Protein 7T5P (pdb70)

B-factor: mean 135.56, std 20.56, range [99.26, 213.18]

Solvent-accessible surface area: 39215 Å² total; per-residue (Å²): 225,95,130,76,44,74,24,76,36,39,49,24,27,43,62,36,25,28,13,25,18,38,17,43,76,18,67,83,78,155,77,15,160,123,103,137,56,62,192,86,51,64,3,40,142,49,50,42,126,29,0,52,69,20,46,123,99,126,87,44,48,6,1,1,78,22,4,67,82,15,9,27,50,79,39,82,11,36,131,107,10,22,28,21,2,0,89,136,5,0,18,30,67,106,41,83,83,46,16,7,35,36,0,4,34,1,5,2,11,23,14,31,43,25,91,32,51,23,150,60,20,26,5,90,32,168,30,10,31,106,17,29,74,77,105,86,35,120,15,77,0,78,31,25,2,18,45,18,1,6,2,5,3,13,20,7,12,22,79,10,5,92,173,21,142,170,73,24,142,85,7,6,2,33,96,12,0,3,4,88,133,47,44,133,24,2,113,56,0,1,77,5,0,11,35,6,14,52,94,117,43,79,100,225,138,148,93,73,54,35,34,48,72,12,3,40,13,7,3,12,3,3,0,10,2,2,17,10,28,102,63,2,44,67,3,0,64,80,1,1,108,42,0,37,36,78,8,74,108,9,97,91,90,36,15,41,94,34,2,10,27,14,12,17,7,18,8,2,3,6,32,6,0,37,55,19,8,47,110,16,16,145,73,88,6,198,66,67,59,6,5,21,9,14,12,79,2,15,38,54,19,49,37,133,162,59,107,65,36,43,20,6,41,28,2,34,24,16,0,15,19,20,2,0,14,57,8,5,35,21,37,33,30,76,42,15,6,32,69,30,27,64,35,38,64,120,71,100,117,50,158,106,57,121,12,25,149,41,72,62,94,50,0,66,132,51,13,99,39,25,64,57,78,4,46,158,102,81,24,124,124,18,43,100,94,1,62,76,40,14,84,9,14,44,18,3,6,58,56,11,25,81,190,152,27,4,56,85,71,24,58,5,83,130,10,20,74,50,142,73,5,3,106,6,5,48,54,193,68,25,36,12,102,38,46,48,85,150,34,149,36,49,24,31,108,15,15,80,78,8,37,148,72,21,16,49,36,10,3,18,12,8,18,11,3,17,18,10,48,93,76,82,10,27,61,55,5,9,88,15,2,4,39,16,0,2,4,23,78,52,13,32,26,0,48,26,0,9,23,8,0,13,26,1,12,20,25,14,7,48,90,7,128,51,123,104,143,17,34,15,2,56,10,33,25,1,1,7,2,0,36,7,6,2,3,65,42,160,17,5,2,32,21,123,143,28,65,16,142,46,77,59,99,112,5,45,74,74,2,74,95,73,15,208,73,171,125,70,82,70,148,43,28,22,84,87,21,10,44,32,4,0,25,8,0,1,26,2,2,5,12,3,2,26,20,23,32,85,27,18,115,47,99,48,2,19,3,11,0,3,6,4,5,29,7,4,5,8,68,91,4,66,99,38,20,6,6,8,4,31,15,2,9,21,15,0,4,111,28,5,126,61,21,116,78,29,10,80,80,5,1,95,4,4,9,96,23,32,95,88,34,7,5,6,1,43,6,0,73,17,0,4,48,39,48,76,62,2,71,74,0,37,68,39,2,0,49,38,1,4,10,84,27,16,116,38,143,169,95,135,102,121,139,106,30,70,33,13,58,78,5,1,61,54,3,50,17,41,57,12,41,126,75,53,42,104,109,53,111,77,111,50,146,102,18,119,61,102,124,91,50,78,60,52,9,14,63,86,2,19,26,34,5,30,3,4,4,33,0,8,14,49,20,18,82,76,153,96,128,67,97,43,47,103,139,35,31,72,94,15,10,29,5,3,66,115,29,3,72,82,47,5,193,111,55,104,227,43,138,12,47,44,47,4,35,76,7,4,58,83,16,35,35,61,4,68,27,74,11,97,99,104

InterPro domains:
  IPR052119 Elongin BC-PRC2 Interaction & Viral Restriction [PTHR23187] (23-858)

Foldseek 3Di:
DDDDFPCLLCPLDVDDALDVLCVVVRDPDDVVVVLPVADAEAQDPVLVVVLVVVVVVVNLVVNLVSLVVRDDLRYAYALVSVLCLVVVQLQDQDDDVVSVVSSLVNLVVRCSRPQDWQVRDRDAVVVLCCLQVVPPRPGPNNLSVLSSVLNNQVSQVSVQLVPDLDDNPTGPCLVHQACVPPVVSLLVLLVSLLVLLLDDDDDCDVCVVVSVSSNLSSLSSLQVNCASDFFNPVSLLVSLVSCLVVLVVRPDDVSNVSVLVSHDNLSNLLNNLVVVLQVQFDDHDPDDDDVLVLLVSLPGGDFPVVCLVSVLSVLVSSVSNLVSVVVCQFQVPRGHSSVSSVCVVVVDGGDDDPSLPDDLVVLVVSLVVSVVVCCVVPNDDRDVSSVVSSVVSSVSCSVSVPD/DLADPADQFDAFFDQQQAAPADALVQQAPLLLDDDDDDPVSVCRVVDDRVVRLVCQQVCVVVVVQQQHQDDPVVLLSLLLCLQHPQDQSSNVSSLVSSVSNQVNCQVNVPDPPHRDDDAPLSVCLSVVNRGGDLCLLPVDPVQHDPDDDVVSRVVSRVSSVDPPDPDHGSDPDPSVSSVVSNLLSNLVCCVVPVPPDDQSSLLSVVLSLLSVCSHNRCPPPDDVSSQSSLVSSLVSHDPNVVCLLVSLVSLLPSDDDLSSLLVSLVPHDDPDPSSLVNSLSSLQVSLCPPLVHDPPVGVVVLVVVLVSLLSLQLVNVLVVVLVVVLVVDPNSDADPVNSVSSSSVSLNVSLSNLSSVLSNVDDDDDDPCVLVSLVVVLVSCVVSYVVSQDDDPVDCSSVVSNVSNVVSSVVSVVVSVVD

Nearest PDB structures (foldseek):
  7t5p-assembly1_A  TM=1.002E+00  e=1.897E-56  Homo sapiens
  2q5d-assembly2_B  TM=3.794E-01  e=7.130E-01  Homo sapiens
  5uwu-assembly1_C  TM=3.416E-01  e=1.260E+00  Saccharomyces cerevisiae
  7xn7-assembly1_q  TM=2.236E-01  e=1.206E+00  Komagataella phaffii
  4pjw-assembly1_A  TM=2.135E-01  e=1.868E+00  Homo sapiens

GO terms:
  GO:0005737 cytoplasm (C, IDA)
  GO:0016605 PML body (C, IDA)
  GO:0030017 sarcomere (C, IDA)
  GO:0030414 peptidase inhibitor activity (F, IDA)
  GO:0032184 SUMO polymer binding (F, IDA)
  GO:0005515 protein binding (F, IPI)
  GO:0005654 nucleoplasm (C, IDA)

Sequence (822 aa):
LYNRPCLHRLKYFLRPPVHHLFFQTLIPDKDTRENKGQRLEPIPHRRLRMVTNTIEENFPLGTVQFLMDFVSPQHYPPREIVAHIIQKILLSGSETVDVLKEAYMLLMKIQQLHPANAKTVEWDWKLLTYVMEEEGQTLPGRVLFLRYVVQTLEDDFQQTLRRQRQHLQQSIANMVLSCDKQPHNVRDVIKWLVKAVTEDGLTQNLTKNTNQLIVCQLQRMLSIAVEVDRTPTCSSNKIAEMMFGFVLDIPERSQREMFFTTMESHLLRCKVLEIIFLHSCETPTRLPLSLAQALYFLNNSTSLKSQWQTWDELVERLQFLLSSYQHVLREHLRSSVIDRKDLIIKRIKPKPQQGDDITVVDVEKQIEAFRSRLIQMLGEPLVPQLQDKVHLLKLLLFYAADLDAIPDHHPGEEIFNFLNSGKIFNQYTLDLRDSGFIGQSAVEKLILKSGKTDQIFLTTQGFLTSAYHYVQCPVPVLKWLFRMMSVHTDCIVSVQILSTLMEITIRNDTFSDSPVWPWIPSLSDVAAVFFNMGIDFRSLFPLENLQPDFNEDYLVSETQTTSRSEDSSYKPIFSTLPETNILNVVKFLGLCTSIHPEGYQDREIMLLILMLFKMSLEKQLKQIPLVDFQSLLINLMKNIRDWNTKVPELCLGINELSSHPHNLLWLVQLVPNWTSRGRQLRQCLSLVIISKLLDEKHEDVNLQVSVLHRYLVQMKPSDLLKKMVLKKKAEQPDGIIDDSLHLELEKQAYYLTYILLHLVGEVSCSHSFSSGQRKHFVLLCGALEKHVKCDIREDARLFYRTKVKDLVARIHGKWQEIIQNC

Organism: Homo sapiens (NCBI:txid9606)

Radius of gyration: 29.96 Å; Cα contacts (8 Å, |Δi|>4): 824; chains: 2; bounding box: 75×53×88 Å

Secondary structure (DSSP, 8-state):
------GGGGSTT-S--S--GGGGG---SHHHHHHHTSPP-B--HHHHHHHHHHHHTT-HHHHHHHHHHH-BTTBB--HHHHHIIIIIIIT-SSS-HHHHHHHHHHHHHHHHHS---GGG----HHHHHHHHHS-S---TTHHHHHHHHHHHHHHHHHHHHHH-SS--TT-HHHHHH-TTT-HHHHHHHHHHHHHHHH-------HHHHHHHHHHHHHHHHHHHHHHHSS-HHHHHHHHHHHHHHHHHT--SHHHHHHHHHT---HHHHHHHHHHHHHHT-SS---S-SSHHHHHHHHHH------HHHHHHHHHHHHHHHHHHHHHHHHHTTTS-HHHHHHHHHHT------TT----HHHHHHHHHHHHHHHHHHH-SSPPHHHHHHHHHHHHHHHHTT--/--S-SS---B----STTS-SS--TTT--STTT-----SHHHHHHHHS-SHHHHHHHHTTHHHHH-SSSPPPHHHHHHHHHHHHH---HHHHHHHHHHHHHHHHHHHHH--SSSPPP---HHHHHHHHHHHT--HHHHS--TTS--SS-HHHHHHHHHHH---TTS----S-SS--HHHHHHHHHHHHHHHHH-GGGS-HHHHHHHHHHHHHHHTBSTTTTS--HHHHHHHHHHHHH-SSHHHHHHHHHHHHHHT-S-HHHHHHHHHHS--SSHHHHHHHHHHHHHHHHHHTT---S---HHHHHHHHHHHHT-HHHHHHHHHHHHHHHSSS----HHHHHHHHHHHHHHHHHHHHHHHHHH--S---TTHHHHHHHHHHHIIIIIITT----TT-HHHHHHHHHHHHHHHHHHHHHHT-

Structure (mmCIF, N/CA/C/O backbone):
data_7T5P
#
_entry.id   7T5P
#
_cell.length_a   1.00
_cell.length_b   1.00
_cell.length_c   1.00
_cell.angle_alpha   90.00
_cell.angle_beta   90.00
_cell.angle_gamma   90.00
#
_symmetry.space_group_name_H-M   'P 1'
#
loop_
_entity.id
_entity.type
_entity.pdbx_description
1 polymer 'SUMO-interacting motif-containing protein 1'
2 polymer 'SMC5-SMC6 complex localization factor protein 2'
#
loop_
_atom_site.group_PDB
_atom_site.id
_atom_site.type_symbol
_atom_site.label_atom_id
_atom_site.label_alt_id
_atom_site.label_comp_id
_atom_site.label_asym_id
_atom_site.label_entity_id
_atom_site.label_seq_id
_atom_site.pdbx_PDB_ins_code
_atom_site.Cartn_x
_atom_site.Cartn_y
_atom_site.Cartn_z
_atom_site.occupancy
_atom_site.B_iso_or_equiv
_atom_site.auth_seq_id
_atom_site.auth_comp_id
_atom_site.auth_asym_id
_atom_site.auth_atom_id
_atom_site.pdbx_PDB_model_num
ATOM 1 N N . LEU A 1 142 ? 98.016 89.022 105.059 1.00 191.73 425 LEU A N 1
ATOM 2 C CA . LEU A 1 142 ? 98.763 87.829 105.438 1.00 191.73 425 LEU A CA 1
ATOM 3 C C . LEU A 1 142 ? 100.264 88.032 105.259 1.00 191.73 425 LEU A C 1
ATOM 4 O O . LEU A 1 142 ? 101.025 87.067 105.200 1.00 191.73 425 LEU A O 1
ATOM 20 N N . TYR A 1 143 ? 100.687 89.290 105.173 1.00 195.18 426 TYR A N 1
ATOM 21 C CA . TYR A 1 143 ? 102.103 89.603 105.053 1.00 195.18 426 TYR A CA 1
ATOM 22 C C . TYR A 1 143 ? 102.824 89.305 106.360 1.00 195.18 426 TYR A C 1
ATOM 23 O O . TYR A 1 143 ? 102.269 89.481 107.448 1.00 195.18 426 TYR A O 1
ATOM 41 N N . ASN A 1 144 ? 104.071 88.854 106.246 1.00 195.73 427 ASN A N 1
ATOM 42 C CA . ASN A 1 144 ? 104.878 88.494 107.409 1.00 195.73 427 ASN A CA 1
ATOM 43 C C . ASN A 1 144 ? 105.365 89.776 108.073 1.00 195.73 427 ASN A C 1
ATOM 44 O O . ASN A 1 144 ? 106.449 90.283 107.780 1.00 195.73 427 ASN A O 1
ATOM 55 N N . ARG A 1 145 ? 104.553 90.309 108.978 1.00 188.74 428 ARG A N 1
ATOM 56 C CA . ARG A 1 145 ? 104.957 91.500 109.705 1.00 188.74 428 ARG A CA 1
ATOM 57 C C . ARG A 1 145 ? 106.174 91.185 110.573 1.00 188.74 428 ARG A C 1
ATOM 58 O O . ARG A 1 145 ? 106.282 90.077 111.111 1.00 188.74 428 ARG A O 1
ATOM 79 N N . PRO A 1 146 ? 107.108 92.125 110.732 1.00 180.85 429 PRO A N 1
ATOM 80 C CA . PRO A 1 146 ? 108.237 91.879 111.641 1.00 180.85 429 PRO A CA 1
ATOM 81 C C . PRO A 1 146 ? 107.799 91.840 113.096 1.00 180.85 429 PRO A C 1
ATOM 82 O O . PRO A 1 146 ? 106.635 92.106 113.411 1.00 180.85 429 PRO A O 1
ATOM 93 N N . CYS A 1 147 ? 108.727 91.506 113.993 1.00 168.79 430 CYS A N 1
ATOM 94 C CA . CYS A 1 147 ? 108.442 91.434 115.426 1.00 168.79 430 CYS A CA 1
ATOM 95 C C . CYS A 1 147 ? 108.314 92.859 115.957 1.00 168.79 430 CYS A C 1
ATOM 96 O O . CYS A 1 147 ? 109.242 93.440 116.524 1.00 168.79 430 CYS A O 1
ATOM 104 N N . LEU A 1 148 ? 107.124 93.432 115.767 1.00 164.45 431 LEU A N 1
ATOM 105 C CA . LEU A 1 148 ? 106.889 94.827 116.116 1.00 164.45 431 LEU A CA 1
ATOM 106 C C . LEU A 1 148 ? 107.028 95.103 117.606 1.00 164.45 431 LEU A C 1
ATOM 107 O O . LEU A 1 148 ? 107.107 96.274 117.995 1.00 164.45 431 LEU A O 1
ATOM 123 N N . HIS A 1 149 ? 107.070 94.066 118.444 1.00 157.20 432 HIS A N 1
ATOM 124 C CA . HIS A 1 149 ? 107.094 94.286 119.885 1.00 157.20 432 HIS A CA 1
ATOM 125 C C . HIS A 1 149 ? 108.210 95.236 120.292 1.00 157.20 432 HIS A C 1
ATOM 126 O O . HIS A 1 149 ? 108.040 96.031 121.222 1.00 157.20 432 HIS A O 1
ATOM 140 N N . ARG A 1 150 ? 109.353 95.180 119.607 1.00 161.46 433 ARG A N 1
ATOM 141 C CA . ARG A 1 150 ? 110.498 95.975 120.028 1.00 161.46 433 ARG A CA 1
ATOM 142 C C . ARG A 1 150 ? 110.270 97.474 119.881 1.00 161.46 433 ARG A C 1
ATOM 143 O O . ARG A 1 150 ? 111.053 98.253 120.433 1.00 161.46 433 ARG A O 1
ATOM 164 N N . LEU A 1 151 ? 109.232 97.899 119.162 1.00 155.49 434 LEU A N 1
ATOM 165 C CA . LEU A 1 151 ? 108.974 99.324 118.994 1.00 155.49 434 LEU A CA 1
ATOM 166 C C . LEU A 1 151 ? 108.093 99.910 120.088 1.00 155.49 434 LEU A C 1
ATOM 167 O O . LEU A 1 151 ? 108.024 101.138 120.212 1.00 155.49 434 LEU A O 1
ATOM 183 N N . LYS A 1 152 ? 107.425 99.072 120.882 1.00 154.44 435 LYS A N 1
ATOM 184 C CA . LYS A 1 152 ? 106.496 99.569 121.889 1.00 154.44 435 LYS A CA 1
ATOM 185 C C . LYS A 1 152 ? 107.189 100.104 123.135 1.00 154.44 435 LYS A C 1
ATOM 186 O O . LYS A 1 152 ? 106.563 100.842 123.903 1.00 154.44 435 LYS A O 1
ATOM 205 N N . TYR A 1 153 ? 108.459 99.757 123.352 1.00 147.14 436 TYR A N 1
ATOM 206 C CA . TYR A 1 153 ? 109.084 100.013 124.647 1.00 147.14 436 TYR A CA 1
ATOM 207 C C . TYR A 1 153 ? 109.113 101.502 124.969 1.00 147.14 436 TYR A C 1
ATOM 208 O O . TYR A 1 153 ? 108.826 101.907 126.101 1.00 147.14 436 TYR A O 1
ATOM 226 N N . PHE A 1 154 ? 109.463 102.334 123.990 1.00 143.88 437 PHE A N 1
ATOM 227 C CA . PHE A 1 154 ? 109.508 103.786 124.185 1.00 143.88 437 PHE A CA 1
ATOM 228 C C . PHE A 1 154 ? 108.918 104.434 122.934 1.00 143.88 437 PHE A C 1
ATOM 229 O O . PHE A 1 154 ? 109.628 104.691 121.958 1.00 143.88 437 PHE A O 1
ATOM 246 N N . LEU A 1 155 ? 107.613 104.694 122.971 1.00 141.63 438 LEU A N 1
ATOM 247 C CA . LEU A 1 155 ? 106.916 105.264 121.826 1.00 141.63 438 LEU A CA 1
ATOM 248 C C . LEU A 1 155 ? 107.149 106.760 121.669 1.00 141.63 438 LEU A C 1
ATOM 249 O O . LEU A 1 155 ? 106.716 107.332 120.663 1.00 141.63 438 LEU A O 1
ATOM 265 N N . ARG A 1 156 ? 107.816 107.402 122.622 1.00 144.53 439 ARG A N 1
ATOM 266 C CA . ARG A 1 156 ? 107.964 108.844 122.583 1.00 144.53 439 ARG A CA 1
ATOM 267 C C . ARG A 1 156 ? 108.853 109.256 121.412 1.00 144.53 439 ARG A C 1
ATOM 268 O O . ARG A 1 156 ? 109.636 108.452 120.901 1.00 144.53 439 ARG A O 1
ATOM 289 N N . PRO A 1 157 ? 108.749 110.505 120.966 1.00 146.98 440 PRO A N 1
ATOM 290 C CA . PRO A 1 157 ? 109.413 110.908 119.719 1.00 146.98 440 PRO A CA 1
ATOM 291 C C . PRO A 1 157 ? 110.915 111.040 119.902 1.00 146.98 440 PRO A C 1
ATOM 292 O O . PRO A 1 157 ? 111.379 111.779 120.785 1.00 146.98 440 PRO A O 1
ATOM 303 N N . PRO A 1 158 ? 111.717 110.341 119.083 1.00 144.77 441 PRO A N 1
ATOM 304 C CA . PRO A 1 158 ? 113.156 110.632 119.035 1.00 144.77 441 PRO A CA 1
ATOM 305 C C . PRO A 1 158 ? 113.450 111.810 118.121 1.00 144.77 441 PRO A C 1
ATOM 306 O O . PRO A 1 158 ? 112.525 112.459 117.624 1.00 144.77 441 PRO A O 1
ATOM 317 N N . VAL A 1 159 ? 114.727 112.101 117.900 1.00 146.41 442 VAL A N 1
ATOM 318 C CA . VAL A 1 159 ? 115.101 113.150 116.958 1.00 146.41 442 VAL A CA 1
ATOM 319 C C . VAL A 1 159 ? 115.180 112.607 115.537 1.00 146.41 442 VAL A C 1
ATOM 320 O O . VAL A 1 159 ? 114.756 113.273 114.589 1.00 146.41 442 VAL A O 1
ATOM 333 N N . HIS A 1 160 ? 115.718 111.400 115.367 1.00 152.21 443 HIS A N 1
ATOM 334 C CA . HIS A 1 160 ? 115.766 110.739 114.071 1.00 152.21 443 HIS A CA 1
ATOM 335 C C . HIS A 1 160 ? 115.368 109.282 114.244 1.00 152.21 443 HIS A C 1
ATOM 336 O O . HIS A 1 160 ? 115.559 108.693 115.311 1.00 152.21 443 HIS A O 1
ATOM 350 N N . HIS A 1 161 ? 114.820 108.704 113.178 1.00 158.19 444 HIS A N 1
ATOM 351 C CA . HIS A 1 161 ? 114.273 107.349 113.199 1.00 158.19 444 HIS A CA 1
ATOM 352 C C . HIS A 1 161 ? 115.194 106.348 112.514 1.00 158.19 444 HIS A C 1
ATOM 353 O O . HIS A 1 161 ? 114.738 105.449 111.801 1.00 158.19 444 HIS A O 1
ATOM 367 N N . LEU A 1 162 ? 116.505 106.474 112.718 1.00 151.92 445 LEU A N 1
ATOM 368 C CA . LEU A 1 162 ? 117.437 105.519 112.132 1.00 151.92 445 LEU A CA 1
ATOM 369 C C . LEU A 1 162 ? 117.211 104.107 112.656 1.00 151.92 445 LEU A C 1
ATOM 370 O O . LEU A 1 162 ? 117.692 103.145 112.046 1.00 151.92 445 LEU A O 1
ATOM 386 N N . PHE A 1 163 ? 116.473 103.958 113.759 1.00 163.12 446 PHE A N 1
ATOM 387 C CA . PHE A 1 163 ? 116.190 102.631 114.294 1.00 163.12 446 PHE A CA 1
ATOM 388 C C . PHE A 1 163 ? 115.487 101.746 113.276 1.00 163.12 446 PHE A C 1
ATOM 389 O O . PHE A 1 163 ? 115.548 100.517 113.392 1.00 163.12 446 PHE A O 1
ATOM 406 N N . PHE A 1 164 ? 114.826 102.340 112.280 1.00 168.51 447 PHE A N 1
ATOM 407 C CA . PHE A 1 164 ? 114.166 101.550 111.250 1.00 168.51 447 PHE A CA 1
ATOM 408 C C . PHE A 1 164 ? 115.144 100.650 110.512 1.00 168.51 447 PHE A C 1
ATOM 409 O O . PHE A 1 164 ? 114.723 99.656 109.911 1.00 168.51 447 PHE A O 1
ATOM 426 N N . GLN A 1 165 ? 116.438 100.972 110.542 1.00 169.77 448 GLN A N 1
ATOM 427 C CA . GLN A 1 165 ? 117.430 100.147 109.868 1.00 169.77 448 GLN A CA 1
ATOM 428 C C . GLN A 1 165 ? 117.803 98.907 110.667 1.00 169.77 448 GLN A C 1
ATOM 429 O O . GLN A 1 165 ? 118.446 98.005 110.119 1.00 169.77 448 GLN A O 1
ATOM 443 N N . THR A 1 166 ? 117.415 98.837 111.940 1.00 175.52 449 THR A N 1
ATOM 444 C CA . THR A 1 166 ? 117.771 97.725 112.809 1.00 175.52 449 THR A CA 1
ATOM 445 C C . THR A 1 166 ? 116.579 96.843 113.164 1.00 175.52 449 THR A C 1
ATOM 446 O O . THR A 1 166 ? 116.706 95.971 114.029 1.00 175.52 449 THR A O 1
ATOM 457 N N . LEU A 1 167 ? 115.426 97.046 112.523 1.00 174.73 450 LEU A N 1
ATOM 458 C CA . LEU A 1 167 ? 114.255 96.239 112.852 1.00 174.73 450 LEU A CA 1
ATOM 459 C C . LEU A 1 167 ? 114.435 94.795 112.399 1.00 174.73 450 LEU A C 1
ATOM 460 O O . LEU A 1 167 ? 114.207 93.859 113.172 1.00 174.73 450 LEU A O 1
ATOM 476 N N . ILE A 1 168 ? 114.864 94.599 111.155 1.00 197.37 451 ILE A N 1
ATOM 477 C CA . ILE A 1 168 ? 114.890 93.280 110.524 1.00 197.37 451 ILE A CA 1
ATOM 478 C C . ILE A 1 168 ? 115.814 92.339 111.289 1.00 197.37 451 ILE A C 1
ATOM 479 O O . ILE A 1 168 ? 117.042 92.495 111.220 1.00 197.37 451 ILE A O 1
ATOM 495 N N . PRO A 1 169 ? 115.282 91.343 112.035 1.00 205.11 452 PRO A N 1
ATOM 496 C CA . PRO A 1 169 ? 116.121 90.300 112.633 1.00 205.11 452 PRO A CA 1
ATOM 497 C C . PRO A 1 169 ? 116.246 89.072 111.732 1.00 205.11 452 PRO A C 1
ATOM 498 O O . PRO A 1 169 ? 115.976 87.939 112.146 1.00 205.11 452 PRO A O 1
ATOM 509 N N . ASP A 1 170 ? 116.660 89.288 110.486 1.00 205.60 453 ASP A N 1
ATOM 510 C CA . ASP A 1 170 ? 116.590 88.255 109.461 1.00 205.60 453 ASP A CA 1
ATOM 511 C C . ASP A 1 170 ? 117.900 88.254 108.678 1.00 205.60 453 ASP A C 1
ATOM 512 O O . ASP A 1 170 ? 118.896 88.857 109.089 1.00 205.60 453 ASP A O 1
ATOM 521 N N . LYS A 1 171 ? 117.889 87.560 107.536 1.00 212.47 454 LYS A N 1
ATOM 522 C CA . LYS A 1 171 ? 119.115 87.319 106.783 1.00 212.47 454 LYS A CA 1
ATOM 523 C C . LYS A 1 171 ? 119.870 88.609 106.490 1.00 212.47 454 LYS A C 1
ATOM 524 O O . LYS A 1 171 ? 121.098 88.657 106.616 1.00 212.47 454 LYS A O 1
ATOM 543 N N . ASP A 1 172 ? 119.160 89.664 106.093 1.00 209.36 455 ASP A N 1
ATOM 544 C CA . ASP A 1 172 ? 119.820 90.896 105.674 1.00 209.36 455 ASP A CA 1
ATOM 545 C C . ASP A 1 172 ? 120.742 91.436 106.760 1.00 209.36 455 ASP A C 1
ATOM 546 O O . ASP A 1 172 ? 121.963 91.487 106.575 1.00 209.36 455 ASP A O 1
ATOM 555 N N . THR A 1 173 ? 120.168 91.835 107.897 1.00 210.80 456 THR A N 1
ATOM 556 C CA . THR A 1 173 ? 120.967 92.445 108.956 1.00 210.80 456 THR A CA 1
ATOM 557 C C . THR A 1 173 ? 121.980 91.461 109.529 1.00 210.80 456 THR A C 1
ATOM 558 O O . THR A 1 173 ? 123.127 91.834 109.809 1.00 210.80 456 THR A O 1
ATOM 569 N N . ARG A 1 174 ? 121.575 90.204 109.719 1.00 212.82 457 ARG A N 1
ATOM 570 C CA . ARG A 1 174 ? 122.476 89.222 110.315 1.00 212.82 457 ARG A CA 1
ATOM 571 C C . ARG A 1 174 ? 123.716 89.016 109.454 1.00 212.82 457 ARG A C 1
ATOM 572 O O . ARG A 1 174 ? 124.837 88.956 109.972 1.00 212.82 457 ARG A O 1
ATOM 593 N N . GLU A 1 175 ? 123.537 88.904 108.136 1.00 213.17 458 GLU A N 1
ATOM 594 C CA . GLU A 1 175 ? 124.684 88.746 107.250 1.00 213.17 458 GLU A CA 1
ATOM 595 C C . GLU A 1 175 ? 125.471 90.043 107.122 1.00 213.17 458 GLU A C 1
ATOM 596 O O . GLU A 1 175 ? 126.696 90.009 106.960 1.00 213.17 458 GLU A O 1
ATOM 608 N N . ASN A 1 176 ? 124.794 91.193 107.195 1.00 213.18 459 ASN A N 1
ATOM 609 C CA . ASN A 1 176 ? 125.509 92.463 107.158 1.00 213.18 459 ASN A CA 1
ATOM 610 C C . ASN A 1 176 ? 126.460 92.584 108.340 1.00 213.18 459 ASN A C 1
ATOM 611 O O . ASN A 1 176 ? 127.605 93.026 108.184 1.00 213.18 459 ASN A O 1
ATOM 622 N N . LYS A 1 177 ? 126.004 92.194 109.531 1.00 211.23 460 LYS A N 1
ATOM 623 C CA . LYS A 1 177 ? 126.860 92.236 110.710 1.00 211.23 460 LYS A CA 1
ATOM 624 C C . LYS A 1 177 ? 127.961 91.184 110.667 1.00 211.23 460 LYS A C 1
ATOM 625 O O . LYS A 1 177 ? 128.915 91.274 111.446 1.00 211.23 460 LYS A O 1
ATOM 644 N N . GLY A 1 178 ? 127.846 90.194 109.782 1.00 201.50 461 GLY A N 1
ATOM 645 C CA . GLY A 1 178 ? 128.783 89.088 109.720 1.00 201.50 461 GLY A CA 1
ATOM 646 C C . GLY A 1 178 ? 130.240 89.477 109.861 1.00 201.50 461 GLY A C 1
ATOM 647 O O . GLY A 1 178 ? 130.944 88.954 110.730 1.00 201.50 461 GLY A O 1
ATOM 651 N N . GLN A 1 179 ? 130.708 90.391 109.015 1.00 178.86 462 GLN A N 1
ATOM 652 C CA . GLN A 1 179 ? 132.108 90.789 109.058 1.00 178.86 462 GLN A CA 1
ATOM 653 C C . GLN A 1 179 ? 132.445 91.415 110.406 1.00 178.86 462 GLN A C 1
ATOM 654 O O . GLN A 1 179 ? 131.626 92.103 111.022 1.00 178.86 462 GLN A O 1
ATOM 668 N N . ARG A 1 180 ? 133.664 91.157 110.872 1.00 165.71 463 ARG A N 1
ATOM 669 C CA . ARG A 1 180 ? 134.145 91.757 112.109 1.00 165.71 463 ARG A CA 1
ATOM 670 C C . ARG A 1 180 ? 134.674 93.157 111.822 1.00 165.71 463 ARG A C 1
ATOM 671 O O . ARG A 1 180 ? 135.435 93.361 110.872 1.00 165.71 463 ARG A O 1
ATOM 692 N N . LEU A 1 181 ? 134.264 94.119 112.642 1.00 149.92 464 LEU A N 1
ATOM 693 C CA . LEU A 1 181 ? 134.579 95.513 112.381 1.00 149.92 464 LEU A CA 1
ATOM 694 C C . LEU A 1 181 ? 136.075 95.768 112.551 1.00 149.92 464 LEU A C 1
ATOM 695 O O . LEU A 1 181 ? 136.827 94.938 113.070 1.00 149.92 464 LEU A O 1
ATOM 711 N N . GLU A 1 182 ? 136.500 96.945 112.110 1.00 149.77 465 GLU A N 1
ATOM 712 C CA . GLU A 1 182 ? 137.900 97.337 112.155 1.00 149.77 465 GLU A CA 1
ATOM 713 C C . GLU A 1 182 ? 137.964 98.848 112.281 1.00 149.77 465 GLU A C 1
ATOM 714 O O . GLU A 1 182 ? 136.938 99.533 112.185 1.00 149.77 465 GLU A O 1
ATOM 726 N N . PRO A 1 183 ? 139.156 99.404 112.513 1.00 143.10 466 PRO A N 1
ATOM 727 C CA . PRO A 1 183 ? 139.309 100.861 112.487 1.00 143.10 466 PRO A CA 1
ATOM 728 C C . PRO A 1 183 ? 139.747 101.363 111.122 1.00 143.10 466 PRO A C 1
ATOM 729 O O . PRO A 1 183 ? 140.019 100.562 110.223 1.00 143.10 466 PRO A O 1
ATOM 740 N N . ILE A 1 184 ? 139.817 102.679 110.952 1.00 141.86 467 ILE A N 1
ATOM 741 C CA . ILE A 1 184 ? 140.271 103.266 109.695 1.00 141.86 467 ILE A CA 1
ATOM 742 C C . ILE A 1 18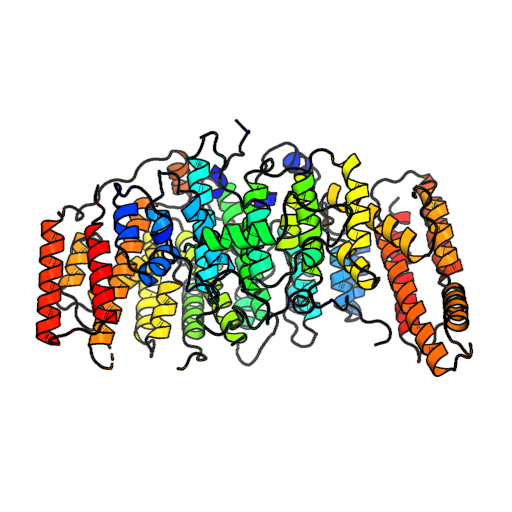4 ? 141.694 102.780 109.438 1.00 141.86 467 ILE A C 1
ATOM 743 O O . ILE A 1 184 ? 142.558 102.942 110.311 1.00 141.86 467 ILE A O 1
ATOM 759 N N . PRO A 1 185 ? 141.988 102.168 108.276 1.00 143.83 468 PRO A N 1
ATOM 760 C CA . PRO A 1 185 ? 143.358 101.702 108.018 1.00 143.83 468 PRO A CA 1
ATOM 761 C C . PRO A 1 185 ? 144.435 102.723 108.360 1.00 143.83 468 PRO A C 1
ATOM 762 O O . PRO A 1 185 ? 144.192 103.934 108.353 1.00 143.83 468 PRO A O 1
ATOM 773 N N . HIS A 1 186 ? 145.638 102.225 108.660 1.00 143.86 469 HIS A N 1
ATOM 774 C CA . HIS A 1 186 ? 146.721 103.088 109.123 1.00 143.86 469 HIS A CA 1
ATOM 775 C C . HIS A 1 186 ? 147.024 104.192 108.116 1.00 143.86 469 HIS A C 1
ATOM 776 O O . HIS A 1 186 ? 147.199 105.355 108.489 1.00 143.86 469 HIS A O 1
ATOM 790 N N . ARG A 1 187 ? 147.126 103.836 106.837 1.00 143.49 470 ARG A N 1
ATOM 791 C CA . ARG A 1 187 ? 147.448 104.826 105.810 1.00 143.49 470 ARG A CA 1
ATOM 792 C C . ARG A 1 187 ? 146.337 105.858 105.669 1.00 143.49 470 ARG A C 1
ATOM 793 O O . ARG A 1 187 ? 146.606 107.062 105.552 1.00 143.49 470 ARG A O 1
ATOM 814 N N . ARG A 1 188 ? 145.082 105.403 105.664 1.00 142.38 471 ARG A N 1
ATOM 815 C CA . ARG A 1 188 ? 143.959 106.330 105.621 1.00 142.38 471 ARG A CA 1
ATOM 816 C C . ARG A 1 188 ? 143.979 107.250 106.833 1.00 142.38 471 ARG A C 1
ATOM 817 O O . ARG A 1 188 ? 143.760 108.464 106.714 1.00 142.38 471 ARG A O 1
ATOM 838 N N . LEU A 1 189 ? 144.235 106.680 108.013 1.00 141.86 472 LEU A N 1
ATOM 839 C CA . LEU A 1 189 ? 144.398 107.493 109.210 1.00 141.86 472 LEU A CA 1
ATOM 840 C C . LEU A 1 189 ? 145.487 108.537 109.010 1.00 141.86 472 LEU A C 1
ATOM 841 O O . LEU A 1 189 ? 145.328 109.701 109.394 1.00 141.86 472 LEU A O 1
ATOM 857 N N . ARG A 1 190 ? 146.602 108.138 108.400 1.00 141.87 473 ARG A N 1
ATOM 858 C CA . ARG A 1 190 ? 147.706 109.066 108.195 1.00 141.87 473 ARG A CA 1
ATOM 859 C C . ARG A 1 190 ? 147.255 110.239 107.338 1.00 141.87 473 ARG A C 1
ATOM 860 O O . ARG A 1 190 ? 147.481 111.404 107.687 1.00 141.87 473 ARG A O 1
ATOM 881 N N . MET A 1 191 ? 146.597 109.947 106.215 1.00 137.54 474 MET A N 1
ATOM 882 C CA . MET A 1 191 ? 146.195 111.030 105.321 1.00 137.54 474 MET A CA 1
ATOM 883 C C . MET A 1 191 ? 145.175 111.941 105.992 1.00 137.54 474 MET A C 1
ATOM 884 O O . MET A 1 191 ? 145.220 113.165 105.818 1.00 137.54 474 MET A O 1
ATOM 898 N N . VAL A 1 192 ? 144.241 111.372 106.757 1.00 139.33 475 VAL A N 1
ATOM 899 C CA . VAL A 1 192 ? 143.242 112.221 107.402 1.00 139.33 475 VAL A CA 1
ATOM 900 C C . VAL A 1 192 ? 143.894 113.120 108.449 1.00 139.33 475 VAL A C 1
ATOM 901 O O . VAL A 1 192 ? 143.555 114.303 108.558 1.00 139.33 475 VAL A O 1
ATOM 914 N N . THR A 1 193 ? 144.841 112.592 109.230 1.00 140.22 476 THR A N 1
ATOM 915 C CA . THR A 1 193 ? 145.552 113.456 110.171 1.00 140.22 476 THR A CA 1
ATOM 916 C C . THR A 1 193 ? 146.317 114.547 109.434 1.00 140.22 476 THR A C 1
ATOM 917 O O . THR A 1 193 ? 146.339 115.706 109.865 1.00 140.22 476 THR A O 1
ATOM 928 N N . ASN A 1 194 ? 146.954 114.198 108.314 1.00 136.93 477 ASN A N 1
ATOM 929 C CA . ASN A 1 194 ? 147.565 115.230 107.485 1.00 136.93 477 ASN A CA 1
ATOM 930 C C . ASN A 1 194 ? 146.553 116.324 107.178 1.00 136.93 477 ASN A C 1
ATOM 931 O O . ASN A 1 194 ? 146.823 117.512 107.380 1.00 136.93 477 ASN A O 1
ATOM 942 N N . THR A 1 195 ? 145.363 115.931 106.719 1.00 137.41 478 THR A N 1
ATOM 943 C CA . THR A 1 195 ? 144.307 116.907 106.465 1.00 137.41 478 THR A CA 1
ATOM 944 C C . THR A 1 195 ? 144.052 117.769 107.694 1.00 137.41 478 THR A C 1
ATOM 945 O O . THR A 1 195 ? 143.850 118.984 107.585 1.00 137.41 478 THR A O 1
ATOM 956 N N . ILE A 1 196 ? 144.054 117.152 108.875 1.00 137.22 479 ILE A N 1
ATOM 957 C CA . ILE A 1 196 ? 143.882 117.916 110.109 1.00 137.22 479 ILE A CA 1
ATOM 958 C C . ILE A 1 196 ? 144.959 118.987 110.219 1.00 137.22 479 ILE A C 1
ATOM 959 O O . ILE A 1 196 ? 144.686 120.127 110.615 1.00 137.22 479 ILE A O 1
ATOM 975 N N . GLU A 1 197 ? 146.197 118.638 109.864 1.00 137.35 480 GLU A N 1
ATOM 976 C CA . GLU A 1 197 ? 147.329 119.507 110.177 1.00 137.35 480 GLU A CA 1
ATOM 977 C C . GLU A 1 197 ? 147.200 120.878 109.520 1.00 137.35 480 GLU A C 1
ATOM 978 O O . GLU A 1 197 ? 147.472 121.902 110.158 1.00 137.35 480 GLU A O 1
ATOM 990 N N . GLU A 1 198 ? 146.787 120.929 108.253 1.00 141.22 481 GLU A N 1
ATOM 991 C CA . GLU A 1 198 ? 146.786 122.191 107.517 1.00 141.22 481 GLU A CA 1
ATOM 992 C C . GLU A 1 198 ? 145.519 123.012 107.732 1.00 141.22 481 GLU A C 1
ATOM 993 O O . GLU A 1 198 ? 145.205 123.863 106.892 1.00 141.22 481 GLU A O 1
ATOM 1005 N N . ASN A 1 199 ? 144.789 122.774 108.821 1.00 142.68 482 ASN A N 1
ATOM 1006 C CA . ASN A 1 199 ? 143.646 123.604 109.203 1.00 142.68 482 ASN A CA 1
ATOM 1007 C C . ASN A 1 199 ? 142.655 123.761 108.050 1.00 142.68 482 ASN A C 1
ATOM 1008 O O . ASN A 1 199 ? 142.077 124.828 107.834 1.00 142.68 482 ASN A O 1
ATOM 1019 N N . PHE A 1 200 ? 142.431 122.671 107.319 1.00 133.79 483 PHE A N 1
ATOM 1020 C CA . PHE A 1 200 ? 141.445 122.654 106.246 1.00 133.79 483 PHE A CA 1
ATOM 1021 C C . PHE A 1 200 ? 140.285 121.760 106.668 1.00 133.79 483 PHE A C 1
ATOM 1022 O O . PHE A 1 200 ? 140.191 120.608 106.227 1.00 133.79 483 PHE A O 1
ATOM 1039 N N . PRO A 1 201 ? 139.386 122.253 107.524 1.00 134.91 484 PRO A N 1
ATOM 1040 C CA . PRO A 1 201 ? 138.344 121.368 108.071 1.00 134.91 484 PRO A CA 1
ATOM 1041 C C . PRO A 1 201 ? 137.473 120.723 107.007 1.00 134.91 484 PRO A C 1
ATOM 1042 O O . PRO A 1 201 ? 137.088 119.553 107.147 1.00 134.91 484 PRO A O 1
ATOM 1053 N N . LEU A 1 202 ? 137.153 121.460 105.942 1.00 132.78 485 LEU A N 1
ATOM 1054 C CA . LEU A 1 202 ? 136.265 120.931 104.915 1.00 132.78 485 LEU A CA 1
ATOM 1055 C C . LEU A 1 202 ? 136.846 119.659 104.309 1.00 132.78 485 LEU A C 1
ATOM 1056 O O . LEU A 1 202 ? 136.132 118.665 104.112 1.00 132.78 485 LEU A O 1
ATOM 1072 N N . GLY A 1 203 ? 138.147 119.667 104.022 1.00 133.08 486 GLY A N 1
ATOM 1073 C CA . GLY A 1 203 ? 138.791 118.460 103.537 1.00 133.08 486 GLY A CA 1
ATOM 1074 C C . GLY A 1 203 ? 138.685 117.314 104.523 1.00 133.08 486 GLY A C 1
ATOM 1075 O O . GLY A 1 203 ? 138.472 116.164 104.131 1.00 133.08 486 GLY A O 1
ATOM 1079 N N . THR A 1 204 ? 138.839 117.608 105.816 1.00 136.97 487 THR A N 1
ATOM 1080 C CA . THR A 1 204 ? 138.737 116.556 106.821 1.00 136.97 487 THR A CA 1
ATOM 1081 C C . THR A 1 204 ? 137.360 115.915 106.791 1.00 136.97 487 THR A C 1
ATOM 1082 O O . THR A 1 204 ? 137.233 114.684 106.780 1.00 136.97 487 THR A O 1
ATOM 1093 N N . VAL A 1 205 ? 136.309 116.737 106.785 1.00 136.49 488 VAL A N 1
ATOM 1094 C CA . VAL A 1 205 ? 134.962 116.174 106.809 1.00 136.49 488 VAL A CA 1
ATOM 1095 C C . VAL A 1 205 ? 134.717 115.362 105.547 1.00 136.49 488 VAL A C 1
ATOM 1096 O O . VAL A 1 205 ? 134.172 114.254 105.605 1.00 136.49 488 VAL A O 1
ATOM 1109 N N . GLN A 1 206 ? 135.125 115.886 104.388 1.00 131.23 489 GLN A N 1
ATOM 1110 C CA . GLN A 1 206 ? 134.917 115.144 103.148 1.00 131.23 489 GLN A CA 1
ATOM 1111 C C . GLN A 1 206 ? 135.627 113.798 103.191 1.00 131.23 489 GLN A C 1
ATOM 1112 O O . GLN A 1 206 ? 135.028 112.754 102.900 1.00 131.23 489 GLN A O 1
ATOM 1126 N N . PHE A 1 207 ? 136.913 113.805 103.546 1.00 136.72 490 PHE A N 1
ATOM 1127 C CA . PHE A 1 207 ? 137.689 112.573 103.520 1.00 136.72 490 PHE A CA 1
ATOM 1128 C C . PHE A 1 207 ? 137.129 111.560 104.506 1.00 136.72 490 PHE A C 1
ATOM 1129 O O . PHE A 1 207 ? 137.012 110.369 104.189 1.00 136.72 490 PHE A O 1
ATOM 1146 N N . LEU A 1 208 ? 136.765 112.016 105.706 1.00 139.89 491 LEU A N 1
ATOM 1147 C CA . LEU A 1 208 ? 136.148 111.118 106.671 1.00 139.89 491 LEU A CA 1
ATOM 1148 C C . LEU A 1 208 ? 134.856 110.537 106.116 1.00 139.89 491 LEU A C 1
ATOM 1149 O O . LEU A 1 208 ? 134.600 109.335 106.249 1.00 139.89 491 LEU A O 1
ATOM 1165 N N . MET A 1 209 ? 134.042 111.370 105.463 1.00 141.21 492 MET A N 1
ATOM 1166 C CA . MET A 1 209 ? 132.792 110.882 104.895 1.00 141.21 492 MET A CA 1
ATOM 1167 C C . MET A 1 209 ? 133.059 109.781 103.880 1.00 141.21 492 MET A C 1
ATOM 1168 O O . MET A 1 209 ? 132.357 108.764 103.856 1.00 141.21 492 MET A O 1
ATOM 1182 N N . ASP A 1 210 ? 134.073 109.964 103.033 1.00 141.55 493 ASP A N 1
ATOM 1183 C CA . ASP A 1 210 ? 134.370 108.930 102.044 1.00 141.55 493 ASP A CA 1
ATOM 1184 C C . ASP A 1 210 ? 134.895 107.660 102.705 1.00 141.55 493 ASP A C 1
ATOM 1185 O O . ASP A 1 210 ? 134.589 106.551 102.254 1.00 141.55 493 ASP A O 1
ATOM 1194 N N . PHE A 1 211 ? 135.682 107.794 103.775 1.00 137.93 494 PHE A N 1
ATOM 1195 C CA . PHE A 1 211 ? 136.334 106.619 104.347 1.00 137.93 494 PHE A CA 1
ATOM 1196 C C . PHE A 1 211 ? 135.435 105.837 105.300 1.00 137.93 494 PHE A C 1
ATOM 1197 O O . PHE A 1 211 ? 135.540 104.607 105.361 1.00 137.93 494 PHE A O 1
ATOM 1214 N N . VAL A 1 212 ? 134.558 106.507 106.051 1.00 137.98 495 VAL A N 1
ATOM 1215 C CA . VAL A 1 212 ? 133.712 105.792 107.002 1.00 137.98 495 VAL A CA 1
ATOM 1216 C C . VAL A 1 212 ? 132.778 104.855 106.250 1.00 137.98 495 VAL A C 1
ATOM 1217 O O . VAL A 1 212 ? 132.127 105.249 105.274 1.00 137.98 495 VAL A O 1
ATOM 1230 N N . SER A 1 213 ? 132.703 103.610 106.704 1.00 143.29 496 SER A N 1
ATOM 1231 C CA . SER A 1 213 ? 131.999 102.564 105.976 1.00 143.29 496 SER A CA 1
ATOM 1232 C C . SER A 1 213 ? 131.504 101.532 106.974 1.00 143.29 496 SER A C 1
ATOM 1233 O O . SER A 1 213 ? 131.872 101.569 108.154 1.00 143.29 496 SER A O 1
ATOM 1241 N N . PRO A 1 214 ? 130.669 100.585 106.530 1.00 144.41 497 PRO A N 1
ATOM 1242 C CA . PRO A 1 214 ? 130.138 99.582 107.468 1.00 144.41 497 PRO A CA 1
ATOM 1243 C C . PRO A 1 214 ? 131.189 98.646 108.030 1.00 144.41 497 PRO A C 1
ATOM 1244 O O . PRO A 1 214 ? 130.920 97.984 109.040 1.00 144.41 497 PRO A O 1
ATOM 1255 N N . GLN A 1 215 ? 132.365 98.556 107.416 1.00 148.10 498 GLN A N 1
ATOM 1256 C CA . GLN A 1 215 ? 133.430 97.697 107.910 1.00 148.10 498 GLN A CA 1
ATOM 1257 C C . GLN A 1 215 ? 134.522 98.463 108.644 1.00 148.10 498 GLN A C 1
ATOM 1258 O O . GLN A 1 215 ? 135.536 97.862 109.014 1.00 148.10 498 GLN A O 1
ATOM 1272 N N . HIS A 1 216 ? 134.349 99.766 108.865 1.00 148.07 499 HIS A N 1
ATOM 1273 C CA . HIS A 1 216 ? 135.361 100.572 109.531 1.00 148.07 499 HIS A CA 1
ATOM 1274 C C . HIS A 1 216 ? 134.694 101.690 110.318 1.00 148.07 499 HIS A C 1
ATOM 1275 O O . HIS A 1 216 ? 133.568 102.096 110.018 1.00 148.07 499 HIS A O 1
ATOM 1289 N N . TYR A 1 217 ? 135.403 102.184 111.328 1.00 139.95 500 TYR A N 1
ATOM 1290 C CA . TYR A 1 217 ? 134.938 103.278 112.164 1.00 139.95 500 TYR A CA 1
ATOM 1291 C C . TYR A 1 217 ? 136.105 104.202 112.475 1.00 139.95 500 TYR A C 1
ATOM 1292 O O . TYR A 1 217 ? 137.258 103.757 112.508 1.00 139.95 500 TYR A O 1
ATOM 1310 N N . PRO A 1 218 ? 135.840 105.481 112.714 1.00 133.62 501 PRO A N 1
ATOM 1311 C CA . PRO A 1 218 ? 136.915 106.400 113.077 1.00 133.62 501 PRO A CA 1
ATOM 1312 C C . PRO A 1 218 ? 137.357 106.174 114.511 1.00 133.62 501 PRO A C 1
ATOM 1313 O O . PRO A 1 218 ? 136.522 105.909 115.388 1.00 133.62 501 PRO A O 1
ATOM 1324 N N . PRO A 1 219 ? 138.656 106.258 114.794 1.00 135.42 502 PRO A N 1
ATOM 1325 C CA . PRO A 1 219 ? 139.101 106.188 116.189 1.00 135.42 502 PRO A CA 1
ATOM 1326 C C . PRO A 1 219 ? 138.495 107.308 117.021 1.00 135.42 502 PRO A C 1
ATOM 1327 O O . PRO A 1 219 ? 138.179 108.389 116.518 1.00 135.42 502 PRO A O 1
ATOM 1338 N N . ARG A 1 220 ? 138.330 107.029 118.316 1.00 141.33 503 ARG A N 1
ATOM 1339 C CA . ARG A 1 220 ? 137.670 107.976 119.209 1.00 141.33 503 ARG A CA 1
ATOM 1340 C C . ARG A 1 220 ? 138.289 109.364 119.106 1.00 141.33 503 ARG A C 1
ATOM 1341 O O . ARG A 1 220 ? 137.579 110.376 119.155 1.00 141.33 503 ARG A O 1
ATOM 1362 N N . GLU A 1 221 ? 139.614 109.430 118.973 1.00 143.17 504 GLU A N 1
ATOM 1363 C CA . GLU A 1 221 ? 140.279 110.724 118.868 1.00 143.17 504 GLU A CA 1
ATOM 1364 C C . GLU A 1 221 ? 13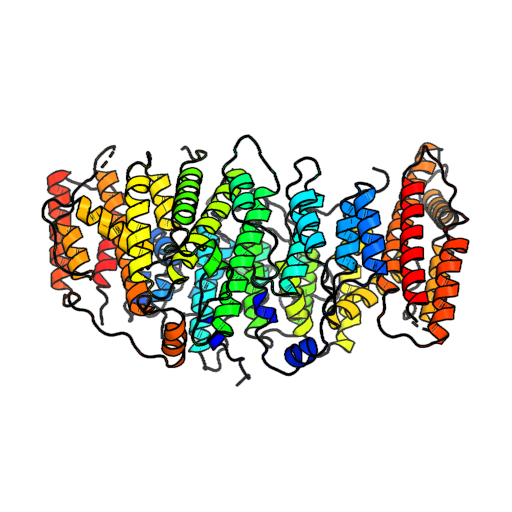9.727 111.509 117.685 1.00 143.17 504 GLU A C 1
ATOM 1365 O O . GLU A 1 221 ? 139.532 112.725 117.774 1.00 143.17 504 GLU A O 1
ATOM 1377 N N . ILE A 1 222 ? 139.453 110.827 116.572 1.00 137.82 505 ILE A N 1
ATOM 1378 C CA . ILE A 1 222 ? 138.908 111.513 115.401 1.00 137.82 505 ILE A CA 1
ATOM 1379 C C . ILE A 1 222 ? 137.539 112.100 115.718 1.00 137.82 505 ILE A C 1
ATOM 1380 O O . ILE A 1 222 ? 137.227 113.232 115.325 1.00 137.82 505 ILE A O 1
ATOM 1396 N N . VAL A 1 223 ? 136.693 111.335 116.411 1.00 134.38 506 VAL A N 1
ATOM 1397 C CA . VAL A 1 223 ? 135.364 111.830 116.764 1.00 134.38 506 VAL A CA 1
ATOM 1398 C C . VAL A 1 223 ? 135.487 113.062 117.651 1.00 134.38 506 VAL A C 1
ATOM 1399 O O . VAL A 1 223 ? 134.797 114.073 117.454 1.00 134.38 506 VAL A O 1
ATOM 1412 N N . ALA A 1 224 ? 136.373 112.993 118.646 1.00 137.96 507 ALA A N 1
ATOM 1413 C CA . ALA A 1 224 ? 136.589 114.138 119.522 1.00 137.96 507 ALA A CA 1
ATOM 1414 C C . ALA A 1 224 ? 137.062 115.345 118.729 1.00 137.96 507 ALA A C 1
ATOM 1415 O O . ALA A 1 224 ? 136.609 116.471 118.962 1.00 137.96 507 ALA A O 1
ATOM 1422 N N . HIS A 1 225 ? 137.978 115.131 117.786 1.00 130.71 508 HIS A N 1
ATOM 1423 C CA . HIS A 1 225 ? 138.459 116.230 116.961 1.00 130.71 508 HIS A CA 1
ATOM 1424 C C . HIS A 1 225 ? 137.313 116.873 116.195 1.00 130.71 508 HIS A C 1
ATOM 1425 O O . HIS A 1 225 ? 137.119 118.093 116.249 1.00 130.71 508 HIS A O 1
ATOM 1439 N N . ILE A 1 226 ? 136.528 116.061 115.487 1.00 129.11 509 ILE A N 1
ATOM 1440 C CA . ILE A 1 226 ? 135.470 116.620 114.649 1.00 129.11 509 ILE A CA 1
ATOM 1441 C C . ILE A 1 226 ? 134.475 117.391 115.504 1.00 129.11 509 ILE A C 1
ATOM 1442 O O . ILE A 1 226 ? 134.031 118.484 115.129 1.00 129.11 509 ILE A O 1
ATOM 1458 N N . ILE A 1 227 ? 134.113 116.848 116.666 1.00 131.18 510 ILE A N 1
ATOM 1459 C CA . ILE A 1 227 ? 133.126 117.520 117.506 1.00 131.18 510 ILE A CA 1
ATOM 1460 C C . ILE A 1 227 ? 133.709 118.800 118.095 1.00 131.18 510 ILE A C 1
ATOM 1461 O O . ILE A 1 227 ? 133.253 119.907 117.791 1.00 131.18 510 ILE A O 1
ATOM 1477 N N . GLN A 1 228 ? 134.744 118.670 118.927 1.00 131.16 511 GLN A N 1
ATOM 1478 C CA . GLN A 1 228 ? 135.274 119.833 119.634 1.00 131.16 511 GLN A CA 1
ATOM 1479 C C . GLN A 1 228 ? 135.918 120.828 118.675 1.00 131.16 511 GLN A C 1
ATOM 1480 O O . GLN A 1 228 ? 135.658 122.035 118.752 1.00 131.16 511 GLN A O 1
ATOM 1494 N N . LYS A 1 229 ? 136.763 120.344 117.763 1.00 132.41 512 LYS A N 1
ATOM 1495 C CA . LYS A 1 229 ? 137.606 121.255 116.994 1.00 132.41 512 LYS A CA 1
ATOM 1496 C C . LYS A 1 229 ? 136.809 122.013 115.939 1.00 132.41 512 LYS A C 1
ATOM 1497 O O . LYS A 1 229 ? 137.037 123.210 115.730 1.00 132.41 512 LYS A O 1
ATOM 1516 N N . ILE A 1 230 ? 135.880 121.343 115.260 1.00 133.30 513 ILE A N 1
ATOM 1517 C CA . ILE A 1 230 ? 135.150 121.928 114.135 1.00 133.30 513 ILE A CA 1
ATOM 1518 C C . ILE A 1 230 ? 133.713 122.277 114.519 1.00 133.30 513 ILE A C 1
ATOM 1519 O O . ILE A 1 230 ? 133.297 123.430 114.407 1.00 133.30 513 ILE A O 1
ATOM 1535 N N . LEU A 1 231 ? 132.939 121.290 114.973 1.00 132.18 514 LEU A N 1
ATOM 1536 C CA . LEU A 1 231 ? 131.516 121.525 115.204 1.00 132.18 514 LEU A CA 1
ATOM 1537 C C . LEU A 1 231 ? 131.291 122.712 116.134 1.00 132.18 514 LEU A C 1
ATOM 1538 O O . LEU A 1 231 ? 130.509 123.617 115.822 1.00 132.18 514 LEU A O 1
ATOM 1554 N N . LEU A 1 232 ? 131.970 122.733 117.279 1.00 135.72 515 LEU A N 1
ATOM 1555 C CA . LEU A 1 232 ? 131.832 123.831 118.228 1.00 135.72 515 LEU A CA 1
ATOM 1556 C C . LEU A 1 232 ? 132.847 124.945 118.013 1.00 135.72 515 LEU A C 1
ATOM 1557 O O . LEU A 1 232 ? 132.929 125.851 118.848 1.00 135.72 515 LEU A O 1
ATOM 1573 N N . SER A 1 233 ? 133.631 124.903 116.940 1.00 125.57 516 SER A N 1
ATOM 1574 C CA . SER A 1 233 ? 134.457 126.052 116.603 1.00 125.57 516 SER A CA 1
ATOM 1575 C C . SER A 1 233 ? 133.567 127.235 116.248 1.00 125.57 516 SER A C 1
ATOM 1576 O O . SER A 1 233 ? 132.576 127.094 115.527 1.00 125.57 516 SER A O 1
ATOM 1584 N N . GLY A 1 234 ? 133.924 128.408 116.759 1.00 122.03 517 GLY A N 1
ATOM 1585 C CA . GLY A 1 234 ? 133.079 129.578 116.618 1.00 122.03 517 GLY A CA 1
ATOM 1586 C C . GLY A 1 234 ? 133.475 130.508 115.491 1.00 122.03 517 GLY A C 1
ATOM 1587 O O . GLY A 1 234 ? 133.106 131.686 115.505 1.00 122.03 517 GLY A O 1
ATOM 1591 N N . SER A 1 235 ? 134.217 130.004 114.509 1.00 128.83 518 SER A N 1
ATOM 1592 C CA . SER A 1 235 ? 134.759 130.844 113.446 1.00 128.83 518 SER A CA 1
ATOM 1593 C C . SER A 1 235 ? 134.260 130.480 112.057 1.00 128.83 518 SER A C 1
ATOM 1594 O O . SER A 1 235 ? 133.952 131.377 111.269 1.00 128.83 518 SER A O 1
ATOM 1602 N N . GLU A 1 236 ? 134.165 129.194 111.732 1.00 132.73 519 GLU A N 1
ATOM 1603 C CA . GLU A 1 236 ? 133.906 128.782 110.361 1.00 132.73 519 GLU A CA 1
ATOM 1604 C C . GLU A 1 236 ? 132.457 129.078 109.970 1.00 132.73 519 GLU A C 1
ATOM 1605 O O . GLU A 1 236 ? 131.672 129.641 110.739 1.00 132.73 519 GLU A O 1
ATOM 1617 N N . THR A 1 237 ? 132.108 128.689 108.748 1.00 123.70 520 THR A N 1
ATOM 1618 C CA . THR A 1 237 ? 130.807 128.975 108.166 1.00 123.70 520 THR A CA 1
ATOM 1619 C C . THR A 1 237 ? 129.810 127.862 108.480 1.00 123.70 520 THR A C 1
ATOM 1620 O O . THR A 1 237 ? 130.156 126.802 109.004 1.00 123.70 520 THR A O 1
ATOM 1631 N N . VAL A 1 238 ? 128.545 128.121 108.141 1.00 125.76 521 VAL A N 1
ATOM 1632 C CA . VAL A 1 238 ? 127.470 127.202 108.503 1.00 125.76 521 VAL A CA 1
ATOM 1633 C C . VAL A 1 238 ? 127.593 125.891 107.734 1.00 125.76 521 VAL A C 1
ATOM 1634 O O . VAL A 1 238 ? 127.331 124.813 108.279 1.00 125.76 521 VAL A O 1
ATOM 1647 N N . ASP A 1 239 ? 127.975 125.958 106.456 1.00 132.34 522 ASP A N 1
ATOM 1648 C CA . ASP A 1 239 ? 128.086 124.742 105.653 1.00 132.34 522 ASP A CA 1
ATOM 1649 C C . ASP A 1 239 ? 129.037 123.735 106.285 1.00 132.34 522 ASP A C 1
ATOM 1650 O O . ASP A 1 239 ? 128.831 122.520 106.167 1.00 132.34 522 ASP A O 1
ATOM 1659 N N . VAL A 1 240 ? 130.089 124.213 106.949 1.00 130.68 523 VAL A N 1
ATOM 1660 C CA . VAL A 1 240 ? 130.982 123.296 107.647 1.00 130.68 523 VAL A CA 1
ATOM 1661 C C . VAL A 1 240 ? 130.208 122.533 108.712 1.00 130.68 523 VAL A C 1
ATOM 1662 O O . VAL A 1 240 ? 130.367 121.317 108.867 1.00 130.68 523 VAL A O 1
ATOM 1675 N N . LEU A 1 241 ? 129.353 123.235 109.456 1.00 129.27 524 LEU A N 1
ATOM 1676 C CA . LEU A 1 241 ? 128.530 122.571 110.461 1.00 129.27 524 LEU A CA 1
ATOM 1677 C C . LEU A 1 241 ? 127.559 121.595 109.809 1.00 129.27 524 LEU A C 1
ATOM 1678 O O . LEU A 1 241 ? 127.295 120.518 110.350 1.00 129.27 524 LEU A O 1
ATOM 1694 N N . LYS A 1 242 ? 126.994 121.971 108.663 1.00 127.09 525 LYS A N 1
ATOM 1695 C CA . LYS A 1 242 ? 126.179 121.045 107.883 1.00 127.09 525 LYS A CA 1
ATOM 1696 C C . LYS A 1 242 ? 126.910 119.727 107.662 1.00 127.09 525 LYS A C 1
ATOM 1697 O O . LYS A 1 242 ? 126.420 118.648 108.028 1.00 127.09 525 LYS A O 1
ATOM 1716 N N . GLU A 1 243 ? 128.079 119.803 107.025 1.00 134.40 526 GLU A N 1
ATOM 1717 C CA . GLU A 1 243 ? 128.817 118.588 106.698 1.00 134.40 526 GLU A CA 1
ATOM 1718 C C . GLU A 1 243 ? 129.198 117.828 107.960 1.00 134.40 526 GLU A C 1
ATOM 1719 O O . GLU A 1 243 ? 129.159 116.592 107.985 1.00 134.40 526 GLU A O 1
ATOM 1731 N N . ALA A 1 244 ? 129.563 118.547 109.021 1.00 134.17 527 ALA A N 1
ATOM 1732 C CA . ALA A 1 244 ? 129.883 117.881 110.277 1.00 134.17 527 ALA A CA 1
ATOM 1733 C C . ALA A 1 244 ? 128.687 117.099 110.798 1.00 134.17 527 ALA A C 1
ATOM 1734 O O . ALA A 1 244 ? 128.833 115.961 111.257 1.00 134.17 527 ALA A O 1
ATOM 1741 N N . TYR A 1 245 ? 127.497 117.700 110.747 1.00 136.97 528 TYR A N 1
ATOM 1742 C CA . TYR A 1 245 ? 126.296 117.019 111.215 1.00 136.97 528 TYR A CA 1
ATOM 1743 C C . TYR A 1 245 ? 126.043 115.760 110.401 1.00 136.97 528 TYR A C 1
ATOM 1744 O O . TYR A 1 245 ? 125.757 114.693 110.958 1.00 136.97 528 TYR A O 1
ATOM 1762 N N . MET A 1 246 ? 126.137 115.867 109.074 1.00 133.43 529 MET A N 1
ATOM 1763 C CA . MET A 1 246 ? 125.994 114.670 108.248 1.00 133.43 529 MET A CA 1
ATOM 1764 C C . MET A 1 246 ? 127.007 113.609 108.649 1.00 133.43 529 MET A C 1
ATOM 1765 O O . MET A 1 246 ? 126.683 112.417 108.702 1.00 133.43 529 MET A O 1
ATOM 1779 N N . LEU A 1 247 ? 128.237 114.023 108.941 1.00 136.26 530 LEU A N 1
ATOM 1780 C CA . LEU A 1 247 ? 129.277 113.066 109.296 1.00 136.26 530 LEU A CA 1
ATOM 1781 C C . LEU A 1 247 ? 128.928 112.336 110.587 1.00 136.26 530 LEU A C 1
ATOM 1782 O O . LEU A 1 247 ? 128.981 111.099 110.652 1.00 136.26 530 LEU A O 1
ATOM 1798 N N . LEU A 1 248 ? 128.561 113.087 111.627 1.00 136.80 531 LEU A N 1
ATOM 1799 C CA . LEU A 1 248 ? 128.214 112.452 112.895 1.00 136.80 531 LEU A CA 1
ATOM 1800 C C . LEU A 1 248 ? 127.008 111.542 112.730 1.00 136.80 531 LEU A C 1
ATOM 1801 O O . LEU A 1 248 ? 126.957 110.455 113.315 1.00 136.80 531 LEU A O 1
ATOM 1817 N N . MET A 1 249 ? 126.013 111.981 111.958 1.00 137.65 532 MET A N 1
ATOM 1818 C CA . MET A 1 249 ? 124.826 111.160 111.766 1.00 137.65 532 MET A CA 1
ATOM 1819 C C . MET A 1 249 ? 125.164 109.871 111.037 1.00 137.65 532 MET A C 1
ATOM 1820 O O . MET A 1 249 ? 124.636 108.809 111.373 1.00 137.65 532 MET A O 1
ATOM 1834 N N . LYS A 1 250 ? 126.041 109.938 110.037 1.00 139.90 533 LYS A N 1
ATOM 1835 C CA . LYS A 1 250 ? 126.468 108.719 109.361 1.00 139.90 533 LYS A CA 1
ATOM 1836 C C . LYS A 1 250 ? 127.168 107.784 110.340 1.00 139.90 533 LYS A C 1
ATOM 1837 O O . LYS A 1 250 ? 126.880 106.580 110.386 1.00 139.90 533 LYS A O 1
ATOM 1856 N N . ILE A 1 251 ? 128.077 108.329 111.155 1.00 137.80 534 ILE A N 1
ATOM 1857 C CA . ILE A 1 251 ? 128.793 107.490 112.114 1.00 137.80 534 ILE A CA 1
ATOM 1858 C C . ILE A 1 251 ? 127.812 106.819 113.065 1.00 137.80 534 ILE A C 1
ATOM 1859 O O . ILE A 1 251 ? 127.888 105.610 113.315 1.00 137.80 534 ILE A O 1
ATOM 1875 N N . GLN A 1 252 ? 126.874 107.595 113.609 1.00 143.16 535 GLN A N 1
ATOM 1876 C CA . GLN A 1 252 ? 125.928 107.045 114.574 1.00 143.16 535 GLN A CA 1
ATOM 1877 C C . GLN A 1 252 ? 125.004 106.026 113.921 1.00 143.16 535 GLN A C 1
ATOM 1878 O O . GLN A 1 252 ? 124.679 104.997 114.526 1.00 143.16 535 GLN A O 1
ATOM 1892 N N . GLN A 1 253 ? 124.573 106.294 112.688 1.00 151.09 536 GLN A N 1
ATOM 1893 C CA . GLN A 1 253 ? 123.705 105.363 111.980 1.00 151.09 536 GLN A CA 1
ATOM 1894 C C . GLN A 1 253 ? 124.400 104.030 111.763 1.00 151.09 536 GLN A C 1
ATOM 1895 O O . GLN A 1 253 ? 123.797 102.967 111.950 1.00 151.09 536 GLN A O 1
ATOM 1909 N N . LEU A 1 254 ? 125.674 104.067 111.373 1.00 143.38 537 LEU A N 1
ATOM 1910 C CA . LEU A 1 254 ? 126.368 102.833 111.029 1.00 143.38 537 LEU A CA 1
ATOM 1911 C C . LEU A 1 254 ? 126.929 102.137 112.264 1.00 143.38 537 LEU A C 1
ATOM 1912 O O . LEU A 1 254 ? 126.884 100.906 112.355 1.00 143.38 537 LEU A O 1
ATOM 1928 N N . HIS A 1 255 ? 127.452 102.901 113.219 1.00 141.96 538 HIS A N 1
ATOM 1929 C CA . HIS A 1 255 ? 128.062 102.333 114.416 1.00 141.96 538 HIS A CA 1
ATOM 1930 C C . HIS A 1 255 ? 127.301 102.789 115.653 1.00 141.96 538 HIS A C 1
ATOM 1931 O O . HIS A 1 255 ? 127.276 103.995 115.944 1.00 141.96 538 HIS A O 1
ATOM 1945 N N . PRO A 1 256 ? 126.671 101.888 116.411 1.00 137.23 539 PRO A N 1
ATOM 1946 C CA . PRO A 1 256 ? 125.928 102.307 117.607 1.00 137.23 539 PRO A CA 1
ATOM 1947 C C . PRO A 1 256 ? 126.873 102.648 118.748 1.00 137.23 539 PRO A C 1
ATOM 1948 O O . PRO A 1 256 ? 127.502 101.766 119.340 1.00 137.23 539 PRO A O 1
ATOM 1959 N N . ALA A 1 257 ? 126.975 103.938 119.060 1.00 138.01 540 ALA A N 1
ATOM 1960 C CA . ALA A 1 257 ? 127.845 104.372 120.144 1.00 138.01 540 ALA A CA 1
ATOM 1961 C C . ALA A 1 257 ? 127.388 103.771 121.467 1.00 138.01 540 ALA A C 1
ATOM 1962 O O . ALA A 1 257 ? 126.194 103.739 121.776 1.00 138.01 540 ALA A O 1
ATOM 1969 N N . ASN A 1 258 ? 128.349 103.294 122.249 1.00 127.14 541 ASN A N 1
ATOM 1970 C CA . ASN A 1 258 ? 128.103 102.722 123.564 1.00 127.14 541 ASN A CA 1
ATOM 1971 C C . ASN A 1 258 ? 128.828 103.552 124.618 1.00 127.14 541 ASN A C 1
ATOM 1972 O O . ASN A 1 258 ? 129.410 104.599 124.327 1.00 127.14 541 ASN A O 1
ATOM 1983 N N . ALA A 1 259 ? 128.781 103.072 125.863 1.00 126.01 542 ALA A N 1
ATOM 1984 C CA . ALA A 1 259 ? 129.399 103.810 126.960 1.00 126.01 542 ALA A CA 1
ATOM 1985 C C . ALA A 1 259 ? 130.904 103.935 126.766 1.00 126.01 542 ALA A C 1
ATOM 1986 O O . ALA A 1 259 ? 131.480 105.006 126.989 1.00 126.01 542 ALA A O 1
ATOM 1993 N N . LYS A 1 260 ? 131.557 102.856 126.346 1.00 123.92 543 LYS A N 1
ATOM 1994 C CA . LYS A 1 260 ? 133.005 102.825 126.205 1.00 123.92 543 LYS A CA 1
ATOM 1995 C C . LYS A 1 260 ? 133.500 103.561 124.968 1.00 123.92 543 LYS A C 1
ATOM 1996 O O . LYS A 1 260 ? 134.700 103.509 124.681 1.00 123.92 543 LYS A O 1
ATOM 2015 N N . THR A 1 261 ? 132.616 104.237 124.231 1.00 133.73 544 THR A N 1
ATOM 2016 C CA . THR A 1 261 ? 133.012 104.914 123.005 1.00 133.73 544 THR A CA 1
ATOM 2017 C C . THR A 1 261 ? 132.474 106.333 122.885 1.00 133.73 544 THR A C 1
ATOM 2018 O O . THR A 1 261 ? 132.851 107.032 121.940 1.00 133.73 544 THR A O 1
ATOM 2029 N N . VAL A 1 262 ? 131.612 106.782 123.800 1.00 124.93 545 VAL A N 1
ATOM 2030 C CA . VAL A 1 262 ? 131.075 108.131 123.691 1.00 124.93 545 VAL A CA 1
ATOM 2031 C C . VAL A 1 262 ? 132.223 109.136 123.671 1.00 124.93 545 VAL A C 1
ATOM 2032 O O . VAL A 1 262 ? 133.329 108.878 124.159 1.00 124.93 545 VAL A O 1
ATOM 2045 N N . GLU A 1 263 ? 131.951 110.299 123.084 1.00 129.07 546 GLU A N 1
ATOM 2046 C CA . GLU A 1 263 ? 132.945 111.352 122.937 1.00 129.07 546 GLU A CA 1
ATOM 2047 C C . GLU A 1 263 ? 132.751 112.480 123.940 1.00 129.07 546 GLU A C 1
ATOM 2048 O O . GLU A 1 263 ? 133.675 112.811 124.687 1.00 129.07 546 GLU A O 1
ATOM 2060 N N . TRP A 1 264 ? 131.565 113.079 123.971 1.00 131.12 547 TRP A N 1
ATOM 2061 C CA . TRP A 1 264 ? 131.335 114.231 124.828 1.00 131.12 547 TRP A CA 1
ATOM 2062 C C . TRP A 1 264 ? 131.249 113.811 126.292 1.00 131.12 547 TRP A C 1
ATOM 2063 O O . TRP A 1 264 ? 131.059 112.639 126.627 1.00 131.12 547 TRP A O 1
ATOM 2084 N N . ASP A 1 265 ? 131.394 114.801 127.170 1.00 126.82 548 ASP A N 1
ATOM 2085 C CA . ASP A 1 265 ? 131.238 114.621 128.603 1.00 126.82 548 ASP A CA 1
ATOM 2086 C C . ASP A 1 265 ? 130.400 115.767 129.148 1.00 126.82 548 ASP A C 1
ATOM 2087 O O . ASP A 1 265 ? 130.325 116.845 128.552 1.00 126.82 548 ASP A O 1
ATOM 2096 N N . TRP A 1 266 ? 129.765 115.524 130.296 1.00 114.94 549 TRP A N 1
ATOM 2097 C CA . TRP A 1 266 ? 128.838 116.511 130.837 1.00 114.94 549 TRP A CA 1
ATOM 2098 C C . TRP A 1 266 ? 129.505 117.866 131.013 1.00 114.94 549 TRP A C 1
ATOM 2099 O O . TRP A 1 266 ? 128.834 118.901 130.934 1.00 114.94 549 TRP A O 1
ATOM 2120 N N . LYS A 1 267 ? 130.815 117.886 131.256 1.00 116.92 550 LYS A N 1
ATOM 2121 C CA . LYS A 1 267 ? 131.519 119.158 131.355 1.00 116.92 550 LYS A CA 1
ATOM 2122 C C . LYS A 1 267 ? 131.403 119.948 130.059 1.00 116.92 550 LYS A C 1
ATOM 2123 O O . LYS A 1 267 ? 131.176 121.162 130.080 1.00 116.92 550 LYS A O 1
ATOM 2142 N N . LEU A 1 268 ? 131.557 119.275 128.917 1.00 127.19 551 LEU A N 1
ATOM 2143 C CA . LEU A 1 268 ? 131.447 119.962 127.635 1.00 127.19 551 LEU A CA 1
ATOM 2144 C C . LEU A 1 268 ? 130.035 120.486 127.408 1.00 127.19 551 LEU A C 1
ATOM 2145 O O . LEU A 1 268 ? 129.852 121.609 126.919 1.00 127.19 551 LEU A O 1
ATOM 2161 N N . LEU A 1 269 ? 129.025 119.679 127.739 1.00 128.03 552 LEU A N 1
ATOM 2162 C CA . LEU A 1 269 ? 127.645 120.135 127.623 1.00 128.03 552 LEU A CA 1
ATOM 2163 C C . LEU A 1 269 ? 127.421 121.379 128.471 1.00 128.03 552 LEU A C 1
ATOM 2164 O O . LEU A 1 269 ? 126.817 122.362 128.019 1.00 128.03 552 LEU A O 1
ATOM 2180 N N . THR A 1 270 ? 127.908 121.351 129.712 1.00 123.43 553 THR A N 1
ATOM 2181 C CA . THR A 1 270 ? 127.770 122.507 130.585 1.00 123.43 553 THR A CA 1
ATOM 2182 C C . THR A 1 270 ? 128.464 123.719 129.987 1.00 123.43 553 THR A C 1
ATOM 2183 O O . THR A 1 270 ? 127.922 124.828 130.014 1.00 123.43 553 THR A O 1
ATOM 2194 N N . TYR A 1 271 ? 129.660 123.527 129.433 1.00 120.12 554 TYR A N 1
ATOM 2195 C CA . TYR A 1 271 ? 130.363 124.641 128.808 1.00 120.12 554 TYR A CA 1
ATOM 2196 C C . TYR A 1 271 ? 129.528 125.254 127.696 1.00 120.12 554 TYR A C 1
ATOM 2197 O O . TYR A 1 271 ? 129.337 126.474 127.645 1.00 120.12 554 TYR A O 1
ATOM 2215 N N . VAL A 1 272 ? 129.023 124.419 126.788 1.00 128.64 555 VAL A N 1
ATOM 2216 C CA . VAL A 1 272 ? 128.318 124.953 125.627 1.00 128.64 555 VAL A CA 1
ATOM 2217 C C . VAL A 1 272 ? 127.035 125.653 126.056 1.00 128.64 555 VAL A C 1
ATOM 2218 O O . VAL A 1 272 ? 126.650 126.675 125.476 1.00 128.64 555 VAL A O 1
ATOM 2231 N N . MET A 1 273 ? 126.357 125.126 127.077 1.00 134.62 556 MET A N 1
ATOM 2232 C CA . MET A 1 273 ? 125.040 125.641 127.445 1.00 134.62 556 MET A CA 1
ATOM 2233 C C . MET A 1 273 ? 125.128 126.832 128.401 1.00 134.62 556 MET A C 1
ATOM 2234 O O . MET A 1 273 ? 124.643 127.924 128.088 1.00 134.62 556 MET A O 1
ATOM 2248 N N . GLU A 1 274 ? 125.742 126.633 129.568 1.00 140.97 557 GLU A N 1
ATOM 2249 C CA . GLU A 1 274 ? 125.653 127.604 130.655 1.00 140.97 557 GLU A CA 1
ATOM 2250 C C . GLU A 1 274 ? 126.596 128.787 130.465 1.00 140.97 557 GLU A C 1
ATOM 2251 O O . GLU A 1 274 ? 126.212 129.926 130.746 1.00 140.97 557 GLU A O 1
ATOM 2263 N N . GLU A 1 275 ? 127.810 128.555 129.972 1.00 134.76 558 GLU A N 1
ATOM 2264 C CA . GLU A 1 275 ? 128.813 129.614 129.934 1.00 134.76 558 GLU A CA 1
ATOM 2265 C C . GLU A 1 275 ? 128.461 130.662 128.889 1.00 134.76 558 GLU A C 1
ATOM 2266 O O . GLU A 1 275 ? 129.082 130.724 127.824 1.00 134.76 558 GLU A O 1
ATOM 2278 N N . GLU A 1 276 ? 127.470 131.497 129.196 1.00 140.69 559 GLU A N 1
ATOM 2279 C CA . GLU A 1 276 ? 127.052 132.540 128.277 1.00 140.69 559 GLU A CA 1
ATOM 2280 C C . GLU A 1 276 ? 128.236 133.438 127.922 1.00 140.69 559 GLU A C 1
ATOM 2281 O O . GLU A 1 276 ? 129.315 133.364 128.514 1.00 140.69 559 GLU A O 1
ATOM 2293 N N . GLY A 1 277 ? 128.014 134.300 126.935 1.00 139.39 560 GLY A N 1
ATOM 2294 C CA . GLY A 1 277 ? 129.094 134.989 126.267 1.00 139.39 560 GLY A CA 1
ATOM 2295 C C . GLY A 1 277 ? 129.669 134.225 125.098 1.00 139.39 560 GLY A C 1
ATOM 2296 O O . GLY A 1 277 ? 130.570 134.740 124.423 1.00 139.39 560 GLY A O 1
ATOM 2300 N N . GLN A 1 278 ? 129.179 133.015 124.841 1.00 126.72 561 GLN A N 1
ATOM 2301 C CA . GLN A 1 278 ? 129.573 132.209 123.689 1.00 126.72 561 GLN A CA 1
ATOM 2302 C C . GLN A 1 278 ? 128.298 131.831 122.938 1.00 126.72 561 GLN A C 1
ATOM 2303 O O . GLN A 1 278 ? 127.540 130.959 123.375 1.00 126.72 561 GLN A O 1
ATOM 2317 N N . THR A 1 279 ? 128.056 132.506 121.816 1.00 124.88 562 THR A N 1
ATOM 2318 C CA . THR A 1 279 ? 126.909 132.218 120.960 1.00 124.88 562 THR A CA 1
ATOM 2319 C C . THR A 1 279 ? 127.393 131.323 119.824 1.00 124.88 562 THR A C 1
ATOM 2320 O O . THR A 1 279 ? 127.635 131.763 118.700 1.00 124.88 562 THR A O 1
ATOM 2331 N N . LEU A 1 280 ? 127.536 130.042 120.137 1.00 130.38 563 LEU A N 1
ATOM 2332 C CA . LEU A 1 280 ? 128.049 129.083 119.169 1.00 130.38 563 LEU A CA 1
ATOM 2333 C C . LEU A 1 280 ? 126.939 128.683 118.205 1.00 130.38 563 LEU A C 1
ATOM 2334 O O . LEU A 1 280 ? 125.925 128.129 118.645 1.00 130.38 563 LEU A O 1
ATOM 2350 N N . PRO A 1 281 ? 127.080 128.932 116.900 1.00 120.95 564 PRO A N 1
ATOM 2351 C CA . PRO A 1 281 ? 126.016 128.524 115.969 1.00 120.95 564 PRO A CA 1
ATOM 2352 C C . PRO A 1 281 ? 125.762 127.030 115.959 1.00 120.95 564 PRO A C 1
ATOM 2353 O O . PRO A 1 281 ? 124.657 126.607 115.600 1.00 120.95 564 PRO A O 1
ATOM 2364 N N . GLY A 1 282 ? 126.740 126.217 116.343 1.00 126.36 565 GLY A N 1
ATOM 2365 C CA . GLY A 1 282 ? 126.582 124.781 116.367 1.00 126.36 565 GLY A CA 1
ATOM 2366 C C . GLY A 1 282 ? 125.949 124.219 117.617 1.00 126.36 565 GLY A C 1
ATOM 2367 O O . GLY A 1 282 ? 125.869 122.995 117.763 1.00 126.36 565 GLY A O 1
ATOM 2371 N N . ARG A 1 283 ? 125.495 125.074 118.535 1.00 133.14 566 ARG A N 1
ATOM 2372 C CA . ARG A 1 283 ? 124.971 124.588 119.808 1.00 133.14 566 ARG A CA 1
ATOM 2373 C C . ARG A 1 283 ? 123.757 123.691 119.601 1.00 133.14 566 ARG A C 1
ATOM 2374 O O . ARG A 1 283 ? 123.643 122.624 120.218 1.00 133.14 566 ARG A O 1
ATOM 2395 N N . VAL A 1 284 ? 122.831 124.111 118.737 1.00 132.57 567 VAL A N 1
ATOM 2396 C CA . VAL A 1 284 ? 121.612 123.337 118.530 1.00 132.57 567 VAL A CA 1
ATOM 2397 C C . VAL A 1 284 ? 121.947 121.949 118.004 1.00 132.57 567 VAL A C 1
ATOM 2398 O O . VAL A 1 284 ? 121.412 120.941 118.482 1.00 132.57 567 VAL A O 1
ATOM 2411 N N . LEU A 1 285 ? 122.846 121.872 117.022 1.00 137.37 568 LEU A N 1
ATOM 2412 C CA . LEU A 1 285 ? 123.219 120.576 116.468 1.00 137.37 568 LEU A CA 1
ATOM 2413 C C . LEU A 1 285 ? 123.920 119.720 117.513 1.00 137.37 568 LEU A C 1
ATOM 2414 O O . LEU A 1 285 ? 123.732 118.499 117.555 1.00 137.37 568 LEU A O 1
ATOM 2430 N N . PHE A 1 286 ? 124.739 120.342 118.361 1.00 134.38 569 PHE A N 1
ATOM 2431 C CA . PHE A 1 286 ? 125.390 119.604 119.436 1.00 134.38 569 PHE A CA 1
ATOM 2432 C C . PHE A 1 286 ? 124.352 118.980 120.361 1.00 134.38 569 PHE A C 1
ATOM 2433 O O . PHE A 1 286 ? 124.447 117.800 120.722 1.00 134.38 569 PHE A O 1
ATOM 2450 N N . LEU A 1 287 ? 123.345 119.762 120.752 1.00 137.12 570 LEU A N 1
ATOM 2451 C CA . LEU A 1 287 ? 122.303 119.228 121.623 1.00 137.12 570 LEU A CA 1
ATOM 2452 C C . LEU A 1 287 ? 121.543 118.101 120.936 1.00 137.12 570 LEU A C 1
ATOM 2453 O O . LEU A 1 287 ? 121.208 117.089 121.569 1.00 137.12 570 LEU A O 1
ATOM 2469 N N . ARG A 1 288 ? 121.249 118.263 119.643 1.00 139.16 571 ARG A N 1
ATOM 2470 C CA . ARG A 1 288 ? 120.552 117.208 118.913 1.00 139.16 571 ARG A CA 1
ATOM 2471 C C . ARG A 1 288 ? 121.373 115.926 118.902 1.00 139.16 571 ARG A C 1
ATOM 2472 O O . ARG A 1 288 ? 120.839 114.831 119.116 1.00 139.16 571 ARG A O 1
ATOM 2493 N N . TYR A 1 289 ? 122.679 116.047 118.662 1.00 136.98 572 TYR A N 1
ATOM 2494 C CA . TYR A 1 289 ? 123.548 114.877 118.686 1.00 136.98 572 TYR A CA 1
ATOM 2495 C C . TYR A 1 289 ? 123.539 114.222 120.059 1.00 136.98 572 TYR A C 1
ATOM 2496 O O . TYR A 1 289 ? 123.473 112.992 120.172 1.00 136.98 572 TYR A O 1
ATOM 2514 N N . VAL A 1 290 ? 123.599 115.032 121.116 1.00 138.48 573 VAL A N 1
ATOM 2515 C CA . VAL A 1 290 ? 123.606 114.484 122.468 1.00 138.48 573 VAL A CA 1
ATOM 2516 C C . VAL A 1 290 ? 122.340 113.674 122.714 1.00 138.48 573 VAL A C 1
ATOM 2517 O O . VAL A 1 290 ? 122.393 112.519 123.160 1.00 138.48 573 VAL A O 1
ATOM 2530 N N . VAL A 1 291 ? 121.181 114.267 122.420 1.00 138.09 574 VAL A N 1
ATOM 2531 C CA . VAL A 1 291 ? 119.917 113.594 122.710 1.00 138.09 574 VAL A CA 1
ATOM 2532 C C . VAL A 1 291 ? 119.785 112.332 121.870 1.00 138.09 574 VAL A C 1
ATOM 2533 O O . VAL A 1 291 ? 119.296 111.299 122.347 1.00 138.09 574 VAL A O 1
ATOM 2546 N N . GLN A 1 292 ? 120.204 112.394 120.603 1.00 142.50 575 GLN A N 1
ATOM 2547 C CA . GLN A 1 292 ? 120.138 111.211 119.755 1.00 142.50 575 GLN A CA 1
ATOM 2548 C C . GLN A 1 292 ? 121.001 110.093 120.321 1.00 142.50 575 GLN A C 1
ATOM 2549 O O . GLN A 1 292 ? 120.582 108.929 120.356 1.00 142.50 575 GLN A O 1
ATOM 2563 N N . THR A 1 293 ? 122.209 110.430 120.775 1.00 138.48 576 THR A N 1
ATOM 2564 C CA . THR A 1 293 ? 123.077 109.428 121.380 1.00 138.48 576 THR A CA 1
ATOM 2565 C C . THR A 1 293 ? 122.416 108.803 122.600 1.00 138.48 576 THR A C 1
ATOM 2566 O O . THR A 1 293 ? 122.416 107.576 122.763 1.00 138.48 576 THR A O 1
ATOM 2577 N N . LEU A 1 294 ? 121.846 109.636 123.475 1.00 139.85 577 LEU A N 1
ATOM 2578 C CA . LEU A 1 294 ? 121.197 109.105 124.670 1.00 139.85 577 LEU A CA 1
ATOM 2579 C C . LEU A 1 294 ? 120.077 108.146 124.296 1.00 139.85 577 LEU A C 1
ATOM 2580 O O . LEU A 1 294 ? 119.964 107.051 124.861 1.00 139.85 577 LEU A O 1
ATOM 2596 N N . GLU A 1 295 ? 119.227 108.548 123.351 1.00 142.30 578 GLU A N 1
ATOM 2597 C CA . GLU A 1 295 ? 118.085 107.717 122.990 1.00 142.30 578 GLU A CA 1
ATOM 2598 C C . GLU A 1 295 ? 118.545 106.391 122.397 1.00 142.30 578 GLU A C 1
ATOM 2599 O O . GLU A 1 295 ? 118.029 105.323 122.756 1.00 142.30 578 GLU A O 1
ATOM 2611 N N . ASP A 1 296 ? 119.524 106.436 121.489 1.00 145.15 579 ASP A N 1
ATOM 2612 C CA . ASP A 1 296 ? 120.010 105.198 120.889 1.00 145.15 579 ASP A CA 1
ATOM 2613 C C . ASP A 1 296 ? 120.583 104.275 121.951 1.00 145.15 579 ASP A C 1
ATOM 2614 O O . ASP A 1 296 ? 120.303 103.069 121.956 1.00 145.15 579 ASP A O 1
ATOM 2623 N N . ASP A 1 297 ? 121.398 104.822 122.854 1.00 144.04 580 ASP A N 1
ATOM 2624 C CA . ASP A 1 297 ? 122.000 103.995 123.889 1.00 144.04 580 ASP A CA 1
ATOM 2625 C C . ASP A 1 297 ? 120.935 103.380 124.783 1.00 144.04 580 ASP A C 1
ATOM 2626 O O . ASP A 1 297 ? 121.016 102.196 125.132 1.00 144.04 580 ASP A O 1
ATOM 2635 N N . PHE A 1 298 ? 119.929 104.166 125.169 1.00 143.89 581 PHE A N 1
ATOM 2636 C CA . PHE A 1 298 ? 118.877 103.629 126.023 1.00 143.89 581 PHE A CA 1
ATOM 2637 C C . PHE A 1 298 ? 118.166 102.481 125.324 1.00 143.89 581 PHE A C 1
ATOM 2638 O O . PHE A 1 298 ? 117.963 101.414 125.912 1.00 143.89 581 PHE A O 1
ATOM 2655 N N . GLN A 1 299 ? 117.781 102.677 124.062 1.00 140.40 582 GLN A N 1
ATOM 2656 C CA . GLN A 1 299 ? 117.064 101.619 123.357 1.00 140.40 582 GLN A CA 1
ATOM 2657 C C . GLN A 1 299 ? 117.917 100.362 123.249 1.00 140.40 582 GLN A C 1
ATOM 2658 O O . GLN A 1 299 ? 117.445 99.248 123.515 1.00 140.40 582 GLN A O 1
ATOM 2672 N N . GLN A 1 300 ? 119.187 100.523 122.871 1.00 146.10 583 GLN A N 1
ATOM 2673 C CA . GLN A 1 300 ? 120.046 99.361 122.674 1.00 146.10 583 GLN A CA 1
ATOM 2674 C C . GLN A 1 300 ? 120.251 98.606 123.981 1.00 146.10 583 GLN A C 1
ATOM 2675 O O . GLN A 1 300 ? 120.148 97.374 124.022 1.00 146.10 583 GLN A O 1
ATOM 2689 N N . THR A 1 301 ? 120.541 99.330 125.065 1.00 148.79 584 THR A N 1
ATOM 2690 C CA . THR A 1 301 ? 120.753 98.671 126.348 1.00 148.79 584 THR A CA 1
ATOM 2691 C C . THR A 1 301 ? 119.480 97.991 126.830 1.00 148.79 584 THR A C 1
ATOM 2692 O O . THR A 1 301 ? 119.528 96.877 127.363 1.00 148.79 584 THR A O 1
ATOM 2703 N N . LEU A 1 302 ? 118.329 98.641 126.648 1.00 145.94 585 LEU A N 1
ATOM 2704 C CA . LEU A 1 302 ? 117.074 98.030 127.064 1.00 145.94 585 LEU A CA 1
ATOM 2705 C C . LEU A 1 302 ? 116.835 96.730 126.312 1.00 145.94 585 LEU A C 1
ATOM 2706 O O . LEU A 1 302 ? 116.402 95.733 126.901 1.00 145.94 585 LEU A O 1
ATOM 2722 N N . ARG A 1 303 ? 117.114 96.718 125.007 1.00 142.97 586 ARG A N 1
ATOM 2723 C CA . ARG A 1 303 ? 116.960 95.484 124.246 1.00 142.97 586 ARG A CA 1
ATOM 2724 C C . ARG A 1 303 ? 117.916 94.407 124.743 1.00 142.97 586 ARG A C 1
ATOM 2725 O O . ARG A 1 303 ? 117.497 93.292 125.073 1.00 142.97 586 ARG A O 1
ATOM 2746 N N . ARG A 1 304 ? 119.210 94.725 124.813 1.00 146.35 587 ARG A N 1
ATOM 2747 C CA . ARG A 1 304 ? 120.208 93.690 125.072 1.00 146.35 587 ARG A CA 1
ATOM 2748 C C . ARG A 1 304 ? 120.090 93.137 126.488 1.00 146.35 587 ARG A C 1
ATOM 2749 O O . ARG A 1 304 ? 120.023 91.918 126.685 1.00 146.35 587 ARG A O 1
ATOM 2770 N N . GLN A 1 305 ? 120.054 94.014 127.485 1.00 150.23 588 GLN A N 1
ATOM 2771 C CA . GLN A 1 305 ? 120.166 93.606 128.880 1.00 150.23 588 GLN A CA 1
ATOM 2772 C C . GLN A 1 305 ? 118.790 93.237 129.422 1.00 150.23 588 GLN A C 1
ATOM 2773 O O . GLN A 1 305 ? 117.855 94.043 129.363 1.00 150.23 588 GLN A O 1
ATOM 2787 N N . ARG A 1 306 ? 118.672 92.019 129.951 1.00 153.38 589 ARG A N 1
ATOM 2788 C CA . ARG A 1 306 ? 117.412 91.525 130.488 1.00 153.38 589 ARG A CA 1
ATOM 2789 C C . ARG A 1 306 ? 117.271 91.736 131.989 1.00 153.38 589 ARG A C 1
ATOM 2790 O O . ARG A 1 306 ? 116.149 91.663 132.502 1.00 153.38 589 ARG A O 1
ATOM 2811 N N . GLN A 1 307 ? 118.366 91.994 132.707 1.00 155.84 590 GLN A N 1
ATOM 2812 C CA . GLN A 1 307 ? 118.296 92.132 134.155 1.00 155.84 590 GLN A CA 1
ATOM 2813 C C . GLN A 1 307 ? 119.139 93.270 134.715 1.00 155.84 590 GLN A C 1
ATOM 2814 O O . GLN A 1 307 ? 119.334 93.318 135.934 1.00 155.84 590 GLN A O 1
ATOM 2828 N N . HIS A 1 308 ? 119.645 94.179 133.887 1.00 151.00 591 HIS A N 1
ATOM 2829 C CA . HIS A 1 308 ? 120.461 95.275 134.389 1.00 151.00 591 HIS A CA 1
ATOM 2830 C C . HIS A 1 308 ? 120.535 96.367 133.331 1.00 151.00 591 HIS A C 1
ATOM 2831 O O . HIS A 1 308 ? 120.139 96.175 132.180 1.00 151.00 591 HIS A O 1
ATOM 2845 N N . LEU A 1 309 ? 121.044 97.528 133.751 1.00 147.68 592 LEU A N 1
ATOM 2846 C CA . LEU A 1 309 ? 121.318 98.643 132.853 1.00 147.68 592 LEU A CA 1
ATOM 2847 C C . LEU A 1 309 ? 122.639 99.316 133.210 1.00 147.68 592 LEU A C 1
ATOM 2848 O O . LEU A 1 309 ? 122.792 100.530 133.032 1.00 147.68 592 LEU A O 1
ATOM 2864 N N . GLN A 1 310 ? 123.602 98.543 133.717 1.00 148.21 593 GLN A N 1
ATOM 2865 C CA . GLN A 1 310 ? 124.855 99.102 134.212 1.00 148.21 593 GLN A CA 1
ATOM 2866 C C . GLN A 1 310 ? 125.750 99.648 133.108 1.00 148.21 593 GLN A C 1
ATOM 2867 O O . GLN A 1 310 ? 126.739 100.319 133.419 1.00 148.21 593 GLN A O 1
ATOM 2881 N N . GLN A 1 311 ? 125.436 99.386 131.840 1.00 136.49 594 GLN A N 1
ATOM 2882 C CA . GLN A 1 311 ? 126.329 99.760 130.750 1.00 136.49 594 GLN A CA 1
ATOM 2883 C C . GLN A 1 311 ? 125.646 100.699 129.765 1.00 136.49 594 GLN A C 1
ATOM 2884 O O . GLN A 1 311 ? 125.724 100.490 128.550 1.00 136.49 594 GLN A O 1
ATOM 2898 N N . SER A 1 312 ? 124.974 101.732 130.271 1.00 132.88 595 SER A N 1
ATOM 2899 C CA . SER A 1 312 ? 124.283 102.695 129.427 1.00 132.88 595 SER A CA 1
ATOM 2900 C C . SER A 1 312 ? 124.765 104.103 129.741 1.00 132.88 595 SER A C 1
ATOM 2901 O O . SER A 1 312 ? 125.126 104.416 130.878 1.00 132.88 595 SER A O 1
ATOM 2909 N N . ILE A 1 313 ? 124.767 104.951 128.711 1.00 130.32 596 ILE A N 1
ATOM 2910 C CA . ILE A 1 313 ? 125.207 106.332 128.881 1.00 130.32 596 ILE A CA 1
ATOM 2911 C C . ILE A 1 313 ? 124.289 107.065 129.849 1.00 130.32 596 ILE A C 1
ATOM 2912 O O . ILE A 1 313 ? 124.749 107.811 130.724 1.00 130.32 596 ILE A O 1
ATOM 2928 N N . ALA A 1 314 ? 122.978 106.867 129.709 1.00 127.50 597 ALA A N 1
ATOM 2929 C CA . ALA A 1 314 ? 122.040 107.525 130.609 1.00 127.50 597 ALA A CA 1
ATOM 2930 C C . ALA A 1 314 ? 122.302 107.122 132.053 1.00 127.50 597 ALA A C 1
ATOM 2931 O O . ALA A 1 314 ? 122.274 107.965 132.954 1.00 127.50 597 ALA A O 1
ATOM 2938 N N . ASN A 1 315 ? 122.572 105.839 132.290 1.00 123.60 598 ASN A N 1
ATOM 2939 C CA . ASN A 1 315 ? 122.823 105.379 133.651 1.00 123.60 598 ASN A CA 1
ATOM 2940 C C . ASN A 1 315 ? 123.942 106.177 134.306 1.00 123.60 598 ASN A C 1
ATOM 2941 O O . ASN A 1 315 ? 123.851 106.530 135.486 1.00 123.60 598 ASN A O 1
ATOM 2952 N N . MET A 1 316 ? 125.000 106.480 133.559 1.00 125.54 599 MET A N 1
ATOM 2953 C CA . MET A 1 316 ? 126.196 107.081 134.131 1.00 125.54 599 MET A CA 1
ATOM 2954 C C . MET A 1 316 ? 126.326 108.571 133.837 1.00 125.54 599 MET A C 1
ATOM 2955 O O . MET A 1 316 ? 127.370 109.155 134.141 1.00 125.54 599 MET A O 1
ATOM 2969 N N . VAL A 1 317 ? 125.309 109.203 133.250 1.00 125.44 600 VAL A N 1
ATOM 2970 C CA . VAL A 1 317 ? 125.370 110.648 133.037 1.00 125.44 600 VAL A CA 1
ATOM 2971 C C . VAL A 1 317 ? 124.092 111.353 133.478 1.00 125.44 600 VAL A C 1
ATOM 2972 O O . VAL A 1 317 ? 124.052 112.588 133.532 1.00 125.44 600 VAL A O 1
ATOM 2985 N N . LEU A 1 318 ? 123.035 110.593 133.787 1.00 131.93 601 LEU A N 1
ATOM 2986 C CA . LEU A 1 318 ? 121.745 111.206 134.079 1.00 131.93 601 LEU A CA 1
ATOM 2987 C C . LEU A 1 318 ? 120.976 110.537 135.214 1.00 131.93 601 LEU A C 1
ATOM 2988 O O . LEU A 1 318 ? 119.820 110.909 135.454 1.00 131.93 601 LEU A O 1
ATOM 3004 N N . SER A 1 319 ? 121.558 109.574 135.923 1.00 135.36 602 SER A N 1
ATOM 3005 C CA . SER A 1 319 ? 120.837 108.923 137.010 1.00 135.36 602 SER A CA 1
ATOM 3006 C C . SER A 1 319 ? 120.662 109.902 138.164 1.00 135.36 602 SER A C 1
ATOM 3007 O O . SER A 1 319 ? 121.631 110.519 138.619 1.00 135.36 602 SER A O 1
ATOM 3015 N N . CYS A 1 320 ? 119.422 110.042 138.641 1.00 131.01 603 CYS A N 1
ATOM 3016 C CA . CYS A 1 320 ? 119.133 111.035 139.671 1.00 131.01 603 CYS A CA 1
ATOM 3017 C C . CYS A 1 320 ? 119.861 110.717 140.970 1.00 131.01 603 CYS A C 1
ATOM 3018 O O . CYS A 1 320 ? 120.360 111.622 141.649 1.00 131.01 603 CYS A O 1
ATOM 3026 N N . ASP A 1 321 ? 119.929 109.436 141.336 1.00 123.90 604 ASP A N 1
ATOM 3027 C CA . ASP A 1 321 ? 120.587 109.063 142.583 1.00 123.90 604 ASP A CA 1
ATOM 3028 C C . ASP A 1 321 ? 122.045 109.502 142.592 1.00 123.90 604 ASP A C 1
ATOM 3029 O O . ASP A 1 321 ? 122.552 109.974 143.616 1.00 123.90 604 ASP A O 1
ATOM 3038 N N . LYS A 1 322 ? 122.734 109.359 141.462 1.00 123.90 605 LYS A N 1
ATOM 3039 C CA . LYS A 1 322 ? 124.178 109.546 141.432 1.00 123.90 605 LYS A CA 1
ATOM 3040 C C . LYS A 1 322 ? 124.588 110.954 141.012 1.00 123.90 605 LYS A C 1
ATOM 3041 O O . LYS A 1 322 ? 125.527 111.513 141.588 1.00 123.90 605 LYS A O 1
ATOM 3060 N N . GLN A 1 323 ? 123.911 111.551 140.030 1.00 124.45 606 GLN A N 1
ATOM 3061 C CA . GLN A 1 323 ? 124.234 112.901 139.558 1.00 124.45 606 GLN A CA 1
ATOM 3062 C C . GLN A 1 323 ? 123.001 113.793 139.641 1.00 124.45 606 GLN A C 1
ATOM 3063 O O . GLN A 1 323 ? 122.577 114.386 138.645 1.00 124.45 606 GLN A O 1
ATOM 3077 N N . PRO A 1 324 ? 122.402 113.921 140.825 1.00 119.66 607 PRO A N 1
ATOM 3078 C CA . PRO A 1 324 ? 121.226 114.797 140.947 1.00 119.66 607 PRO A CA 1
ATOM 3079 C C . PRO A 1 324 ? 121.518 116.242 140.587 1.00 119.66 607 PRO A C 1
ATOM 3080 O O . PRO A 1 324 ? 120.622 116.947 140.102 1.00 119.66 607 PRO A O 1
ATOM 3091 N N . HIS A 1 325 ? 122.746 116.709 140.814 1.00 115.44 608 HIS A N 1
ATOM 3092 C CA . HIS A 1 325 ? 123.083 118.082 140.456 1.00 115.44 608 HIS A CA 1
ATOM 3093 C C . HIS A 1 325 ? 122.924 118.306 138.959 1.00 115.44 608 HIS A C 1
ATOM 3094 O O . HIS A 1 325 ? 122.536 119.395 138.522 1.00 115.44 608 HIS A O 1
ATOM 3108 N N . ASN A 1 326 ? 123.219 117.284 138.154 1.00 116.99 609 ASN A N 1
ATOM 3109 C CA . ASN A 1 326 ? 123.001 117.395 136.716 1.00 116.99 609 ASN A CA 1
ATOM 3110 C C . ASN A 1 326 ? 121.522 117.579 136.400 1.00 116.99 609 ASN A C 1
ATOM 3111 O O . ASN A 1 326 ? 121.157 118.374 135.525 1.00 116.99 609 ASN A O 1
ATOM 3122 N N . VAL A 1 327 ? 120.655 116.841 137.095 1.00 117.59 610 VAL A N 1
ATOM 3123 C CA . VAL A 1 327 ? 119.218 117.006 136.903 1.00 117.59 610 VAL A CA 1
ATOM 3124 C C . VAL A 1 327 ? 118.801 118.424 137.268 1.00 117.59 610 VAL A C 1
ATOM 3125 O O . VAL A 1 327 ? 118.012 119.064 136.559 1.00 117.59 610 VAL A O 1
ATOM 3138 N N . ARG A 1 328 ? 119.323 118.937 138.384 1.00 122.50 611 ARG A N 1
ATOM 3139 C CA . ARG A 1 328 ? 119.034 120.315 138.763 1.00 122.50 611 ARG A CA 1
ATOM 3140 C C . ARG A 1 328 ? 119.471 121.282 137.671 1.00 122.50 611 ARG A C 1
ATOM 3141 O O . ARG A 1 328 ? 118.745 122.224 137.334 1.00 122.50 611 ARG A O 1
ATOM 3162 N N . ASP A 1 329 ? 120.659 121.063 137.109 1.00 125.13 612 ASP A N 1
ATOM 3163 C CA . ASP A 1 329 ? 121.172 121.963 136.083 1.00 125.13 612 ASP A CA 1
ATOM 3164 C C . ASP A 1 329 ? 120.302 121.932 134.834 1.00 125.13 612 ASP A C 1
ATOM 3165 O O . ASP A 1 329 ? 120.044 122.975 134.224 1.00 125.13 612 ASP A O 1
ATOM 3174 N N . VAL A 1 330 ? 119.851 120.746 134.425 1.00 127.09 613 VAL A N 1
ATOM 3175 C CA . VAL A 1 330 ? 119.019 120.670 133.226 1.00 127.09 613 VAL A CA 1
ATOM 3176 C C . VAL A 1 330 ? 117.669 121.330 133.475 1.00 127.09 613 VAL A C 1
ATOM 3177 O O . VAL A 1 330 ? 117.124 122.003 132.592 1.00 127.09 613 VAL A O 1
ATOM 3190 N N . ILE A 1 331 ? 117.104 121.157 134.672 1.00 126.04 614 ILE A N 1
ATOM 3191 C CA . ILE A 1 331 ? 115.858 121.852 134.988 1.00 126.04 614 ILE A CA 1
ATOM 3192 C C . ILE A 1 331 ? 116.070 123.359 134.944 1.00 126.04 614 ILE A C 1
ATOM 3193 O O . ILE A 1 331 ? 115.219 124.112 134.451 1.00 126.04 614 ILE A O 1
ATOM 3209 N N . LYS A 1 332 ? 117.203 123.824 135.472 1.00 128.97 615 LYS A N 1
ATOM 3210 C CA . LYS A 1 332 ? 117.504 125.250 135.434 1.00 128.97 615 LYS A CA 1
ATOM 3211 C C . LYS A 1 332 ? 117.612 125.741 133.997 1.00 128.97 615 LYS A C 1
ATOM 3212 O O . LYS A 1 332 ? 117.096 126.811 133.657 1.00 128.97 615 LYS A O 1
ATOM 3231 N N . TRP A 1 333 ? 118.277 124.970 133.138 1.00 127.70 616 TRP A N 1
ATOM 3232 C CA . TRP A 1 333 ? 118.381 125.357 131.737 1.00 127.70 616 TRP A CA 1
ATOM 3233 C C . TRP A 1 333 ? 117.005 125.415 131.088 1.00 127.70 616 TRP A C 1
ATOM 3234 O O . TRP A 1 333 ? 116.724 126.313 130.288 1.00 127.70 616 TRP A O 1
ATOM 3255 N N . LEU A 1 334 ? 116.139 124.455 131.413 1.00 134.79 617 LEU A N 1
ATOM 3256 C CA . LEU A 1 334 ? 114.801 124.435 130.833 1.00 134.79 617 LEU A CA 1
ATOM 3257 C C . LEU A 1 334 ? 114.011 125.671 131.238 1.00 134.79 617 LEU A C 1
ATOM 3258 O O . LEU A 1 334 ? 113.387 126.330 130.396 1.00 134.79 617 LEU A O 1
ATOM 3274 N N . VAL A 1 335 ? 114.018 126.001 132.531 1.00 131.36 618 VAL A N 1
ATOM 3275 C CA . VAL A 1 335 ? 113.263 127.168 132.975 1.00 131.36 618 VAL A CA 1
ATOM 3276 C C . VAL A 1 335 ? 113.866 128.437 132.387 1.00 131.36 618 VAL A C 1
ATOM 3277 O O . VAL A 1 335 ? 113.144 129.380 132.045 1.00 131.36 618 VAL A O 1
ATOM 3290 N N . LYS A 1 336 ? 115.193 128.480 132.246 1.00 130.28 619 LYS A N 1
ATOM 3291 C CA . LYS A 1 336 ? 115.824 129.620 131.592 1.00 130.28 619 LYS A CA 1
ATOM 3292 C C . LYS A 1 336 ? 115.316 129.772 130.166 1.00 130.28 619 LYS A C 1
ATOM 3293 O O . LYS A 1 336 ? 114.854 130.848 129.768 1.00 130.28 619 LYS A O 1
ATOM 3312 N N . ALA A 1 337 ? 115.376 128.691 129.387 1.00 133.79 620 ALA A N 1
ATOM 3313 C CA . ALA A 1 337 ? 114.976 128.761 127.986 1.00 133.79 620 ALA A CA 1
ATOM 3314 C C . ALA A 1 337 ? 113.521 129.179 127.855 1.00 133.79 620 ALA A C 1
ATOM 3315 O O . ALA A 1 337 ? 113.184 130.031 127.025 1.00 133.79 620 ALA A O 1
ATOM 3322 N N . VAL A 1 338 ? 112.643 128.596 128.671 1.00 138.10 621 VAL A N 1
ATOM 3323 C CA . VAL A 1 338 ? 111.237 128.985 128.632 1.00 138.10 621 VAL A CA 1
ATOM 3324 C C . VAL A 1 338 ? 111.096 130.467 128.954 1.00 138.10 621 VAL A C 1
ATOM 3325 O O . VAL A 1 338 ? 110.371 131.203 128.276 1.00 138.10 621 VAL A O 1
ATOM 3338 N N . THR A 1 339 ? 111.796 130.927 129.992 1.00 135.52 622 THR A N 1
ATOM 3339 C CA . THR A 1 339 ? 111.700 132.323 130.399 1.00 135.52 622 THR A CA 1
ATOM 3340 C C . THR A 1 339 ? 112.276 133.278 129.363 1.00 135.52 622 THR A C 1
ATOM 3341 O O . THR A 1 339 ? 111.941 134.467 129.389 1.00 135.52 622 THR A O 1
ATOM 3352 N N . GLU A 1 340 ? 113.132 132.800 128.464 1.00 141.41 623 GLU A N 1
ATOM 3353 C CA . GLU A 1 340 ? 113.718 133.678 127.459 1.00 141.41 623 GLU A CA 1
ATOM 3354 C C . GLU A 1 340 ? 112.619 134.378 126.675 1.00 141.41 623 GLU A C 1
ATOM 3355 O O . GLU A 1 340 ? 111.805 133.730 126.010 1.00 141.41 623 GLU A O 1
ATOM 3367 N N . ASP A 1 341 ? 112.601 135.706 126.752 1.00 143.18 624 ASP A N 1
ATOM 3368 C CA . ASP A 1 341 ? 111.551 136.481 126.117 1.00 143.18 624 ASP A CA 1
ATOM 3369 C C . ASP A 1 341 ? 111.634 136.333 124.597 1.00 143.18 624 ASP A C 1
ATOM 3370 O O . ASP A 1 341 ? 112.536 135.693 124.050 1.00 143.18 624 ASP A O 1
ATOM 3379 N N . GLY A 1 342 ? 110.668 136.940 123.914 1.00 152.12 625 GLY A N 1
ATOM 3380 C CA . GLY A 1 342 ? 110.559 136.838 122.473 1.00 152.12 625 GLY A CA 1
ATOM 3381 C C . GLY A 1 342 ? 109.111 136.812 122.033 1.00 152.12 625 GLY A C 1
ATOM 3382 O O . GLY A 1 342 ? 108.799 137.089 120.872 1.00 152.12 625 GLY A O 1
ATOM 3386 N N . LEU A 1 343 ? 108.217 136.483 122.963 1.00 159.68 626 LEU A N 1
ATOM 3387 C CA . LEU A 1 343 ? 106.781 136.523 122.727 1.00 159.68 626 LEU A CA 1
ATOM 3388 C C . LEU A 1 343 ? 106.209 137.743 123.438 1.00 159.68 626 LEU A C 1
ATOM 3389 O O . LEU A 1 343 ? 106.480 137.961 124.623 1.00 159.68 626 LEU A O 1
ATOM 3405 N N . THR A 1 344 ? 105.461 138.560 122.701 1.00 173.84 627 THR A N 1
ATOM 3406 C CA . THR A 1 344 ? 104.854 139.762 123.266 1.00 173.84 627 THR A CA 1
ATOM 3407 C C . THR A 1 344 ? 103.778 140.240 122.305 1.00 173.84 627 THR A C 1
ATOM 3408 O O . THR A 1 344 ? 104.070 140.494 121.132 1.00 173.84 627 THR A O 1
ATOM 3419 N N . GLN A 1 345 ? 102.548 140.361 122.793 1.00 186.48 628 GLN A N 1
ATOM 3420 C CA . GLN A 1 345 ? 101.425 140.756 121.948 1.00 186.48 628 GLN A CA 1
ATOM 3421 C C . GLN A 1 345 ? 101.278 139.804 120.766 1.00 186.48 628 GLN A C 1
ATOM 3422 O O . GLN A 1 345 ? 101.843 138.710 120.763 1.00 186.48 628 GLN A O 1
ATOM 3436 N N . ASN A 1 371 ? 111.735 135.716 115.430 1.00 165.55 654 ASN A N 1
ATOM 3437 C CA . ASN A 1 371 ? 110.841 134.594 115.170 1.00 165.55 654 ASN A CA 1
ATOM 3438 C C . ASN A 1 371 ? 111.630 133.326 114.866 1.00 165.55 654 ASN A C 1
ATOM 3439 O O . ASN A 1 371 ? 111.254 132.236 115.290 1.00 165.55 654 ASN A O 1
ATOM 3450 N N . LEU A 1 372 ? 112.727 133.476 114.122 1.00 166.02 655 LEU A N 1
ATOM 3451 C CA . LEU A 1 372 ? 113.543 132.317 113.774 1.00 166.02 655 LEU A CA 1
ATOM 3452 C C . LEU A 1 372 ? 114.169 131.689 115.014 1.00 166.02 655 LEU A C 1
ATOM 3453 O O . LEU A 1 372 ? 114.192 130.461 115.152 1.00 166.02 655 LEU A O 1
ATOM 3469 N N . THR A 1 373 ? 114.687 132.514 115.927 1.00 157.29 656 THR A N 1
ATOM 3470 C CA . THR A 1 373 ? 115.277 131.983 117.149 1.00 157.29 656 THR A CA 1
ATOM 3471 C C . THR A 1 373 ? 114.229 131.393 118.082 1.00 157.29 656 THR A C 1
ATOM 3472 O O . THR A 1 373 ? 114.573 130.564 118.935 1.00 157.29 656 THR A O 1
ATOM 3483 N N . LYS A 1 374 ? 112.966 131.807 117.948 1.00 157.80 657 LYS A N 1
ATOM 3484 C CA . LYS A 1 374 ? 111.900 131.177 118.718 1.00 157.80 657 LYS A CA 1
ATOM 3485 C C . LYS A 1 374 ? 111.878 129.678 118.464 1.00 157.80 657 LYS A C 1
ATOM 3486 O O . LYS A 1 374 ? 111.744 128.879 119.398 1.00 157.80 657 LYS A O 1
ATOM 3505 N N . ASN A 1 375 ? 112.024 129.278 117.200 1.00 160.26 658 ASN A N 1
ATOM 3506 C CA . ASN A 1 375 ? 112.069 127.857 116.878 1.00 160.26 658 ASN A CA 1
ATOM 3507 C C . ASN A 1 375 ? 113.272 127.191 117.531 1.00 160.26 658 ASN A C 1
ATOM 3508 O O . ASN A 1 375 ? 113.189 126.041 117.975 1.00 160.26 658 ASN A O 1
ATOM 3519 N N . THR A 1 376 ? 114.404 127.893 117.590 1.00 153.29 659 THR A N 1
ATOM 3520 C CA . THR A 1 376 ? 115.575 127.339 118.260 1.00 153.29 659 THR A CA 1
ATOM 3521 C C . THR A 1 376 ? 115.271 127.049 119.724 1.00 153.29 659 THR A C 1
ATOM 3522 O O . THR A 1 376 ? 115.575 125.961 120.235 1.00 153.29 659 THR A O 1
ATOM 3533 N N . ASN A 1 377 ? 114.661 128.016 120.416 1.00 145.30 660 ASN A N 1
ATOM 3534 C CA . ASN A 1 377 ? 114.317 127.779 121.816 1.00 145.30 660 ASN A CA 1
ATOM 3535 C C . ASN A 1 377 ? 113.326 126.630 121.942 1.00 145.30 660 ASN A C 1
ATOM 3536 O O . ASN A 1 377 ? 113.443 125.798 122.848 1.00 145.30 660 ASN A O 1
ATOM 3547 N N . GLN A 1 378 ? 112.349 126.558 121.037 1.00 145.59 661 GLN A N 1
ATOM 3548 C CA . GLN A 1 378 ? 111.369 125.477 121.099 1.00 145.59 661 GLN A CA 1
ATOM 3549 C C . GLN A 1 378 ? 112.040 124.115 120.960 1.00 145.59 661 GLN A C 1
ATOM 3550 O O . GLN A 1 378 ? 111.751 123.184 121.724 1.00 145.59 661 GLN A O 1
ATOM 3564 N N . LEU A 1 379 ? 112.939 123.976 119.985 1.00 145.31 662 LEU A N 1
ATOM 3565 C CA . LEU A 1 379 ? 113.599 122.690 119.779 1.00 145.31 662 LEU A CA 1
ATOM 3566 C C . LEU A 1 379 ? 114.482 122.323 120.963 1.00 145.31 662 LEU A C 1
ATOM 3567 O O . LEU A 1 379 ? 114.473 121.171 121.420 1.00 145.31 662 LEU A O 1
ATOM 3583 N N . ILE A 1 380 ? 115.258 123.278 121.480 1.00 140.45 663 ILE A N 1
ATOM 3584 C CA . ILE A 1 380 ? 116.103 122.951 122.624 1.00 140.45 663 ILE A CA 1
ATOM 3585 C C . ILE A 1 380 ? 115.238 122.562 123.813 1.00 140.45 663 ILE A C 1
ATOM 3586 O O . ILE A 1 380 ? 115.584 121.656 124.577 1.00 140.45 663 ILE A O 1
ATOM 3602 N N . VAL A 1 381 ? 114.094 123.230 123.982 1.00 140.52 664 VAL A N 1
ATOM 3603 C CA . VAL A 1 381 ? 113.198 122.910 125.089 1.00 140.52 664 VAL A CA 1
ATOM 3604 C C . VAL A 1 381 ? 112.666 121.493 124.947 1.00 140.52 664 VAL A C 1
ATOM 3605 O O . VAL A 1 381 ? 112.586 120.741 125.926 1.00 140.52 664 VAL A O 1
ATOM 3618 N N . CYS A 1 382 ? 112.273 121.114 123.732 1.00 139.94 665 CYS A N 1
ATOM 3619 C CA . CYS A 1 382 ? 111.824 119.745 123.512 1.00 139.94 665 CYS A CA 1
ATOM 3620 C C . CYS A 1 382 ? 112.936 118.757 123.835 1.00 139.94 665 CYS A C 1
ATOM 3621 O O . CYS A 1 382 ? 112.688 117.698 124.424 1.00 139.94 665 CYS A O 1
ATOM 3629 N N . GLN A 1 383 ? 114.174 119.092 123.470 1.00 139.39 666 GLN A N 1
ATOM 3630 C CA . GLN A 1 383 ? 115.293 118.211 123.789 1.00 139.39 666 GLN A CA 1
ATOM 3631 C C . GLN A 1 383 ? 115.470 118.063 125.297 1.00 139.39 666 GLN A C 1
ATOM 3632 O O . GLN A 1 383 ? 115.668 116.950 125.800 1.00 139.39 666 GLN A O 1
ATOM 3646 N N . LEU A 1 384 ? 115.407 119.175 126.034 1.00 138.12 667 LEU A N 1
ATOM 3647 C CA . LEU A 1 384 ? 115.543 119.097 127.486 1.00 138.12 667 LEU A CA 1
ATOM 3648 C C . LEU A 1 384 ? 114.422 118.264 128.092 1.00 138.12 667 LEU A C 1
ATOM 3649 O O . LEU A 1 384 ? 114.650 117.480 129.021 1.00 138.12 667 LEU A O 1
ATOM 3665 N N . GLN A 1 385 ? 113.199 118.428 127.586 1.00 138.11 668 GLN A N 1
ATOM 3666 C CA . GLN A 1 385 ? 112.096 117.603 128.063 1.00 138.11 668 GLN A CA 1
ATOM 3667 C C . GLN A 1 385 ? 112.363 116.131 127.787 1.00 138.11 668 GLN A C 1
ATOM 3668 O O . GLN A 1 385 ? 112.032 115.268 128.607 1.00 138.11 668 GLN A O 1
ATOM 3682 N N . ARG A 1 386 ? 112.960 115.824 126.635 1.00 143.10 669 ARG A N 1
ATOM 3683 C CA . ARG A 1 386 ? 113.320 114.439 126.347 1.00 143.10 669 ARG A CA 1
ATOM 3684 C C . ARG A 1 386 ? 114.329 113.913 127.359 1.00 143.10 669 ARG A C 1
ATOM 3685 O O . ARG A 1 386 ? 114.214 112.772 127.826 1.00 143.10 669 ARG A O 1
ATOM 3706 N N . MET A 1 387 ? 115.332 114.725 127.701 1.00 137.70 670 MET A N 1
ATOM 3707 C CA . MET A 1 387 ? 116.311 114.278 128.693 1.00 137.70 670 MET A CA 1
ATOM 3708 C C . MET A 1 387 ? 115.644 114.039 130.041 1.00 137.70 670 MET A C 1
ATOM 3709 O O . MET A 1 387 ? 115.945 113.056 130.726 1.00 137.70 670 MET A O 1
ATOM 3723 N N . LEU A 1 388 ? 114.737 114.929 130.444 1.00 134.04 671 LEU A N 1
ATOM 3724 C CA . LEU A 1 388 ? 114.019 114.716 131.698 1.00 134.04 671 LEU A CA 1
ATOM 3725 C C . LEU A 1 388 ? 113.211 113.425 131.651 1.00 134.04 671 LEU A C 1
ATOM 3726 O O . LEU A 1 388 ? 113.194 112.653 132.620 1.00 134.04 671 LEU A O 1
ATOM 3742 N N . SER A 1 389 ? 112.532 113.176 130.531 1.00 138.93 672 SER A N 1
ATOM 3743 C CA . SER A 1 389 ? 111.723 111.971 130.407 1.00 138.93 672 SER A CA 1
ATOM 3744 C C . SER A 1 389 ? 112.583 110.722 130.541 1.00 138.93 672 SER A C 1
ATOM 3745 O O . SER A 1 389 ? 112.232 109.789 131.271 1.00 138.93 672 SER A O 1
ATOM 3753 N N . ILE A 1 390 ? 113.722 110.686 129.845 1.00 141.24 673 ILE A N 1
ATOM 3754 C CA . ILE A 1 390 ? 114.597 109.520 129.956 1.00 141.24 673 ILE A CA 1
ATOM 3755 C C . ILE A 1 390 ? 115.098 109.383 131.387 1.00 141.24 673 ILE A C 1
ATOM 3756 O O . ILE A 1 390 ? 115.101 108.285 131.958 1.00 141.24 673 ILE A O 1
ATOM 3772 N N . ALA A 1 391 ? 115.507 110.501 131.996 1.00 139.98 674 ALA A N 1
ATOM 3773 C CA . ALA A 1 391 ? 115.953 110.479 133.384 1.00 139.98 674 ALA A CA 1
ATOM 3774 C C . ALA A 1 391 ? 114.923 109.814 134.280 1.00 139.98 674 ALA A C 1
ATOM 3775 O O . ALA A 1 391 ? 115.269 109.015 135.156 1.00 139.98 674 ALA A O 1
ATOM 3782 N N . VAL A 1 392 ? 113.644 110.130 134.072 1.00 139.78 675 VAL A N 1
ATOM 3783 C CA . VAL A 1 392 ? 112.607 109.590 134.942 1.00 139.78 675 VAL A CA 1
ATOM 3784 C C . VAL A 1 392 ? 112.555 108.067 134.853 1.00 139.78 675 VAL A C 1
ATOM 3785 O O . VAL A 1 392 ? 112.061 107.413 135.777 1.00 139.78 675 VAL A O 1
ATOM 3798 N N . GLU A 1 393 ? 113.073 107.479 133.768 1.00 143.11 676 GLU A N 1
ATOM 3799 C CA . GLU A 1 393 ? 113.072 106.030 133.596 1.00 143.11 676 GLU A CA 1
ATOM 3800 C C . GLU A 1 393 ? 114.417 105.361 133.836 1.00 143.11 676 GLU A C 1
ATOM 3801 O O . GLU A 1 393 ? 114.448 104.137 133.990 1.00 143.11 676 GLU A O 1
ATOM 3813 N N . VAL A 1 394 ? 115.522 106.112 133.868 1.00 136.35 677 VAL A N 1
ATOM 3814 C CA . VAL A 1 394 ? 116.837 105.471 133.877 1.00 136.35 677 VAL A CA 1
ATOM 3815 C C . VAL A 1 394 ? 116.949 104.477 135.027 1.00 136.35 677 VAL A C 1
ATOM 3816 O O . VAL A 1 394 ? 117.437 103.355 134.848 1.00 136.35 677 VAL A O 1
ATOM 3829 N N . ASP A 1 395 ? 116.505 104.865 136.218 1.00 137.53 678 ASP A N 1
ATOM 3830 C CA . ASP A 1 395 ? 116.612 103.985 137.369 1.00 137.53 678 ASP A CA 1
ATOM 3831 C C . ASP A 1 395 ? 115.543 102.896 137.301 1.00 137.53 678 ASP A C 1
ATOM 3832 O O . ASP A 1 395 ? 114.769 102.799 136.345 1.00 137.53 678 ASP A O 1
ATOM 3841 N N . ARG A 1 396 ? 115.504 102.057 138.337 1.00 143.77 679 ARG A N 1
ATOM 3842 C CA . ARG A 1 396 ? 114.571 100.935 138.351 1.00 143.77 679 ARG A CA 1
ATOM 3843 C C . ARG A 1 396 ? 113.147 101.397 138.633 1.00 143.77 679 ARG A C 1
ATOM 3844 O O . ARG A 1 396 ? 112.197 100.942 137.987 1.00 143.77 679 ARG A O 1
ATOM 3865 N N . THR A 1 397 ? 112.978 102.302 139.594 1.00 139.71 680 THR A N 1
ATOM 3866 C CA . THR A 1 397 ? 111.650 102.697 140.049 1.00 139.71 680 THR A CA 1
ATOM 3867 C C . THR A 1 397 ? 111.307 104.083 139.521 1.00 139.71 680 THR A C 1
ATOM 3868 O O . THR A 1 397 ? 111.933 105.069 139.941 1.00 139.71 680 THR A O 1
ATOM 3879 N N . PRO A 1 398 ? 110.341 104.218 138.610 1.00 138.16 681 PRO A N 1
ATOM 3880 C CA . PRO A 1 398 ? 109.957 105.565 138.157 1.00 138.16 681 PRO A CA 1
ATOM 3881 C C . PRO A 1 398 ? 109.390 106.445 139.257 1.00 138.16 681 PRO A C 1
ATOM 3882 O O . PRO A 1 398 ? 109.557 107.669 139.203 1.00 138.16 681 PRO A O 1
ATOM 3893 N N . THR A 1 399 ? 108.716 105.862 140.250 1.00 132.78 682 THR A N 1
ATOM 3894 C CA . THR A 1 399 ? 107.953 106.660 141.206 1.00 132.78 682 THR A CA 1
ATOM 3895 C C . THR A 1 399 ? 108.859 107.570 142.030 1.00 132.78 682 THR A C 1
ATOM 3896 O O . THR A 1 399 ? 108.617 108.779 142.137 1.00 132.78 682 THR A O 1
ATOM 3907 N N . CYS A 1 400 ? 109.899 107.001 142.641 1.00 131.43 683 CYS A N 1
ATOM 3908 C CA . CYS A 1 400 ? 110.763 107.794 143.509 1.00 131.43 683 CYS A CA 1
ATOM 3909 C C . CYS A 1 400 ? 111.480 108.885 142.725 1.00 131.43 683 CYS A C 1
ATOM 3910 O O . CYS A 1 400 ? 111.586 110.028 143.188 1.00 131.43 683 CYS A O 1
ATOM 3918 N N . SER A 1 401 ? 111.989 108.546 141.540 1.00 132.76 684 SER A N 1
ATOM 3919 C CA . SER A 1 401 ? 112.662 109.543 140.717 1.00 132.76 684 SER A CA 1
ATOM 3920 C C . SER A 1 401 ? 111.706 110.659 140.325 1.00 132.76 684 SER A C 1
ATOM 3921 O O . SER A 1 401 ? 112.071 111.841 140.355 1.00 132.76 684 SER A O 1
ATOM 3929 N N . SER A 1 402 ? 110.479 110.301 139.945 1.00 134.34 685 SER A N 1
ATOM 3930 C CA . SER A 1 402 ? 109.494 111.314 139.593 1.00 134.34 685 SER A CA 1
ATOM 3931 C C . SER A 1 402 ? 109.222 112.234 140.773 1.00 134.34 685 SER A C 1
ATOM 3932 O O . SER A 1 402 ? 109.134 113.455 140.610 1.00 134.34 685 SER A O 1
ATOM 3940 N N . ASN A 1 403 ? 109.088 111.665 141.971 1.00 128.92 686 ASN A N 1
ATOM 3941 C CA . ASN A 1 403 ? 108.864 112.489 143.154 1.00 128.92 686 ASN A CA 1
ATOM 3942 C C . ASN A 1 403 ? 110.024 113.451 143.371 1.00 128.92 686 ASN A C 1
ATOM 3943 O O . ASN A 1 403 ? 109.823 114.656 143.575 1.00 128.92 686 ASN A O 1
ATOM 3954 N N . LYS A 1 404 ? 111.252 112.932 143.332 1.00 126.61 687 LYS A N 1
ATOM 3955 C CA . LYS A 1 404 ? 112.418 113.785 143.533 1.00 126.61 687 LYS A CA 1
ATOM 3956 C C . LYS A 1 404 ? 112.420 114.931 142.533 1.00 126.61 687 LYS A C 1
ATOM 3957 O O . LYS A 1 404 ? 112.560 116.104 142.910 1.00 126.61 687 LYS A O 1
ATOM 3976 N N . ILE A 1 405 ? 112.242 114.608 141.251 1.00 130.14 688 ILE A N 1
ATOM 3977 C CA . ILE A 1 405 ? 112.290 115.632 140.214 1.00 130.14 688 ILE A CA 1
ATOM 3978 C C . ILE A 1 405 ? 111.195 116.661 140.439 1.00 130.14 688 ILE A C 1
ATOM 3979 O O . ILE A 1 405 ? 111.430 117.872 140.334 1.00 130.14 688 ILE A O 1
ATOM 3995 N N . ALA A 1 406 ? 109.982 116.197 140.748 1.00 129.50 689 ALA A N 1
ATOM 3996 C CA . ALA A 1 406 ? 108.863 117.108 140.949 1.00 129.50 689 ALA A CA 1
ATOM 3997 C C . ALA A 1 406 ? 109.151 118.091 142.072 1.00 129.50 689 ALA A C 1
ATOM 3998 O O . ALA A 1 406 ? 108.896 119.295 141.933 1.00 129.50 689 ALA A O 1
ATOM 4005 N N . GLU A 1 407 ? 109.674 117.603 143.199 1.00 131.21 690 GLU A N 1
ATOM 4006 C CA . GLU A 1 407 ? 109.981 118.526 144.287 1.00 131.21 690 GLU A CA 1
ATOM 4007 C C . GLU A 1 407 ? 111.085 119.500 143.897 1.00 131.21 690 GLU A C 1
ATOM 4008 O O . GLU A 1 407 ? 111.034 120.676 144.275 1.00 131.21 690 GLU A O 1
ATOM 4020 N N . MET A 1 408 ? 112.089 119.054 143.136 1.00 130.01 691 MET A N 1
ATOM 4021 C CA . MET A 1 408 ? 113.108 120.035 142.762 1.00 130.01 691 MET A CA 1
ATOM 4022 C C . MET A 1 408 ? 112.569 121.085 141.797 1.00 130.01 691 MET A C 1
ATOM 4023 O O . MET A 1 408 ? 113.046 122.223 141.823 1.00 130.01 691 MET A O 1
ATOM 4037 N N . MET A 1 409 ? 111.589 120.748 140.954 1.00 133.74 692 MET A N 1
ATOM 4038 C CA . MET A 1 409 ? 111.113 121.740 139.991 1.00 133.74 692 MET A CA 1
ATOM 4039 C C . MET A 1 409 ? 109.955 122.572 140.518 1.00 133.74 692 MET A C 1
ATOM 4040 O O . MET A 1 409 ? 109.594 123.564 139.877 1.00 133.74 692 MET A O 1
ATOM 4054 N N . PHE A 1 410 ? 109.343 122.174 141.637 1.00 126.59 693 PHE A N 1
ATOM 4055 C CA . PHE A 1 410 ? 108.186 122.904 142.146 1.00 126.59 693 PHE A CA 1
ATOM 4056 C C . PHE A 1 410 ? 108.518 124.373 142.384 1.00 126.59 693 PHE A C 1
ATOM 4057 O O . PHE A 1 410 ? 107.827 125.271 141.883 1.00 126.59 693 PHE A O 1
ATOM 4074 N N . GLY A 1 411 ? 109.578 124.639 143.146 1.00 127.27 694 GLY A N 1
ATOM 4075 C CA . GLY A 1 411 ? 109.933 126.018 143.428 1.00 127.27 694 GLY A CA 1
ATOM 4076 C C . GLY A 1 411 ? 110.233 126.801 142.167 1.00 127.27 694 GLY A C 1
ATOM 4077 O O . GLY A 1 411 ? 109.810 127.950 142.019 1.00 127.27 694 GLY A O 1
ATOM 4081 N N . PHE A 1 412 ? 110.964 126.186 141.237 1.00 125.55 695 PHE A N 1
ATOM 4082 C CA . PHE A 1 412 ? 111.316 126.876 140.003 1.00 125.55 695 PHE A CA 1
ATOM 4083 C C . PHE A 1 412 ? 110.072 127.252 139.210 1.00 125.55 695 PHE A C 1
ATOM 4084 O O . PHE A 1 412 ? 109.968 128.375 138.705 1.00 125.55 695 PHE A O 1
ATOM 4101 N N . VAL A 1 413 ? 109.116 126.329 139.084 1.00 129.89 696 VAL A N 1
ATOM 4102 C CA . VAL A 1 413 ? 107.910 126.663 138.333 1.00 129.89 696 VAL A CA 1
ATOM 4103 C C . VAL A 1 413 ? 107.104 127.712 139.080 1.00 129.89 696 VAL A C 1
ATOM 4104 O O . VAL A 1 413 ? 106.366 128.491 138.465 1.00 129.89 696 VAL A O 1
ATOM 4117 N N . LEU A 1 414 ? 107.226 127.755 140.407 1.00 132.35 697 LEU A N 1
ATOM 4118 C CA . LEU A 1 414 ? 106.404 128.673 141.189 1.00 132.35 697 LEU A CA 1
ATOM 4119 C C . LEU A 1 414 ? 106.620 130.121 140.763 1.00 132.35 697 LEU A C 1
ATOM 4120 O O . LEU A 1 414 ? 105.659 130.883 140.610 1.00 132.35 697 LEU A O 1
ATOM 4136 N N . ASP A 1 415 ? 107.873 130.519 140.563 1.00 139.14 698 ASP A N 1
ATOM 4137 C CA . ASP A 1 415 ? 108.215 131.925 140.386 1.00 139.14 698 ASP A CA 1
ATOM 4138 C C . ASP A 1 415 ? 108.216 132.372 138.928 1.00 139.14 698 ASP A C 1
ATOM 4139 O O . ASP A 1 415 ? 108.626 133.502 138.646 1.00 139.14 698 ASP A O 1
ATOM 4148 N N . ILE A 1 416 ? 107.776 131.526 138.001 1.00 129.53 699 ILE A N 1
ATOM 4149 C CA . ILE A 1 416 ? 107.741 131.958 136.599 1.00 129.53 699 ILE A CA 1
ATOM 4150 C C . ILE A 1 416 ? 106.853 133.192 136.486 1.00 129.53 699 ILE A C 1
ATOM 4151 O O . ILE A 1 416 ? 105.706 133.176 136.972 1.00 129.53 699 ILE A O 1
ATOM 4167 N N . PRO A 1 417 ? 107.315 134.281 135.863 1.00 131.61 700 PRO A N 1
ATOM 4168 C CA . PRO A 1 417 ? 106.589 135.555 135.973 1.00 131.61 700 PRO A CA 1
ATOM 4169 C C . PRO A 1 417 ? 105.234 135.573 135.283 1.00 131.61 700 PRO A C 1
ATOM 4170 O O . PRO A 1 417 ? 104.232 135.948 135.899 1.00 131.61 700 PRO A O 1
ATOM 4181 N N . GLU A 1 418 ? 105.184 135.178 134.016 1.00 142.87 701 GLU A N 1
ATOM 4182 C CA . GLU A 1 418 ? 103.990 135.325 133.196 1.00 142.87 701 GLU A CA 1
ATOM 4183 C C . GLU A 1 418 ? 103.315 133.976 132.973 1.00 142.87 701 GLU A C 1
ATOM 4184 O O . GLU A 1 418 ? 103.814 132.922 133.376 1.00 142.87 701 GLU A O 1
ATOM 4196 N N . ARG A 1 419 ? 102.157 134.029 132.312 1.00 134.76 702 ARG A N 1
ATOM 4197 C CA . ARG A 1 419 ? 101.311 132.848 132.177 1.00 134.76 702 ARG A CA 1
ATOM 4198 C C . ARG A 1 419 ? 101.699 132.009 130.966 1.00 134.76 702 ARG A C 1
ATOM 4199 O O . ARG A 1 419 ? 101.834 130.786 131.071 1.00 134.76 702 ARG A O 1
ATOM 4220 N N . SER A 1 420 ? 101.874 132.646 129.807 1.00 134.88 703 SER A N 1
ATOM 4221 C CA . SER A 1 420 ? 102.166 131.894 128.591 1.00 134.88 703 SER A CA 1
ATOM 4222 C C . SER A 1 420 ? 103.390 131.009 128.774 1.00 134.88 703 SER A C 1
ATOM 4223 O O . SER A 1 420 ? 103.456 129.902 128.227 1.00 134.88 703 SER A O 1
ATOM 4231 N N . GLN A 1 421 ? 104.375 131.480 129.541 1.00 143.12 704 GLN A N 1
ATOM 4232 C CA . GLN A 1 421 ? 105.537 130.648 129.831 1.00 143.12 704 GLN A CA 1
ATOM 4233 C C . GLN A 1 421 ? 105.136 129.396 130.598 1.00 143.12 704 GLN A C 1
ATOM 4234 O O . GLN A 1 421 ? 105.618 128.298 130.303 1.00 143.12 704 GLN A O 1
ATOM 4248 N N . ARG A 1 422 ? 104.255 129.539 131.589 1.00 139.21 705 ARG A N 1
ATOM 4249 C CA . ARG A 1 422 ? 103.778 128.369 132.319 1.00 139.21 705 ARG A CA 1
ATOM 4250 C C . ARG A 1 422 ? 103.019 127.425 131.397 1.00 139.21 705 ARG A C 1
ATOM 4251 O O . ARG A 1 422 ? 103.153 126.199 131.498 1.00 139.21 705 ARG A O 1
ATOM 4272 N N . GLU A 1 423 ? 102.201 127.980 130.501 1.00 147.30 706 GLU A N 1
ATOM 4273 C CA . GLU A 1 423 ? 101.456 127.144 129.566 1.00 147.30 706 GLU A CA 1
ATOM 4274 C C . GLU A 1 423 ? 102.406 126.358 128.675 1.00 147.30 706 GLU A C 1
ATOM 4275 O O . GLU A 1 423 ? 102.197 125.166 128.431 1.00 147.30 706 GLU A O 1
ATOM 4287 N N . MET A 1 424 ? 103.457 127.011 128.178 1.00 143.12 707 MET A N 1
ATOM 4288 C CA . MET A 1 424 ? 104.455 126.305 127.384 1.00 143.12 707 MET A CA 1
ATOM 4289 C C . MET A 1 424 ? 105.149 125.234 128.216 1.00 143.12 707 MET A C 1
ATOM 4290 O O . MET A 1 424 ? 105.376 124.115 127.741 1.00 143.12 707 MET A O 1
ATOM 4304 N N . PHE A 1 425 ? 105.485 125.559 129.464 1.00 140.72 708 PHE A N 1
ATOM 4305 C CA . PHE A 1 425 ? 106.140 124.592 130.337 1.00 140.72 708 PHE A CA 1
ATOM 4306 C C . PHE A 1 425 ? 105.294 123.336 130.484 1.00 140.72 708 PHE A C 1
ATOM 4307 O O . PHE A 1 425 ? 105.796 122.215 130.349 1.00 140.72 708 PHE A O 1
ATOM 4324 N N . PHE A 1 426 ? 104.001 123.507 130.757 1.00 138.14 709 PHE A N 1
ATOM 4325 C CA . PHE A 1 426 ? 103.144 122.351 131.006 1.00 138.14 709 PHE A CA 1
ATOM 4326 C C . PHE A 1 426 ? 102.827 121.599 129.719 1.00 138.14 709 PHE A C 1
ATOM 4327 O O . PHE A 1 426 ? 102.816 120.363 129.704 1.00 138.14 709 PHE A O 1
ATOM 4344 N N . THR A 1 427 ? 102.566 122.323 128.630 1.00 143.80 710 THR A N 1
ATOM 4345 C CA . THR A 1 427 ? 102.194 121.672 127.378 1.00 143.80 710 THR A CA 1
ATOM 4346 C C . THR A 1 427 ? 103.309 120.763 126.881 1.00 143.80 710 THR A C 1
ATOM 4347 O O . THR A 1 427 ? 103.062 119.625 126.468 1.00 143.80 710 THR A O 1
ATOM 4358 N N . THR A 1 428 ? 104.549 121.250 126.917 1.00 136.67 711 THR A N 1
ATOM 4359 C CA . THR A 1 428 ? 105.671 120.489 126.388 1.00 136.67 711 THR A CA 1
ATOM 4360 C C . THR A 1 428 ? 106.042 119.296 127.258 1.00 136.67 711 THR A C 1
ATOM 4361 O O . THR A 1 428 ? 106.866 118.481 126.832 1.00 136.67 711 THR A O 1
ATOM 4372 N N . MET A 1 429 ? 105.466 119.170 128.452 1.00 136.88 712 MET A N 1
ATOM 4373 C CA . MET A 1 429 ? 105.839 118.082 129.345 1.00 136.88 712 MET A CA 1
ATOM 4374 C C . MET A 1 429 ? 105.698 116.745 128.635 1.00 136.88 712 MET A C 1
ATOM 4375 O O . MET A 1 429 ? 104.674 116.461 128.009 1.00 136.88 712 MET A O 1
ATOM 4389 N N . GLU A 1 430 ? 106.742 115.924 128.735 1.00 140.21 713 GLU A N 1
ATOM 4390 C CA . GLU A 1 430 ? 106.784 114.627 128.073 1.00 140.21 713 GLU A CA 1
ATOM 4391 C C . GLU A 1 430 ? 106.463 113.489 129.035 1.00 140.21 713 GLU A C 1
ATOM 4392 O O . GLU A 1 430 ? 105.539 112.708 128.792 1.00 140.21 713 GLU A O 1
ATOM 4404 N N . SER A 1 431 ? 107.216 113.380 130.127 1.00 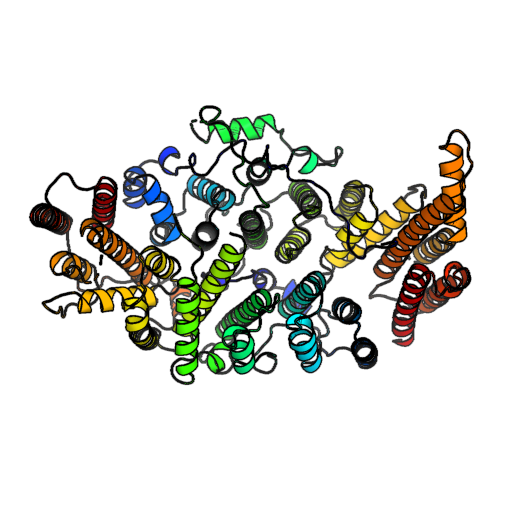139.05 714 SER A N 1
ATOM 4405 C CA . SER A 1 431 ? 106.944 112.359 131.128 1.00 139.05 714 SER A CA 1
ATOM 4406 C C . SER A 1 431 ? 105.586 112.616 131.763 1.00 139.05 714 SER A C 1
ATOM 4407 O O . SER A 1 431 ? 105.398 113.619 132.459 1.00 139.05 714 SER A O 1
ATOM 4415 N N . HIS A 1 432 ? 104.631 111.717 131.522 1.00 140.89 715 HIS A N 1
ATOM 4416 C CA . HIS A 1 432 ? 103.282 111.921 132.037 1.00 140.89 715 HIS A CA 1
ATOM 4417 C C . HIS A 1 432 ? 103.272 111.920 133.559 1.00 140.89 715 HIS A C 1
ATOM 4418 O O . HIS A 1 432 ? 102.621 112.765 134.187 1.00 140.89 715 HIS A O 1
ATOM 4432 N N . LEU A 1 433 ? 103.999 110.982 134.171 1.00 136.92 716 LEU A N 1
ATOM 4433 C CA . LEU A 1 433 ? 104.049 110.923 135.626 1.00 136.92 716 LEU A CA 1
ATOM 4434 C C . LEU A 1 433 ? 104.617 112.209 136.202 1.00 136.92 716 LEU A C 1
ATOM 4435 O O . LEU A 1 433 ? 104.161 112.682 137.248 1.00 136.92 716 LEU A O 1
ATOM 4451 N N . LEU A 1 434 ? 105.627 112.778 135.546 1.00 135.82 717 LEU A N 1
ATOM 4452 C CA . LEU A 1 434 ? 106.233 114.002 136.056 1.00 135.82 717 LEU A CA 1
ATOM 4453 C C . LEU A 1 434 ? 105.217 115.134 136.098 1.00 135.82 717 LEU A C 1
ATOM 4454 O O . LEU A 1 434 ? 105.118 115.861 137.094 1.00 135.82 717 LEU A O 1
ATOM 4470 N N . ARG A 1 435 ? 104.443 115.297 135.022 1.00 136.47 718 ARG A N 1
ATOM 4471 C CA . ARG A 1 435 ? 103.420 116.336 135.011 1.00 136.47 718 ARG A CA 1
ATOM 4472 C C . ARG A 1 435 ? 102.347 116.057 136.053 1.00 136.47 718 ARG A C 1
ATOM 4473 O O . ARG A 1 435 ? 101.882 116.975 136.741 1.00 136.47 718 ARG A O 1
ATOM 4494 N N . CYS A 1 436 ? 101.932 114.795 136.179 1.00 139.30 719 CYS A N 1
ATOM 4495 C CA . CYS A 1 436 ? 100.953 114.446 137.203 1.00 139.30 719 CYS A CA 1
ATOM 4496 C C . CYS A 1 436 ? 101.441 114.863 138.583 1.00 139.30 719 CYS A C 1
ATOM 4497 O O . CYS A 1 436 ? 100.711 115.506 139.346 1.00 139.30 719 CYS A O 1
ATOM 4505 N N . LYS A 1 437 ? 102.680 114.501 138.920 1.00 131.40 720 LYS A N 1
ATOM 4506 C CA . LYS A 1 437 ? 103.211 114.827 140.238 1.00 131.40 720 LYS A CA 1
ATOM 4507 C C . LYS A 1 437 ? 103.327 116.331 140.429 1.00 131.40 720 LYS A C 1
ATOM 4508 O O . LYS A 1 437 ? 103.002 116.851 141.501 1.00 131.40 720 LYS A O 1
ATOM 4527 N N . VAL A 1 438 ? 103.798 117.051 139.411 1.00 132.47 721 VAL A N 1
ATOM 4528 C CA . VAL A 1 438 ? 103.944 118.498 139.544 1.00 132.47 721 VAL A CA 1
ATOM 4529 C C . VAL A 1 438 ? 102.592 119.137 139.824 1.00 132.47 721 VAL A C 1
ATOM 4530 O O . VAL A 1 438 ? 102.447 119.963 140.738 1.00 132.47 721 VAL A O 1
ATOM 4543 N N . LEU A 1 439 ? 101.577 118.760 139.043 1.00 136.05 722 LEU A N 1
ATOM 4544 C CA . LEU A 1 439 ? 100.250 119.330 139.240 1.00 136.05 722 LEU A CA 1
ATOM 4545 C C . LEU A 1 439 ? 99.693 118.966 140.609 1.00 136.05 722 LEU A C 1
ATOM 4546 O O . LEU A 1 439 ? 99.106 119.812 141.292 1.00 136.05 722 LEU A O 1
ATOM 4562 N N . GLU A 1 440 ? 99.867 117.714 141.032 1.00 135.28 723 GLU A N 1
ATOM 4563 C CA . GLU A 1 440 ? 99.358 117.304 142.336 1.00 135.28 723 GLU A CA 1
ATOM 4564 C C . GLU A 1 440 ? 100.015 118.109 143.449 1.00 135.28 723 GLU A C 1
ATOM 4565 O O . GLU A 1 440 ? 99.342 118.581 144.374 1.00 135.28 723 GLU A O 1
ATOM 4577 N N . ILE A 1 441 ? 101.336 118.277 143.375 1.00 131.80 724 ILE A N 1
ATOM 4578 C CA . ILE A 1 441 ? 102.053 119.001 144.419 1.00 131.80 724 ILE A CA 1
ATOM 4579 C C . ILE A 1 441 ? 101.589 120.448 144.473 1.00 131.80 724 ILE A C 1
ATOM 4580 O O . ILE A 1 441 ? 101.310 120.987 145.551 1.00 131.80 724 ILE A O 1
ATOM 4596 N N . ILE A 1 442 ? 101.500 121.107 143.315 1.00 132.42 725 ILE A N 1
ATOM 4597 C CA . ILE A 1 442 ? 101.093 122.510 143.323 1.00 132.42 725 ILE A CA 1
ATOM 4598 C C . ILE A 1 442 ? 99.664 122.647 143.833 1.00 132.42 725 ILE A C 1
ATOM 4599 O O . ILE A 1 442 ? 99.353 123.557 144.614 1.00 132.42 725 ILE A O 1
ATOM 4615 N N . PHE A 1 443 ? 98.772 121.744 143.417 1.00 137.63 726 PHE A N 1
ATOM 4616 C CA . PHE A 1 443 ? 97.388 121.809 143.875 1.00 137.63 726 PHE A CA 1
ATOM 4617 C C . PHE A 1 443 ? 97.307 121.655 145.387 1.00 137.63 726 PHE A C 1
ATOM 4618 O O . PHE A 1 443 ? 96.652 122.450 146.070 1.00 137.63 726 PHE A O 1
ATOM 4635 N N . LEU A 1 444 ? 97.974 120.635 145.933 1.00 120.74 727 LEU A N 1
ATOM 4636 C CA . LEU A 1 444 ? 97.963 120.452 147.380 1.00 120.74 727 LEU A CA 1
ATOM 4637 C C . LEU A 1 444 ? 98.531 121.675 148.086 1.00 120.74 727 LEU A C 1
ATOM 4638 O O . LEU A 1 444 ? 97.982 122.129 149.096 1.00 120.74 727 LEU A O 1
ATOM 4654 N N . HIS A 1 445 ? 99.626 122.230 147.565 1.00 120.52 728 HIS A N 1
ATOM 4655 C CA . HIS A 1 445 ? 100.203 123.425 148.167 1.00 120.52 728 HIS A CA 1
ATOM 4656 C C . HIS A 1 445 ? 99.251 124.610 148.088 1.00 120.52 728 HIS A C 1
ATOM 4657 O O . HIS A 1 445 ? 99.373 125.554 148.875 1.00 120.52 728 HIS A O 1
ATOM 4671 N N . SER A 1 446 ? 98.307 124.587 147.150 1.00 130.18 729 SER A N 1
ATOM 4672 C CA . SER A 1 446 ? 97.379 125.695 146.962 1.00 130.18 729 SER A CA 1
ATOM 4673 C C . SER A 1 446 ? 96.046 125.500 147.675 1.00 130.18 729 SER A C 1
ATOM 4674 O O . SER A 1 446 ? 95.160 126.347 147.532 1.00 130.18 729 SER A O 1
ATOM 4682 N N . CYS A 1 447 ? 95.878 124.421 148.435 1.00 131.23 730 CYS A N 1
ATOM 4683 C CA . CYS A 1 447 ? 94.614 124.107 149.086 1.00 131.23 730 CYS A CA 1
ATOM 4684 C C . CYS A 1 447 ? 94.739 124.280 150.595 1.00 131.23 730 CYS A C 1
ATOM 4685 O O . CYS A 1 447 ? 95.738 123.873 151.197 1.00 131.23 730 CYS A O 1
ATOM 4693 N N . GLU A 1 448 ? 93.722 124.900 151.199 1.00 131.41 731 GLU A N 1
ATOM 4694 C CA . GLU A 1 448 ? 93.755 125.152 152.636 1.00 131.41 731 GLU A CA 1
ATOM 4695 C C . GLU A 1 448 ? 93.744 123.850 153.428 1.00 131.41 731 GLU A C 1
ATOM 4696 O O . GLU A 1 448 ? 94.605 123.626 154.285 1.00 131.41 731 GLU A O 1
ATOM 4708 N N . THR A 1 449 ? 92.777 122.976 153.152 1.00 127.47 732 THR A N 1
ATOM 4709 C CA . THR A 1 449 ? 92.640 121.738 153.903 1.00 127.47 732 THR A CA 1
ATOM 4710 C C . THR A 1 449 ? 93.347 120.617 153.156 1.00 127.47 732 THR A C 1
ATOM 4711 O O . THR A 1 449 ? 92.956 120.302 152.023 1.00 127.47 732 THR A O 1
ATOM 4722 N N . PRO A 1 450 ? 94.381 119.995 153.721 1.00 126.38 733 PRO A N 1
ATOM 4723 C CA . PRO A 1 450 ? 95.068 118.921 152.996 1.00 126.38 733 PRO A CA 1
ATOM 4724 C C . PRO A 1 450 ? 94.156 117.721 152.793 1.00 126.38 733 PRO A C 1
ATOM 4725 O O . PRO A 1 450 ? 93.163 117.530 153.497 1.00 126.38 733 PRO A O 1
ATOM 4736 N N . THR A 1 451 ? 94.508 116.907 151.802 1.00 125.21 734 THR A N 1
ATOM 4737 C CA . THR A 1 451 ? 93.732 115.734 151.424 1.00 125.21 734 THR A CA 1
ATOM 4738 C C . THR A 1 451 ? 94.614 114.499 151.509 1.00 125.21 734 THR A C 1
ATOM 4739 O O . THR A 1 451 ? 95.714 114.477 150.946 1.00 125.21 734 THR A O 1
ATOM 4750 N N . ARG A 1 452 ? 94.131 113.475 152.207 1.00 125.14 735 ARG A N 1
ATOM 4751 C CA . ARG A 1 452 ? 94.861 112.225 152.360 1.00 125.14 735 ARG A CA 1
ATOM 4752 C C . ARG A 1 452 ? 94.478 111.183 151.320 1.00 125.14 735 ARG A C 1
ATOM 4753 O O . ARG A 1 452 ? 95.069 110.098 151.307 1.00 125.14 735 ARG A O 1
ATOM 4774 N N . LEU A 1 453 ? 93.512 111.476 150.457 1.00 128.01 736 LEU A N 1
ATOM 4775 C CA . LEU A 1 453 ? 93.092 110.500 149.462 1.00 128.01 736 LEU A CA 1
ATOM 4776 C C . LEU A 1 453 ? 94.176 110.338 148.398 1.00 128.01 736 LEU A C 1
ATOM 4777 O O . LEU A 1 453 ? 94.776 111.327 147.967 1.00 128.01 736 LEU A O 1
ATOM 4793 N N . PRO A 1 454 ? 94.454 109.107 147.951 1.00 128.75 737 PRO A N 1
ATOM 4794 C CA . PRO A 1 454 ? 95.485 108.924 146.921 1.00 128.75 737 PRO A CA 1
ATOM 4795 C C . PRO A 1 454 ? 95.083 109.545 145.595 1.00 128.75 737 PRO A C 1
ATOM 4796 O O . PRO A 1 454 ? 93.979 110.083 145.464 1.00 128.75 737 PRO A O 1
ATOM 4807 N N . LEU A 1 455 ? 95.973 109.486 144.610 1.00 135.46 738 LEU A N 1
ATOM 4808 C CA . LEU A 1 455 ? 95.697 110.073 143.304 1.00 135.46 738 LEU A CA 1
ATOM 4809 C C . LEU A 1 455 ? 94.652 109.243 142.566 1.00 135.46 738 LEU A C 1
ATOM 4810 O O . LEU A 1 455 ? 94.826 108.034 142.378 1.00 135.46 738 LEU A O 1
ATOM 4826 N N . SER A 1 456 ? 93.565 109.888 142.161 1.00 144.26 739 SER A N 1
ATOM 4827 C CA . SER A 1 456 ? 92.485 109.230 141.433 1.00 144.26 739 SER A CA 1
ATOM 4828 C C . SER A 1 456 ? 91.488 110.304 141.009 1.00 144.26 739 SER A C 1
ATOM 4829 O O . SER A 1 456 ? 91.675 111.493 141.284 1.00 144.26 739 SER A O 1
ATOM 4837 N N . LEU A 1 457 ? 90.420 109.873 140.331 1.00 142.45 740 LEU A N 1
ATOM 4838 C CA . LEU A 1 457 ? 89.368 110.808 139.944 1.00 142.45 740 LEU A CA 1
ATOM 4839 C C . LEU A 1 457 ? 88.751 111.466 141.171 1.00 142.45 740 LEU A C 1
ATOM 4840 O O . LEU A 1 457 ? 88.454 112.669 141.161 1.00 142.45 740 LEU A O 1
ATOM 4856 N N . ALA A 1 458 ? 88.532 110.687 142.232 1.00 133.91 741 ALA A N 1
ATOM 4857 C CA . ALA A 1 458 ? 88.062 111.264 143.484 1.00 133.91 741 ALA A CA 1
ATOM 4858 C C . ALA A 1 458 ? 88.971 112.400 143.928 1.00 133.91 741 ALA A C 1
ATOM 4859 O O . ALA A 1 458 ? 88.495 113.454 144.358 1.00 133.91 741 ALA A O 1
ATOM 4866 N N . GLN A 1 459 ? 90.287 112.209 143.819 1.00 134.19 742 GLN A N 1
ATOM 4867 C CA . GLN A 1 459 ? 91.213 113.284 144.154 1.00 134.19 742 GLN A CA 1
ATOM 4868 C C . GLN A 1 459 ? 91.081 114.457 143.192 1.00 134.19 742 GLN A C 1
ATOM 4869 O O . GLN A 1 459 ? 91.253 115.613 143.597 1.00 134.19 742 GLN A O 1
ATOM 4883 N N . ALA A 1 460 ? 90.798 114.185 141.918 1.00 134.04 743 ALA A N 1
ATOM 4884 C CA . ALA A 1 460 ? 90.597 115.274 140.970 1.00 134.04 743 ALA A CA 1
ATOM 4885 C C . ALA A 1 460 ? 89.434 116.151 141.409 1.00 134.04 743 ALA A C 1
ATOM 4886 O O . ALA A 1 460 ? 89.537 117.382 141.424 1.00 134.04 743 ALA A O 1
ATOM 4893 N N . LEU A 1 461 ? 88.321 115.528 141.801 1.00 132.77 744 LEU A N 1
ATOM 4894 C CA . LEU A 1 461 ? 87.195 116.295 142.322 1.00 132.77 744 LEU A CA 1
ATOM 4895 C C . LEU A 1 461 ? 87.546 116.974 143.641 1.00 132.77 744 LEU A C 1
ATOM 4896 O O . LEU A 1 461 ? 87.081 118.086 143.915 1.00 132.77 744 LEU A O 1
ATOM 4912 N N . TYR A 1 462 ? 88.337 116.305 144.479 1.00 129.39 745 TYR A N 1
ATOM 4913 C CA . TYR A 1 462 ? 88.799 116.905 145.725 1.00 129.39 745 TYR A CA 1
ATOM 4914 C C . TYR A 1 462 ? 89.476 118.244 145.458 1.00 129.39 745 TYR A C 1
ATOM 4915 O O . TYR A 1 462 ? 89.122 119.272 146.054 1.00 129.39 745 TYR A O 1
ATOM 4933 N N . PHE A 1 463 ? 90.447 118.246 144.542 1.00 134.49 746 PHE A N 1
ATOM 4934 C CA . PHE A 1 463 ? 91.108 119.490 144.162 1.00 134.49 746 PHE A CA 1
ATOM 4935 C C . PHE A 1 463 ? 90.114 120.464 143.549 1.00 134.49 746 PHE A C 1
ATOM 4936 O O . PHE A 1 463 ? 90.131 121.661 143.857 1.00 134.49 746 PHE A O 1
ATOM 4953 N N . LEU A 1 464 ? 89.241 119.965 142.674 1.00 134.15 747 LEU A N 1
ATOM 4954 C CA . LEU A 1 464 ? 88.269 120.825 142.016 1.00 134.15 747 LEU A CA 1
ATOM 4955 C C . LEU A 1 464 ? 87.470 121.615 143.041 1.00 134.15 747 LEU A C 1
ATOM 4956 O O . LEU A 1 464 ? 87.208 122.809 142.859 1.00 134.15 747 LEU A O 1
ATOM 4972 N N . ASN A 1 465 ? 87.096 120.964 144.140 1.00 125.08 748 ASN A N 1
ATOM 4973 C CA . ASN A 1 465 ? 86.263 121.609 145.149 1.00 125.08 748 ASN A CA 1
ATOM 4974 C C . ASN A 1 465 ? 87.079 122.527 146.051 1.00 125.08 748 ASN A C 1
ATOM 4975 O O . ASN A 1 465 ? 86.761 123.713 146.189 1.00 125.08 748 ASN A O 1
ATOM 4986 N N . ASN A 1 466 ? 88.136 122.003 146.669 1.00 126.29 749 ASN A N 1
ATOM 4987 C CA . ASN A 1 466 ? 88.800 122.702 147.761 1.00 126.29 749 ASN A CA 1
ATOM 4988 C C . ASN A 1 466 ? 89.965 123.575 147.317 1.00 126.29 749 ASN A C 1
ATOM 4989 O O . ASN A 1 466 ? 90.603 124.204 148.167 1.00 126.29 749 ASN A O 1
ATOM 5000 N N . SER A 1 467 ? 90.263 123.637 146.024 1.00 138.55 750 SER A N 1
ATOM 5001 C CA . SER A 1 467 ? 91.352 124.482 145.563 1.00 138.55 750 SER A CA 1
ATOM 5002 C C . SER A 1 467 ? 90.941 125.952 145.583 1.00 138.55 750 SER A C 1
ATOM 5003 O O . SER A 1 467 ? 89.765 126.298 145.723 1.00 138.55 750 SER A O 1
ATOM 5011 N N . THR A 1 468 ? 91.939 126.821 145.451 1.00 129.69 751 THR A N 1
ATOM 5012 C CA . THR A 1 468 ? 91.722 128.259 145.363 1.00 129.69 751 THR A CA 1
ATOM 5013 C C . THR A 1 468 ? 92.815 128.844 144.477 1.00 129.69 751 THR A C 1
ATOM 5014 O O . THR A 1 468 ? 93.591 128.116 143.851 1.00 129.69 751 THR A O 1
ATOM 5025 N N . SER A 1 469 ? 92.882 130.171 144.427 1.00 137.65 752 SER A N 1
ATOM 5026 C CA . SER A 1 469 ? 93.856 130.867 143.596 1.00 137.65 752 SER A CA 1
ATOM 5027 C C . SER A 1 469 ? 95.158 131.029 144.370 1.00 137.65 752 SER A C 1
ATOM 5028 O O . SER A 1 469 ? 95.160 131.559 145.487 1.00 137.65 752 SER A O 1
ATOM 5036 N N . LEU A 1 470 ? 96.259 130.575 143.778 1.00 134.82 753 LEU A N 1
ATOM 5037 C CA . LEU A 1 470 ? 97.577 130.717 144.388 1.00 134.82 753 LEU A CA 1
ATOM 5038 C C . LEU A 1 470 ? 98.362 131.832 143.708 1.00 134.82 753 LEU A C 1
ATOM 5039 O O . LEU A 1 470 ? 97.909 132.975 143.646 1.00 134.82 753 LEU A O 1
ATOM 5055 N N . LYS A 1 477 ? 95.691 141.425 137.092 1.00 141.99 760 LYS A N 1
ATOM 5056 C CA . LYS A 1 477 ? 95.033 140.336 136.380 1.00 141.99 760 LYS A CA 1
ATOM 5057 C C . LYS A 1 477 ? 93.738 139.932 137.077 1.00 141.99 760 LYS A C 1
ATOM 5058 O O . LYS A 1 477 ? 93.758 139.425 138.199 1.00 141.99 760 LYS A O 1
ATOM 5077 N N . SER A 1 478 ? 92.612 140.162 136.406 1.00 139.07 761 SER A N 1
ATOM 5078 C CA . SER A 1 478 ? 91.327 139.755 136.954 1.00 139.07 761 SER A CA 1
ATOM 5079 C C . SER A 1 478 ? 91.313 138.250 137.190 1.00 139.07 761 SER A C 1
ATOM 5080 O O . SER A 1 478 ? 91.842 137.473 136.390 1.00 139.07 761 SER A O 1
ATOM 5088 N N . GLN A 1 479 ? 90.698 137.841 138.301 1.00 134.24 762 GLN A N 1
ATOM 5089 C CA . GLN A 1 479 ? 90.828 136.465 138.765 1.00 134.24 762 GLN A CA 1
ATOM 5090 C C . GLN A 1 479 ? 90.323 135.446 137.751 1.00 134.24 762 GLN A C 1
ATOM 5091 O O . GLN A 1 479 ? 90.728 134.278 137.816 1.00 134.24 762 GLN A O 1
ATOM 5105 N N . TRP A 1 480 ? 89.453 135.847 136.821 1.00 133.53 763 TRP A N 1
ATOM 5106 C CA . TRP A 1 480 ? 88.940 134.883 135.853 1.00 133.53 763 TRP A CA 1
ATOM 5107 C C . TRP A 1 480 ? 90.070 134.242 135.062 1.00 133.53 763 TRP A C 1
ATOM 5108 O O . TRP A 1 480 ? 89.986 133.061 134.712 1.00 133.53 763 TRP A O 1
ATOM 5129 N N . GLN A 1 481 ? 91.138 134.990 134.787 1.00 132.89 764 GLN A N 1
ATOM 5130 C CA . GLN A 1 481 ? 92.298 134.396 134.133 1.00 132.89 764 GLN A CA 1
ATOM 5131 C C . GLN A 1 481 ? 92.908 133.300 134.996 1.00 132.89 764 GLN A C 1
ATOM 5132 O O . GLN A 1 481 ? 93.275 132.230 134.493 1.00 132.89 764 GLN A O 1
ATOM 5146 N N . THR A 1 482 ? 93.024 133.546 136.302 1.00 138.59 765 THR A N 1
ATOM 5147 C CA . THR A 1 482 ? 93.574 132.531 137.193 1.00 138.59 765 THR A CA 1
ATOM 5148 C C . THR A 1 482 ? 92.697 131.286 137.209 1.00 138.59 765 THR A C 1
ATOM 5149 O O . THR A 1 482 ? 93.203 130.159 137.150 1.00 138.59 765 THR A O 1
ATOM 5160 N N . TRP A 1 483 ? 91.379 131.472 137.290 1.00 135.51 766 TRP A N 1
ATOM 5161 C CA . TRP A 1 483 ? 90.476 130.326 137.282 1.00 135.51 766 TRP A CA 1
ATOM 5162 C C . TRP A 1 483 ? 90.599 129.552 135.977 1.00 135.51 766 TRP A C 1
ATOM 5163 O O . TRP A 1 483 ? 90.615 128.316 135.976 1.00 135.51 766 TRP A O 1
ATOM 5184 N N . ASP A 1 484 ? 90.681 130.269 134.856 1.00 139.39 767 ASP A N 1
ATOM 5185 C CA . ASP A 1 484 ? 90.972 129.652 133.568 1.00 139.39 767 ASP A CA 1
ATOM 5186 C C . ASP A 1 484 ? 92.217 128.779 133.655 1.00 139.39 767 ASP A C 1
ATOM 5187 O O . ASP A 1 484 ? 92.220 127.618 133.218 1.00 139.39 767 ASP A O 1
ATOM 5196 N N . GLU A 1 485 ? 93.288 129.329 134.227 1.00 140.80 768 GLU A N 1
ATOM 5197 C CA . GLU A 1 485 ? 94.532 128.577 134.336 1.00 140.80 768 GLU A CA 1
ATOM 5198 C C . GLU A 1 485 ? 94.327 127.298 135.135 1.00 140.80 768 GLU A C 1
ATOM 5199 O O . GLU A 1 485 ? 94.812 126.229 134.745 1.00 140.80 768 GLU A O 1
ATOM 5211 N N . LEU A 1 486 ? 93.608 127.385 136.257 1.00 135.30 769 LEU A N 1
ATOM 5212 C CA . LEU A 1 486 ? 93.361 126.179 137.045 1.00 135.30 769 LEU A CA 1
ATOM 5213 C C . LEU A 1 486 ? 92.557 125.163 136.246 1.00 135.30 769 LEU A C 1
ATOM 5214 O O . LEU A 1 486 ? 92.794 123.955 136.350 1.00 135.30 769 LEU A O 1
ATOM 5230 N N . VAL A 1 487 ? 91.592 125.630 135.454 1.00 136.14 770 VAL A N 1
ATOM 5231 C CA . VAL A 1 487 ? 90.822 124.710 134.620 1.00 136.14 770 VAL A CA 1
ATOM 5232 C C . VAL A 1 487 ? 91.758 123.933 133.703 1.00 136.14 770 VAL A C 1
ATOM 5233 O O . VAL A 1 487 ? 91.681 122.700 133.597 1.00 136.14 770 VAL A O 1
ATOM 5246 N N . GLU A 1 488 ? 92.666 124.648 133.034 1.00 143.58 771 GLU A N 1
ATOM 5247 C CA . GLU A 1 488 ? 93.608 123.968 132.144 1.00 143.58 771 GLU A CA 1
ATOM 5248 C C . GLU A 1 488 ? 94.491 122.997 132.915 1.00 143.58 771 GLU A C 1
ATOM 5249 O O . GLU A 1 488 ? 94.784 121.895 132.432 1.00 143.58 771 GLU A O 1
ATOM 5261 N N . ARG A 1 489 ? 94.927 123.384 134.114 1.00 141.61 772 ARG A N 1
ATOM 5262 C CA . ARG A 1 489 ? 95.739 122.472 134.913 1.00 141.61 772 ARG A CA 1
ATOM 5263 C C . ARG A 1 489 ? 94.978 121.187 135.212 1.00 141.61 772 ARG A C 1
ATOM 5264 O O . ARG A 1 489 ? 95.542 120.090 135.134 1.00 141.61 772 ARG A O 1
ATOM 5285 N N . LEU A 1 490 ? 93.696 121.300 135.562 1.00 137.37 773 LEU A N 1
ATOM 5286 C CA . LEU A 1 490 ? 92.914 120.100 135.848 1.00 137.37 773 LEU A CA 1
ATOM 5287 C C . LEU A 1 490 ? 92.742 119.234 134.605 1.00 137.37 773 LEU A C 1
ATOM 5288 O O . LEU A 1 490 ? 92.772 118.001 134.699 1.00 137.37 773 LEU A O 1
ATOM 5304 N N . GLN A 1 491 ? 92.539 119.844 133.435 1.00 136.92 774 GLN A N 1
ATOM 5305 C CA . GLN A 1 491 ? 92.443 119.019 132.230 1.00 136.92 774 GLN A CA 1
ATOM 5306 C C . GLN A 1 491 ? 93.754 118.285 131.967 1.00 136.92 774 GLN A C 1
ATOM 5307 O O . GLN A 1 491 ? 93.751 117.094 131.625 1.00 136.92 774 GLN A O 1
ATOM 5321 N N . PHE A 1 492 ? 94.885 118.982 132.111 1.00 136.62 775 PHE A N 1
ATOM 5322 C CA . PHE A 1 492 ? 96.176 118.311 131.988 1.00 136.62 775 PHE A CA 1
ATOM 5323 C C . PHE A 1 492 ? 96.270 117.149 132.965 1.00 136.62 775 PHE A C 1
ATOM 5324 O O . PHE A 1 492 ? 96.740 116.059 132.610 1.00 136.62 775 PHE A O 1
ATOM 5341 N N . LEU A 1 493 ? 95.839 117.372 134.207 1.00 140.17 776 LEU A N 1
ATOM 5342 C CA . LEU A 1 493 ? 95.922 116.334 135.226 1.00 140.17 776 LEU A CA 1
ATOM 5343 C C . LEU A 1 493 ? 95.098 115.118 134.830 1.00 140.17 776 LEU A C 1
ATOM 5344 O O . LEU A 1 493 ? 95.551 113.978 134.962 1.00 140.17 776 LEU A O 1
ATOM 5360 N N . LEU A 1 494 ? 93.879 115.343 134.343 1.00 136.30 777 LEU A N 1
ATOM 5361 C CA . LEU A 1 494 ? 93.028 114.221 133.959 1.00 136.30 777 LEU A CA 1
ATOM 5362 C C . LEU A 1 494 ? 93.627 113.453 132.787 1.00 136.30 777 LEU A C 1
ATOM 5363 O O . LEU A 1 494 ? 93.625 112.213 132.779 1.00 136.30 777 LEU A O 1
ATOM 5379 N N . SER A 1 495 ? 94.143 114.171 131.788 1.00 135.50 778 SER A N 1
ATOM 5380 C CA . SER A 1 495 ? 94.775 113.504 130.654 1.00 135.50 778 SER A CA 1
ATOM 5381 C C . SER A 1 495 ? 95.937 112.637 131.116 1.00 135.50 778 SER A C 1
ATOM 5382 O O . SER A 1 495 ? 96.032 111.452 130.763 1.00 135.50 778 SER A O 1
ATOM 5390 N N . SER A 1 496 ? 96.835 113.214 131.916 1.00 139.20 779 SER A N 1
ATOM 5391 C CA . SER A 1 496 ? 97.988 112.461 132.387 1.00 139.20 779 SER A CA 1
ATOM 5392 C C . SER A 1 496 ? 97.569 111.289 133.260 1.00 139.20 779 SER A C 1
ATOM 5393 O O . SER A 1 496 ? 98.217 110.239 133.236 1.00 139.20 779 SER A O 1
ATOM 5401 N N . TYR A 1 497 ? 96.496 111.446 134.039 1.00 142.18 780 TYR A N 1
ATOM 5402 C CA . TYR A 1 497 ? 96.018 110.350 134.873 1.00 142.18 780 TYR A CA 1
ATOM 5403 C C . TYR A 1 497 ? 95.562 109.190 133.999 1.00 142.18 780 TYR A C 1
ATOM 5404 O O . TYR A 1 497 ? 95.929 108.032 134.234 1.00 142.18 780 TYR A O 1
ATOM 5422 N N . GLN A 1 498 ? 94.749 109.486 132.985 1.00 140.36 781 GLN A N 1
ATOM 5423 C CA . GLN A 1 498 ? 94.333 108.437 132.064 1.00 140.36 781 GLN A CA 1
ATOM 5424 C C . GLN A 1 498 ? 95.545 107.753 131.452 1.00 140.36 781 GLN A C 1
ATOM 5425 O O . GLN A 1 498 ? 95.597 106.518 131.358 1.00 140.36 781 GLN A O 1
ATOM 5439 N N . HIS A 1 499 ? 96.537 108.543 131.040 1.00 141.57 782 HIS A N 1
ATOM 5440 C CA . HIS A 1 499 ? 97.705 107.971 130.381 1.00 141.57 782 HIS A CA 1
ATOM 5441 C C . HIS A 1 499 ? 98.470 107.042 131.318 1.00 141.57 782 HIS A C 1
ATOM 5442 O O . HIS A 1 499 ? 98.847 105.931 130.932 1.00 141.57 782 HIS A O 1
ATOM 5456 N N . VAL A 1 500 ? 98.704 107.476 132.559 1.00 141.61 783 VAL A N 1
ATOM 5457 C CA . VAL A 1 500 ? 99.432 106.629 133.502 1.00 141.61 783 VAL A CA 1
ATOM 5458 C C . VAL A 1 500 ? 98.649 105.357 133.779 1.00 141.61 783 VAL A C 1
ATOM 5459 O O . VAL A 1 500 ? 99.217 104.260 133.836 1.00 141.61 783 VAL A O 1
ATOM 5472 N N . LEU A 1 501 ? 97.333 105.478 133.961 1.00 141.83 784 LEU A N 1
ATOM 5473 C CA . LEU A 1 501 ? 96.535 104.295 134.256 1.00 141.83 784 LEU A CA 1
ATOM 5474 C C . LEU A 1 501 ? 96.615 103.288 133.118 1.00 141.83 784 LEU A C 1
ATOM 5475 O O . LEU A 1 501 ? 96.759 102.083 133.356 1.00 141.83 784 LEU A O 1
ATOM 5491 N N . ARG A 1 502 ? 96.537 103.759 131.871 1.00 149.27 785 ARG A N 1
ATOM 5492 C CA . ARG A 1 502 ? 96.530 102.821 130.753 1.00 149.27 785 ARG A CA 1
ATOM 5493 C C . ARG A 1 502 ? 97.919 102.254 130.467 1.00 149.27 785 ARG A C 1
ATOM 5494 O O . ARG A 1 502 ? 98.042 101.084 130.090 1.00 149.27 785 ARG A O 1
ATOM 5515 N N . GLU A 1 503 ? 98.972 103.055 130.639 1.00 148.50 786 GLU A N 1
ATOM 5516 C CA . GLU A 1 503 ? 100.314 102.632 130.250 1.00 148.50 786 GLU A CA 1
ATOM 5517 C C . GLU A 1 503 ? 101.042 101.840 131.329 1.00 148.50 786 GLU A C 1
ATOM 5518 O O . GLU A 1 503 ? 102.090 101.256 131.036 1.00 148.50 786 GLU A O 1
ATOM 5530 N N . HIS A 1 504 ? 100.527 101.798 132.556 1.00 147.65 787 HIS A N 1
ATOM 5531 C CA . HIS A 1 504 ? 101.210 101.117 133.655 1.00 147.65 787 HIS A CA 1
ATOM 5532 C C . HIS A 1 504 ? 102.624 101.664 133.839 1.00 147.65 787 HIS A C 1
ATOM 5533 O O . HIS A 1 504 ? 103.576 100.915 134.063 1.00 147.65 787 HIS A O 1
ATOM 5547 N N . LEU A 1 505 ? 102.761 102.988 133.745 1.00 142.77 788 LEU A N 1
ATOM 5548 C CA . LEU A 1 505 ? 104.072 103.612 133.872 1.00 142.77 788 LEU A CA 1
ATOM 5549 C C . LEU A 1 505 ? 104.701 103.368 135.237 1.00 142.77 788 LEU A C 1
ATOM 5550 O O . LEU A 1 505 ? 105.918 103.526 135.382 1.00 142.77 788 LEU A O 1
ATOM 5566 N N . ARG A 1 506 ? 103.904 102.988 136.237 1.00 147.91 789 ARG A N 1
ATOM 5567 C CA . ARG A 1 506 ? 104.429 102.849 137.591 1.00 147.91 789 ARG A CA 1
ATOM 5568 C C . ARG A 1 506 ? 105.528 101.797 137.656 1.00 147.91 789 ARG A C 1
ATOM 5569 O O . ARG A 1 506 ? 106.558 102.005 138.308 1.00 147.91 789 ARG A O 1
ATOM 5590 N N . SER A 1 507 ? 105.332 100.662 136.991 1.00 151.54 790 SER A N 1
ATOM 5591 C CA . SER A 1 507 ? 106.336 99.614 137.008 1.00 151.54 790 SER A CA 1
ATOM 5592 C C . SER A 1 507 ? 107.602 100.080 136.292 1.00 151.54 790 SER A C 1
ATOM 5593 O O . SER A 1 507 ? 107.635 101.124 135.634 1.00 151.54 790 SER A O 1
ATOM 5601 N N . SER A 1 508 ? 108.660 99.287 136.433 1.00 151.93 791 SER A N 1
ATOM 5602 C CA . SER A 1 508 ? 109.914 99.585 135.764 1.00 151.93 791 SER A CA 1
ATOM 5603 C C . SER A 1 508 ? 109.791 99.334 134.263 1.00 151.93 791 SER A C 1
ATOM 5604 O O . SER A 1 508 ? 108.865 98.672 133.789 1.00 151.93 791 SER A O 1
ATOM 5612 N N . VAL A 1 509 ? 110.740 99.889 133.509 1.00 148.82 792 VAL A N 1
ATOM 5613 C CA . VAL A 1 509 ? 110.722 99.713 132.061 1.00 148.82 792 VAL A CA 1
ATOM 5614 C C . VAL A 1 509 ? 111.072 98.277 131.690 1.00 148.82 792 VAL A C 1
ATOM 5615 O O . VAL A 1 509 ? 110.451 97.681 130.800 1.00 148.82 792 VAL A O 1
ATOM 5628 N N . ILE A 1 510 ? 112.068 97.696 132.365 1.00 150.69 793 ILE A N 1
ATOM 5629 C CA . ILE A 1 510 ? 112.567 96.382 131.967 1.00 150.69 793 ILE A CA 1
ATOM 5630 C C . ILE A 1 510 ? 111.470 95.331 132.087 1.00 150.69 793 ILE A C 1
ATOM 5631 O O . ILE A 1 510 ? 111.316 94.474 131.209 1.00 150.69 793 ILE A O 1
ATOM 5647 N N . ASP A 1 511 ? 110.693 95.373 133.170 1.00 155.32 794 ASP A N 1
ATOM 5648 C CA . ASP A 1 511 ? 109.563 94.465 133.315 1.00 155.32 794 ASP A CA 1
ATOM 5649 C C . ASP A 1 511 ? 108.309 94.980 132.624 1.00 155.32 794 ASP A C 1
ATOM 5650 O O . ASP A 1 511 ? 1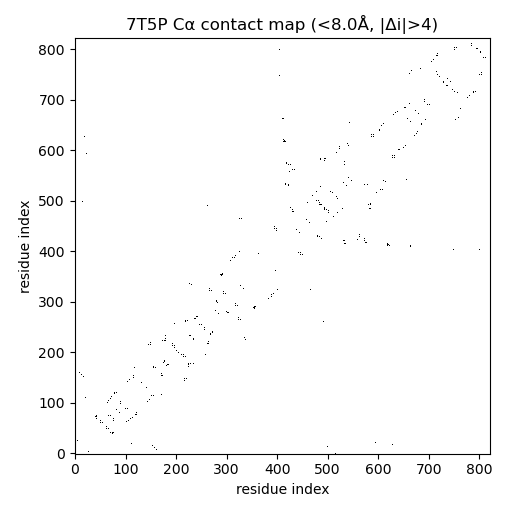07.430 94.179 132.285 1.00 155.32 794 ASP A O 1
ATOM 5659 N N . ARG A 1 512 ? 108.203 96.294 132.407 1.00 148.94 795 ARG A N 1
ATOM 5660 C CA . ARG A 1 512 ? 107.115 96.810 131.585 1.00 148.94 795 ARG A CA 1
ATOM 5661 C C . ARG A 1 512 ? 107.173 96.232 130.180 1.00 148.94 795 ARG A C 1
ATOM 5662 O O . ARG A 1 512 ? 106.132 96.051 129.540 1.00 148.94 795 ARG A O 1
ATOM 5683 N N . LYS A 1 513 ? 108.377 95.951 129.678 1.00 154.58 796 LYS A N 1
ATOM 5684 C CA . LYS A 1 513 ? 108.499 95.298 128.378 1.00 154.58 796 LYS A CA 1
ATOM 5685 C C . LYS A 1 513 ? 107.764 93.963 128.376 1.00 154.58 796 LYS A C 1
ATOM 5686 O O . LYS A 1 513 ? 106.961 93.679 127.478 1.00 154.58 796 LYS A O 1
ATOM 5705 N N . ASP A 1 514 ? 108.025 93.128 129.383 1.00 157.92 797 ASP A N 1
ATOM 5706 C CA . ASP A 1 514 ? 107.340 91.845 129.470 1.00 157.92 797 ASP A CA 1
ATOM 5707 C C . ASP A 1 514 ? 105.844 92.046 129.662 1.00 157.92 797 ASP A C 1
ATOM 5708 O O . ASP A 1 514 ? 105.031 91.311 129.090 1.00 157.92 797 ASP A O 1
ATOM 5717 N N . LEU A 1 515 ? 105.464 93.038 130.466 1.00 150.30 798 LEU A N 1
ATOM 5718 C CA . LEU A 1 515 ? 104.048 93.313 130.687 1.00 150.30 798 LEU A CA 1
ATOM 5719 C C . LEU A 1 515 ? 103.340 93.611 129.371 1.00 150.30 798 LEU A C 1
ATOM 5720 O O . LEU A 1 515 ? 102.277 93.050 129.082 1.00 150.30 798 LEU A O 1
ATOM 5736 N N . ILE A 1 516 ? 103.919 94.492 128.556 1.00 154.19 799 ILE A N 1
ATOM 5737 C CA . ILE A 1 516 ? 103.279 94.861 127.297 1.00 154.19 799 ILE A CA 1
ATOM 5738 C C . ILE A 1 516 ? 103.295 93.688 126.326 1.00 154.19 799 ILE A C 1
ATOM 5739 O O . ILE A 1 516 ? 102.337 93.479 125.571 1.00 154.19 799 ILE A O 1
ATOM 5755 N N . ILE A 1 517 ? 104.377 92.904 126.321 1.00 155.23 800 ILE A N 1
ATOM 5756 C CA . ILE A 1 517 ? 104.435 91.746 125.433 1.00 155.23 800 ILE A CA 1
ATOM 5757 C C . ILE A 1 517 ? 103.326 90.760 125.775 1.00 155.23 800 ILE A C 1
ATOM 5758 O O . ILE A 1 517 ? 102.639 90.241 124.887 1.00 155.23 800 ILE A O 1
ATOM 5774 N N . LYS A 1 518 ? 103.133 90.482 127.066 1.00 158.08 801 LYS A N 1
ATOM 5775 C CA . LYS A 1 518 ? 102.055 89.598 127.491 1.00 158.08 801 LYS A CA 1
ATOM 5776 C C . LYS A 1 518 ? 100.684 90.239 127.337 1.00 158.08 801 LYS A C 1
ATOM 5777 O O . LYS A 1 518 ? 99.679 89.521 127.362 1.00 158.08 801 LYS A O 1
ATOM 5796 N N . ARG A 1 519 ? 100.618 91.558 127.177 1.00 154.31 802 ARG A N 1
ATOM 5797 C CA . ARG A 1 519 ? 99.359 92.282 127.028 1.00 154.31 802 ARG A CA 1
ATOM 5798 C C . ARG A 1 519 ? 98.397 91.913 128.162 1.00 154.31 802 ARG A C 1
ATOM 5799 O O . ARG A 1 519 ? 97.334 91.325 127.965 1.00 154.31 802 ARG A O 1
ATOM 5820 N N . ILE A 1 520 ? 98.821 92.266 129.365 1.00 157.62 803 ILE A N 1
ATOM 5821 C CA . ILE A 1 520 ? 97.985 92.152 130.552 1.00 157.62 803 ILE A CA 1
ATOM 5822 C C . ILE A 1 520 ? 97.213 93.454 130.708 1.00 157.62 803 ILE A C 1
ATOM 5823 O O . ILE A 1 520 ? 97.669 94.526 130.297 1.00 157.62 803 ILE A O 1
ATOM 5839 N N . LYS A 1 521 ? 96.044 93.363 131.298 1.00 155.51 804 LYS A N 1
ATOM 5840 C CA . LYS A 1 521 ? 95.165 94.518 131.355 1.00 155.51 804 LYS A CA 1
ATOM 5841 C C . LYS A 1 521 ? 95.370 95.284 132.659 1.00 155.51 804 LYS A C 1
ATOM 5842 O O . LYS A 1 521 ? 95.790 94.705 133.666 1.00 155.51 804 LYS A O 1
ATOM 5861 N N . PRO A 1 522 ? 95.084 96.590 132.678 1.00 156.78 805 PRO A N 1
ATOM 5862 C CA . PRO A 1 522 ? 95.142 97.332 133.945 1.00 156.78 805 PRO A CA 1
ATOM 5863 C C . PRO A 1 522 ? 94.011 96.927 134.876 1.00 156.78 805 PRO A C 1
ATOM 5864 O O . PRO A 1 522 ? 93.212 96.048 134.537 1.00 156.78 805 PRO A O 1
ATOM 5875 N N . LYS A 1 523 ? 93.931 97.551 136.046 1.00 157.93 806 LYS A N 1
ATOM 5876 C CA . LYS A 1 523 ? 92.922 97.215 137.037 1.00 157.93 806 LYS A CA 1
ATOM 5877 C C . LYS A 1 523 ? 92.344 98.492 137.626 1.00 157.93 806 LYS A C 1
ATOM 5878 O O . LYS A 1 523 ? 93.005 99.537 137.617 1.00 157.93 806 LYS A O 1
ATOM 5897 N N . PRO A 1 524 ? 91.116 98.440 138.142 1.00 145.59 807 PRO A N 1
ATOM 5898 C CA . PRO A 1 524 ? 90.549 99.624 138.795 1.00 145.59 807 PRO A CA 1
ATOM 5899 C C . PRO A 1 524 ? 91.346 100.003 140.033 1.00 145.59 807 PRO A C 1
ATOM 5900 O O . PRO A 1 524 ? 91.947 99.156 140.697 1.00 145.59 807 PRO A O 1
ATOM 5911 N N . GLN A 1 525 ? 91.347 101.298 140.338 1.00 144.85 808 GLN A N 1
ATOM 5912 C CA . GLN A 1 525 ? 92.089 101.842 141.464 1.00 144.85 808 GLN A CA 1
ATOM 5913 C C . GLN A 1 525 ? 91.131 102.476 142.462 1.00 144.85 808 GLN A C 1
ATOM 5914 O O . GLN A 1 525 ? 90.109 103.057 142.085 1.00 144.85 808 GLN A O 1
ATOM 5928 N N . GLN A 1 526 ? 91.473 102.358 143.743 1.00 138.91 809 GLN A N 1
ATOM 5929 C CA . GLN A 1 526 ? 90.644 102.939 144.788 1.00 138.91 809 GLN A CA 1
ATOM 5930 C C . GLN A 1 526 ? 90.508 104.439 144.563 1.00 138.91 809 GLN A C 1
ATOM 5931 O O . GLN A 1 526 ? 91.466 105.118 144.187 1.00 138.91 809 GLN A O 1
ATOM 5945 N N . GLY A 1 527 ? 89.303 104.953 144.793 1.00 139.07 810 GLY A N 1
ATOM 5946 C CA . GLY A 1 527 ? 89.005 106.346 144.542 1.00 139.07 810 GLY A CA 1
ATOM 5947 C C . GLY A 1 527 ? 88.450 106.637 143.166 1.00 139.07 810 GLY A C 1
ATOM 5948 O O . GLY A 1 527 ? 88.263 107.813 142.829 1.00 139.07 810 GLY A O 1
ATOM 5952 N N . ASP A 1 528 ? 88.190 105.611 142.358 1.00 143.22 811 ASP A N 1
ATOM 5953 C CA . ASP A 1 528 ? 87.583 105.774 141.046 1.00 143.22 811 ASP A CA 1
ATOM 5954 C C . ASP A 1 528 ? 86.101 105.425 141.046 1.00 143.22 811 ASP A C 1
ATOM 5955 O O . ASP A 1 528 ? 85.503 105.305 139.973 1.00 143.22 811 ASP A O 1
ATOM 5964 N N . ASP A 1 529 ? 85.498 105.261 142.222 1.00 141.67 812 ASP A N 1
ATOM 5965 C CA . ASP A 1 529 ? 84.099 104.850 142.339 1.00 141.67 812 ASP A CA 1
ATOM 5966 C C . ASP A 1 529 ? 83.228 106.101 142.376 1.00 141.67 812 ASP A C 1
ATOM 5967 O O . ASP A 1 529 ? 82.865 106.603 143.441 1.00 141.67 812 ASP A O 1
ATOM 5976 N N . ILE A 1 530 ? 82.892 106.618 141.191 1.00 133.08 813 ILE A N 1
ATOM 5977 C CA . ILE A 1 530 ? 81.998 107.761 141.055 1.00 133.08 813 ILE A CA 1
ATOM 5978 C C . ILE A 1 530 ? 81.023 107.483 139.919 1.00 133.08 813 ILE A C 1
ATOM 5979 O O . ILE A 1 530 ? 81.241 106.604 139.083 1.00 133.08 813 ILE A O 1
ATOM 5995 N N . THR A 1 531 ? 79.934 108.248 139.901 1.00 127.54 814 THR A N 1
ATOM 5996 C CA . THR A 1 531 ? 78.900 108.124 138.883 1.00 127.54 814 THR A CA 1
ATOM 5997 C C . THR A 1 531 ? 78.643 109.482 138.244 1.00 127.54 814 THR A C 1
ATOM 5998 O O . THR A 1 531 ? 79.149 110.516 138.689 1.00 127.54 814 THR A O 1
ATOM 6009 N N . VAL A 1 532 ? 77.833 109.461 137.184 1.00 131.28 815 VAL A N 1
ATOM 6010 C CA . VAL A 1 532 ? 77.562 110.677 136.421 1.00 131.28 815 VAL A CA 1
ATOM 6011 C C . VAL A 1 532 ? 76.897 111.724 137.306 1.00 131.28 815 VAL A C 1
ATOM 6012 O O . VAL A 1 532 ? 77.148 112.929 137.171 1.00 131.28 815 VAL A O 1
ATOM 6025 N N . VAL A 1 533 ? 76.029 111.283 138.218 1.00 128.73 816 VAL A N 1
ATOM 6026 C CA . VAL A 1 533 ? 75.370 112.217 139.126 1.00 128.73 816 VAL A CA 1
ATOM 6027 C C . VAL A 1 533 ? 76.408 112.982 139.936 1.00 128.73 816 VAL A C 1
ATOM 6028 O O . VAL A 1 533 ? 76.284 114.196 140.148 1.00 128.73 816 VAL A O 1
ATOM 6041 N N . ASP A 1 534 ? 77.443 112.285 140.407 1.00 133.86 817 ASP A N 1
ATOM 6042 C CA . ASP A 1 534 ? 78.476 112.942 141.199 1.00 133.86 817 ASP A CA 1
ATOM 6043 C C . ASP A 1 534 ? 79.127 114.070 140.413 1.00 133.86 817 ASP A C 1
ATOM 6044 O O . ASP A 1 534 ? 79.235 115.201 140.901 1.00 133.86 817 ASP A O 1
ATOM 6053 N N . VAL A 1 535 ? 79.577 113.776 139.192 1.00 134.64 818 VAL A N 1
ATOM 6054 C CA . VAL A 1 535 ? 80.279 114.786 138.409 1.00 134.64 818 VAL A CA 1
ATOM 6055 C C . VAL A 1 535 ? 79.347 115.940 138.072 1.00 134.64 818 VAL A C 1
ATOM 6056 O O . VAL A 1 535 ? 79.759 117.105 138.081 1.00 134.64 818 VAL A O 1
ATOM 6069 N N . GLU A 1 536 ? 78.081 115.646 137.771 1.00 131.91 819 GLU A N 1
ATOM 6070 C CA . GLU A 1 536 ? 77.141 116.722 137.478 1.00 131.91 819 GLU A CA 1
ATOM 6071 C C . GLU A 1 536 ? 76.980 117.642 138.681 1.00 131.91 819 GLU A C 1
ATOM 6072 O O . GLU A 1 536 ? 77.030 118.873 138.552 1.00 131.91 819 GLU A O 1
ATOM 6084 N N . LYS A 1 537 ? 76.792 117.059 139.866 1.00 126.48 820 LYS A N 1
ATOM 6085 C CA . LYS A 1 537 ? 76.634 117.876 141.062 1.00 126.48 820 LYS A CA 1
ATOM 6086 C C . LYS A 1 537 ? 77.882 118.705 141.325 1.00 126.48 820 LYS A C 1
ATOM 6087 O O . LYS A 1 537 ? 77.789 119.891 141.658 1.00 126.48 820 LYS A O 1
ATOM 6106 N N . GLN A 1 538 ? 79.061 118.098 141.182 1.00 127.26 821 GLN A N 1
ATOM 6107 C CA . GLN A 1 538 ? 80.298 118.830 141.435 1.00 127.26 821 GLN A CA 1
ATOM 6108 C C . GLN A 1 538 ? 80.469 119.980 140.451 1.00 127.26 821 GLN A C 1
ATOM 6109 O O . GLN A 1 538 ? 80.877 121.084 140.836 1.00 127.26 821 GLN A O 1
ATOM 6123 N N . ILE A 1 539 ? 80.170 119.741 139.174 1.00 132.25 822 ILE A N 1
ATOM 6124 C CA . ILE A 1 539 ? 80.312 120.792 138.171 1.00 132.25 822 ILE A CA 1
ATOM 6125 C C . ILE A 1 539 ? 79.346 121.931 138.459 1.00 132.25 822 ILE A C 1
ATOM 6126 O O . ILE A 1 539 ? 79.706 123.110 138.361 1.00 132.25 822 ILE A O 1
ATOM 6142 N N . GLU A 1 540 ? 78.102 121.603 138.813 1.00 129.41 823 GLU A N 1
ATOM 6143 C CA . GLU A 1 540 ? 77.146 122.650 139.159 1.00 129.41 823 GLU A CA 1
ATOM 6144 C C . GLU A 1 540 ? 77.611 123.428 140.384 1.00 129.41 823 GLU A C 1
ATOM 6145 O O . GLU A 1 540 ? 77.470 124.657 140.442 1.00 129.41 823 GLU A O 1
ATOM 6157 N N . ALA A 1 541 ? 78.167 122.730 141.374 1.00 128.75 824 ALA A N 1
ATOM 6158 C CA . ALA A 1 541 ? 78.672 123.407 142.562 1.00 128.75 824 ALA A CA 1
ATOM 6159 C C . ALA A 1 541 ? 79.787 124.379 142.204 1.00 128.75 824 ALA A C 1
ATOM 6160 O O . ALA A 1 541 ? 79.816 125.511 142.698 1.00 128.75 824 ALA A O 1
ATOM 6167 N N . PHE A 1 542 ? 80.720 123.954 141.349 1.00 128.96 825 PHE A N 1
ATOM 6168 C CA . PHE A 1 542 ? 81.795 124.856 140.945 1.00 128.96 825 PHE A CA 1
ATOM 6169 C C . PHE A 1 542 ? 81.251 126.036 140.155 1.00 128.96 825 PHE A C 1
ATOM 6170 O O . PHE A 1 542 ? 81.728 127.164 140.313 1.00 128.96 825 PHE A O 1
ATOM 6187 N N . ARG A 1 543 ? 80.278 125.798 139.278 1.00 128.12 826 ARG A N 1
ATOM 6188 C CA . ARG A 1 543 ? 79.680 126.910 138.549 1.00 128.12 826 ARG A CA 1
ATOM 6189 C C . ARG A 1 543 ? 79.092 127.925 139.519 1.00 128.12 826 ARG A C 1
ATOM 6190 O O . ARG A 1 543 ? 79.321 129.134 139.392 1.00 128.12 826 ARG A O 1
ATOM 6211 N N . SER A 1 544 ? 78.346 127.442 140.512 1.00 128.44 827 SER A N 1
ATOM 6212 C CA . SER A 1 544 ? 77.767 128.336 141.506 1.00 128.44 827 SER A CA 1
ATOM 6213 C C . SER A 1 544 ? 78.850 129.100 142.254 1.00 128.44 827 SER A C 1
ATOM 6214 O O . SER A 1 544 ? 78.733 130.313 142.466 1.00 128.44 827 SER A O 1
ATOM 6222 N N . ARG A 1 545 ? 79.912 128.406 142.668 1.00 127.70 828 ARG A N 1
ATOM 6223 C CA . ARG A 1 545 ? 80.989 129.068 143.396 1.00 127.70 828 ARG A CA 1
ATOM 6224 C C . ARG A 1 545 ? 81.636 130.153 142.547 1.00 127.70 828 ARG A C 1
ATOM 6225 O O . ARG A 1 545 ? 81.906 131.259 143.033 1.00 127.70 828 ARG A O 1
ATOM 6246 N N . LEU A 1 546 ? 81.897 129.851 141.273 1.00 132.23 829 LEU A N 1
ATOM 6247 C CA . LEU A 1 546 ? 82.529 130.826 140.395 1.00 132.23 829 LEU A CA 1
ATOM 6248 C C . LEU A 1 546 ? 81.635 132.040 140.195 1.00 132.23 829 LEU A C 1
ATOM 6249 O O . LEU A 1 546 ? 82.114 133.179 140.205 1.00 132.23 829 LEU A O 1
ATOM 6265 N N . ILE A 1 547 ? 80.331 131.824 140.009 1.00 135.88 830 ILE A N 1
ATOM 6266 C CA . ILE A 1 547 ? 79.427 132.963 139.881 1.00 135.88 830 ILE A CA 1
ATOM 6267 C C . ILE A 1 547 ? 79.442 133.785 141.161 1.00 135.88 830 ILE A C 1
ATOM 6268 O O . ILE A 1 547 ? 79.481 135.021 141.124 1.00 135.88 830 ILE A O 1
ATOM 6284 N N . GLN A 1 548 ? 79.420 133.117 142.315 1.00 135.22 831 GLN A N 1
ATOM 6285 C CA . GLN A 1 548 ? 79.389 133.840 143.580 1.00 135.22 831 GLN A CA 1
ATOM 6286 C C . GLN A 1 548 ? 80.626 134.711 143.749 1.00 135.22 831 GLN A C 1
ATOM 6287 O O . GLN A 1 548 ? 80.525 135.871 144.165 1.00 135.22 831 GLN A O 1
ATOM 6301 N N . MET A 1 549 ? 81.804 134.174 143.429 1.00 138.15 832 MET A N 1
ATOM 6302 C CA . MET A 1 549 ? 83.031 134.938 143.632 1.00 138.15 832 MET A CA 1
ATOM 6303 C C . MET A 1 549 ? 83.316 135.916 142.499 1.00 138.15 832 MET A C 1
ATOM 6304 O O . MET A 1 549 ? 84.134 136.824 142.680 1.00 138.15 832 MET A O 1
ATOM 6318 N N . LEU A 1 550 ? 82.672 135.759 141.350 1.00 135.47 833 LEU A N 1
ATOM 6319 C CA . LEU A 1 550 ? 82.910 136.631 140.204 1.00 135.47 833 LEU A CA 1
ATOM 6320 C C . LEU A 1 550 ? 81.632 137.222 139.628 1.00 135.47 833 LEU A C 1
ATOM 6321 O O . LEU A 1 550 ? 81.634 138.381 139.208 1.00 135.47 833 LEU A O 1
ATOM 6337 N N . GLY A 1 551 ? 80.547 136.462 139.603 1.00 135.39 834 GLY A N 1
ATOM 6338 C CA . GLY A 1 551 ? 79.306 136.906 139.007 1.00 135.39 834 GLY A CA 1
ATOM 6339 C C . GLY A 1 551 ? 79.056 136.263 137.658 1.00 135.39 834 GLY A C 1
ATOM 6340 O O . GLY A 1 551 ? 79.577 135.196 137.330 1.00 135.39 834 GLY A O 1
ATOM 6344 N N . GLU A 1 552 ? 78.236 136.938 136.864 1.00 135.97 835 GLU A N 1
ATOM 6345 C CA . GLU A 1 552 ? 77.883 136.490 135.527 1.00 135.97 835 GLU A CA 1
ATOM 6346 C C . GLU A 1 552 ? 77.652 137.707 134.649 1.00 135.97 835 GLU A C 1
ATOM 6347 O O . GLU A 1 552 ? 77.397 138.806 135.156 1.00 135.97 835 GLU A O 1
ATOM 6359 N N . PRO A 1 553 ? 77.736 137.549 133.318 1.00 132.21 836 PRO A N 1
ATOM 6360 C CA . PRO A 1 553 ? 78.087 136.311 132.613 1.00 132.21 836 PRO A CA 1
ATOM 6361 C C . PRO A 1 553 ? 79.590 136.054 132.595 1.00 132.21 836 PRO A C 1
ATOM 6362 O O . PRO A 1 553 ? 80.371 137.004 132.587 1.00 132.21 836 PRO A O 1
ATOM 6373 N N . LEU A 1 554 ? 79.987 134.785 132.582 1.00 133.13 837 LEU A N 1
ATOM 6374 C CA . LEU A 1 554 ? 81.401 134.449 132.570 1.00 133.13 837 LEU A CA 1
ATOM 6375 C C . LEU A 1 554 ? 82.029 134.827 131.230 1.00 133.13 837 LEU A C 1
ATOM 6376 O O . LEU A 1 554 ? 81.342 135.061 130.231 1.00 133.13 837 LEU A O 1
ATOM 6392 N N . VAL A 1 555 ? 83.357 134.893 131.223 1.00 129.84 838 VAL A N 1
ATOM 6393 C CA . VAL A 1 555 ? 84.063 135.219 129.979 1.00 129.84 838 VAL A CA 1
ATOM 6394 C C . VAL A 1 555 ? 83.810 134.113 128.963 1.00 129.84 838 VAL A C 1
ATOM 6395 O O . VAL A 1 555 ? 83.827 132.921 129.332 1.00 129.84 838 VAL A O 1
ATOM 6408 N N . PRO A 1 556 ? 83.567 134.425 127.686 1.00 126.97 839 PRO A N 1
ATOM 6409 C CA . PRO A 1 556 ? 83.298 133.347 126.721 1.00 126.97 839 PRO A CA 1
ATOM 6410 C C . PRO A 1 556 ? 84.385 132.287 126.685 1.00 126.97 839 PRO A C 1
ATOM 6411 O O . PRO A 1 556 ? 84.077 131.091 126.611 1.00 126.97 839 PRO A O 1
ATOM 6422 N N . GLN A 1 557 ? 85.654 132.692 126.750 1.00 125.03 840 GLN A N 1
ATOM 6423 C CA . GLN A 1 557 ? 86.729 131.710 126.813 1.00 125.03 840 GLN A CA 1
ATOM 6424 C C . GLN A 1 557 ? 86.605 130.854 128.064 1.00 125.03 840 GLN A C 1
ATOM 6425 O O . GLN A 1 557 ? 86.762 129.628 128.009 1.00 125.03 840 GLN A O 1
ATOM 6439 N N . LEU A 1 558 ? 86.317 131.485 129.203 1.00 132.10 841 LEU A N 1
ATOM 6440 C CA . LEU A 1 558 ? 86.126 130.732 130.435 1.00 132.10 841 LEU A CA 1
ATOM 6441 C C . LEU A 1 558 ? 84.940 129.789 130.314 1.00 132.10 841 LEU A C 1
ATOM 6442 O O . LEU A 1 558 ? 84.991 128.654 130.797 1.00 132.10 841 LEU A O 1
ATOM 6458 N N . GLN A 1 559 ? 83.855 130.249 129.685 1.00 128.25 842 GLN A N 1
ATOM 6459 C CA . GLN A 1 559 ? 82.707 129.381 129.445 1.00 128.25 842 GLN A CA 1
ATOM 6460 C C . GLN A 1 559 ? 83.116 128.147 128.653 1.00 128.25 842 GLN A C 1
ATOM 6461 O O . GLN A 1 559 ? 82.766 127.015 129.010 1.00 128.25 842 GLN A O 1
ATOM 6475 N N . ASP A 1 560 ? 83.858 128.351 127.564 1.00 134.12 843 ASP A N 1
ATOM 6476 C CA . ASP A 1 560 ? 84.282 127.221 126.747 1.00 134.12 843 ASP A CA 1
ATOM 6477 C C . ASP A 1 560 ? 85.161 126.274 127.550 1.00 134.12 843 ASP A C 1
ATOM 6478 O O . ASP A 1 560 ? 85.044 125.050 127.428 1.00 134.12 843 ASP A O 1
ATOM 6487 N N . LYS A 1 561 ? 86.055 126.823 128.371 1.00 131.52 844 LYS A N 1
ATOM 6488 C CA . LYS A 1 561 ? 86.944 125.973 129.155 1.00 131.52 844 LYS A CA 1
ATOM 6489 C C . LYS A 1 561 ? 86.169 125.152 130.179 1.00 131.52 844 LYS A C 1
ATOM 6490 O O . LYS A 1 561 ? 86.444 123.959 130.363 1.00 131.52 844 LYS A O 1
ATOM 6509 N N . VAL A 1 562 ? 85.199 125.765 130.860 1.00 132.17 845 VAL A N 1
ATOM 6510 C CA . VAL A 1 562 ? 84.423 125.003 131.834 1.00 132.17 845 VAL A CA 1
ATOM 6511 C C . VAL A 1 562 ? 83.613 123.935 131.120 1.00 132.17 845 VAL A C 1
ATOM 6512 O O . VAL A 1 562 ? 83.444 122.823 131.628 1.00 132.17 845 VAL A O 1
ATOM 6525 N N . HIS A 1 563 ? 83.087 124.256 129.936 1.00 131.38 846 HIS A N 1
ATOM 6526 C CA . HIS A 1 563 ? 82.358 123.260 129.160 1.00 131.38 846 HIS A CA 1
ATOM 6527 C C . HIS A 1 563 ? 83.259 122.084 128.801 1.00 131.38 846 HIS A C 1
ATOM 6528 O O . HIS A 1 563 ? 82.857 120.917 128.913 1.00 131.38 846 HIS A O 1
ATOM 6542 N N . LEU A 1 564 ? 84.484 122.376 128.362 1.00 134.08 847 LEU A N 1
ATOM 6543 C CA . LEU A 1 564 ? 85.422 121.313 128.026 1.00 134.08 847 LEU A CA 1
ATOM 6544 C C . LEU A 1 564 ? 85.721 120.451 129.243 1.00 134.08 847 LEU A C 1
ATOM 6545 O O . LEU A 1 564 ? 85.753 119.219 129.148 1.00 134.08 847 LEU A O 1
ATOM 6561 N N . LEU A 1 565 ? 85.942 121.082 130.397 1.00 135.29 848 LEU A N 1
ATOM 6562 C CA . LEU A 1 565 ? 86.153 120.311 131.616 1.00 135.29 848 LEU A CA 1
ATOM 6563 C C . LEU A 1 565 ? 84.930 119.466 131.939 1.00 135.29 848 LEU A C 1
ATOM 6564 O O . LEU A 1 565 ? 85.054 118.340 132.433 1.00 135.29 848 LEU A O 1
ATOM 6580 N N . LYS A 1 566 ? 83.737 119.998 131.678 1.00 133.29 849 LYS A N 1
ATOM 6581 C CA . LYS A 1 566 ? 82.518 119.240 131.925 1.00 133.29 849 LYS A CA 1
ATOM 6582 C C . LYS A 1 566 ? 82.510 117.963 131.099 1.00 133.29 849 LYS A C 1
ATOM 6583 O O . LYS A 1 566 ? 82.257 116.874 131.623 1.00 133.29 849 LYS A O 1
ATOM 6602 N N . LEU A 1 567 ? 82.782 118.080 129.798 1.00 134.05 850 LEU A N 1
ATOM 6603 C CA . LEU A 1 567 ? 82.820 116.881 128.962 1.00 134.05 850 LEU A CA 1
ATOM 6604 C C . LEU A 1 567 ? 83.915 115.923 129.417 1.00 134.05 850 LEU A C 1
ATOM 6605 O O . LEU A 1 567 ? 83.702 114.705 129.471 1.00 134.05 850 LEU A O 1
ATOM 6621 N N . LEU A 1 568 ? 85.095 116.450 129.746 1.00 137.44 851 LEU A N 1
ATOM 6622 C CA . LEU A 1 568 ? 86.184 115.574 130.164 1.00 137.44 851 LEU A CA 1
ATOM 6623 C C . LEU A 1 568 ? 85.805 114.790 131.411 1.00 137.44 851 LEU A C 1
ATOM 6624 O O . LEU A 1 568 ? 86.035 113.578 131.485 1.00 137.44 851 LEU A O 1
ATOM 6640 N N . LEU A 1 569 ? 85.219 115.462 132.402 1.00 138.12 852 LEU A N 1
ATOM 6641 C CA . LEU A 1 569 ? 84.752 114.753 133.587 1.00 138.12 852 LEU A CA 1
ATOM 6642 C C . LEU A 1 569 ? 83.669 113.748 133.226 1.00 138.12 852 LEU A C 1
ATOM 6643 O O . LEU A 1 569 ? 83.679 112.614 133.716 1.00 138.12 852 LEU A O 1
ATOM 6659 N N . PHE A 1 570 ? 82.730 114.141 132.360 1.00 131.55 853 PHE A N 1
ATOM 6660 C CA . PHE A 1 570 ? 81.698 113.210 131.922 1.00 131.55 853 PHE A CA 1
ATOM 6661 C C . PHE A 1 570 ? 82.312 111.948 131.345 1.00 131.55 853 PHE A C 1
ATOM 6662 O O . PHE A 1 570 ? 81.734 110.862 131.469 1.00 131.55 853 PHE A O 1
ATOM 6679 N N . TYR A 1 571 ? 83.480 112.067 130.712 1.00 129.84 854 TYR A N 1
ATOM 6680 C CA . TYR A 1 571 ? 84.243 110.874 130.373 1.00 129.84 854 TYR A CA 1
ATOM 6681 C C . TYR A 1 571 ? 84.379 109.985 131.600 1.00 129.84 854 TYR A C 1
ATOM 6682 O O . TYR A 1 571 ? 84.185 108.766 131.528 1.00 129.84 854 TYR A O 1
ATOM 6700 N N . ALA A 1 572 ? 84.720 110.586 132.740 1.00 134.36 855 ALA A N 1
ATOM 6701 C CA . ALA A 1 572 ? 84.663 109.928 134.045 1.00 134.36 855 ALA A CA 1
ATOM 6702 C C . ALA A 1 572 ? 85.295 108.545 134.022 1.00 134.36 855 ALA A C 1
ATOM 6703 O O . ALA A 1 572 ? 84.969 107.697 134.857 1.00 134.36 855 ALA A O 1
ATOM 6710 N N . ALA A 1 573 ? 86.206 108.299 133.084 1.00 141.09 856 ALA A N 1
ATOM 6711 C CA . ALA A 1 573 ? 86.751 106.961 132.885 1.00 141.09 856 ALA A CA 1
ATOM 6712 C C . ALA A 1 573 ? 85.624 105.932 132.844 1.00 141.09 856 ALA A C 1
ATOM 6713 O O . ALA A 1 573 ? 85.709 104.859 133.445 1.00 141.09 856 ALA A O 1
ATOM 6720 N N . ASP A 1 574 ? 84.551 106.269 132.130 1.00 140.45 857 ASP A N 1
ATOM 6721 C CA . ASP A 1 574 ? 83.363 105.426 132.109 1.00 140.45 857 ASP A CA 1
ATOM 6722 C C . ASP A 1 574 ? 83.715 104.026 131.633 1.00 140.45 857 ASP A C 1
ATOM 6723 O O . ASP A 1 574 ? 84.123 103.831 130.484 1.00 140.45 857 ASP A O 1
ATOM 6732 N N . LEU A 1 575 ? 83.550 103.053 132.522 1.00 150.26 858 LEU A N 1
ATOM 6733 C CA . LEU A 1 575 ? 84.039 101.703 132.283 1.00 150.26 858 LEU A CA 1
ATOM 6734 C C . LEU A 1 575 ? 82.953 100.821 131.679 1.00 150.26 858 LEU A C 1
ATOM 6735 O O . LEU A 1 575 ? 83.246 99.873 130.950 1.00 150.26 858 LEU A O 1
ATOM 6751 N N . ASP B 2 99 ? 132.497 133.929 93.008 1.00 161.18 733 ASP B N 1
ATOM 6752 C CA . ASP B 2 99 ? 133.581 132.954 93.004 1.00 161.18 733 ASP B CA 1
ATOM 6753 C C . ASP B 2 99 ? 133.603 132.171 91.697 1.00 161.18 733 ASP B C 1
ATOM 6754 O O . ASP B 2 99 ? 132.560 131.756 91.193 1.00 161.18 733 ASP B O 1
ATOM 6763 N N . ALA B 2 100 ? 134.806 131.969 91.155 1.00 155.98 734 ALA B N 1
ATOM 6764 C CA . ALA B 2 100 ? 134.935 131.232 89.903 1.00 155.98 734 ALA B CA 1
ATOM 6765 C C . ALA B 2 100 ? 134.369 129.824 90.021 1.00 155.98 734 ALA B C 1
ATOM 6766 O O . ALA B 2 100 ? 133.837 129.287 89.043 1.00 155.98 734 ALA B O 1
ATOM 6773 N N . ILE B 2 101 ? 134.473 129.214 91.196 1.00 155.59 735 ILE B N 1
ATOM 6774 C CA . ILE B 2 101 ? 133.974 127.858 91.412 1.00 155.59 735 ILE B CA 1
ATOM 6775 C C . ILE B 2 101 ? 133.307 127.785 92.781 1.00 155.59 735 ILE B C 1
ATOM 6776 O O . ILE B 2 101 ? 133.971 127.446 93.771 1.00 155.59 735 ILE B O 1
ATOM 6792 N N . PRO B 2 102 ? 132.016 128.098 92.896 1.00 153.07 736 PRO B N 1
ATOM 6793 C CA . PRO B 2 102 ? 131.331 127.894 94.177 1.00 153.07 736 PRO B CA 1
ATOM 6794 C C . PRO B 2 102 ? 131.334 126.424 94.569 1.00 153.07 736 PRO B C 1
ATOM 6795 O O . PRO B 2 102 ? 131.297 125.531 93.720 1.00 153.07 736 PRO B O 1
ATOM 6806 N N . ASP B 2 103 ? 131.378 126.180 95.875 1.00 142.28 737 ASP B N 1
ATOM 6807 C CA . ASP B 2 103 ? 131.582 124.840 96.407 1.00 142.28 737 ASP B CA 1
ATOM 6808 C C . ASP B 2 103 ? 130.288 124.062 96.610 1.00 142.28 737 ASP B C 1
ATOM 6809 O O . ASP B 2 103 ? 130.347 122.894 97.008 1.00 142.28 737 ASP B O 1
ATOM 6818 N N . HIS B 2 104 ? 129.128 124.664 96.353 1.00 129.08 738 HIS B N 1
ATOM 6819 C CA . HIS B 2 104 ? 127.855 123.999 96.586 1.00 129.08 738 HIS B CA 1
ATOM 6820 C C . HIS B 2 104 ? 126.891 124.300 95.449 1.00 129.08 738 HIS B C 1
ATOM 6821 O O . HIS B 2 104 ? 127.002 125.324 94.770 1.00 129.08 738 HIS B O 1
ATOM 6835 N N . HIS B 2 105 ? 125.944 123.391 95.256 1.00 112.45 739 HIS B N 1
ATOM 6836 C CA . HIS B 2 105 ? 124.960 123.542 94.195 1.00 112.45 739 HIS B CA 1
ATOM 6837 C C . HIS B 2 105 ? 124.154 124.821 94.408 1.00 112.45 739 HIS B C 1
ATOM 6838 O O . HIS B 2 105 ? 123.708 125.086 95.533 1.00 112.45 739 HIS B O 1
ATOM 6852 N N . PRO B 2 106 ? 123.940 125.631 93.369 1.00 110.38 740 PRO B N 1
ATOM 6853 C CA . PRO B 2 106 ? 123.209 126.893 93.567 1.00 110.38 740 PRO B CA 1
ATOM 6854 C C . PRO B 2 106 ? 121.788 126.710 94.065 1.00 110.38 740 PRO B C 1
ATOM 6855 O O . PRO B 2 106 ? 121.279 127.591 94.768 1.00 110.38 740 PRO B O 1
ATOM 6866 N N . GLY B 2 107 ? 121.130 125.605 93.730 1.00 110.87 741 GLY B N 1
ATOM 6867 C CA . GLY B 2 107 ? 119.734 125.431 94.073 1.00 110.87 741 GLY B CA 1
ATOM 6868 C C . GLY B 2 107 ? 118.824 126.176 93.114 1.00 110.87 741 GLY B C 1
ATOM 6869 O O . GLY B 2 107 ? 119.260 126.864 92.190 1.00 110.87 741 GLY B O 1
ATOM 6873 N N . GLU B 2 108 ? 117.521 126.035 93.349 1.00 111.75 742 GLU B N 1
ATOM 6874 C CA . GLU B 2 108 ? 116.532 126.669 92.489 1.00 111.75 742 GLU B CA 1
ATOM 6875 C C . GLU B 2 108 ? 115.251 126.887 93.280 1.00 111.75 742 GLU B C 1
ATOM 6876 O O . GLU B 2 108 ? 115.048 126.298 94.344 1.00 111.75 742 GLU B O 1
ATOM 6888 N N . GLU B 2 109 ? 114.388 127.748 92.739 1.00 113.43 743 GLU B N 1
ATOM 6889 C CA . GLU B 2 109 ? 113.141 128.141 93.395 1.00 113.43 743 GLU B CA 1
ATOM 6890 C C . GLU B 2 109 ? 112.044 127.166 92.990 1.00 113.43 743 GLU B C 1
ATOM 6891 O O . GLU B 2 109 ? 111.437 127.287 91.926 1.00 113.43 743 GLU B O 1
ATOM 6903 N N . ILE B 2 110 ? 111.783 126.190 93.852 1.00 108.18 744 ILE B N 1
ATOM 6904 C CA . ILE B 2 110 ? 110.695 125.244 93.625 1.00 108.18 744 ILE B CA 1
ATOM 6905 C C . ILE B 2 110 ? 109.410 125.718 94.287 1.00 108.18 744 ILE B C 1
ATOM 6906 O O . ILE B 2 110 ? 108.352 125.766 93.654 1.00 108.18 744 ILE B O 1
ATOM 6922 N N . PHE B 2 111 ? 109.480 126.075 95.566 1.00 112.60 745 PHE B N 1
ATOM 6923 C CA . PHE B 2 111 ? 108.310 126.552 96.289 1.00 112.60 745 PHE B CA 1
ATOM 6924 C C . PHE B 2 111 ? 108.005 127.994 95.911 1.00 112.60 745 PHE B C 1
ATOM 6925 O O . PHE B 2 111 ? 108.913 128.812 95.739 1.00 112.60 745 PHE B O 1
ATOM 6942 N N . ASN B 2 112 ? 106.718 128.304 95.783 1.00 107.68 746 ASN B N 1
ATOM 6943 C CA . ASN B 2 112 ? 106.250 129.675 95.627 1.00 107.68 746 ASN B CA 1
ATOM 6944 C C . ASN B 2 112 ? 105.300 129.978 96.775 1.00 107.68 746 ASN B C 1
ATOM 6945 O O . ASN B 2 112 ? 104.310 129.265 96.971 1.00 107.68 746 ASN B O 1
ATOM 6956 N N . PHE B 2 113 ? 105.604 131.033 97.531 1.00 112.44 747 PHE B N 1
ATOM 6957 C CA . PHE B 2 113 ? 104.839 131.320 98.739 1.00 112.44 747 PHE B CA 1
ATOM 6958 C C . PHE B 2 113 ? 103.444 131.828 98.405 1.00 112.44 747 PHE B C 1
ATOM 6959 O O . PHE B 2 113 ? 102.455 131.370 98.987 1.00 112.44 747 PHE B O 1
ATOM 6976 N N . LEU B 2 114 ? 103.341 132.765 97.460 1.00 109.64 748 LEU B N 1
ATOM 6977 C CA . LEU B 2 114 ? 102.048 133.354 97.137 1.00 109.64 748 LEU B CA 1
ATOM 6978 C C . LEU B 2 114 ? 101.043 132.316 96.658 1.00 109.64 748 LEU B C 1
ATOM 6979 O O . LEU B 2 114 ? 99.835 132.566 96.721 1.00 109.64 748 LEU B O 1
ATOM 6995 N N . ASN B 2 115 ? 101.508 131.164 96.180 1.00 117.28 749 ASN B N 1
ATOM 6996 C CA . ASN B 2 115 ? 100.633 130.078 95.762 1.00 117.28 749 ASN B CA 1
ATOM 6997 C C . ASN B 2 115 ? 100.652 128.914 96.742 1.00 117.28 749 ASN B C 1
ATOM 6998 O O . ASN B 2 115 ? 100.179 127.824 96.406 1.00 117.28 749 ASN B O 1
ATOM 7009 N N . SER B 2 116 ? 101.187 129.117 97.941 1.00 119.58 750 SER B N 1
ATOM 7010 C CA . SER B 2 116 ? 101.248 128.072 98.952 1.00 119.58 750 SER B CA 1
ATOM 7011 C C . SER B 2 116 ? 99.970 128.101 99.780 1.00 119.58 750 SER B C 1
ATOM 7012 O O . SER B 2 116 ? 99.662 129.113 100.420 1.00 119.58 750 SER B O 1
ATOM 7020 N N . GLY B 2 117 ? 99.229 126.998 99.765 1.00 122.70 751 GLY B N 1
ATOM 7021 C CA . GLY B 2 117 ? 98.022 126.899 100.560 1.00 122.70 751 GLY B CA 1
ATOM 7022 C C . GLY B 2 117 ? 96.768 127.299 99.811 1.00 122.70 751 GLY B C 1
ATOM 7023 O O . GLY B 2 117 ? 95.978 128.111 100.301 1.00 122.70 751 GLY B O 1
ATOM 7027 N N . LYS B 2 118 ? 96.577 126.740 98.616 1.00 128.52 752 LYS B N 1
ATOM 7028 C CA . LYS B 2 118 ? 95.373 127.013 97.843 1.00 128.52 752 LYS B CA 1
ATOM 7029 C C . LYS B 2 118 ? 94.235 126.058 98.172 1.00 128.52 752 LYS B C 1
ATOM 7030 O O . LYS B 2 118 ? 93.111 126.276 97.711 1.00 128.52 752 LYS B O 1
ATOM 7049 N N . ILE B 2 119 ? 94.498 125.010 98.951 1.00 113.92 753 ILE B N 1
ATOM 7050 C CA . ILE B 2 119 ? 93.502 123.978 99.207 1.00 113.92 753 ILE B CA 1
ATOM 7051 C C . ILE B 2 119 ? 92.859 124.185 100.572 1.00 113.92 753 ILE B C 1
ATOM 7052 O O . ILE B 2 119 ? 91.651 124.427 100.670 1.00 113.92 753 ILE B O 1
ATOM 7068 N N . PHE B 2 120 ? 93.658 124.094 101.633 1.00 114.37 754 PHE B N 1
ATOM 7069 C CA . PHE B 2 120 ? 93.126 124.108 102.987 1.00 114.37 754 PHE B CA 1
ATOM 7070 C C . PHE B 2 120 ? 94.162 124.695 103.932 1.00 114.37 754 PHE B C 1
ATOM 7071 O O . PHE B 2 120 ? 95.359 124.718 103.637 1.00 114.37 754 PHE B O 1
ATOM 7088 N N . ASN B 2 121 ? 93.684 125.159 105.085 1.00 110.97 755 ASN B N 1
ATOM 7089 C CA . ASN B 2 121 ? 94.544 125.673 106.142 1.00 110.97 755 ASN B CA 1
ATOM 7090 C C . ASN B 2 121 ? 94.045 125.104 107.466 1.00 110.97 755 ASN B C 1
ATOM 7091 O O . ASN B 2 121 ? 93.180 124.224 107.499 1.00 110.97 755 ASN B O 1
ATOM 7102 N N . GLN B 2 122 ? 94.596 125.609 108.573 1.00 109.22 756 GLN B N 1
ATOM 7103 C CA . GLN B 2 122 ? 94.223 125.093 109.885 1.00 109.22 756 GLN B CA 1
ATOM 7104 C C . GLN B 2 122 ? 92.861 125.599 110.343 1.00 109.22 756 GLN B C 1
ATOM 7105 O O . GLN B 2 122 ? 92.293 125.039 111.285 1.00 109.22 756 GLN B O 1
ATOM 7119 N N . TYR B 2 123 ? 92.328 126.638 109.704 1.00 100.81 757 TYR B N 1
ATOM 7120 C CA . TYR B 2 123 ? 90.998 127.137 110.027 1.00 100.81 757 TYR B CA 1
ATOM 7121 C C . TYR B 2 123 ? 89.896 126.417 109.264 1.00 100.81 757 TYR B C 1
ATOM 7122 O O . TYR B 2 123 ? 88.753 126.885 109.279 1.00 100.81 757 TYR B O 1
ATOM 7140 N N . THR B 2 124 ? 90.205 125.303 108.597 1.00 105.75 758 THR B N 1
ATOM 7141 C CA . THR B 2 124 ? 89.232 124.605 107.771 1.00 105.75 758 THR B CA 1
ATOM 7142 C C . THR B 2 124 ? 89.115 123.120 108.075 1.00 105.75 758 THR B C 1
ATOM 7143 O O . THR B 2 124 ? 88.096 122.518 107.727 1.00 105.75 758 THR B O 1
ATOM 7154 N N . LEU B 2 125 ? 90.111 122.520 108.718 1.00 115.51 759 LEU B N 1
ATOM 7155 C CA . LEU B 2 125 ? 90.101 121.090 108.992 1.00 115.51 759 LEU B CA 1
ATOM 7156 C C . LEU B 2 125 ? 89.555 120.837 110.391 1.00 115.51 759 LEU B C 1
ATOM 7157 O O . LEU B 2 125 ? 90.141 121.286 111.383 1.00 115.51 759 LEU B O 1
ATOM 7173 N N . ASP B 2 126 ? 88.436 120.120 110.467 1.00 119.85 760 ASP B N 1
ATOM 7174 C CA . ASP B 2 126 ? 87.895 119.655 111.734 1.00 119.85 760 ASP B CA 1
ATOM 7175 C C . ASP B 2 126 ? 87.480 118.199 111.593 1.00 119.85 760 ASP B C 1
ATOM 7176 O O . ASP B 2 126 ? 86.952 117.783 110.560 1.00 119.85 760 ASP B O 1
ATOM 7185 N N . LEU B 2 127 ? 87.753 117.418 112.635 1.00 118.46 761 LEU B N 1
ATOM 7186 C CA . LEU B 2 127 ? 87.357 116.019 112.636 1.00 118.46 761 LEU B CA 1
ATOM 7187 C C . LEU B 2 127 ? 85.863 115.845 112.865 1.00 118.46 761 LEU B C 1
ATOM 7188 O O . LEU B 2 127 ? 85.342 114.745 112.652 1.00 118.46 761 LEU B O 1
ATOM 7204 N N . ARG B 2 128 ? 85.162 116.902 113.278 1.00 117.87 762 ARG B N 1
ATOM 7205 C CA . ARG B 2 128 ? 83.710 116.829 113.377 1.00 117.87 762 ARG B CA 1
ATOM 7206 C C . ARG B 2 128 ? 83.079 116.586 112.013 1.00 117.87 762 ARG B C 1
ATOM 7207 O O . ARG B 2 128 ? 82.165 115.765 111.880 1.00 117.87 762 ARG B O 1
ATOM 7228 N N . ASP B 2 129 ? 83.557 117.290 110.986 1.00 124.49 763 ASP B N 1
ATOM 7229 C CA . ASP B 2 129 ? 82.943 117.202 109.668 1.00 124.49 763 ASP B CA 1
ATOM 7230 C C . ASP B 2 129 ? 83.073 115.817 109.051 1.00 124.49 763 ASP B C 1
ATOM 7231 O O . ASP B 2 129 ? 82.313 115.491 108.134 1.00 124.49 763 ASP B O 1
ATOM 7240 N N . SER B 2 130 ? 84.012 114.996 109.525 1.00 120.33 764 SER B N 1
ATOM 7241 C CA . SER B 2 130 ? 84.181 113.666 108.950 1.00 120.33 764 SER B CA 1
ATOM 7242 C C . SER B 2 130 ? 82.881 112.877 109.021 1.00 120.33 764 SER B C 1
ATOM 7243 O O . SER B 2 130 ? 82.407 112.341 108.012 1.00 120.33 764 SER B O 1
ATOM 7251 N N . GLY B 2 131 ? 82.292 112.789 110.210 1.00 128.41 765 GLY B N 1
ATOM 7252 C CA . GLY B 2 131 ? 80.982 112.189 110.367 1.00 128.41 765 GLY B CA 1
ATOM 7253 C C . GLY B 2 131 ? 81.036 110.694 110.597 1.00 128.41 765 GLY B C 1
ATOM 7254 O O . GLY B 2 131 ? 81.453 109.940 109.713 1.00 128.41 765 GLY B O 1
ATOM 7258 N N . PHE B 2 132 ? 80.595 110.252 111.773 1.00 120.35 766 PHE B N 1
ATOM 7259 C CA . PHE B 2 132 ? 80.557 108.833 112.091 1.00 120.35 766 PHE B CA 1
ATOM 7260 C C . PHE B 2 132 ? 79.406 108.576 113.049 1.00 120.35 766 PHE B C 1
ATOM 7261 O O . PHE B 2 132 ? 78.946 109.477 113.755 1.00 120.35 766 PHE B O 1
ATOM 7278 N N . ILE B 2 133 ? 78.943 107.329 113.065 1.00 119.13 767 ILE B N 1
ATOM 7279 C CA . ILE B 2 133 ? 77.885 106.936 113.989 1.00 119.13 767 ILE B CA 1
ATOM 7280 C C . ILE B 2 133 ? 78.408 107.078 115.412 1.00 119.13 767 ILE B C 1
ATOM 7281 O O . ILE B 2 133 ? 79.343 106.379 115.819 1.00 119.13 767 ILE B O 1
ATOM 7297 N N . GLY B 2 134 ? 77.812 107.991 116.174 1.00 118.49 768 GLY B N 1
ATOM 7298 C CA . GLY B 2 134 ? 78.284 108.261 117.516 1.00 118.49 768 GLY B CA 1
ATOM 7299 C C . GLY B 2 134 ? 77.650 107.367 118.560 1.00 118.49 768 GLY B C 1
ATOM 7300 O O . GLY B 2 134 ? 76.536 107.630 119.022 1.00 118.49 768 GLY B O 1
ATOM 7304 N N . GLN B 2 135 ? 78.356 106.309 118.940 1.00 124.03 769 GLN B N 1
ATOM 7305 C CA . GLN B 2 135 ? 77.913 105.389 119.980 1.00 124.03 769 GLN B CA 1
ATOM 7306 C C . GLN B 2 135 ? 78.900 105.275 121.129 1.00 124.03 769 GLN B C 1
ATOM 7307 O O . GLN B 2 135 ? 78.483 105.220 122.288 1.00 124.03 769 GLN B O 1
ATOM 7321 N N . SER B 2 136 ? 80.198 105.239 120.842 1.00 121.70 770 SER B N 1
ATOM 7322 C CA . SER B 2 136 ? 81.207 105.191 121.887 1.00 121.70 770 SER B CA 1
ATOM 7323 C C . SER B 2 136 ? 81.441 106.582 122.457 1.00 121.70 770 SER B C 1
ATOM 7324 O O . SER B 2 136 ? 81.297 107.594 121.765 1.00 121.70 770 SER B O 1
ATOM 7332 N N . ALA B 2 137 ? 81.812 106.624 123.738 1.00 119.68 771 ALA B N 1
ATOM 7333 C CA . ALA B 2 137 ? 82.072 107.907 124.381 1.00 119.68 771 ALA B CA 1
ATOM 7334 C C . ALA B 2 137 ? 83.118 108.706 123.621 1.00 119.68 771 ALA B C 1
ATOM 7335 O O . ALA B 2 137 ? 83.074 109.941 123.617 1.00 119.68 771 ALA B O 1
ATOM 7342 N N . VAL B 2 138 ? 84.058 108.025 122.964 1.00 119.51 772 VAL B N 1
ATOM 7343 C CA . VAL B 2 138 ? 85.078 108.722 122.184 1.00 119.51 772 VAL B CA 1
ATOM 7344 C C . VAL B 2 138 ? 84.420 109.598 121.125 1.00 119.51 772 VAL B C 1
ATOM 7345 O O . VAL B 2 138 ? 84.598 110.822 121.099 1.00 119.51 772 VAL B O 1
ATOM 7358 N N . GLU B 2 139 ? 83.643 108.973 120.237 1.00 122.74 773 GLU B N 1
ATOM 7359 C CA . GLU B 2 139 ? 83.020 109.711 119.144 1.00 122.74 773 GLU B CA 1
ATOM 7360 C C . GLU B 2 139 ? 82.035 110.746 119.666 1.00 122.74 773 GLU B C 1
ATOM 7361 O O . GLU B 2 139 ? 81.948 111.854 119.128 1.00 122.74 773 GLU B O 1
ATOM 7373 N N . LYS B 2 140 ? 81.264 110.394 120.695 1.00 115.65 774 LYS B N 1
ATOM 7374 C CA . LYS B 2 140 ? 80.289 111.332 121.239 1.00 115.65 774 LYS B CA 1
ATOM 7375 C C . LYS B 2 140 ? 80.979 112.584 121.763 1.00 115.65 774 LYS B C 1
ATOM 7376 O O . LYS B 2 140 ? 80.567 113.711 121.461 1.00 115.65 774 LYS B O 1
ATOM 7395 N N . LEU B 2 141 ? 82.048 112.403 122.538 1.00 116.23 775 LEU B N 1
ATOM 7396 C CA . LEU B 2 141 ? 82.811 113.543 123.029 1.00 116.23 775 LEU B CA 1
ATOM 7397 C C . LEU B 2 141 ? 83.380 114.347 121.870 1.00 116.23 775 LEU B C 1
ATOM 7398 O O . LEU B 2 141 ? 83.319 115.582 121.865 1.00 116.23 775 LEU B O 1
ATOM 7414 N N . ILE B 2 142 ? 83.930 113.660 120.868 1.00 119.08 776 ILE B N 1
ATOM 7415 C CA . ILE B 2 142 ? 84.554 114.362 119.751 1.00 119.08 776 ILE B CA 1
ATOM 7416 C C . ILE B 2 142 ? 83.536 115.242 119.041 1.00 119.08 776 ILE B C 1
ATOM 7417 O O . ILE B 2 142 ? 83.786 116.426 118.785 1.00 119.08 776 ILE B O 1
ATOM 7433 N N . LEU B 2 143 ? 82.370 114.682 118.714 1.00 118.29 777 LEU B N 1
ATOM 7434 C CA . LEU B 2 143 ? 81.389 115.438 117.946 1.00 118.29 777 LEU B CA 1
ATOM 7435 C C . LEU B 2 143 ? 80.660 116.470 118.793 1.00 118.29 777 LEU B C 1
ATOM 7436 O O . LEU B 2 143 ? 80.124 117.435 118.239 1.00 118.29 777 LEU B O 1
ATOM 7452 N N . LYS B 2 144 ? 80.629 116.297 120.114 1.00 115.44 778 LYS B N 1
ATOM 7453 C CA . LYS B 2 144 ? 80.137 117.349 120.993 1.00 115.44 778 LYS B CA 1
ATOM 7454 C C . LYS B 2 144 ? 81.202 118.389 121.311 1.00 115.44 778 LYS B C 1
ATOM 7455 O O . LYS B 2 144 ? 80.861 119.472 121.798 1.00 115.44 778 LYS B O 1
ATOM 7474 N N . SER B 2 145 ? 82.470 118.091 121.041 1.00 117.15 779 SER B N 1
ATOM 7475 C CA . SER B 2 145 ? 83.560 118.989 121.385 1.00 117.15 779 SER B CA 1
ATOM 7476 C C . SER B 2 145 ? 83.619 120.174 120.430 1.00 117.15 779 SER B C 1
ATOM 7477 O O . SER B 2 145 ? 83.170 120.102 119.283 1.00 117.15 779 SER B O 1
ATOM 7485 N N . GLY B 2 146 ? 84.185 121.275 120.919 1.00 114.89 780 GLY B N 1
ATOM 7486 C CA . GLY B 2 146 ? 84.354 122.467 120.113 1.00 114.89 780 GLY B CA 1
ATOM 7487 C C . GLY B 2 146 ? 85.441 122.317 119.069 1.00 114.89 780 GLY B C 1
ATOM 7488 O O . GLY B 2 146 ? 85.743 121.202 118.634 1.00 114.89 780 GLY B O 1
ATOM 7492 N N . LYS B 2 147 ? 86.037 123.437 118.658 1.00 119.10 781 LYS B N 1
ATOM 7493 C CA . LYS B 2 147 ? 87.071 123.433 117.629 1.00 119.10 781 LYS B CA 1
ATOM 7494 C C . LYS B 2 147 ? 88.483 123.430 118.216 1.00 119.10 781 LYS B C 1
ATOM 7495 O O . LYS B 2 147 ? 89.317 122.612 117.817 1.00 119.10 781 LYS B O 1
ATOM 7514 N N . THR B 2 148 ? 88.770 124.328 119.161 1.00 120.23 782 THR B N 1
ATOM 7515 C CA . THR B 2 148 ? 90.093 124.339 119.779 1.00 120.23 782 THR B CA 1
ATOM 7516 C C . THR B 2 148 ? 90.263 123.147 120.712 1.00 120.23 782 THR B C 1
ATOM 7517 O O . THR B 2 148 ? 91.379 122.640 120.897 1.00 120.23 782 THR B O 1
ATOM 7528 N N . ASP B 2 149 ? 89.164 122.681 121.305 1.00 119.14 783 ASP B N 1
ATOM 7529 C CA . ASP B 2 149 ? 89.219 121.445 122.070 1.00 119.14 783 ASP B CA 1
ATOM 7530 C C . ASP B 2 149 ? 89.747 120.313 121.208 1.00 119.14 783 ASP B C 1
ATOM 7531 O O . ASP B 2 149 ? 90.350 119.368 121.722 1.00 119.14 783 ASP B O 1
ATOM 7540 N N . GLN B 2 150 ? 89.556 120.408 119.892 1.00 120.03 784 GLN B N 1
ATOM 7541 C CA . GLN B 2 150 ? 90.076 119.394 118.982 1.00 120.03 784 GLN B CA 1
ATOM 7542 C C . GLN B 2 150 ? 91.599 119.350 119.022 1.00 120.03 784 GLN B C 1
ATOM 7543 O O . GLN B 2 150 ? 92.201 118.283 119.211 1.00 120.03 784 GLN B O 1
ATOM 7557 N N . ILE B 2 151 ? 92.244 120.505 118.841 1.00 118.20 785 ILE B N 1
ATOM 7558 C CA . ILE B 2 151 ? 93.703 120.538 118.875 1.00 118.20 785 ILE B CA 1
ATOM 7559 C C . ILE B 2 151 ? 94.200 120.146 120.258 1.00 118.20 785 ILE B C 1
ATOM 7560 O O . ILE B 2 151 ? 95.203 119.433 120.396 1.00 118.20 785 ILE B O 1
ATOM 7576 N N . PHE B 2 152 ? 93.505 120.596 121.306 1.00 118.99 786 PHE B N 1
ATOM 7577 C CA . PHE B 2 152 ? 93.911 120.220 122.656 1.00 118.99 786 PHE B CA 1
ATOM 7578 C C . PHE B 2 152 ? 93.870 118.707 122.835 1.00 118.99 786 PHE B C 1
ATOM 7579 O O . PHE B 2 152 ? 94.806 118.114 123.384 1.00 118.99 786 PHE B O 1
ATOM 7596 N N . LEU B 2 153 ? 92.797 118.062 122.375 1.00 117.22 787 LEU B N 1
ATOM 7597 C CA . LEU B 2 153 ? 92.700 116.613 122.491 1.00 117.22 787 LEU B CA 1
ATOM 7598 C C . LEU B 2 153 ? 93.802 115.928 121.699 1.00 117.22 787 LEU B C 1
ATOM 7599 O O . LEU B 2 153 ? 94.377 114.933 122.154 1.00 117.22 787 LEU B O 1
ATOM 7615 N N . THR B 2 154 ? 94.108 116.441 120.507 1.00 122.09 788 THR B N 1
ATOM 7616 C CA . THR B 2 154 ? 95.154 115.822 119.700 1.00 122.09 788 THR B CA 1
ATOM 7617 C C . THR B 2 154 ? 96.502 115.892 120.405 1.00 122.09 788 THR B C 1
ATOM 7618 O O . THR B 2 154 ? 97.182 114.873 120.571 1.00 122.09 788 THR B O 1
ATOM 7629 N N . THR B 2 155 ? 96.901 117.088 120.841 1.00 123.68 789 THR B N 1
ATOM 7630 C CA . THR B 2 155 ? 98.256 117.264 121.356 1.00 123.68 789 THR B CA 1
ATOM 7631 C C . THR B 2 155 ? 98.501 116.416 122.598 1.00 123.68 789 THR B C 1
ATOM 7632 O O . THR B 2 155 ? 99.547 115.768 122.718 1.00 123.68 789 THR B O 1
ATOM 7643 N N . GLN B 2 156 ? 97.549 116.398 123.529 1.00 119.22 790 GLN B N 1
ATOM 7644 C CA . GLN B 2 156 ? 97.740 115.746 124.819 1.00 119.22 790 GLN B CA 1
ATOM 7645 C C . GLN B 2 156 ? 97.461 114.249 124.781 1.00 119.22 790 GLN B C 1
ATOM 7646 O O . GLN B 2 156 ? 97.262 113.642 125.841 1.00 119.22 790 GLN B O 1
ATOM 7660 N N . GLY B 2 157 ? 97.437 113.641 123.598 1.00 130.54 791 GLY B N 1
ATOM 7661 C CA . GLY B 2 157 ? 97.324 112.200 123.504 1.00 130.54 791 GLY B CA 1
ATOM 7662 C C . GLY B 2 157 ? 95.977 111.634 123.885 1.00 130.54 791 GLY B C 1
ATOM 7663 O O . GLY B 2 157 ? 95.890 110.452 124.225 1.00 130.54 791 GLY B O 1
ATOM 7667 N N . PHE B 2 158 ? 94.915 112.441 123.837 1.00 124.50 792 PHE B N 1
ATOM 7668 C CA . PHE B 2 158 ? 93.592 111.923 124.166 1.00 124.50 792 PHE B CA 1
ATOM 7669 C C . PHE B 2 158 ? 93.177 110.825 123.198 1.00 124.50 792 PHE B C 1
ATOM 7670 O O . PHE B 2 158 ? 92.601 109.811 123.609 1.00 124.50 792 PHE B O 1
ATOM 7687 N N . LEU B 2 159 ? 93.461 111.005 121.907 1.00 122.58 793 LEU B N 1
ATOM 7688 C CA . LEU B 2 159 ? 93.158 109.956 120.940 1.00 122.58 793 LEU B CA 1
ATOM 7689 C C . LEU B 2 159 ? 93.949 108.692 121.247 1.00 122.58 793 LEU B C 1
ATOM 7690 O O . LEU B 2 159 ? 93.405 107.583 121.204 1.00 122.58 793 LEU B O 1
ATOM 7706 N N . THR B 2 160 ? 95.235 108.841 121.570 1.00 121.42 794 THR B N 1
ATOM 7707 C CA . THR B 2 160 ? 96.044 107.682 121.925 1.00 121.42 794 THR B CA 1
ATOM 7708 C C . THR B 2 160 ? 95.470 106.969 123.140 1.00 121.42 794 THR B C 1
ATOM 7709 O O . THR B 2 160 ? 95.422 105.735 123.184 1.00 121.42 794 THR B O 1
ATOM 7720 N N . SER B 2 161 ? 95.026 107.734 124.138 1.00 124.70 795 SER B N 1
ATOM 7721 C CA . SER B 2 161 ? 94.376 107.132 125.295 1.00 124.70 795 SER B CA 1
ATOM 7722 C C . SER B 2 161 ? 93.118 106.379 124.884 1.00 124.70 795 SER B C 1
ATOM 7723 O O . SER B 2 161 ? 92.857 105.273 125.372 1.00 124.70 795 SER B O 1
ATOM 7731 N N . ALA B 2 162 ? 92.331 106.960 123.980 1.00 125.40 796 ALA B N 1
ATOM 7732 C CA . ALA B 2 162 ? 91.037 106.405 123.608 1.00 125.40 796 ALA B CA 1
ATOM 7733 C C . ALA B 2 162 ? 91.120 105.367 122.499 1.00 125.40 796 ALA B C 1
ATOM 7734 O O . ALA B 2 162 ? 90.076 104.861 122.074 1.00 125.40 796 ALA B O 1
ATOM 7741 N N . TYR B 2 163 ? 92.318 105.035 122.021 1.00 124.04 797 TYR B N 1
ATOM 7742 C CA . TYR B 2 163 ? 92.454 104.109 120.904 1.00 124.04 797 TYR B CA 1
ATOM 7743 C C . TYR B 2 163 ? 93.425 102.987 121.242 1.00 124.04 797 TYR B C 1
ATOM 7744 O O . TYR B 2 163 ? 94.329 102.681 120.459 1.00 124.04 797 TYR B O 1
ATOM 7762 N N . HIS B 2 164 ? 93.249 102.372 122.409 1.00 140.06 798 HIS B N 1
ATOM 7763 C CA . HIS B 2 164 ? 94.131 101.296 122.835 1.00 140.06 798 HIS B CA 1
ATOM 7764 C C . HIS B 2 164 ? 93.707 99.940 122.284 1.00 140.06 798 HIS B C 1
ATOM 7765 O O . HIS B 2 164 ? 94.559 99.058 122.130 1.00 140.06 798 HIS B O 1
ATOM 7779 N N . TYR B 2 165 ? 92.418 99.743 121.986 1.00 135.48 799 TYR B N 1
ATOM 7780 C CA . TYR B 2 165 ? 91.934 98.452 121.510 1.00 135.48 799 TYR B CA 1
ATOM 7781 C C . TYR B 2 165 ? 91.022 98.558 120.291 1.00 135.48 799 TYR B C 1
ATOM 7782 O O . TYR B 2 165 ? 90.361 97.571 119.949 1.00 135.48 799 TYR B O 1
ATOM 7800 N N . VAL B 2 166 ? 90.955 99.711 119.630 1.00 130.94 800 VAL B N 1
ATOM 7801 C CA . VAL B 2 166 ? 90.051 99.900 118.500 1.00 130.94 800 VAL B CA 1
ATOM 7802 C C . VAL B 2 166 ? 90.778 100.638 117.384 1.00 130.94 800 VAL B C 1
ATOM 7803 O O . VAL B 2 166 ? 91.475 101.628 117.630 1.00 130.94 800 VAL B O 1
ATOM 7816 N N . GLN B 2 167 ? 90.612 100.151 116.155 1.00 124.71 801 GLN B N 1
ATOM 7817 C CA . GLN B 2 167 ? 91.189 100.825 115.000 1.00 124.71 801 GLN B CA 1
ATOM 7818 C C . GLN B 2 167 ? 90.678 102.255 114.910 1.00 124.71 801 GLN B C 1
ATOM 7819 O O . GLN B 2 167 ? 89.483 102.517 115.070 1.00 124.71 801 GLN B O 1
ATOM 7833 N N . CYS B 2 168 ? 91.585 103.178 114.649 1.00 121.99 802 CYS B N 1
ATOM 7834 C CA . CYS B 2 168 ? 91.187 104.559 114.419 1.00 121.99 802 CYS B CA 1
ATOM 7835 C C . CYS B 2 168 ? 90.591 104.692 113.020 1.00 121.99 802 CYS B C 1
ATOM 7836 O O . CYS B 2 168 ? 91.173 104.182 112.058 1.00 121.99 802 CYS B O 1
ATOM 7844 N N . PRO B 2 169 ? 89.442 105.353 112.862 1.00 116.96 803 PRO B N 1
ATOM 7845 C CA . PRO B 2 169 ? 88.852 105.473 111.523 1.00 116.96 803 PRO B CA 1
ATOM 7846 C C . PRO B 2 169 ? 89.789 106.195 110.565 1.00 116.96 803 PRO B C 1
ATOM 7847 O O . PRO B 2 169 ? 90.471 107.152 110.935 1.00 116.96 803 PRO B O 1
ATOM 7858 N N . VAL B 2 170 ? 89.804 105.726 109.314 1.00 111.85 804 VAL B N 1
ATOM 7859 C CA . VAL B 2 170 ? 90.775 106.241 108.346 1.00 111.85 804 VAL B CA 1
ATOM 7860 C C . VAL B 2 170 ? 90.671 107.749 108.194 1.00 111.85 804 VAL B C 1
ATOM 7861 O O . VAL B 2 170 ? 91.715 108.420 108.166 1.00 111.85 804 VAL B O 1
ATOM 7874 N N . PRO B 2 171 ? 89.487 108.353 108.078 1.00 109.66 805 PRO B N 1
ATOM 7875 C CA . PRO B 2 171 ? 89.439 109.817 107.953 1.00 109.66 805 PRO B CA 1
ATOM 7876 C C . PRO B 2 171 ? 90.077 110.531 109.127 1.00 109.66 805 PRO B C 1
ATOM 7877 O O . PRO B 2 171 ? 90.612 111.633 108.954 1.00 109.66 805 PRO B O 1
ATOM 7888 N N . VAL B 2 172 ? 90.052 109.930 110.317 1.00 115.18 806 VAL B N 1
ATOM 7889 C CA . VAL B 2 172 ? 90.725 110.532 111.465 1.00 115.18 806 VAL B CA 1
ATOM 7890 C C . VAL B 2 172 ? 92.218 110.647 111.194 1.00 115.18 806 VAL B C 1
ATOM 7891 O O . VAL B 2 172 ? 92.826 111.707 111.387 1.00 115.18 806 VAL B O 1
ATOM 7904 N N . LEU B 2 173 ? 92.832 109.553 110.740 1.00 114.91 807 LEU B N 1
ATOM 7905 C CA . LEU B 2 173 ? 94.254 109.584 110.422 1.00 114.91 807 LEU B CA 1
ATOM 7906 C C . LEU B 2 173 ? 94.539 110.556 109.290 1.00 114.91 807 LEU B C 1
ATOM 7907 O O . LEU B 2 173 ? 95.558 111.254 109.303 1.00 114.91 807 LEU B O 1
ATOM 7923 N N . LYS B 2 174 ? 93.662 110.600 108.287 1.00 118.84 808 LYS B N 1
ATOM 7924 C CA . LYS B 2 174 ? 93.878 111.518 107.175 1.00 118.84 808 LYS B CA 1
ATOM 7925 C C . LYS B 2 174 ? 93.876 112.964 107.654 1.00 118.84 808 LYS B C 1
ATOM 7926 O O . LYS B 2 174 ? 94.730 113.764 107.253 1.00 118.84 808 LYS B O 1
ATOM 7945 N N . TRP B 2 175 ? 92.931 113.315 108.526 1.00 116.01 809 TRP B N 1
ATOM 7946 C CA . TRP B 2 175 ? 92.889 114.673 109.052 1.00 116.01 809 TRP B CA 1
ATOM 7947 C C . TRP B 2 175 ? 94.078 114.955 109.960 1.00 116.01 809 TRP B C 1
ATOM 7948 O O . TRP B 2 175 ? 94.587 116.080 109.981 1.00 116.01 809 TRP B O 1
ATOM 7969 N N . LEU B 2 176 ? 94.531 113.955 110.717 1.00 118.47 810 LEU B N 1
ATOM 7970 C CA . LEU B 2 176 ? 95.736 114.133 111.519 1.00 118.47 810 LEU B CA 1
ATOM 7971 C C . LEU B 2 176 ? 96.939 114.428 110.632 1.00 118.47 810 LEU B C 1
ATOM 7972 O O . LEU B 2 176 ? 97.756 115.301 110.947 1.00 118.47 810 LEU B O 1
ATOM 7988 N N . PHE B 2 177 ? 97.062 113.702 109.520 1.00 118.67 811 PHE B N 1
ATOM 7989 C CA . PHE B 2 177 ? 98.126 113.970 108.558 1.00 118.67 811 PHE B CA 1
ATOM 7990 C C . PHE B 2 177 ? 98.016 115.386 108.009 1.00 118.67 811 PHE B C 1
ATOM 7991 O O . PHE B 2 177 ? 99.012 116.119 107.936 1.00 118.67 811 PHE B O 1
ATOM 8008 N N . ARG B 2 178 ? 96.803 115.790 107.633 1.00 118.16 812 ARG B N 1
ATOM 8009 C CA . ARG B 2 178 ? 96.593 117.134 107.108 1.00 118.16 812 ARG B CA 1
ATOM 8010 C C . ARG B 2 178 ? 97.043 118.182 108.118 1.00 118.16 812 ARG B C 1
ATOM 8011 O O . ARG B 2 178 ? 97.741 119.145 107.773 1.00 118.16 812 ARG B O 1
ATOM 8032 N N . MET B 2 179 ? 96.652 118.003 109.381 1.00 117.50 813 MET B N 1
ATOM 8033 C CA . MET B 2 179 ? 97.005 118.964 110.420 1.00 117.50 813 MET B CA 1
ATOM 8034 C C . MET B 2 179 ? 98.512 119.008 110.632 1.00 117.50 813 MET B C 1
ATOM 8035 O O . MET B 2 179 ? 99.112 120.088 110.681 1.00 117.50 813 MET B O 1
ATOM 8049 N N . MET B 2 180 ? 99.144 117.838 110.761 1.00 117.59 814 MET B N 1
ATOM 8050 C CA . MET B 2 180 ? 100.595 117.806 110.893 1.00 117.59 814 MET B CA 1
ATOM 8051 C C . MET B 2 180 ? 101.254 118.568 109.759 1.00 117.59 814 MET B C 1
ATOM 8052 O O . MET B 2 180 ? 102.265 119.248 109.967 1.00 117.59 814 MET B O 1
ATOM 8066 N N . SER B 2 181 ? 100.695 118.467 108.556 1.00 115.30 815 SER B N 1
ATOM 8067 C CA . SER B 2 181 ? 101.300 119.120 107.405 1.00 115.30 815 SER B CA 1
ATOM 8068 C C . SER B 2 181 ? 101.081 120.628 107.417 1.00 115.30 815 SER B C 1
ATOM 8069 O O . SER B 2 181 ? 101.955 121.383 106.978 1.00 115.30 815 SER B O 1
ATOM 8077 N N . VAL B 2 182 ? 99.933 121.090 107.910 1.00 115.52 816 VAL B N 1
ATOM 8078 C CA . VAL B 2 182 ? 99.543 122.480 107.696 1.00 115.52 816 VAL B CA 1
ATOM 8079 C C . VAL B 2 182 ? 99.721 123.378 108.918 1.00 115.52 816 VAL B C 1
ATOM 8080 O O . VAL B 2 182 ? 99.775 124.607 108.758 1.00 115.52 816 VAL B O 1
ATOM 8093 N N . HIS B 2 183 ? 99.809 122.819 110.122 1.00 114.94 817 HIS B N 1
ATOM 8094 C CA . HIS B 2 183 ? 99.855 123.656 111.314 1.00 114.94 817 HIS B CA 1
ATOM 8095 C C . HIS B 2 183 ? 101.157 124.448 111.369 1.00 114.94 817 HIS B C 1
ATOM 8096 O O . HIS B 2 183 ? 102.242 123.909 111.137 1.00 114.94 817 HIS B O 1
ATOM 8110 N N . THR B 2 184 ? 101.041 125.739 111.688 1.00 113.91 818 THR B N 1
ATOM 8111 C CA . THR B 2 184 ? 102.205 126.619 111.653 1.00 113.91 818 THR B CA 1
ATOM 8112 C C . THR B 2 184 ? 103.147 126.349 112.821 1.00 113.91 818 THR B C 1
ATOM 8113 O O . THR B 2 184 ? 104.367 126.263 112.641 1.00 113.91 818 THR B O 1
ATOM 8124 N N . ASP B 2 185 ? 102.601 126.213 114.027 1.00 116.56 819 ASP B N 1
ATOM 8125 C CA . ASP B 2 185 ? 103.434 126.072 115.214 1.00 116.56 819 ASP B CA 1
ATOM 8126 C C . ASP B 2 185 ? 104.218 124.766 115.168 1.00 116.56 819 ASP B C 1
ATOM 8127 O O . ASP B 2 185 ? 103.714 123.734 114.716 1.00 116.56 819 ASP B O 1
ATOM 8136 N N . CYS B 2 186 ? 105.467 124.817 115.637 1.00 114.86 820 CYS B N 1
ATOM 8137 C CA . CYS B 2 186 ? 106.333 123.644 115.554 1.00 114.86 820 CYS B CA 1
ATOM 8138 C C . CYS B 2 186 ? 105.954 122.588 116.586 1.00 114.86 820 CYS B C 1
ATOM 8139 O O . CYS B 2 186 ? 105.910 121.392 116.270 1.00 114.86 820 CYS B O 1
ATOM 8147 N N . ILE B 2 187 ? 105.680 123.006 117.823 1.00 120.20 821 ILE B N 1
ATOM 8148 C CA . ILE B 2 187 ? 105.449 122.034 118.888 1.00 120.20 821 ILE B CA 1
ATOM 8149 C C . ILE B 2 187 ? 104.175 121.249 118.618 1.00 120.20 821 ILE B C 1
ATOM 8150 O O . ILE B 2 187 ? 104.129 120.027 118.806 1.00 120.20 821 ILE B O 1
ATOM 8166 N N . VAL B 2 188 ? 103.118 121.935 118.184 1.00 117.55 822 VAL B N 1
ATOM 8167 C CA . VAL B 2 188 ? 101.870 121.248 117.879 1.00 117.55 822 VAL B CA 1
ATOM 8168 C C . VAL B 2 188 ? 102.079 120.253 116.746 1.00 117.55 822 VAL B C 1
ATOM 8169 O O . VAL B 2 188 ? 101.551 119.136 116.778 1.00 117.55 822 VAL B O 1
ATOM 8182 N N . SER B 2 189 ? 102.850 120.639 115.729 1.00 118.00 823 SER B N 1
ATOM 8183 C CA . SER B 2 189 ? 103.108 119.736 114.612 1.00 118.00 823 SER B CA 1
ATOM 8184 C C . SER B 2 189 ? 103.853 118.491 115.076 1.00 118.00 823 SER B C 1
ATOM 8185 O O . SER B 2 189 ? 103.509 117.365 114.696 1.00 118.00 823 SER B O 1
ATOM 8193 N N . VAL B 2 190 ? 104.884 118.676 115.902 1.00 114.98 824 VAL B N 1
ATOM 8194 C CA . VAL B 2 190 ? 105.643 117.531 116.397 1.00 114.98 824 VAL B CA 1
ATOM 8195 C C . VAL B 2 190 ? 104.748 116.625 117.229 1.00 114.98 824 VAL B C 1
ATOM 8196 O O . VAL B 2 190 ? 104.808 115.395 117.119 1.00 114.98 824 VAL B O 1
ATOM 8209 N N . GLN B 2 191 ? 103.912 117.216 118.084 1.00 117.39 825 GLN B N 1
ATOM 8210 C CA . GLN B 2 191 ? 103.015 116.416 118.908 1.00 117.39 825 GLN B CA 1
ATOM 8211 C C . GLN B 2 191 ? 102.032 115.633 118.048 1.00 117.39 825 GLN B C 1
ATOM 8212 O O . GLN B 2 191 ? 101.748 114.462 118.324 1.00 117.39 825 GLN B O 1
ATOM 8226 N N . ILE B 2 192 ? 101.495 116.267 117.007 1.00 116.23 826 ILE B N 1
ATOM 8227 C CA . ILE B 2 192 ? 100.567 115.582 116.113 1.00 116.23 826 ILE B CA 1
ATOM 8228 C C . ILE B 2 192 ? 101.263 114.416 115.428 1.00 116.23 826 ILE B C 1
ATOM 8229 O O . ILE B 2 192 ? 100.698 113.323 115.300 1.00 116.23 826 ILE B O 1
ATOM 8245 N N . LEU B 2 193 ? 102.497 114.631 114.969 1.00 117.30 827 LEU B N 1
ATOM 8246 C CA . LEU B 2 193 ? 103.244 113.540 114.353 1.00 117.30 827 LEU B CA 1
ATOM 8247 C C . LEU B 2 193 ? 103.448 112.401 115.342 1.00 117.30 827 LEU B C 1
ATOM 8248 O O . LEU B 2 193 ? 103.315 111.224 114.987 1.00 117.30 827 LEU B O 1
ATOM 8264 N N . SER B 2 194 ? 103.789 112.737 116.586 1.00 118.18 828 SER B N 1
ATOM 8265 C CA . SER B 2 194 ? 103.981 111.713 117.605 1.00 118.18 828 SER B CA 1
ATOM 8266 C C . SER B 2 194 ? 102.704 110.916 117.815 1.00 118.18 828 SER B C 1
ATOM 8267 O O . SER B 2 194 ? 102.737 109.683 117.920 1.00 118.18 828 SER B O 1
ATOM 8275 N N . THR B 2 195 ? 101.570 111.610 117.881 1.00 121.60 829 THR B N 1
ATOM 8276 C CA . THR B 2 195 ? 100.289 110.930 118.015 1.00 121.60 829 THR B CA 1
ATOM 8277 C C . THR B 2 195 ? 100.043 109.998 116.840 1.00 121.60 829 THR B C 1
ATOM 8278 O O . THR B 2 195 ? 99.562 108.873 117.018 1.00 121.60 829 THR B O 1
ATOM 8289 N N . LEU B 2 196 ? 100.355 110.455 115.627 1.00 119.97 830 LEU B N 1
ATOM 8290 C CA . LEU B 2 196 ? 100.146 109.620 114.450 1.00 119.97 830 LEU B CA 1
ATOM 8291 C C . LEU B 2 196 ? 100.986 108.353 114.529 1.00 119.97 830 LEU B C 1
ATOM 8292 O O . LEU B 2 196 ? 100.484 107.245 114.305 1.00 119.97 830 LEU B O 1
ATOM 8308 N N . MET B 2 197 ? 102.271 108.495 114.859 1.00 119.97 831 MET B N 1
ATOM 8309 C CA . MET B 2 197 ? 103.118 107.312 114.980 1.00 119.97 831 MET B CA 1
ATOM 8310 C C . MET B 2 197 ? 102.573 106.366 116.039 1.00 119.97 831 MET B C 1
ATOM 8311 O O . MET B 2 197 ? 102.489 105.153 115.820 1.00 119.97 831 MET B O 1
ATOM 8325 N N . GLU B 2 198 ? 102.193 106.906 117.198 1.00 124.14 832 GLU B N 1
ATOM 8326 C CA . GLU B 2 198 ? 101.743 106.053 118.292 1.00 124.14 832 GLU B CA 1
ATOM 8327 C C . GLU B 2 198 ? 100.488 105.284 117.902 1.00 124.14 832 GLU B C 1
ATOM 8328 O O . GLU B 2 198 ? 100.418 104.060 118.068 1.00 124.14 832 GLU B O 1
ATOM 8340 N N . ILE B 2 199 ? 99.482 105.989 117.379 1.00 122.58 833 ILE B N 1
ATOM 8341 C CA . ILE B 2 199 ? 98.231 105.327 117.024 1.00 122.58 833 ILE B CA 1
ATOM 8342 C C . ILE B 2 199 ? 98.468 104.302 115.925 1.00 122.58 833 ILE B C 1
ATOM 8343 O O . ILE B 2 199 ? 97.935 103.187 115.975 1.00 122.58 833 ILE B O 1
ATOM 8359 N N . THR B 2 200 ? 99.262 104.656 114.912 1.00 123.22 834 THR B N 1
ATOM 8360 C CA . THR B 2 200 ? 99.529 103.714 113.834 1.00 123.22 834 THR B CA 1
ATOM 8361 C C . THR B 2 200 ? 100.200 102.454 114.363 1.00 123.22 834 THR B C 1
ATOM 8362 O O . THR B 2 200 ? 99.788 101.334 114.039 1.00 123.22 834 THR B O 1
ATOM 8373 N N . ILE B 2 201 ? 101.236 102.616 115.188 1.00 121.66 835 ILE B N 1
ATOM 8374 C CA . ILE B 2 201 ? 101.959 101.454 115.695 1.00 121.66 835 ILE B CA 1
ATOM 8375 C C . ILE B 2 201 ? 101.036 100.583 116.535 1.00 121.66 835 ILE B C 1
ATOM 8376 O O . ILE B 2 201 ? 101.010 99.356 116.388 1.00 121.66 835 ILE B O 1
ATOM 8392 N N . ARG B 2 202 ? 100.264 101.201 117.432 1.00 127.85 836 ARG B N 1
ATOM 8393 C CA . ARG B 2 202 ? 99.389 100.417 118.298 1.00 127.85 836 ARG B CA 1
ATOM 8394 C C . ARG B 2 202 ? 98.346 99.664 117.482 1.00 127.85 836 ARG B C 1
ATOM 8395 O O . ARG B 2 202 ? 98.158 98.452 117.653 1.00 127.85 836 ARG B O 1
ATOM 8416 N N . ASN B 2 203 ? 97.659 100.365 116.578 1.00 126.72 837 ASN B N 1
ATOM 8417 C CA . ASN B 2 203 ? 96.670 99.702 115.739 1.00 126.72 837 ASN B CA 1
ATOM 8418 C C . ASN B 2 203 ? 97.295 98.529 114.999 1.00 126.72 837 ASN B C 1
ATOM 8419 O O . ASN B 2 203 ? 96.801 97.399 115.078 1.00 126.72 837 ASN B O 1
ATOM 8430 N N . ASP B 2 204 ? 98.409 98.771 114.304 1.00 131.76 838 ASP B N 1
ATOM 8431 C CA . ASP B 2 204 ? 99.083 97.685 113.600 1.00 131.76 838 ASP B CA 1
ATOM 8432 C C . ASP B 2 204 ? 99.362 96.515 114.527 1.00 131.76 838 ASP B C 1
ATOM 8433 O O . ASP B 2 204 ? 99.183 95.353 114.145 1.00 131.76 838 ASP B O 1
ATOM 8442 N N . THR B 2 205 ? 99.800 96.797 115.752 1.00 131.08 839 THR B N 1
ATOM 8443 C CA . THR B 2 205 ? 100.067 95.712 116.684 1.00 131.08 839 THR B CA 1
ATOM 8444 C C . THR B 2 205 ? 98.783 94.995 117.073 1.00 131.08 839 THR B C 1
ATOM 8445 O O . THR B 2 205 ? 98.829 93.848 117.529 1.00 131.08 839 THR B O 1
ATOM 8456 N N . PHE B 2 206 ? 97.635 95.653 116.908 1.00 128.40 840 PHE B N 1
ATOM 8457 C CA . PHE B 2 206 ? 96.341 95.030 117.152 1.00 128.40 840 PHE B CA 1
ATOM 8458 C C . PHE B 2 206 ? 95.520 94.863 115.877 1.00 128.40 840 PHE B C 1
ATOM 8459 O O . PHE B 2 206 ? 94.512 94.149 115.893 1.00 128.40 840 PHE B O 1
ATOM 8476 N N . SER B 2 207 ? 95.952 95.451 114.763 1.00 134.17 841 SER B N 1
ATOM 8477 C CA . SER B 2 207 ? 95.187 95.417 113.516 1.00 134.17 841 SER B CA 1
ATOM 8478 C C . SER B 2 207 ? 95.738 94.337 112.584 1.00 134.17 841 SER B C 1
ATOM 8479 O O . SER B 2 207 ? 96.476 94.600 111.633 1.00 134.17 841 SER B O 1
ATOM 8487 N N . ASP B 2 208 ? 95.351 93.094 112.874 1.00 142.58 842 ASP B N 1
ATOM 8488 C CA . ASP B 2 208 ? 95.690 91.981 111.995 1.00 142.58 842 ASP B CA 1
ATOM 8489 C C . ASP B 2 208 ? 94.734 91.858 110.816 1.00 142.58 842 ASP B C 1
ATOM 8490 O O . ASP B 2 208 ? 94.916 90.965 109.982 1.00 142.58 842 ASP B O 1
ATOM 8499 N N . SER B 2 209 ? 93.732 92.733 110.722 1.00 132.90 843 SER B N 1
ATOM 8500 C CA . SER B 2 209 ? 92.736 92.631 109.671 1.00 132.90 843 SER B CA 1
ATOM 8501 C C . SER B 2 209 ? 93.379 92.843 108.302 1.00 132.90 843 SER B C 1
ATOM 8502 O O . SER B 2 209 ? 94.446 93.452 108.193 1.00 132.90 843 SER B O 1
ATOM 8510 N N . PRO B 2 210 ? 92.741 92.347 107.238 1.00 133.48 844 PRO B N 1
ATOM 8511 C CA . PRO B 2 210 ? 93.323 92.526 105.898 1.00 133.48 844 PRO B CA 1
ATOM 8512 C C . PRO B 2 210 ? 93.548 93.980 105.535 1.00 133.48 844 PRO B C 1
ATOM 8513 O O . PRO B 2 210 ? 94.450 94.278 104.743 1.00 133.48 844 PRO B O 1
ATOM 8524 N N . VAL B 2 211 ? 92.759 94.898 106.088 1.00 128.80 845 VAL B N 1
ATOM 8525 C CA . VAL B 2 211 ? 92.972 96.320 105.837 1.00 128.80 845 VAL B CA 1
ATOM 8526 C C . VAL B 2 211 ? 94.306 96.702 106.470 1.00 128.80 845 VAL B C 1
ATOM 8527 O O . VAL B 2 211 ? 94.432 96.749 107.697 1.00 128.80 845 VAL B O 1
ATOM 8540 N N . TRP B 2 212 ? 95.303 96.975 105.634 1.00 135.88 846 TRP B N 1
ATOM 8541 C CA . TRP B 2 212 ? 96.633 97.276 106.131 1.00 135.88 846 TRP B CA 1
ATOM 8542 C C . TRP B 2 212 ? 96.639 98.640 106.815 1.00 135.88 846 TRP B C 1
ATOM 8543 O O . TRP B 2 212 ? 95.736 99.454 106.605 1.00 135.88 846 TRP B O 1
ATOM 8564 N N . PRO B 2 213 ? 97.639 98.908 107.651 1.00 117.49 847 PRO B N 1
ATOM 8565 C CA . PRO B 2 213 ? 97.712 100.219 108.301 1.00 117.49 847 PRO B CA 1
ATOM 8566 C C . PRO B 2 213 ? 97.691 101.325 107.262 1.00 117.49 847 PRO B C 1
ATOM 8567 O O . PRO B 2 213 ? 98.318 101.221 106.207 1.00 117.49 847 PRO B O 1
ATOM 8578 N N . TRP B 2 214 ? 96.959 102.390 107.566 1.00 112.26 848 TRP B N 1
ATOM 8579 C CA . TRP B 2 214 ? 96.796 103.460 106.596 1.00 112.26 848 TRP B CA 1
ATOM 8580 C C . TRP B 2 214 ? 98.142 104.094 106.276 1.00 112.26 848 TRP B C 1
ATOM 8581 O O . TRP B 2 214 ? 98.947 104.372 107.169 1.00 112.26 848 TRP B O 1
ATOM 8602 N N . ILE B 2 215 ? 98.381 104.322 104.989 1.00 108.14 849 ILE B N 1
ATOM 8603 C CA . ILE B 2 215 ? 99.604 104.962 104.515 1.00 108.14 849 ILE B CA 1
ATOM 8604 C C . ILE B 2 215 ? 99.209 105.925 103.402 1.00 108.14 849 ILE B C 1
ATOM 8605 O O . ILE B 2 215 ? 98.490 105.526 102.476 1.00 108.14 849 ILE B O 1
ATOM 8621 N N . PRO B 2 216 ? 99.638 107.186 103.441 1.00 112.01 850 PRO B N 1
ATOM 8622 C CA . PRO B 2 216 ? 99.142 108.151 102.449 1.00 112.01 850 PRO B CA 1
ATOM 8623 C C . PRO B 2 216 ? 99.463 107.699 101.035 1.00 112.01 850 PRO B C 1
ATOM 8624 O O . PRO B 2 216 ? 100.628 107.545 100.661 1.00 112.01 850 PRO B O 1
ATOM 8635 N N . SER B 2 217 ? 98.416 107.480 100.246 1.00 109.90 851 SER B N 1
ATOM 8636 C CA . SER B 2 217 ? 98.607 107.171 98.841 1.00 109.90 851 SER B CA 1
ATOM 8637 C C . SER B 2 217 ? 99.170 108.390 98.120 1.00 109.90 851 SER B C 1
ATOM 8638 O O . SER B 2 217 ? 99.137 109.514 98.628 1.00 109.90 851 SER B O 1
ATOM 8646 N N . LEU B 2 218 ? 99.690 108.157 96.914 1.00 109.33 852 LEU B N 1
ATOM 8647 C CA . LEU B 2 218 ? 100.332 109.240 96.180 1.00 109.33 852 LEU B CA 1
ATOM 8648 C C . LEU B 2 218 ? 99.414 110.444 96.056 1.00 109.33 852 LEU B C 1
ATOM 8649 O O . LEU B 2 218 ? 99.883 111.587 96.051 1.00 109.33 852 LEU B O 1
ATOM 8665 N N . SER B 2 219 ? 98.105 110.214 95.960 1.00 111.80 853 SER B N 1
ATOM 8666 C CA . SER B 2 219 ? 97.173 111.333 95.944 1.00 111.80 853 SER B CA 1
ATOM 8667 C C . SER B 2 219 ? 97.323 112.178 97.201 1.00 111.80 853 SER B C 1
ATOM 8668 O O . SER B 2 219 ? 97.336 113.409 97.129 1.00 111.80 853 SER B O 1
ATOM 8676 N N . ASP B 2 220 ? 97.472 111.534 98.359 1.00 112.51 854 ASP B N 1
ATOM 8677 C CA . ASP B 2 220 ? 97.545 112.273 99.617 1.00 112.51 854 ASP B CA 1
ATOM 8678 C C . ASP B 2 220 ? 98.826 113.096 99.704 1.00 112.51 854 ASP B C 1
ATOM 8679 O O . ASP B 2 220 ? 98.793 114.284 100.055 1.00 112.51 854 ASP B O 1
ATOM 8688 N N . VAL B 2 221 ? 99.969 112.472 99.412 1.00 110.48 855 VAL B N 1
ATOM 8689 C CA . VAL B 2 221 ? 101.239 113.187 99.492 1.00 110.48 855 VAL B CA 1
ATOM 8690 C C . VAL B 2 221 ? 101.262 114.324 98.481 1.00 110.48 855 VAL B C 1
ATOM 8691 O O . VAL B 2 221 ? 101.718 115.436 98.780 1.00 110.48 855 VAL B O 1
ATOM 8704 N N . ALA B 2 222 ? 100.763 114.067 97.271 1.00 109.29 856 ALA B N 1
ATOM 8705 C CA . ALA B 2 222 ? 100.678 115.126 96.276 1.00 109.29 856 ALA B CA 1
ATOM 8706 C C . ALA B 2 222 ? 99.787 116.256 96.765 1.00 109.29 856 ALA B C 1
ATOM 8707 O O . ALA B 2 222 ? 100.105 117.432 96.574 1.00 109.29 856 ALA B O 1
ATOM 8714 N N . ALA B 2 223 ? 98.668 115.918 97.408 1.00 113.82 857 ALA B N 1
ATOM 8715 C CA . ALA B 2 223 ? 97.774 116.942 97.931 1.00 113.82 857 ALA B CA 1
ATOM 8716 C C . ALA B 2 223 ? 98.500 117.837 98.920 1.00 113.82 857 ALA B C 1
ATOM 8717 O O . ALA B 2 223 ? 98.480 119.067 98.798 1.00 113.82 857 ALA B O 1
ATOM 8724 N N . VAL B 2 224 ? 99.150 117.230 99.913 1.00 116.15 858 VAL B N 1
ATOM 8725 C CA . VAL B 2 224 ? 99.805 118.026 100.949 1.00 116.15 858 VAL B CA 1
ATOM 8726 C C . VAL B 2 224 ? 100.897 118.892 100.335 1.00 116.15 858 VAL B C 1
ATOM 8727 O O . VAL B 2 224 ? 100.986 120.097 100.605 1.00 116.15 858 VAL B O 1
ATOM 8740 N N . PHE B 2 225 ? 101.741 118.297 99.490 1.00 114.98 859 PHE B N 1
ATOM 8741 C CA . PHE B 2 225 ? 102.856 119.053 98.932 1.00 114.98 859 PHE B CA 1
ATOM 8742 C C . PHE B 2 225 ? 102.370 120.181 98.031 1.00 114.98 859 PHE B C 1
ATOM 8743 O O . PHE B 2 225 ? 102.910 121.291 98.076 1.00 114.98 859 PHE B O 1
ATOM 8760 N N . PHE B 2 226 ? 101.349 119.926 97.209 1.00 113.74 860 PHE B N 1
ATOM 8761 C CA . PHE B 2 226 ? 100.805 120.987 96.371 1.00 113.74 860 PHE B CA 1
ATOM 8762 C C . PHE B 2 226 ? 100.216 122.097 97.228 1.00 113.74 860 PHE B C 1
ATOM 8763 O O . PHE B 2 226 ? 100.374 123.283 96.915 1.00 113.74 860 PHE B O 1
ATOM 8780 N N . ASN B 2 227 ? 99.535 121.735 98.317 1.00 113.45 861 ASN B N 1
ATOM 8781 C CA . ASN B 2 227 ? 99.074 122.752 99.252 1.00 113.45 861 ASN B CA 1
ATOM 8782 C C . ASN B 2 227 ? 100.242 123.584 99.757 1.00 113.45 861 ASN B C 1
ATOM 8783 O O . ASN B 2 227 ? 100.128 124.806 99.909 1.00 113.45 861 ASN B O 1
ATOM 8794 N N . MET B 2 228 ? 101.380 122.937 100.015 1.00 116.51 862 MET B N 1
ATOM 8795 C CA . MET B 2 228 ? 102.562 123.670 100.452 1.00 116.51 862 MET B CA 1
ATOM 8796 C C . MET B 2 228 ? 103.050 124.652 99.397 1.00 116.51 862 MET B C 1
ATOM 8797 O O . MET B 2 228 ? 103.737 125.619 99.742 1.00 116.51 862 MET B O 1
ATOM 8811 N N . GLY B 2 229 ? 102.715 124.431 98.127 1.00 115.88 863 GLY B N 1
ATOM 8812 C CA . GLY B 2 229 ? 103.091 125.355 97.073 1.00 115.88 863 GLY B CA 1
ATOM 8813 C C . GLY B 2 229 ? 104.011 124.770 96.019 1.00 115.88 863 GLY B C 1
ATOM 8814 O O . GLY B 2 229 ? 104.838 125.487 95.447 1.00 115.88 863 GLY B O 1
ATOM 8818 N N . ILE B 2 230 ? 103.879 123.474 95.749 1.00 111.80 864 ILE B N 1
ATOM 8819 C CA . ILE B 2 230 ? 104.660 122.788 94.725 1.00 111.80 864 ILE B CA 1
ATOM 8820 C C . ILE B 2 230 ? 103.756 122.534 93.528 1.00 111.80 864 ILE B C 1
ATOM 8821 O O . ILE B 2 230 ? 102.678 121.943 93.669 1.00 111.80 864 ILE B O 1
ATOM 8837 N N . ASP B 2 231 ? 104.195 122.977 92.352 1.00 109.53 865 ASP B N 1
ATOM 8838 C CA . ASP B 2 231 ? 103.409 122.801 91.142 1.00 109.53 865 ASP B CA 1
ATOM 8839 C C . ASP B 2 231 ? 103.438 121.343 90.689 1.00 109.53 865 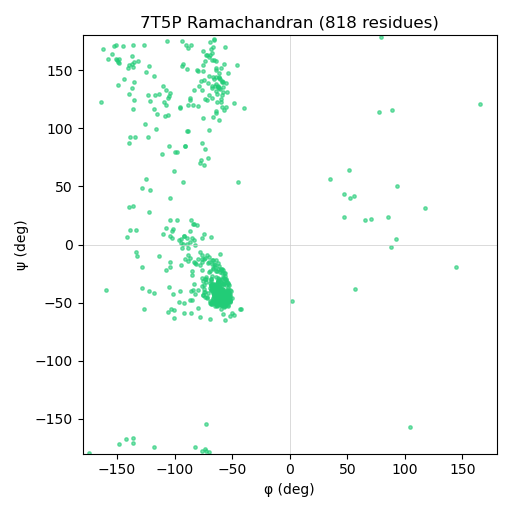ASP B C 1
ATOM 8840 O O . ASP B 2 231 ? 104.340 120.573 91.028 1.00 109.53 865 ASP B O 1
ATOM 8849 N N . PHE B 2 232 ? 102.426 120.969 89.905 1.00 101.21 866 PHE B N 1
ATOM 8850 C CA . PHE B 2 232 ? 102.301 119.581 89.475 1.00 101.21 866 PHE B CA 1
ATOM 8851 C C . PHE B 2 232 ? 103.519 119.145 88.670 1.00 101.21 866 PHE B C 1
ATOM 8852 O O . PHE B 2 232 ? 104.072 118.063 88.895 1.00 101.21 866 PHE B O 1
ATOM 8869 N N . ARG B 2 233 ? 103.955 119.979 87.724 1.00 105.32 867 ARG B N 1
ATOM 8870 C CA . ARG B 2 233 ? 105.143 119.644 86.948 1.00 105.32 867 ARG B CA 1
ATOM 8871 C C . ARG B 2 233 ? 106.375 119.584 87.838 1.00 105.32 867 ARG B C 1
ATOM 8872 O O . ARG B 2 233 ? 107.261 118.748 87.630 1.00 105.32 867 ARG B O 1
ATOM 8893 N N . SER B 2 234 ? 106.461 120.473 88.828 1.00 105.13 868 SER B N 1
ATOM 8894 C CA . SER B 2 234 ? 107.551 120.380 89.791 1.00 105.13 868 SER B CA 1
ATOM 8895 C C . SER B 2 234 ? 107.489 119.061 90.547 1.00 105.13 868 SER B C 1
ATOM 8896 O O . SER B 2 234 ? 108.517 118.413 90.767 1.00 105.13 868 SER B O 1
ATOM 8904 N N . LEU B 2 235 ? 106.289 118.643 90.946 1.00 106.90 869 LEU B N 1
ATOM 8905 C CA . LEU B 2 235 ? 106.146 117.349 91.601 1.00 106.90 869 LEU B CA 1
ATOM 8906 C C . LEU B 2 235 ? 106.526 116.215 90.659 1.00 106.90 869 LEU B C 1
ATOM 8907 O O . LEU B 2 235 ? 107.147 115.232 91.076 1.00 106.90 869 LEU B O 1
ATOM 8923 N N . PHE B 2 236 ? 106.160 116.334 89.384 1.00 108.69 870 PHE B N 1
ATOM 8924 C CA . PHE B 2 236 ? 106.460 115.323 88.372 1.00 108.69 870 PHE B CA 1
ATOM 8925 C C . PHE B 2 236 ? 106.977 116.041 87.133 1.00 108.69 870 PHE B C 1
ATOM 8926 O O . PHE B 2 236 ? 106.190 116.456 86.272 1.00 108.69 870 PHE B O 1
ATOM 8943 N N . PRO B 2 237 ? 108.292 116.217 87.008 1.00 111.67 871 PRO B N 1
ATOM 8944 C CA . PRO B 2 237 ? 108.845 116.979 85.881 1.00 111.67 871 PRO B CA 1
ATOM 8945 C C . PRO B 2 237 ? 109.272 116.150 84.678 1.00 111.67 871 PRO B C 1
ATOM 8946 O O . PRO B 2 237 ? 109.821 116.722 83.733 1.00 111.67 871 PRO B O 1
ATOM 8957 N N . LEU B 2 238 ? 109.040 114.841 84.680 1.00 107.75 872 LEU B N 1
ATOM 8958 C CA . LEU B 2 238 ? 109.420 113.966 83.573 1.00 107.75 872 LEU B CA 1
ATOM 8959 C C . LEU B 2 238 ? 108.143 113.540 82.851 1.00 107.75 872 LEU B C 1
ATOM 8960 O O . LEU B 2 238 ? 107.328 112.789 83.393 1.00 107.75 872 LEU B O 1
ATOM 8976 N N . GLU B 2 239 ? 107.968 114.044 81.626 1.00 103.24 873 GLU B N 1
ATOM 8977 C CA . GLU B 2 239 ? 106.747 113.769 80.876 1.00 103.24 873 GLU B CA 1
ATOM 8978 C C . GLU B 2 239 ? 106.590 112.281 80.598 1.00 103.24 873 GLU B C 1
ATOM 8979 O O . GLU B 2 239 ? 105.467 111.769 80.530 1.00 103.24 873 GLU B O 1
ATOM 8991 N N . ASN B 2 240 ? 107.703 111.569 80.427 1.00 99.57 874 ASN B N 1
ATOM 8992 C CA . ASN B 2 240 ? 107.626 110.138 80.166 1.00 99.57 874 ASN B CA 1
ATOM 8993 C C . ASN B 2 240 ? 106.895 109.416 81.288 1.00 99.57 874 ASN B C 1
ATOM 8994 O O . ASN B 2 240 ? 106.082 108.528 81.014 1.00 99.57 874 ASN B O 1
ATOM 9005 N N . LEU B 2 241 ? 107.147 109.794 82.539 1.00 103.26 875 LEU B N 1
ATOM 9006 C CA . LEU B 2 241 ? 106.550 109.146 83.703 1.00 103.26 875 LEU B CA 1
ATOM 9007 C C . LEU B 2 241 ? 105.663 110.160 84.412 1.00 103.26 875 LEU B C 1
ATOM 9008 O O . LEU B 2 241 ? 106.162 111.136 84.979 1.00 103.26 875 LEU B O 1
ATOM 9024 N N . GLN B 2 242 ? 104.359 109.925 84.383 1.00 99.26 876 GLN B N 1
ATOM 9025 C CA . GLN B 2 242 ? 103.363 110.798 84.980 1.00 99.26 876 GLN B CA 1
ATOM 9026 C C . GLN B 2 242 ? 102.408 109.967 85.820 1.00 99.26 876 GLN B C 1
ATOM 9027 O O . GLN B 2 242 ? 102.274 108.757 85.608 1.00 99.26 876 GLN B O 1
ATOM 9041 N N . PRO B 2 243 ? 101.726 110.585 86.783 1.00 102.80 877 PRO B N 1
ATOM 9042 C CA . PRO B 2 243 ? 100.885 109.805 87.699 1.00 102.80 877 PRO B CA 1
ATOM 9043 C C . PRO B 2 243 ? 99.604 109.311 87.049 1.00 102.80 877 PRO B C 1
ATOM 9044 O O . PRO B 2 243 ? 99.385 109.510 85.850 1.00 102.80 877 PRO B O 1
ATOM 9055 N N . ASP B 2 244 ? 98.750 108.665 87.838 1.00 106.17 878 ASP B N 1
ATOM 9056 C CA . ASP B 2 244 ? 97.514 108.072 87.350 1.00 106.17 878 ASP B CA 1
ATOM 9057 C C . ASP B 2 244 ? 96.337 109.038 87.385 1.00 106.17 878 ASP B C 1
ATOM 9058 O O . ASP B 2 244 ? 95.208 108.627 87.102 1.00 106.17 878 ASP B O 1
ATOM 9067 N N . PHE B 2 245 ? 96.570 110.302 87.728 1.00 102.66 879 PHE B N 1
ATOM 9068 C CA . PHE B 2 245 ? 95.503 111.282 87.870 1.00 102.66 879 PHE B CA 1
ATOM 9069 C C . PHE B 2 245 ? 96.007 112.616 87.331 1.00 102.66 879 PHE B C 1
ATOM 9070 O O . PHE B 2 245 ? 97.048 112.687 86.672 1.00 102.66 879 PHE B O 1
ATOM 9087 N N . ASN B 2 246 ? 95.261 113.682 87.610 1.00 100.40 880 ASN B N 1
ATOM 9088 C CA . ASN B 2 246 ? 95.638 115.024 87.194 1.00 100.40 880 ASN B CA 1
ATOM 9089 C C . ASN B 2 246 ? 95.398 115.986 88.347 1.00 100.40 880 ASN B C 1
ATOM 9090 O O . ASN B 2 246 ? 94.812 115.631 89.372 1.00 100.40 880 ASN B O 1
ATOM 9101 N N . GLU B 2 247 ? 95.864 117.223 88.167 1.00 113.18 881 GLU B N 1
ATOM 9102 C CA . GLU B 2 247 ? 95.778 118.211 89.237 1.00 113.18 881 GLU B CA 1
ATOM 9103 C C . GLU B 2 247 ? 94.330 118.516 89.600 1.00 113.18 881 GLU B C 1
ATOM 9104 O O . GLU B 2 247 ? 93.987 118.623 90.785 1.00 113.18 881 GLU B O 1
ATOM 9116 N N . ASP B 2 248 ? 93.466 118.667 88.594 1.00 115.91 882 ASP B N 1
ATOM 9117 C CA . ASP B 2 248 ? 92.084 119.049 88.862 1.00 115.91 882 ASP B CA 1
ATOM 9118 C C . ASP B 2 248 ? 91.382 118.010 89.724 1.00 115.91 882 ASP B C 1
ATOM 9119 O O . ASP B 2 248 ? 90.629 118.360 90.641 1.00 115.91 882 ASP B O 1
ATOM 9128 N N . TYR B 2 249 ? 91.600 116.725 89.438 1.00 108.88 883 TYR B N 1
ATOM 9129 C CA . TYR B 2 249 ? 91.011 115.681 90.269 1.00 108.88 883 TYR B CA 1
ATOM 9130 C C . TYR B 2 249 ? 91.427 115.850 91.720 1.00 108.88 883 TYR B C 1
ATOM 9131 O O . TYR B 2 249 ? 90.588 115.832 92.627 1.00 108.88 883 TYR B O 1
ATOM 9149 N N . LEU B 2 250 ? 92.729 116.005 91.957 1.00 111.92 884 LEU B N 1
ATOM 9150 C CA . LEU B 2 250 ? 93.218 116.165 93.319 1.00 111.92 884 LEU B CA 1
ATOM 9151 C C . LEU B 2 250 ? 92.551 117.351 94.001 1.00 111.92 884 LEU B C 1
ATOM 9152 O O . LEU B 2 250 ? 92.029 117.228 95.115 1.00 111.92 884 LEU B O 1
ATOM 9168 N N . VAL B 2 251 ? 92.554 118.510 93.338 1.00 113.80 885 VAL B N 1
ATOM 9169 C CA . VAL B 2 251 ? 92.044 119.726 93.967 1.00 113.80 885 VAL B CA 1
ATOM 9170 C C . VAL B 2 251 ? 90.565 119.575 94.291 1.00 113.80 885 VAL B C 1
ATOM 9171 O O . VAL B 2 251 ? 90.123 119.859 95.411 1.00 113.80 885 VAL B O 1
ATOM 9184 N N . SER B 2 252 ? 89.774 119.126 93.316 1.00 122.32 886 SER B N 1
ATOM 9185 C CA . SER B 2 252 ? 88.339 119.013 93.539 1.00 122.32 886 SER B CA 1
ATOM 9186 C C . SER B 2 252 ? 88.032 117.991 94.625 1.00 122.32 886 SER B C 1
ATOM 9187 O O . SER B 2 252 ? 87.196 118.241 95.501 1.00 122.32 886 SER B O 1
ATOM 9195 N N . GLU B 2 253 ? 88.695 116.833 94.588 1.00 130.68 887 GLU B N 1
ATOM 9196 C CA . GLU B 2 253 ? 88.429 115.798 95.579 1.00 130.68 887 GLU B CA 1
ATOM 9197 C C . GLU B 2 253 ? 88.761 116.296 96.979 1.00 130.68 887 GLU B C 1
ATOM 9198 O O . GLU B 2 253 ? 87.948 116.174 97.903 1.00 130.68 887 GLU B O 1
ATOM 9210 N N . THR B 2 254 ? 89.953 116.871 97.156 1.00 128.15 888 THR B N 1
ATOM 9211 C CA . THR B 2 254 ? 90.343 117.329 98.485 1.00 128.15 888 THR B CA 1
ATOM 9212 C C . THR B 2 254 ? 89.428 118.445 98.972 1.00 128.15 888 THR B C 1
ATOM 9213 O O . THR B 2 254 ? 89.051 118.476 100.150 1.00 128.15 888 THR B O 1
ATOM 9224 N N . GLN B 2 255 ? 89.054 119.371 98.085 1.00 132.01 889 GLN B N 1
ATOM 9225 C CA . GLN B 2 255 ? 88.202 120.478 98.502 1.00 132.01 889 GLN B CA 1
ATOM 9226 C C . GLN B 2 255 ? 86.820 119.982 98.907 1.00 132.01 889 GLN B C 1
ATOM 9227 O O . GLN B 2 255 ? 86.324 120.313 99.990 1.00 132.01 889 GLN B O 1
ATOM 9241 N N . THR B 2 256 ? 86.183 119.176 98.053 1.00 134.55 890 THR B N 1
ATOM 9242 C CA . THR B 2 256 ? 84.839 118.698 98.361 1.00 134.55 890 THR B CA 1
ATOM 9243 C C . THR B 2 256 ? 84.840 117.831 99.613 1.00 134.55 890 THR B C 1
ATOM 9244 O O . THR B 2 256 ? 83.912 117.906 100.427 1.00 134.55 890 THR B O 1
ATOM 9255 N N . THR B 2 257 ? 85.874 117.003 99.790 1.00 138.98 891 THR B N 1
ATOM 9256 C CA . THR B 2 257 ? 85.986 116.242 101.029 1.00 138.98 891 THR B CA 1
ATOM 9257 C C . THR B 2 257 ? 86.053 117.175 102.229 1.00 138.98 891 THR B C 1
ATOM 9258 O O . THR B 2 257 ? 85.418 116.924 103.261 1.00 138.98 891 THR B O 1
ATOM 9269 N N . SER B 2 258 ? 86.815 118.263 102.111 1.00 134.15 892 SER B N 1
ATOM 9270 C CA . SER B 2 258 ? 86.828 119.320 103.120 1.00 134.15 892 SER B CA 1
ATOM 9271 C C . SER B 2 258 ? 85.560 120.160 102.953 1.00 134.15 892 SER B C 1
ATOM 9272 O O . SER B 2 258 ? 85.574 121.293 102.468 1.00 134.15 892 SER B O 1
ATOM 9280 N N . ARG B 2 259 ? 84.444 119.561 103.359 1.00 133.26 893 ARG B N 1
ATOM 9281 C CA . ARG B 2 259 ? 83.126 120.179 103.238 1.00 133.26 893 ARG B CA 1
ATOM 9282 C C . ARG B 2 259 ? 83.142 121.642 103.673 1.00 133.26 893 ARG B C 1
ATOM 9283 O O . ARG B 2 259 ? 83.191 122.547 102.839 1.00 133.26 893 ARG B O 1
ATOM 9304 N N . SER B 2 263 ? 89.156 129.018 100.401 1.00 158.95 897 SER B N 1
ATOM 9305 C CA . SER B 2 263 ? 87.905 129.742 100.215 1.00 158.95 897 SER B CA 1
ATOM 9306 C C . SER B 2 263 ? 88.165 131.233 100.013 1.00 158.95 897 SER B C 1
ATOM 9307 O O . SER B 2 263 ? 88.743 131.898 100.873 1.00 158.95 897 SER B O 1
ATOM 9315 N N . GLU B 2 264 ? 87.716 131.755 98.870 1.00 161.08 898 GLU B N 1
ATOM 9316 C CA . GLU B 2 264 ? 87.974 133.144 98.510 1.00 161.08 898 GLU B CA 1
ATOM 9317 C C . GLU B 2 264 ? 87.399 134.141 99.508 1.00 161.08 898 GLU B C 1
ATOM 9318 O O . GLU B 2 264 ? 87.681 135.338 99.385 1.00 161.08 898 GLU B O 1
ATOM 9330 N N . ASP B 2 265 ? 86.601 133.690 100.479 1.00 169.81 899 ASP B N 1
ATOM 9331 C CA . ASP B 2 265 ? 86.000 134.613 101.438 1.00 169.81 899 ASP B CA 1
ATOM 9332 C C . ASP B 2 265 ? 87.056 135.506 102.078 1.00 169.81 899 ASP B C 1
ATOM 9333 O O . ASP B 2 265 ? 86.863 136.719 102.212 1.00 169.81 899 ASP B O 1
ATOM 9342 N N . SER B 2 266 ? 88.180 134.920 102.480 1.00 162.76 900 SER B N 1
ATOM 9343 C CA . SER B 2 266 ? 89.291 135.665 103.056 1.00 162.76 900 SER B CA 1
ATOM 9344 C C . SER B 2 266 ? 90.401 135.787 102.021 1.00 162.76 900 SER B C 1
ATOM 9345 O O . SER B 2 266 ? 90.794 134.789 101.407 1.00 162.76 900 SER B O 1
ATOM 9353 N N . SER B 2 267 ? 90.892 137.009 101.821 1.00 149.04 901 SER B N 1
ATOM 9354 C CA . SER B 2 267 ? 92.018 137.227 100.921 1.00 149.04 901 SER B CA 1
ATOM 9355 C C . SER B 2 267 ? 93.126 136.239 101.241 1.00 149.04 901 SER B C 1
ATOM 9356 O O . SER B 2 267 ? 93.627 136.194 102.368 1.00 149.04 901 SER B O 1
ATOM 9364 N N . TYR B 2 268 ? 93.513 135.446 100.247 1.00 138.62 902 TYR B N 1
ATOM 9365 C CA . TYR B 2 268 ? 94.356 134.283 100.501 1.00 138.62 902 TYR B CA 1
ATOM 9366 C C . TYR B 2 268 ? 95.751 134.741 100.890 1.00 138.62 902 TYR B C 1
ATOM 9367 O O . TYR B 2 268 ? 96.577 135.075 100.037 1.00 138.62 902 TYR B O 1
ATOM 9385 N N . LYS B 2 269 ? 96.016 134.756 102.190 1.00 131.39 903 LYS B N 1
ATOM 9386 C CA . LYS B 2 269 ? 97.378 134.882 102.662 1.00 131.39 903 LYS B CA 1
ATOM 9387 C C . LYS B 2 269 ? 98.095 133.549 102.466 1.00 131.39 903 LYS B C 1
ATOM 9388 O O . LYS B 2 269 ? 97.468 132.488 102.514 1.00 131.39 903 LYS B O 1
ATOM 9407 N N . PRO B 2 270 ? 99.407 133.567 102.237 1.00 121.21 904 PRO B N 1
ATOM 9408 C CA . PRO B 2 270 ? 100.148 132.300 102.216 1.00 121.21 904 PRO B CA 1
ATOM 9409 C C . PRO B 2 270 ? 100.054 131.631 103.578 1.00 121.21 904 PRO B C 1
ATOM 9410 O O . PRO B 2 270 ? 100.207 132.283 104.612 1.00 121.21 904 PRO B O 1
ATOM 9421 N N . ILE B 2 271 ? 99.794 130.323 103.577 1.00 118.08 905 ILE B N 1
ATOM 9422 C CA . ILE B 2 271 ? 99.760 129.594 104.840 1.00 118.08 905 ILE B CA 1
ATOM 9423 C C . ILE B 2 271 ? 101.126 129.643 105.504 1.00 118.08 905 ILE B C 1
ATOM 9424 O O . ILE B 2 271 ? 101.233 129.587 106.735 1.00 118.08 905 ILE B O 1
ATOM 9440 N N . PHE B 2 272 ? 102.188 129.745 104.708 1.00 114.04 906 PHE B N 1
ATOM 9441 C CA . PHE B 2 272 ? 103.546 129.895 105.211 1.00 114.04 906 PHE B CA 1
ATOM 9442 C C . PHE B 2 272 ? 104.240 130.982 104.406 1.00 114.04 906 PHE B C 1
ATOM 9443 O O . PHE B 2 272 ? 104.295 130.903 103.175 1.00 114.04 906 PHE B O 1
ATOM 9460 N N . SER B 2 273 ? 104.765 131.992 105.098 1.00 108.54 907 SER B N 1
ATOM 9461 C CA . SER B 2 273 ? 105.545 133.033 104.444 1.00 108.54 907 SER B CA 1
ATOM 9462 C C . SER B 2 273 ? 107.025 132.690 104.362 1.00 108.54 907 SER B C 1
ATOM 9463 O O . SER B 2 273 ? 107.805 133.496 103.845 1.00 108.54 907 SER B O 1
ATOM 9471 N N . THR B 2 274 ? 107.424 131.525 104.867 1.00 109.63 908 THR B N 1
ATOM 9472 C CA . THR B 2 274 ? 108.808 131.082 104.820 1.00 109.63 908 THR B CA 1
ATOM 9473 C C . THR B 2 274 ? 108.806 129.562 104.768 1.00 109.63 908 THR B C 1
ATOM 9474 O O . THR B 2 274 ? 107.824 128.915 105.140 1.00 109.63 908 THR B O 1
ATOM 9485 N N . LEU B 2 275 ? 109.913 128.999 104.289 1.00 109.68 909 LEU B N 1
ATOM 9486 C CA . LEU B 2 275 ? 110.058 127.560 104.117 1.00 109.68 909 LEU B CA 1
ATOM 9487 C C . LEU B 2 275 ? 109.436 126.805 105.287 1.00 109.68 909 LEU B C 1
ATOM 9488 O O . LEU B 2 275 ? 109.883 126.962 106.430 1.00 109.68 909 LEU B O 1
ATOM 9504 N N . PRO B 2 276 ? 108.403 125.980 105.053 1.00 113.01 910 PRO B N 1
ATOM 9505 C CA . PRO B 2 276 ? 107.856 125.169 106.148 1.00 113.01 910 PRO B CA 1
ATOM 9506 C C . PRO B 2 276 ? 108.732 123.962 106.434 1.00 113.01 910 PRO B C 1
ATOM 9507 O O . PRO B 2 276 ? 108.357 122.817 106.165 1.00 113.01 910 PRO B O 1
ATOM 9518 N N . GLU B 2 277 ? 109.917 124.223 106.984 1.00 115.69 911 GLU B N 1
ATOM 9519 C CA . GLU B 2 277 ? 110.874 123.152 107.231 1.00 115.69 911 GLU B CA 1
ATOM 9520 C C . GLU B 2 277 ? 110.274 122.088 108.138 1.00 115.69 911 GLU B C 1
ATOM 9521 O O . GLU B 2 277 ? 110.329 120.892 107.831 1.00 115.69 911 GLU B O 1
ATOM 9533 N N . THR B 2 278 ? 109.682 122.507 109.257 1.00 116.10 912 THR B N 1
ATOM 9534 C CA . THR B 2 278 ? 109.222 121.538 110.245 1.00 116.10 912 THR B CA 1
ATOM 9535 C C . THR B 2 278 ? 108.190 120.595 109.647 1.00 116.10 912 THR B C 1
ATOM 9536 O O . THR B 2 278 ? 108.305 119.371 109.784 1.00 116.10 912 THR B O 1
ATOM 9547 N N . ASN B 2 279 ? 107.189 121.149 108.959 1.00 115.89 913 ASN B N 1
ATOM 9548 C CA . ASN B 2 279 ? 106.118 120.329 108.403 1.00 115.89 913 ASN B CA 1
ATOM 9549 C C . ASN B 2 279 ? 106.662 119.344 107.378 1.00 115.89 913 ASN B C 1
ATOM 9550 O O . ASN B 2 279 ? 106.282 118.168 107.368 1.00 115.89 913 ASN B O 1
ATOM 9561 N N . ILE B 2 280 ? 107.555 119.810 106.505 1.00 112.03 914 ILE B N 1
ATOM 9562 C CA . ILE B 2 280 ? 108.154 118.923 105.515 1.00 112.03 914 ILE B CA 1
ATOM 9563 C C . ILE B 2 280 ? 108.888 117.789 106.212 1.00 112.03 914 ILE B C 1
ATOM 9564 O O . ILE B 2 280 ? 108.808 116.623 105.799 1.00 112.03 914 ILE B O 1
ATOM 9580 N N . LEU B 2 281 ? 109.624 118.116 107.275 1.00 115.87 915 LEU B N 1
ATOM 9581 C CA . LEU B 2 281 ? 110.362 117.093 108.001 1.00 115.87 915 LEU B CA 1
ATOM 9582 C C . LEU B 2 281 ? 109.425 116.054 108.603 1.00 115.87 915 LEU B C 1
ATOM 9583 O O . LEU B 2 281 ? 109.688 114.850 108.512 1.00 115.87 915 LEU B O 1
ATOM 9599 N N . ASN B 2 282 ? 108.321 116.490 109.217 1.00 116.45 916 ASN B N 1
ATOM 9600 C CA . ASN B 2 282 ? 107.401 115.499 109.777 1.00 116.45 916 ASN B CA 1
ATOM 9601 C C . ASN B 2 282 ? 106.776 114.654 108.676 1.00 116.45 916 ASN B C 1
ATOM 9602 O O . ASN B 2 282 ? 106.574 113.447 108.851 1.00 116.45 916 ASN B O 1
ATOM 9613 N N . VAL B 2 283 ? 106.445 115.270 107.541 1.00 114.14 917 VAL B N 1
ATOM 9614 C CA . VAL B 2 283 ? 105.841 114.517 106.447 1.00 114.14 917 VAL B CA 1
ATOM 9615 C C . VAL B 2 283 ? 106.788 113.422 105.979 1.00 114.14 917 VAL B C 1
ATOM 9616 O O . VAL B 2 283 ? 106.394 112.262 105.810 1.00 114.14 917 VAL B O 1
ATOM 9629 N N . VAL B 2 284 ? 108.058 113.772 105.770 1.00 112.57 918 VAL B N 1
ATOM 9630 C CA . VAL B 2 284 ? 109.013 112.780 105.286 1.00 112.57 918 VAL B CA 1
ATOM 9631 C C . VAL B 2 284 ? 109.276 111.722 106.350 1.00 112.57 918 VAL B C 1
ATOM 9632 O O . VAL B 2 284 ? 109.465 110.542 106.034 1.00 112.57 918 VAL B O 1
ATOM 9645 N N . LYS B 2 285 ? 109.295 112.116 107.625 1.00 116.68 919 LYS B N 1
ATOM 9646 C CA . LYS B 2 285 ? 109.488 111.138 108.691 1.00 116.68 919 LYS B CA 1
ATOM 9647 C C . LYS B 2 285 ? 108.349 110.125 108.710 1.00 116.68 919 LYS B C 1
ATOM 9648 O O . LYS B 2 285 ? 108.576 108.914 108.822 1.00 116.68 919 LYS B O 1
ATOM 9667 N N . PHE B 2 286 ? 107.112 110.608 108.595 1.00 118.28 920 PHE B N 1
ATOM 9668 C CA . PHE B 2 286 ? 105.969 109.703 108.552 1.00 118.28 920 PHE B CA 1
ATOM 9669 C C . PHE B 2 286 ? 106.026 108.814 107.318 1.00 118.28 920 PHE B C 1
ATOM 9670 O O . PHE B 2 286 ? 105.690 107.624 107.382 1.00 118.28 920 PHE B O 1
ATOM 9687 N N . LEU B 2 287 ? 106.427 109.381 106.178 1.00 114.78 921 LEU B N 1
ATOM 9688 C CA . LEU B 2 287 ? 106.555 108.582 104.966 1.00 114.78 921 LEU B CA 1
ATOM 9689 C C . LEU B 2 287 ? 107.549 107.449 105.178 1.00 114.78 921 LEU B C 1
ATOM 9690 O O . LEU B 2 287 ? 107.284 106.294 104.820 1.00 114.78 921 LEU B O 1
ATOM 9706 N N . GLY B 2 288 ? 108.696 107.763 105.779 1.00 115.57 922 GLY B N 1
ATOM 9707 C CA . GLY B 2 288 ? 109.668 106.728 106.081 1.00 115.57 922 GLY B CA 1
ATOM 9708 C C . GLY B 2 288 ? 109.113 105.677 107.019 1.00 115.57 922 GLY B C 1
ATOM 9709 O O . GLY B 2 288 ? 109.347 104.480 106.836 1.00 115.57 922 GLY B O 1
ATOM 9713 N N . LEU B 2 289 ? 108.367 106.109 108.037 1.00 115.71 923 LEU B N 1
ATOM 9714 C CA . LEU B 2 289 ? 107.790 105.154 108.977 1.00 115.71 923 LEU B CA 1
ATOM 9715 C C . LEU B 2 289 ? 106.867 104.176 108.262 1.00 115.71 923 LEU B C 1
ATOM 9716 O O . LEU B 2 289 ? 106.984 102.956 108.432 1.00 115.71 923 LEU B O 1
ATOM 9732 N N . CYS B 2 290 ? 105.938 104.692 107.454 1.00 118.63 924 CYS B N 1
ATOM 9733 C CA . CYS B 2 290 ? 104.999 103.796 106.787 1.00 118.63 924 CYS B CA 1
ATOM 9734 C C . CYS B 2 290 ? 105.723 102.891 105.800 1.00 118.63 924 CYS B C 1
ATOM 9735 O O . CYS B 2 290 ? 105.393 101.706 105.678 1.00 118.63 924 CYS B O 1
ATOM 9743 N N . THR B 2 291 ? 106.714 103.428 105.083 1.00 117.18 925 THR B N 1
ATOM 9744 C CA . THR B 2 291 ? 107.465 102.598 104.148 1.00 117.18 925 THR B CA 1
ATOM 9745 C C . THR B 2 291 ? 108.187 101.472 104.875 1.00 117.18 925 THR B C 1
ATOM 9746 O O . THR B 2 291 ? 108.269 100.347 104.369 1.00 117.18 925 THR B O 1
ATOM 9757 N N . SER B 2 292 ? 108.719 101.755 106.065 1.00 117.78 926 SER B N 1
ATOM 9758 C CA . SER B 2 292 ? 109.460 100.744 106.809 1.00 117.78 926 SER B CA 1
ATOM 9759 C C . SER B 2 292 ? 108.544 99.716 107.459 1.00 117.78 926 SER B C 1
ATOM 9760 O O . SER B 2 292 ? 108.937 98.553 107.605 1.00 117.78 926 SER B O 1
ATOM 9768 N N . ILE B 2 293 ? 107.335 100.112 107.858 1.00 115.47 927 ILE B N 1
ATOM 9769 C CA . ILE B 2 293 ? 106.458 99.175 108.555 1.00 115.47 927 ILE B CA 1
ATOM 9770 C C . ILE B 2 293 ? 105.718 98.284 107.564 1.00 115.47 927 ILE B C 1
ATOM 9771 O O . ILE B 2 293 ? 105.585 97.075 107.783 1.00 115.47 927 ILE B O 1
ATOM 9787 N N . HIS B 2 294 ? 105.228 98.855 106.465 1.00 114.25 928 HIS B N 1
ATOM 9788 C CA . HIS B 2 294 ? 104.500 98.112 105.436 1.00 114.25 928 HIS B CA 1
ATOM 9789 C C . HIS B 2 294 ? 105.218 98.316 104.108 1.00 114.25 928 HIS B C 1
ATOM 9790 O O . HIS B 2 294 ? 104.948 99.283 103.384 1.00 114.25 928 HIS B O 1
ATOM 9804 N N . PRO B 2 295 ? 106.148 97.423 103.756 1.00 105.65 929 PRO B N 1
ATOM 9805 C CA . PRO B 2 295 ? 106.926 97.644 102.525 1.00 105.65 929 PRO B CA 1
ATOM 9806 C C . PRO B 2 295 ? 106.103 97.555 101.251 1.00 105.65 929 PRO B C 1
ATOM 9807 O O . PRO B 2 295 ? 106.236 98.422 100.379 1.00 105.65 929 PRO B O 1
ATOM 9818 N N . GLU B 2 296 ? 105.250 96.540 101.112 1.00 101.89 930 GLU B N 1
ATOM 9819 C CA . GLU B 2 296 ? 104.529 96.302 99.868 1.00 101.89 930 GLU B CA 1
ATOM 9820 C C . GLU B 2 296 ? 103.306 97.196 99.711 1.00 101.89 930 GLU B C 1
ATOM 9821 O O . GLU B 2 296 ? 102.445 96.908 98.873 1.00 101.89 930 GLU B O 1
ATOM 9833 N N . GLY B 2 297 ? 103.209 98.272 100.486 1.00 104.18 931 GLY B N 1
ATOM 9834 C CA . GLY B 2 297 ? 102.069 99.157 100.371 1.00 104.18 931 GLY B CA 1
ATOM 9835 C C . GLY B 2 297 ? 102.064 100.034 99.141 1.00 104.18 931 GLY B C 1
ATOM 9836 O O . GLY B 2 297 ? 101.037 100.653 98.847 1.00 104.18 931 GLY B O 1
ATOM 9840 N N . TYR B 2 298 ? 103.177 100.104 98.417 1.00 106.43 932 TYR B N 1
ATOM 9841 C CA . TYR B 2 298 ? 103.292 100.930 97.226 1.00 106.43 932 TYR B CA 1
ATOM 9842 C C . TYR B 2 298 ? 103.680 100.072 96.029 1.00 106.43 932 TYR B C 1
ATOM 9843 O O . TYR B 2 298 ? 104.307 99.019 96.174 1.00 106.43 932 TYR B O 1
ATOM 9861 N N . GLN B 2 299 ? 103.296 100.535 94.845 1.00 102.39 933 GLN B N 1
ATOM 9862 C CA . GLN B 2 299 ? 103.641 99.868 93.601 1.00 102.39 933 GLN B CA 1
ATOM 9863 C C . GLN B 2 299 ? 104.930 100.447 93.028 1.00 102.39 933 GLN B C 1
ATOM 9864 O O . GLN B 2 299 ? 105.303 101.591 93.298 1.00 102.39 933 GLN B O 1
ATOM 9878 N N . ASP B 2 300 ? 105.616 99.628 92.230 1.00 101.42 934 ASP B N 1
ATOM 9879 C CA . ASP B 2 300 ? 106.916 100.020 91.695 1.00 101.42 934 ASP B CA 1
ATOM 9880 C C . ASP B 2 300 ? 106.846 101.375 91.001 1.00 101.42 934 ASP B C 1
ATOM 9881 O O . ASP B 2 300 ? 107.696 102.246 91.223 1.00 101.42 934 ASP B O 1
ATOM 9890 N N . ARG B 2 301 ? 105.836 101.575 90.153 1.00 101.73 935 ARG B N 1
ATOM 9891 C CA . ARG B 2 301 ? 105.667 102.876 89.515 1.00 101.73 935 ARG B CA 1
ATOM 9892 C C . ARG B 2 301 ? 105.467 103.966 90.558 1.00 101.73 935 ARG B C 1
ATOM 9893 O O . ARG B 2 301 ? 106.016 105.069 90.436 1.00 101.73 935 ARG B O 1
ATOM 9914 N N . GLU B 2 302 ? 104.681 103.672 91.593 1.00 107.40 936 GLU B N 1
ATOM 9915 C CA . GLU B 2 302 ? 104.484 104.638 92.664 1.00 107.40 936 GLU B CA 1
ATOM 9916 C C . GLU B 2 302 ? 105.806 104.960 93.345 1.00 107.40 936 GLU B C 1
ATOM 9917 O O . GLU B 2 302 ? 106.097 106.125 93.646 1.00 107.40 936 GLU B O 1
ATOM 9929 N N . ILE B 2 303 ? 106.623 103.935 93.592 1.00 106.32 937 ILE B N 1
ATOM 9930 C CA . ILE B 2 303 ? 107.926 104.153 94.210 1.00 106.32 937 ILE B CA 1
ATOM 9931 C C . ILE B 2 303 ? 108.767 105.080 93.344 1.00 106.32 937 ILE B C 1
ATOM 9932 O O . ILE B 2 303 ? 109.399 106.017 93.843 1.00 106.32 937 ILE B O 1
ATOM 9948 N N . MET B 2 304 ? 108.796 104.823 92.034 1.00 110.02 938 MET B N 1
ATOM 9949 C CA . MET B 2 304 ? 109.600 105.654 91.143 1.00 110.02 938 MET B CA 1
ATOM 9950 C C . MET B 2 304 ? 109.125 107.098 91.167 1.00 110.02 938 MET B C 1
ATOM 9951 O O . MET B 2 304 ? 109.938 108.030 91.225 1.00 110.02 938 MET B O 1
ATOM 9965 N N . LEU B 2 305 ? 107.809 107.307 91.121 1.00 104.83 939 LEU B N 1
ATOM 9966 C CA . LEU B 2 305 ? 107.295 108.670 91.183 1.00 104.83 939 LEU B CA 1
ATOM 9967 C C . LEU B 2 305 ? 107.704 109.339 92.486 1.00 104.83 939 LEU B C 1
ATOM 9968 O O . LEU B 2 305 ? 108.067 110.522 92.500 1.00 104.83 939 LEU B O 1
ATOM 9984 N N . LEU B 2 306 ? 107.654 108.595 93.592 1.00 110.65 940 LEU B N 1
ATOM 9985 C CA . LEU B 2 306 ? 108.042 109.163 94.878 1.00 110.65 940 LEU B CA 1
ATOM 9986 C C . LEU B 2 306 ? 109.514 109.557 94.879 1.00 110.65 940 LEU B C 1
ATOM 9987 O O . LEU B 2 306 ? 109.879 110.625 95.385 1.00 110.65 940 LEU B O 1
ATOM 10003 N N . ILE B 2 307 ? 110.377 108.706 94.322 1.00 106.23 941 ILE B N 1
ATOM 10004 C CA . ILE B 2 307 ? 111.795 109.048 94.258 1.00 106.23 941 ILE B CA 1
ATOM 10005 C C . ILE B 2 307 ? 111.983 110.319 93.449 1.00 106.23 941 ILE B C 1
ATOM 10006 O O . ILE B 2 307 ? 112.735 111.222 93.842 1.00 106.23 941 ILE B O 1
ATOM 10022 N N . LEU B 2 308 ? 111.309 110.408 92.303 1.00 111.06 942 LEU B N 1
ATOM 10023 C CA . LEU B 2 308 ? 111.475 111.575 91.446 1.00 111.06 942 LEU B CA 1
ATOM 10024 C C . LEU B 2 308 ? 111.038 112.846 92.163 1.00 111.06 942 LEU B C 1
ATOM 10025 O O . LEU B 2 308 ? 111.749 113.859 92.141 1.00 111.06 942 LEU B O 1
ATOM 10041 N N . MET B 2 309 ? 109.875 112.814 92.820 1.00 113.25 943 MET B N 1
ATOM 10042 C CA . MET B 2 309 ? 109.401 114.032 93.473 1.00 113.25 943 MET B CA 1
ATOM 10043 C C . MET B 2 309 ? 110.292 114.401 94.651 1.00 113.25 943 MET B C 1
ATOM 10044 O O . MET B 2 309 ? 110.565 115.584 94.874 1.00 113.25 943 MET B O 1
ATOM 10058 N N . LEU B 2 310 ? 110.762 113.412 95.415 1.00 110.28 944 LEU B N 1
ATOM 10059 C CA . LEU B 2 310 ? 111.655 113.714 96.529 1.00 110.28 944 LEU B CA 1
ATOM 10060 C C . LEU B 2 310 ? 112.942 114.365 96.038 1.00 110.28 944 LEU B C 1
ATOM 10061 O O . LEU B 2 310 ? 113.388 115.383 96.584 1.00 110.28 944 LEU B O 1
ATOM 10077 N N . PHE B 2 311 ? 113.558 113.785 95.006 1.00 111.22 945 PHE B N 1
ATOM 10078 C CA . PHE B 2 311 ? 114.794 114.355 94.484 1.00 111.22 945 PHE B CA 1
ATOM 10079 C C . PHE B 2 311 ? 114.565 115.761 93.953 1.00 111.22 945 PHE B C 1
ATOM 10080 O O . PHE B 2 311 ? 115.372 116.664 94.201 1.00 111.22 945 PHE B O 1
ATOM 10097 N N . LYS B 2 312 ? 113.471 115.974 93.220 1.00 109.68 946 LYS B N 1
ATOM 10098 C CA . LYS B 2 312 ? 113.189 117.314 92.720 1.00 109.68 946 LYS B CA 1
ATOM 10099 C C . LYS B 2 312 ? 112.995 118.294 93.869 1.00 109.68 946 LYS B C 1
ATOM 10100 O O . LYS B 2 312 ? 113.470 119.434 93.808 1.00 109.68 946 LYS B O 1
ATOM 10119 N N . MET B 2 313 ? 112.306 117.868 94.928 1.00 112.44 947 MET B N 1
ATOM 10120 C CA . MET B 2 313 ? 112.085 118.745 96.072 1.00 112.44 947 MET B CA 1
ATOM 10121 C C . MET B 2 313 ? 113.401 119.122 96.735 1.00 112.44 947 MET B C 1
ATOM 10122 O O . MET B 2 313 ? 113.583 120.266 97.169 1.00 112.44 947 MET B O 1
ATOM 10136 N N . SER B 2 314 ? 114.334 118.173 96.819 1.00 108.11 948 SER B N 1
ATOM 10137 C CA . SER B 2 314 ? 115.595 118.438 97.503 1.00 108.11 948 SER B CA 1
ATOM 10138 C C . SER B 2 314 ? 116.333 119.635 96.916 1.00 108.11 948 SER B C 1
ATOM 10139 O O . SER B 2 314 ? 117.122 120.270 97.622 1.00 108.11 948 SER B O 1
ATOM 10147 N N . LEU B 2 315 ? 116.087 119.963 95.651 1.00 108.58 949 LEU B N 1
ATOM 10148 C CA . LEU B 2 315 ? 116.791 121.027 94.944 1.00 108.58 949 LEU B CA 1
ATOM 10149 C C . LEU B 2 315 ? 116.336 122.425 95.378 1.00 108.58 949 LEU B C 1
ATOM 10150 O O . LEU B 2 315 ? 116.724 123.416 94.754 1.00 108.58 949 LEU B O 1
ATOM 10166 N N . GLU B 2 316 ? 115.531 122.533 96.433 1.00 111.82 950 GLU B N 1
ATOM 10167 C CA . GLU B 2 316 ? 114.983 123.825 96.828 1.00 111.82 950 GLU B CA 1
ATOM 10168 C C . GLU B 2 316 ? 116.096 124.802 97.192 1.00 111.82 950 GLU B C 1
ATOM 10169 O O . GLU B 2 316 ? 117.117 124.422 97.772 1.00 111.82 950 GLU B O 1
ATOM 10181 N N . LYS B 2 317 ? 115.891 126.075 96.845 1.00 108.43 951 LYS B N 1
ATOM 10182 C CA . LYS B 2 317 ? 116.900 127.096 97.111 1.00 108.43 951 LYS B CA 1
ATOM 10183 C C . LYS B 2 317 ? 117.043 127.369 98.604 1.00 108.43 951 LYS B C 1
ATOM 10184 O O . LYS B 2 317 ? 118.156 127.366 99.142 1.00 108.43 951 LYS B O 1
ATOM 10203 N N . GLN B 2 318 ? 115.927 127.606 99.293 1.00 104.85 952 GLN B N 1
ATOM 10204 C CA . GLN B 2 318 ? 115.968 128.001 100.696 1.00 104.85 952 GLN B CA 1
ATOM 10205 C C . GLN B 2 318 ? 116.109 126.818 101.640 1.00 104.85 952 GLN B C 1
ATOM 10206 O O . GLN B 2 318 ? 116.085 127.013 102.859 1.00 104.85 952 GLN B O 1
ATOM 10220 N N . LEU B 2 319 ? 116.254 125.606 101.111 1.00 106.21 953 LEU B N 1
ATOM 10221 C CA . LEU B 2 319 ? 116.455 124.410 101.913 1.00 106.21 953 LEU B CA 1
ATOM 10222 C C . LEU B 2 319 ? 117.914 123.972 101.932 1.00 106.21 953 LEU B C 1
ATOM 10223 O O . LEU B 2 319 ? 118.215 122.856 102.367 1.00 106.21 953 LEU B O 1
ATOM 10239 N N . LYS B 2 320 ? 118.829 124.832 101.478 1.00 109.36 954 LYS B N 1
ATOM 10240 C CA . LYS B 2 320 ? 120.229 124.439 101.364 1.00 109.36 954 LYS B CA 1
ATOM 10241 C C . LYS B 2 320 ? 120.882 124.234 102.725 1.00 109.36 954 LYS B C 1
ATOM 10242 O O . LYS B 2 320 ? 121.805 123.423 102.847 1.00 109.36 954 LYS B O 1
ATOM 10261 N N . GLN B 2 321 ? 120.434 124.956 103.751 1.00 105.66 955 GLN B N 1
ATOM 10262 C CA . GLN B 2 321 ? 121.112 124.970 105.042 1.00 105.66 955 GLN B CA 1
ATOM 10263 C C . GLN B 2 321 ? 120.554 123.965 106.042 1.00 105.66 955 GLN B C 1
ATOM 10264 O O . GLN B 2 321 ? 121.049 123.906 107.171 1.00 105.66 955 GLN B O 1
ATOM 10278 N N . ILE B 2 322 ? 119.553 123.178 105.672 1.00 106.18 956 ILE B N 1
ATOM 10279 C CA . ILE B 2 322 ? 118.858 122.288 106.597 1.00 106.18 956 ILE B CA 1
ATOM 10280 C C . ILE B 2 322 ? 119.269 120.853 106.280 1.00 106.18 956 ILE B C 1
ATOM 10281 O O . ILE B 2 322 ? 119.040 120.386 105.157 1.00 106.18 956 ILE B O 1
ATOM 10297 N N . PRO B 2 323 ? 119.873 120.120 107.218 1.00 104.13 957 PRO B N 1
ATOM 10298 C CA . PRO B 2 323 ? 120.349 118.764 106.903 1.00 104.13 957 PRO B CA 1
ATOM 10299 C C . PRO B 2 323 ? 119.196 117.805 106.642 1.00 104.13 957 PRO B C 1
ATOM 10300 O O . PRO B 2 323 ? 118.287 117.664 107.462 1.00 104.13 957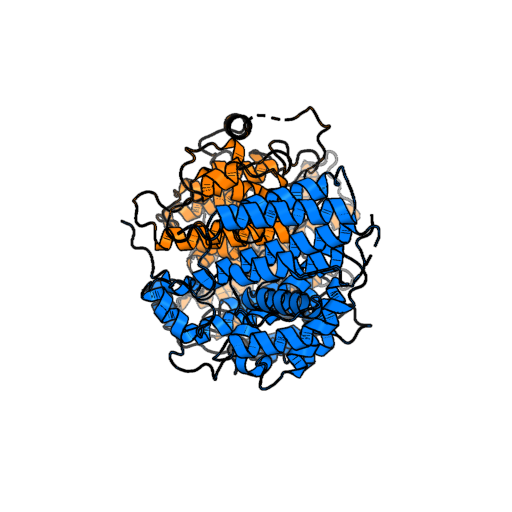 PRO B O 1
ATOM 10311 N N . LEU B 2 324 ? 119.246 117.143 105.490 1.00 106.37 958 LEU B N 1
ATOM 10312 C CA . LEU B 2 324 ? 118.194 116.222 105.058 1.00 106.37 958 LEU B CA 1
ATOM 10313 C C . LEU B 2 324 ? 118.599 114.770 105.312 1.00 106.37 958 LEU B C 1
ATOM 10314 O O . LEU B 2 324 ? 118.749 113.970 104.390 1.00 106.37 958 LEU B O 1
ATOM 10330 N N . VAL B 2 325 ? 118.781 114.422 106.586 1.00 106.26 959 VAL B N 1
ATOM 10331 C CA . VAL B 2 325 ? 119.156 113.052 106.926 1.00 106.26 959 VAL B CA 1
ATOM 10332 C C . VAL B 2 325 ? 117.977 112.106 106.720 1.00 106.26 959 VAL B C 1
ATOM 10333 O O . VAL B 2 325 ? 118.120 111.012 106.155 1.00 106.26 959 VAL B O 1
ATOM 10346 N N . ASP B 2 326 ? 116.793 112.506 107.188 1.00 112.50 960 ASP B N 1
ATOM 10347 C CA . ASP B 2 326 ? 115.627 111.643 107.030 1.00 112.50 960 ASP B CA 1
ATOM 10348 C C . ASP B 2 326 ? 115.281 111.445 105.562 1.00 112.50 960 ASP B C 1
ATOM 10349 O O . ASP B 2 326 ? 114.705 110.414 105.198 1.00 112.50 960 ASP B O 1
ATOM 10358 N N . PHE B 2 327 ? 115.615 112.412 104.706 1.00 104.52 961 PHE B N 1
ATOM 10359 C CA . PHE B 2 327 ? 115.516 112.177 103.271 1.00 104.52 961 PHE B CA 1
ATOM 10360 C C . PHE B 2 327 ? 116.318 110.942 102.889 1.00 104.52 961 PHE B C 1
ATOM 10361 O O . PHE B 2 327 ? 115.834 110.067 102.164 1.00 104.52 961 PHE B O 1
ATOM 10378 N N . GLN B 2 328 ? 117.553 110.853 103.387 1.00 107.75 962 GLN B N 1
ATOM 10379 C CA . GLN B 2 328 ? 118.392 109.696 103.094 1.00 107.75 962 GLN B CA 1
ATOM 10380 C C . GLN B 2 328 ? 117.790 108.419 103.662 1.00 107.75 962 GLN B C 1
ATOM 10381 O O . GLN B 2 328 ? 117.848 107.361 103.026 1.00 107.75 962 GLN B O 1
ATOM 10395 N N . SER B 2 329 ? 117.221 108.489 104.867 1.00 110.50 963 SER B N 1
ATOM 10396 C CA . SER B 2 329 ? 116.615 107.294 105.451 1.00 110.50 963 SER B CA 1
ATOM 10397 C C . SER B 2 329 ? 115.454 106.795 104.594 1.00 110.50 963 SER B C 1
ATOM 10398 O O . SER B 2 329 ? 115.349 105.596 104.293 1.00 110.50 963 SER B O 1
ATOM 10406 N N . LEU B 2 330 ? 114.572 107.709 104.189 1.00 111.71 964 LEU B N 1
ATOM 10407 C CA . LEU B 2 330 ? 113.447 107.331 103.342 1.00 111.71 964 LEU B CA 1
ATOM 10408 C C . LEU B 2 330 ? 113.934 106.796 102.004 1.00 111.71 964 LEU B C 1
ATOM 10409 O O . LEU B 2 330 ? 113.348 105.859 101.451 1.00 111.71 964 LEU B O 1
ATOM 10425 N N . LEU B 2 331 ? 114.999 107.388 101.461 1.00 106.53 965 LEU B N 1
ATOM 10426 C CA . LEU B 2 331 ? 115.575 106.867 100.228 1.00 106.53 965 LEU B CA 1
ATOM 10427 C C . LEU B 2 331 ? 116.053 105.436 100.415 1.00 106.53 965 LEU B C 1
ATOM 10428 O O . LEU B 2 331 ? 115.827 104.582 99.553 1.00 106.53 965 LEU B O 1
ATOM 10444 N N . ILE B 2 332 ? 116.723 105.155 101.533 1.00 107.02 966 ILE B N 1
ATOM 10445 C CA . ILE B 2 332 ? 117.170 103.791 101.800 1.00 107.02 966 ILE B CA 1
ATOM 10446 C C . ILE B 2 332 ? 115.978 102.846 101.810 1.00 107.02 966 ILE B C 1
ATOM 10447 O O . ILE B 2 332 ? 115.987 101.792 101.160 1.00 107.02 966 ILE B O 1
ATOM 10463 N N . ASN B 2 333 ? 114.926 103.219 102.540 1.00 110.51 967 ASN B N 1
ATOM 10464 C CA . ASN B 2 333 ? 113.756 102.348 102.628 1.00 110.51 967 ASN B CA 1
ATOM 10465 C C . ASN B 2 333 ? 113.160 102.097 101.248 1.00 110.51 967 ASN B C 1
ATOM 10466 O O . ASN B 2 333 ? 112.900 100.949 100.868 1.00 110.51 967 ASN B O 1
ATOM 10477 N N . LEU B 2 334 ? 112.945 103.163 100.478 1.00 107.81 968 LEU B N 1
ATOM 10478 C CA . LEU B 2 334 ? 112.311 103.015 99.173 1.00 107.81 968 LEU B CA 1
ATOM 10479 C C . LEU B 2 334 ? 113.161 102.160 98.243 1.00 107.81 968 LEU B C 1
ATOM 10480 O O . LEU B 2 334 ? 112.661 101.213 97.624 1.00 107.81 968 LEU B O 1
ATOM 10496 N N . MET B 2 335 ? 114.454 102.474 98.131 1.00 113.29 969 MET B N 1
ATOM 10497 C CA . MET B 2 335 ? 115.338 101.651 97.313 1.00 113.29 969 MET B CA 1
ATOM 10498 C C . MET B 2 335 ? 115.261 100.190 97.728 1.00 113.29 969 MET B C 1
ATOM 10499 O O . MET B 2 335 ? 115.277 99.294 96.877 1.00 113.29 969 MET B O 1
ATOM 10513 N N . LYS B 2 336 ? 115.177 99.926 99.032 1.00 110.28 970 LYS B N 1
ATOM 10514 C CA . LYS B 2 336 ? 115.061 98.546 99.480 1.00 110.28 970 LYS B CA 1
ATOM 10515 C C . LYS B 2 336 ? 113.707 97.943 99.129 1.00 110.28 970 LYS B C 1
ATOM 10516 O O . LYS B 2 336 ? 113.597 96.718 99.026 1.00 110.28 970 LYS B O 1
ATOM 10535 N N . ASN B 2 337 ? 112.681 98.774 98.936 1.00 111.81 971 ASN B N 1
ATOM 10536 C CA . ASN B 2 337 ? 111.332 98.249 98.738 1.00 111.81 971 ASN B CA 1
ATOM 10537 C C . ASN B 2 337 ? 111.152 97.647 97.348 1.00 111.81 971 ASN B C 1
ATOM 10538 O O . ASN B 2 337 ? 110.472 96.627 97.195 1.00 111.81 971 ASN B O 1
ATOM 10549 N N . ILE B 2 338 ? 111.745 98.263 96.324 1.00 106.69 972 ILE B N 1
ATOM 10550 C CA . ILE B 2 338 ? 111.497 97.881 94.936 1.00 106.69 972 ILE B CA 1
ATOM 10551 C C . ILE B 2 338 ? 111.743 96.389 94.753 1.00 106.69 972 ILE B C 1
ATOM 10552 O O . ILE B 2 338 ? 112.601 95.802 95.420 1.00 106.69 972 ILE B O 1
ATOM 10568 N N . ARG B 2 339 ? 110.988 95.769 93.845 1.00 100.54 973 ARG B N 1
ATOM 10569 C CA . ARG B 2 339 ? 111.023 94.327 93.632 1.00 100.54 973 ARG B CA 1
ATOM 10570 C C . ARG B 2 339 ? 111.765 93.928 92.365 1.00 100.54 973 ARG B C 1
ATOM 10571 O O . ARG B 2 339 ? 112.445 92.897 92.351 1.00 100.54 973 ARG B O 1
ATOM 10592 N N . ASP B 2 340 ? 111.644 94.713 91.294 1.00 107.42 974 ASP B N 1
ATOM 10593 C CA . ASP B 2 340 ? 112.395 94.483 90.061 1.00 107.42 974 ASP B CA 1
ATOM 10594 C C . ASP B 2 340 ? 113.509 95.526 90.008 1.00 107.42 974 ASP B C 1
ATOM 10595 O O . ASP B 2 340 ? 113.386 96.584 89.394 1.00 107.42 974 ASP B O 1
ATOM 10604 N N . TRP B 2 341 ? 114.622 95.206 90.667 1.00 104.92 975 TRP B N 1
ATOM 10605 C CA . TRP B 2 341 ? 115.659 96.205 90.904 1.00 104.92 975 TRP B CA 1
ATOM 10606 C C . TRP B 2 341 ? 116.506 96.447 89.659 1.00 104.92 975 TRP B C 1
ATOM 10607 O O . TRP B 2 341 ? 116.534 97.561 89.119 1.00 104.92 975 TRP B O 1
ATOM 10628 N N . ASN B 2 342 ? 117.202 95.407 89.195 1.00 99.90 976 ASN B N 1
ATOM 10629 C CA . ASN B 2 342 ? 118.107 95.556 88.059 1.00 99.90 976 ASN B CA 1
ATOM 10630 C C . ASN B 2 342 ? 117.392 96.178 86.868 1.00 99.90 976 ASN B C 1
ATOM 10631 O O . ASN B 2 342 ? 117.892 97.123 86.248 1.00 99.90 976 ASN B O 1
ATOM 10642 N N . THR B 2 343 ? 116.209 95.661 86.540 1.00 101.53 977 THR B N 1
ATOM 10643 C CA . THR B 2 343 ? 115.452 96.214 85.423 1.00 101.53 977 THR B CA 1
ATOM 10644 C C . THR B 2 343 ? 115.147 97.689 85.643 1.00 101.53 977 THR B C 1
ATOM 10645 O O . THR B 2 343 ? 115.197 98.487 84.701 1.00 101.53 977 THR B O 1
ATOM 10656 N N . LYS B 2 344 ? 114.827 98.070 86.880 1.00 105.63 978 LYS B N 1
ATOM 10657 C CA . LYS B 2 344 ? 114.352 99.419 87.154 1.00 105.63 978 LYS B CA 1
ATOM 10658 C C . LYS B 2 344 ? 115.469 100.445 87.283 1.00 105.63 978 LYS B C 1
ATOM 10659 O O . LYS B 2 344 ? 115.191 101.646 87.203 1.00 105.63 978 LYS B O 1
ATOM 10678 N N . VAL B 2 345 ? 116.714 100.019 87.475 1.00 106.19 979 VAL B N 1
ATOM 10679 C CA . VAL B 2 345 ? 117.778 100.981 87.770 1.00 106.19 979 VAL B CA 1
ATOM 10680 C C . VAL B 2 345 ? 117.929 101.989 86.633 1.00 106.19 979 VAL B C 1
ATOM 10681 O O . VAL B 2 345 ? 117.851 103.202 86.879 1.00 106.19 979 VAL B O 1
ATOM 10694 N N . PRO B 2 346 ? 118.140 101.552 85.387 1.00 104.29 980 PRO B N 1
ATOM 10695 C CA . PRO B 2 346 ? 118.459 102.529 84.328 1.00 104.29 980 PRO B CA 1
ATOM 10696 C C . PRO B 2 346 ? 117.369 103.561 84.100 1.00 104.29 980 PRO B C 1
ATOM 10697 O O . PRO B 2 346 ? 117.672 104.731 83.820 1.00 104.29 980 PRO B O 1
ATOM 10708 N N . GLU B 2 347 ? 116.101 103.160 84.204 1.00 109.11 981 GLU B N 1
ATOM 10709 C CA . GLU B 2 347 ? 115.013 104.119 84.045 1.00 109.11 981 GLU B CA 1
ATOM 10710 C C . GLU B 2 347 ? 115.114 105.211 85.098 1.00 109.11 981 GLU B C 1
ATOM 10711 O O . GLU B 2 347 ? 115.000 106.404 84.792 1.00 109.11 981 GLU B O 1
ATOM 10723 N N . LEU B 2 348 ? 115.340 104.815 86.351 1.00 114.62 982 LEU B N 1
ATOM 10724 C CA . LEU B 2 348 ? 115.504 105.801 87.409 1.00 114.62 982 LEU B CA 1
ATOM 10725 C C . LEU B 2 348 ? 116.701 106.696 87.136 1.00 114.62 982 LEU B C 1
ATOM 10726 O O . LEU B 2 348 ? 116.628 107.912 87.328 1.00 114.62 982 LEU B O 1
ATOM 10742 N N . CYS B 2 349 ? 117.817 106.111 86.697 1.00 119.84 983 CYS B N 1
ATOM 10743 C CA . CYS B 2 349 ? 119.006 106.910 86.421 1.00 119.84 983 CYS B CA 1
ATOM 10744 C C . CYS B 2 349 ? 118.703 107.991 85.394 1.00 119.84 983 CYS B C 1
ATOM 10745 O O . CYS B 2 349 ? 119.036 109.168 85.589 1.00 119.84 983 CYS B O 1
ATOM 10753 N N . LEU B 2 350 ? 118.055 107.610 84.293 1.00 116.63 984 LEU B N 1
ATOM 10754 C CA . LEU B 2 350 ? 117.692 108.597 83.283 1.00 116.63 984 LEU B CA 1
ATOM 10755 C C . LEU B 2 350 ? 116.745 109.640 83.861 1.00 116.63 984 LEU B C 1
ATOM 10756 O O . LEU B 2 350 ? 116.861 110.835 83.560 1.00 116.63 984 LEU B O 1
ATOM 10772 N N . GLY B 2 351 ? 115.795 109.206 84.691 1.00 116.63 985 GLY B N 1
ATOM 10773 C CA . GLY B 2 351 ? 114.871 110.153 85.291 1.00 116.63 985 GLY B CA 1
ATOM 10774 C C . GLY B 2 351 ? 115.582 111.218 86.103 1.00 116.63 985 GLY B C 1
ATOM 10775 O O . GLY B 2 351 ? 115.311 112.412 85.956 1.00 116.63 985 GLY B O 1
ATOM 10779 N N . ILE B 2 352 ? 116.508 110.801 86.969 1.00 118.93 986 ILE B N 1
ATOM 10780 C CA . ILE B 2 352 ? 117.256 111.789 87.749 1.00 118.93 986 ILE B CA 1
ATOM 10781 C C . ILE B 2 352 ? 118.083 112.668 86.823 1.00 118.93 986 ILE B C 1
ATOM 10782 O O . ILE B 2 352 ? 118.196 113.881 87.033 1.00 118.93 986 ILE B O 1
ATOM 10798 N N . ASN B 2 353 ? 118.681 112.074 85.789 1.00 123.55 987 ASN B N 1
ATOM 10799 C CA . ASN B 2 353 ? 119.456 112.871 84.846 1.00 123.55 987 ASN B CA 1
ATOM 10800 C C . ASN B 2 353 ? 118.603 113.994 84.267 1.00 123.55 987 ASN B C 1
ATOM 10801 O O . ASN B 2 353 ? 119.063 115.136 84.143 1.00 123.55 987 ASN B O 1
ATOM 10812 N N . GLU B 2 354 ? 117.353 113.695 83.929 1.00 114.32 988 GLU B N 1
ATOM 10813 C CA . GLU B 2 354 ? 116.520 114.637 83.191 1.00 114.32 988 GLU B CA 1
ATOM 10814 C C . GLU B 2 354 ? 115.969 115.778 84.040 1.00 114.32 988 GLU B C 1
ATOM 10815 O O . GLU B 2 354 ? 115.397 116.715 83.475 1.00 114.32 988 GLU B O 1
ATOM 10827 N N . LEU B 2 355 ? 116.120 115.739 85.366 1.00 114.04 989 LEU B N 1
ATOM 10828 C CA . LEU B 2 355 ? 115.410 116.703 86.204 1.00 114.04 989 LEU B CA 1
ATOM 10829 C C . LEU B 2 355 ? 115.836 118.137 85.915 1.00 114.04 989 LEU B C 1
ATOM 10830 O O . LEU B 2 355 ? 114.989 119.032 85.818 1.00 114.04 989 LEU B O 1
ATOM 10846 N N . SER B 2 356 ? 117.136 118.384 85.777 1.00 114.74 990 SER B N 1
ATOM 10847 C CA . SER B 2 356 ? 117.614 119.750 85.626 1.00 114.74 990 SER B CA 1
ATOM 10848 C C . SER B 2 356 ? 118.811 119.774 84.689 1.00 114.74 990 SER B C 1
ATOM 10849 O O . SER B 2 356 ? 119.354 118.736 84.305 1.00 114.74 990 SER B O 1
ATOM 10857 N N . SER B 2 357 ? 119.216 120.990 84.326 1.00 122.10 991 SER B N 1
ATOM 10858 C CA . SER B 2 357 ? 120.282 121.222 83.359 1.00 122.10 991 SER B CA 1
ATOM 10859 C C . SER B 2 357 ? 121.609 121.588 84.006 1.00 122.10 991 SER B C 1
ATOM 10860 O O . SER B 2 357 ? 122.654 121.088 83.580 1.00 122.10 991 SER B O 1
ATOM 10868 N N . HIS B 2 358 ? 121.598 122.444 85.020 1.00 117.85 992 HIS B N 1
ATOM 10869 C CA . HIS B 2 358 ? 122.839 122.914 85.618 1.00 117.85 992 HIS B CA 1
ATOM 10870 C C . HIS B 2 358 ? 123.631 121.727 86.157 1.00 117.85 992 HIS B C 1
ATOM 10871 O O . HIS B 2 358 ? 123.112 120.978 86.998 1.00 117.85 992 HIS B O 1
ATOM 10885 N N . PRO B 2 359 ? 124.875 121.518 85.718 1.00 128.28 993 PRO B N 1
ATOM 10886 C CA . PRO B 2 359 ? 125.571 120.278 86.095 1.00 128.28 993 PRO B CA 1
ATOM 10887 C C . PRO B 2 359 ? 125.833 120.156 87.584 1.00 128.28 993 PRO B C 1
ATOM 10888 O O . PRO B 2 359 ? 125.796 119.041 88.123 1.00 128.28 993 PRO B O 1
ATOM 10899 N N . HIS B 2 360 ? 126.103 121.268 88.269 1.00 126.47 994 HIS B N 1
ATOM 10900 C CA . HIS B 2 360 ? 126.419 121.182 89.688 1.00 126.47 994 HIS B CA 1
ATOM 10901 C C . HIS B 2 360 ? 125.251 120.609 90.474 1.00 126.47 994 HIS B C 1
ATOM 10902 O O . HIS B 2 360 ? 125.455 119.889 91.456 1.00 126.47 994 HIS B O 1
ATOM 10916 N N . ASN B 2 361 ? 124.021 120.906 90.055 1.00 117.03 995 ASN B N 1
ATOM 10917 C CA . ASN B 2 361 ? 122.869 120.285 90.697 1.00 117.03 995 ASN B CA 1
ATOM 10918 C C . ASN B 2 361 ? 122.897 118.773 90.516 1.00 117.03 995 ASN B C 1
ATO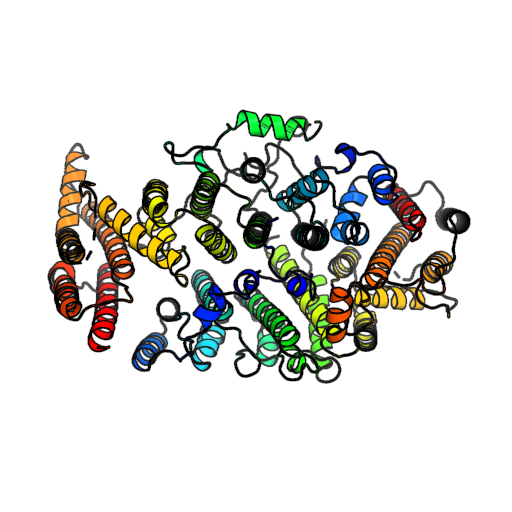M 10919 O O . ASN B 2 361 ? 122.644 118.021 91.464 1.00 117.03 995 ASN B O 1
ATOM 10930 N N . LEU B 2 362 ? 123.220 118.307 89.309 1.00 123.15 996 LEU B N 1
ATOM 10931 C CA . LEU B 2 362 ? 123.322 116.868 89.095 1.00 123.15 996 LEU B CA 1
ATOM 10932 C C . LEU B 2 362 ? 124.368 116.269 90.020 1.00 123.15 996 LEU B C 1
ATOM 10933 O O . LEU B 2 362 ? 124.142 115.217 90.632 1.00 123.15 996 LEU B O 1
ATOM 10949 N N . LEU B 2 363 ? 125.518 116.935 90.145 1.00 122.51 997 LEU B N 1
ATOM 10950 C CA . LEU B 2 363 ? 126.528 116.487 91.096 1.00 122.51 997 LEU B CA 1
ATOM 10951 C C . LEU B 2 363 ? 125.950 116.412 92.503 1.00 122.51 997 LEU B C 1
ATOM 10952 O O . LEU B 2 363 ? 126.240 115.475 93.257 1.00 122.51 997 LEU B O 1
ATOM 10968 N N . TRP B 2 364 ? 125.134 117.399 92.876 1.00 115.68 998 TRP B N 1
ATOM 10969 C CA . TRP B 2 364 ? 124.496 117.372 94.187 1.00 115.68 998 TRP B CA 1
ATOM 10970 C C . TRP B 2 364 ? 123.683 116.100 94.371 1.00 115.68 998 TRP B C 1
ATOM 10971 O O . TRP B 2 364 ? 123.871 115.369 95.346 1.00 115.68 998 TRP B O 1
ATOM 10992 N N . LEU B 2 365 ? 122.775 115.811 93.437 1.00 116.95 999 LEU B N 1
ATOM 10993 C CA . LEU B 2 365 ? 121.954 114.610 93.601 1.00 116.95 999 LEU B CA 1
ATOM 10994 C C . LEU B 2 365 ? 122.802 113.344 93.599 1.00 116.95 999 LEU B C 1
ATOM 10995 O O . LEU B 2 365 ? 122.451 112.361 94.262 1.00 116.95 999 LEU B O 1
ATOM 11011 N N . VAL B 2 366 ? 123.919 113.334 92.869 1.00 120.08 1000 VAL B N 1
ATOM 11012 C CA . VAL B 2 366 ? 124.811 112.179 92.969 1.00 120.08 1000 VAL B CA 1
ATOM 11013 C C . VAL B 2 366 ? 125.343 112.054 94.389 1.00 120.08 1000 VAL B C 1
ATOM 11014 O O . VAL B 2 366 ? 125.403 110.955 94.954 1.00 120.08 1000 VAL B O 1
ATOM 11027 N N . GLN B 2 367 ? 125.739 113.178 94.986 1.00 121.97 1001 GLN B N 1
ATOM 11028 C CA . GLN B 2 367 ? 126.294 113.148 96.335 1.00 121.97 1001 GLN B CA 1
ATOM 11029 C C . GLN B 2 367 ? 125.242 112.780 97.375 1.00 121.97 1001 GLN B C 1
ATOM 11030 O O . GLN B 2 367 ? 125.568 112.160 98.393 1.00 121.97 1001 GLN B O 1
ATOM 11044 N N . LEU B 2 368 ? 123.982 113.146 97.134 1.00 107.38 1002 LEU B N 1
ATOM 11045 C CA . LEU B 2 368 ? 122.970 113.088 98.184 1.00 107.38 1002 LEU B CA 1
ATOM 11046 C C . LEU B 2 368 ? 122.493 111.666 98.446 1.00 107.38 1002 LEU B C 1
ATOM 11047 O O . LEU B 2 368 ? 122.086 111.351 99.569 1.00 107.38 1002 LEU B O 1
ATOM 11063 N N . VAL B 2 369 ? 122.531 110.800 97.440 1.00 106.30 1003 VAL B N 1
ATOM 11064 C CA . VAL B 2 369 ? 121.990 109.452 97.644 1.00 106.30 1003 VAL B CA 1
ATOM 11065 C C . VAL B 2 369 ? 122.856 108.712 98.656 1.00 106.30 1003 VAL B C 1
ATOM 11066 O O . VAL B 2 369 ? 124.089 108.897 98.667 1.00 106.30 1003 VAL B O 1
ATOM 11079 N N . PRO B 2 370 ? 122.288 107.874 99.523 1.00 105.29 1004 PRO B N 1
ATOM 11080 C CA . PRO B 2 370 ? 123.120 107.130 100.475 1.00 105.29 1004 PRO B CA 1
ATOM 11081 C C . PRO B 2 370 ? 124.054 106.164 99.767 1.00 105.29 1004 PRO B C 1
ATOM 11082 O O . PRO B 2 370 ? 123.765 105.671 98.675 1.00 105.29 1004 PRO B O 1
ATOM 11093 N N . ASN B 2 371 ? 125.193 105.892 100.413 1.00 106.87 1005 ASN B N 1
ATOM 11094 C CA . ASN B 2 371 ? 126.220 105.048 99.816 1.00 106.87 1005 ASN B CA 1
ATOM 11095 C C . ASN B 2 371 ? 126.782 104.041 100.815 1.00 106.87 1005 ASN B C 1
ATOM 11096 O O . ASN B 2 371 ? 127.964 103.689 100.743 1.00 106.87 1005 ASN B O 1
ATOM 11107 N N . TRP B 2 372 ? 125.959 103.563 101.747 1.00 104.50 1006 TRP B N 1
ATOM 11108 C CA . TRP B 2 372 ? 126.352 102.482 102.643 1.00 104.50 1006 TRP B CA 1
ATOM 11109 C C . TRP B 2 372 ? 125.400 101.296 102.528 1.00 104.50 1006 TRP B C 1
ATOM 11110 O O . TRP B 2 372 ? 125.216 100.541 103.484 1.00 104.50 1006 TRP B O 1
ATOM 11131 N N . THR B 2 373 ? 124.785 101.130 101.359 1.00 108.67 1007 THR B N 1
ATOM 11132 C CA . THR B 2 373 ? 123.996 99.949 101.043 1.00 108.67 1007 THR B CA 1
ATOM 11133 C C . THR B 2 373 ? 124.187 99.624 99.570 1.00 108.67 1007 THR B C 1
ATOM 11134 O O . THR B 2 373 ? 124.270 100.528 98.734 1.00 108.67 1007 THR B O 1
ATOM 11145 N N . SER B 2 374 ? 124.244 98.327 99.258 1.00 106.20 1008 SER B N 1
ATOM 11146 C CA . SER B 2 374 ? 124.660 97.890 97.928 1.00 106.20 1008 SER B CA 1
ATOM 11147 C C . SER B 2 374 ? 123.871 98.595 96.832 1.00 106.20 1008 SER B C 1
ATOM 11148 O O . SER B 2 374 ? 124.447 99.112 95.865 1.00 106.20 1008 SER B O 1
ATOM 11156 N N . ARG B 2 375 ? 122.545 98.625 96.964 1.00 107.00 1009 ARG B N 1
ATOM 11157 C CA . ARG B 2 375 ? 121.724 99.257 95.939 1.00 107.00 1009 ARG B CA 1
ATOM 11158 C C . ARG B 2 375 ? 122.028 100.744 95.828 1.00 107.00 1009 ARG B C 1
ATOM 11159 O O . ARG B 2 375 ? 121.989 101.306 94.727 1.00 107.00 1009 ARG B O 1
ATOM 11180 N N . GLY B 2 376 ? 122.349 101.395 96.946 1.00 111.91 1010 GLY B N 1
ATOM 11181 C CA . GLY B 2 376 ? 122.757 102.788 96.881 1.00 111.91 1010 GLY B CA 1
ATOM 11182 C C . GLY B 2 376 ? 124.018 102.979 96.062 1.00 111.91 1010 GLY B C 1
ATOM 11183 O O . GLY B 2 376 ? 124.120 103.919 95.271 1.00 111.91 1010 GLY B O 1
ATOM 11187 N N . ARG B 2 377 ? 124.993 102.083 96.230 1.00 114.45 1011 ARG B N 1
ATOM 11188 C CA . ARG B 2 377 ? 126.225 102.186 95.454 1.00 114.45 1011 ARG B CA 1
ATOM 11189 C C . ARG B 2 377 ? 125.958 101.936 93.975 1.00 114.45 1011 ARG B C 1
ATOM 11190 O O . ARG B 2 377 ? 126.517 102.620 93.107 1.00 114.45 1011 ARG B O 1
ATOM 11211 N N . GLN B 2 378 ? 125.121 100.942 93.669 1.00 109.35 1012 GLN B N 1
ATOM 11212 C CA . GLN B 2 378 ? 124.745 100.702 92.281 1.00 109.35 1012 GLN B CA 1
ATOM 11213 C C . GLN B 2 378 ? 124.124 101.950 91.670 1.00 109.35 1012 GLN B C 1
ATOM 11214 O O . GLN B 2 378 ? 124.487 102.368 90.562 1.00 109.35 1012 GLN B O 1
ATOM 11228 N N . LEU B 2 379 ? 123.180 102.561 92.386 1.00 112.22 1013 LEU B N 1
ATOM 11229 C CA . LEU B 2 379 ? 122.543 103.770 91.883 1.00 112.22 1013 LEU B CA 1
ATOM 11230 C C . LEU B 2 379 ? 123.570 104.870 91.674 1.00 112.22 1013 LEU B C 1
ATOM 11231 O O . LEU B 2 379 ? 123.559 105.550 90.642 1.00 112.22 1013 LEU B O 1
ATOM 11247 N N . ARG B 2 380 ? 124.473 105.053 92.636 1.00 115.74 1014 ARG B N 1
ATOM 11248 C CA . ARG B 2 380 ? 125.472 106.108 92.517 1.00 115.74 1014 ARG B CA 1
ATOM 11249 C C . ARG B 2 380 ? 126.312 105.922 91.262 1.00 115.74 1014 ARG B C 1
ATOM 11250 O O . ARG B 2 380 ? 126.453 106.847 90.450 1.00 115.74 1014 ARG B O 1
ATOM 11271 N N . GLN B 2 381 ? 126.876 104.726 91.081 1.00 120.80 1015 GLN B N 1
ATOM 11272 C CA . GLN B 2 381 ? 127.781 104.521 89.955 1.00 120.80 1015 GLN B CA 1
ATOM 11273 C C . GLN B 2 381 ? 127.041 104.646 88.628 1.00 120.80 1015 GLN B C 1
ATOM 11274 O O . GLN B 2 381 ? 127.526 105.299 87.696 1.00 120.80 1015 GLN B O 1
ATOM 11288 N N . CYS B 2 382 ? 125.856 104.036 88.522 1.00 120.32 1016 CYS B N 1
ATOM 11289 C CA . CYS B 2 382 ? 125.124 104.107 87.262 1.00 120.32 1016 CYS B CA 1
ATOM 11290 C C . CYS B 2 382 ? 124.716 105.540 86.942 1.00 120.32 1016 CYS B C 1
ATOM 11291 O O . CYS B 2 382 ? 124.797 105.976 85.785 1.00 120.32 1016 CYS B O 1
ATOM 11299 N N . LEU B 2 383 ? 124.282 106.293 87.954 1.00 120.18 1017 LEU B N 1
ATOM 11300 C CA . LEU B 2 383 ? 123.893 107.677 87.728 1.00 120.18 1017 LEU B CA 1
ATOM 11301 C C . LEU B 2 383 ? 125.096 108.493 87.275 1.00 120.18 1017 LEU B C 1
ATOM 11302 O O . LEU B 2 383 ? 124.985 109.344 86.385 1.00 120.18 1017 LEU B O 1
ATOM 11318 N N . SER B 2 384 ? 126.263 108.239 87.873 1.00 129.11 1018 SER B N 1
ATOM 11319 C CA . SER B 2 384 ? 127.470 108.943 87.455 1.00 129.11 1018 SER B CA 1
ATOM 11320 C C . SER B 2 384 ? 127.808 108.636 86.002 1.00 129.11 1018 SER B C 1
ATOM 11321 O O . SER B 2 384 ? 128.170 109.540 85.239 1.00 129.11 1018 SER B O 1
ATOM 11329 N N . LEU B 2 385 ? 127.713 107.364 85.604 1.00 128.04 1019 LEU B N 1
ATOM 11330 C CA . LEU B 2 385 ? 127.946 107.013 84.205 1.00 128.04 1019 LEU B CA 1
ATOM 11331 C C . LEU B 2 385 ? 126.996 107.772 83.290 1.00 128.04 1019 LEU B C 1
ATOM 11332 O O . LEU B 2 385 ? 127.409 108.329 82.264 1.00 128.04 1019 LEU B O 1
ATOM 11348 N N . VAL B 2 386 ? 125.713 107.803 83.647 1.00 123.18 1020 VAL B N 1
ATOM 11349 C CA . VAL B 2 386 ? 124.734 108.483 82.804 1.00 123.18 1020 VAL B CA 1
ATOM 11350 C C . VAL B 2 386 ? 125.085 109.960 82.681 1.00 123.18 1020 VAL B C 1
ATOM 11351 O O . VAL B 2 386 ? 125.038 110.542 81.589 1.00 123.18 1020 VAL B O 1
ATOM 11364 N N . ILE B 2 387 ? 125.448 110.590 83.799 1.00 125.23 1021 ILE B N 1
ATOM 11365 C CA . ILE B 2 387 ? 125.746 112.018 83.766 1.00 125.23 1021 ILE B CA 1
ATOM 11366 C C . ILE B 2 387 ? 126.975 112.287 82.909 1.00 125.23 1021 ILE B C 1
ATOM 11367 O O . ILE B 2 387 ? 126.982 113.213 82.090 1.00 125.23 1021 ILE B O 1
ATOM 11383 N N . ILE B 2 388 ? 128.041 111.501 83.086 1.00 132.81 1022 ILE B N 1
ATOM 11384 C CA . ILE B 2 388 ? 129.249 111.759 82.305 1.00 132.81 1022 ILE B CA 1
ATOM 11385 C C . ILE B 2 388 ? 128.958 111.568 80.825 1.00 132.81 1022 ILE B C 1
ATOM 11386 O O . ILE B 2 388 ? 129.454 112.320 79.977 1.00 132.81 1022 ILE B O 1
ATOM 11402 N N . SER B 2 389 ? 128.145 110.565 80.485 1.00 131.30 1023 SER B N 1
ATOM 11403 C CA . SER B 2 389 ? 127.741 110.406 79.093 1.00 131.30 1023 SER B CA 1
ATOM 11404 C C . SER B 2 389 ? 127.008 111.644 78.593 1.00 131.30 1023 SER B C 1
ATOM 11405 O O . SER B 2 389 ? 127.258 112.116 77.479 1.00 131.30 1023 SER B O 1
ATOM 11413 N N . LYS B 2 390 ? 126.100 112.187 79.406 1.00 132.77 1024 LYS B N 1
ATOM 11414 C CA . LYS B 2 390 ? 125.289 113.315 78.955 1.00 132.77 1024 LYS B CA 1
ATOM 11415 C C . LYS B 2 390 ? 126.130 114.572 78.752 1.00 132.77 1024 LYS B C 1
ATOM 11416 O O . LYS B 2 390 ? 126.066 115.207 77.694 1.00 132.77 1024 LYS B O 1
ATOM 11435 N N . LEU B 2 391 ? 126.924 114.951 79.756 1.00 136.21 1025 LEU B N 1
ATOM 11436 C CA . LEU B 2 391 ? 127.561 116.268 79.728 1.00 136.21 1025 LEU B CA 1
ATOM 11437 C C . LEU B 2 391 ? 128.538 116.402 78.568 1.00 136.21 1025 LEU B C 1
ATOM 11438 O O . LEU B 2 391 ? 128.583 117.444 77.905 1.00 136.21 1025 LEU B O 1
ATOM 11454 N N . LEU B 2 392 ? 129.322 115.369 78.305 1.00 147.29 1026 LEU B N 1
ATOM 11455 C CA . LEU B 2 392 ? 130.378 115.462 77.299 1.00 147.29 1026 LEU B CA 1
ATOM 11456 C C . LEU B 2 392 ? 129.851 115.589 75.880 1.00 147.29 1026 LEU B C 1
ATOM 11457 O O . LEU B 2 392 ? 130.672 115.551 74.954 1.00 147.29 1026 LEU B O 1
ATOM 11473 N N . ASP B 2 393 ? 128.545 115.731 75.656 1.00 154.93 1027 ASP B N 1
ATOM 11474 C CA . ASP B 2 393 ? 127.964 115.813 74.322 1.00 154.93 1027 ASP B CA 1
ATOM 11475 C C . ASP B 2 393 ? 128.137 114.518 73.544 1.00 154.93 1027 ASP B C 1
ATOM 11476 O O . ASP B 2 393 ? 128.061 114.517 72.311 1.00 154.93 1027 ASP B O 1
ATOM 11485 N N . GLU B 2 394 ? 128.368 113.411 74.243 1.00 155.55 1028 GLU B N 1
ATOM 11486 C CA . GLU B 2 394 ? 128.509 112.117 73.596 1.00 155.55 1028 GLU B CA 1
ATOM 11487 C C . GLU B 2 394 ? 127.140 111.557 73.236 1.00 155.55 1028 GLU B C 1
ATOM 11488 O O . GLU B 2 394 ? 126.199 111.618 74.032 1.00 155.55 1028 GLU B O 1
ATOM 11500 N N . LYS B 2 395 ? 127.034 111.013 72.028 1.00 158.53 1029 LYS B N 1
ATOM 11501 C CA . LYS B 2 395 ? 125.783 110.408 71.597 1.00 158.53 1029 LYS B CA 1
ATOM 11502 C C . LYS B 2 395 ? 125.422 109.241 72.507 1.00 158.53 1029 LYS B C 1
ATOM 11503 O O . LYS B 2 395 ? 126.268 108.408 72.845 1.00 158.53 1029 LYS B O 1
ATOM 11522 N N . HIS B 2 396 ? 124.154 109.185 72.910 1.00 161.38 1030 HIS B N 1
ATOM 11523 C CA . HIS B 2 396 ? 123.703 108.143 73.822 1.00 161.38 1030 HIS B CA 1
ATOM 11524 C C . HIS B 2 396 ? 123.586 106.811 73.090 1.00 161.38 1030 HIS B C 1
ATOM 11525 O O . HIS B 2 396 ? 122.485 106.285 72.900 1.00 161.38 1030 HIS B O 1
ATOM 11539 N N . GLU B 2 397 ? 124.725 106.256 72.683 1.00 161.51 1031 GLU B N 1
ATOM 11540 C CA . GLU B 2 397 ? 124.764 104.968 71.991 1.00 161.51 1031 GLU B CA 1
ATOM 11541 C C . GLU B 2 397 ? 124.921 103.876 73.042 1.00 161.51 1031 GLU B C 1
ATOM 11542 O O . GLU B 2 397 ? 126.030 103.455 73.370 1.00 161.51 1031 GLU B O 1
ATOM 11554 N N . ASP B 2 398 ? 123.785 103.456 73.607 1.00 164.56 1032 ASP B N 1
ATOM 11555 C CA . ASP B 2 398 ? 123.683 102.348 74.558 1.00 164.56 1032 ASP B CA 1
ATOM 11556 C C . ASP B 2 398 ? 124.898 102.262 75.477 1.00 164.56 1032 ASP B C 1
ATOM 11557 O O . ASP B 2 398 ? 125.551 101.217 75.564 1.00 164.56 1032 ASP B O 1
ATOM 11566 N N . VAL B 2 399 ? 125.190 103.351 76.182 1.00 148.59 1033 VAL B N 1
ATOM 11567 C CA . VAL B 2 399 ? 126.333 103.401 77.086 1.00 148.59 1033 VAL B CA 1
ATOM 11568 C C . VAL B 2 399 ? 126.209 102.312 78.146 1.00 148.59 1033 VAL B C 1
ATOM 11569 O O . VAL B 2 399 ? 125.168 101.668 78.273 1.00 148.59 1033 VAL B O 1
ATOM 11582 N N . ASN B 2 404 ? 135.374 96.107 81.706 1.00 164.99 1038 ASN B N 1
ATOM 11583 C CA . ASN B 2 404 ? 136.643 96.399 81.051 1.00 164.99 1038 ASN B CA 1
ATOM 11584 C C . ASN B 2 404 ? 136.477 97.522 80.035 1.00 164.99 1038 ASN B C 1
ATOM 11585 O O . ASN B 2 404 ? 137.251 98.479 80.024 1.00 164.99 1038 ASN B O 1
ATOM 11596 N N . LEU B 2 405 ? 135.457 97.399 79.180 1.00 166.46 1039 LEU B N 1
ATOM 11597 C CA . LEU B 2 405 ? 135.186 98.447 78.203 1.00 166.46 1039 LEU B CA 1
ATOM 11598 C C . LEU B 2 405 ? 134.992 99.795 78.881 1.00 166.46 1039 LEU B C 1
ATOM 11599 O O . LEU B 2 405 ? 135.308 100.839 78.295 1.00 166.46 1039 LEU B O 1
ATOM 11615 N N . GLN B 2 406 ? 134.477 99.794 80.113 1.00 162.56 1040 GLN B N 1
ATOM 11616 C CA . GLN B 2 406 ? 134.387 101.037 80.867 1.00 162.56 1040 GLN B CA 1
ATOM 11617 C C . GLN B 2 406 ? 135.751 101.694 81.012 1.00 162.56 1040 GLN B C 1
ATOM 11618 O O . GLN B 2 406 ? 135.838 102.921 81.102 1.00 162.56 1040 GLN B O 1
ATOM 11632 N N . VAL B 2 407 ? 136.826 100.904 81.024 1.00 158.58 1041 VAL B N 1
ATOM 11633 C CA . VAL B 2 407 ? 138.164 101.481 81.136 1.00 158.58 1041 VAL B CA 1
ATOM 11634 C C . VAL B 2 407 ? 138.455 102.369 79.932 1.00 158.58 1041 VAL B C 1
ATOM 11635 O O . VAL B 2 407 ? 138.858 103.531 80.071 1.00 158.58 1041 VAL B O 1
ATOM 11648 N N . SER B 2 408 ? 138.237 101.837 78.727 1.00 158.03 1042 SER B N 1
ATOM 11649 C CA . SER B 2 408 ? 138.465 102.624 77.522 1.00 158.03 1042 SER B CA 1
ATOM 11650 C C . SER B 2 408 ? 137.481 103.780 77.419 1.00 158.03 1042 SER B C 1
ATOM 11651 O O . SER B 2 408 ? 137.834 104.850 76.915 1.00 158.03 1042 SER B O 1
ATOM 11659 N N . VAL B 2 409 ? 136.247 103.587 77.887 1.00 154.58 1043 VAL B N 1
ATOM 11660 C CA . VAL B 2 409 ? 135.268 104.669 77.848 1.00 154.58 1043 VAL B CA 1
ATOM 11661 C C . VAL B 2 409 ? 135.712 105.822 78.744 1.00 154.58 1043 VAL B C 1
ATOM 11662 O O . VAL B 2 409 ? 135.633 106.997 78.362 1.00 154.58 1043 VAL B O 1
ATOM 11675 N N . LEU B 2 410 ? 136.180 105.505 79.952 1.00 151.88 1044 LEU B N 1
ATOM 11676 C CA . LEU B 2 410 ? 136.685 106.537 80.849 1.00 151.88 1044 LEU B CA 1
ATOM 11677 C C . LEU B 2 410 ? 137.928 107.201 80.274 1.00 151.88 1044 LEU B C 1
ATOM 11678 O O . LEU B 2 410 ? 138.126 108.409 80.442 1.00 151.88 1044 LEU B O 1
ATOM 11694 N N . HIS B 2 411 ? 138.785 106.426 79.608 1.00 150.62 1045 HIS B N 1
ATOM 11695 C CA . HIS B 2 411 ? 139.936 107.026 78.943 1.00 150.62 1045 HIS B CA 1
ATOM 11696 C C . HIS B 2 411 ? 139.483 108.016 77.877 1.00 150.62 1045 HIS B C 1
ATOM 11697 O O . HIS B 2 411 ? 140.026 109.123 77.769 1.00 150.62 1045 HIS B O 1
ATOM 11711 N N . ARG B 2 412 ? 138.482 107.632 77.084 1.00 145.63 1046 ARG B N 1
ATOM 11712 C CA . ARG B 2 412 ? 137.927 108.543 76.091 1.00 145.63 1046 ARG B CA 1
ATOM 11713 C C . ARG B 2 412 ? 137.448 109.825 76.754 1.00 145.63 1046 ARG B C 1
ATOM 11714 O O . ARG B 2 412 ? 137.812 110.931 76.336 1.00 145.63 1046 ARG B O 1
ATOM 11735 N N . TYR B 2 413 ? 136.638 109.690 77.805 1.00 146.32 1047 TYR B N 1
ATOM 11736 C CA . TYR B 2 413 ? 136.210 110.859 78.564 1.00 146.32 1047 TYR B CA 1
ATOM 11737 C C . TYR B 2 413 ? 137.404 111.738 78.907 1.00 146.32 1047 TYR B C 1
ATOM 11738 O O . TYR B 2 413 ? 137.498 112.889 78.468 1.00 146.32 1047 TYR B O 1
ATOM 11756 N N . LEU B 2 414 ? 138.358 111.181 79.655 1.00 148.52 1048 LEU B N 1
ATOM 11757 C CA . LEU B 2 414 ? 139.503 111.960 80.111 1.00 148.52 1048 LEU B CA 1
ATOM 11758 C C . LEU B 2 414 ? 140.160 112.697 78.957 1.00 148.52 1048 LEU B C 1
ATOM 11759 O O . LEU B 2 414 ? 140.571 113.854 79.101 1.00 148.52 1048 LEU B O 1
ATOM 11775 N N . VAL B 2 415 ? 140.266 112.046 77.799 1.00 150.40 1049 VAL B N 1
ATOM 11776 C CA . VAL B 2 415 ? 140.760 112.752 76.621 1.00 150.40 1049 VAL B CA 1
ATOM 11777 C C . VAL B 2 415 ? 139.863 113.943 76.311 1.00 150.40 1049 VAL B C 1
ATOM 11778 O O . VAL B 2 415 ? 140.345 115.028 75.962 1.00 150.40 1049 VAL B O 1
ATOM 11791 N N . GLN B 2 416 ? 138.546 113.767 76.442 1.00 149.93 1050 GLN B N 1
ATOM 11792 C CA . GLN B 2 416 ? 137.635 114.862 76.117 1.00 149.93 1050 GLN B CA 1
ATOM 11793 C C . GLN B 2 416 ? 137.678 115.974 77.159 1.00 149.93 1050 GLN B C 1
ATOM 11794 O O . GLN B 2 416 ? 137.409 117.134 76.829 1.00 149.93 1050 GLN B O 1
ATOM 11808 N N . MET B 2 417 ? 138.008 115.655 78.412 1.00 152.09 1051 MET B N 1
ATOM 11809 C CA . MET B 2 417 ? 138.001 116.658 79.473 1.00 152.09 1051 MET B CA 1
ATOM 11810 C C . MET B 2 417 ? 139.275 117.489 79.524 1.00 152.09 1051 MET B C 1
ATOM 11811 O O . MET B 2 417 ? 139.534 118.123 80.554 1.00 152.09 1051 MET B O 1
ATOM 11825 N N . LYS B 2 418 ? 140.074 117.517 78.468 1.00 156.30 1052 LYS B N 1
ATOM 11826 C CA . LYS B 2 418 ? 141.227 118.401 78.459 1.00 156.30 1052 LYS B CA 1
ATOM 11827 C C . LYS B 2 418 ? 140.735 119.843 78.537 1.00 156.30 1052 LYS B C 1
ATOM 11828 O O . LYS B 2 418 ? 139.953 120.265 77.672 1.00 156.30 1052 LYS B O 1
ATOM 11847 N N . PRO B 2 419 ? 141.149 120.624 79.539 1.00 156.26 1053 PRO B N 1
ATOM 11848 C CA . PRO B 2 419 ? 140.588 121.979 79.674 1.00 156.26 1053 PRO B CA 1
ATOM 11849 C C . PRO B 2 419 ? 140.719 122.816 78.415 1.00 156.26 1053 PRO B C 1
ATOM 11850 O O . PRO B 2 419 ? 139.793 123.562 78.076 1.00 156.26 1053 PRO B O 1
ATOM 11861 N N . SER B 2 420 ? 141.844 122.710 77.705 1.00 163.36 1054 SER B N 1
ATOM 11862 C CA . SER B 2 420 ? 141.994 123.449 76.456 1.00 163.36 1054 SER B CA 1
ATOM 11863 C C . SER B 2 420 ? 140.984 122.979 75.418 1.00 163.36 1054 SER B C 1
ATOM 11864 O O . SER B 2 420 ? 140.407 123.792 74.685 1.00 163.36 1054 SER B O 1
ATOM 11872 N N . ASP B 2 421 ? 140.759 121.666 75.336 1.00 167.12 1055 ASP B N 1
ATOM 11873 C CA . ASP B 2 421 ? 139.823 121.134 74.352 1.00 167.12 1055 ASP B CA 1
ATOM 11874 C C . ASP B 2 421 ? 138.415 121.662 74.594 1.00 167.12 1055 ASP B C 1
ATOM 11875 O O . ASP B 2 421 ? 137.755 122.151 73.670 1.00 167.12 1055 ASP B O 1
ATOM 11884 N N . LEU B 2 422 ? 137.934 121.568 75.835 1.00 161.19 1056 LEU B N 1
ATOM 11885 C CA . LEU B 2 422 ? 136.601 122.073 76.145 1.00 161.19 1056 LEU B CA 1
ATOM 11886 C C . LEU B 2 422 ? 136.535 123.584 75.979 1.00 161.19 1056 LEU B C 1
ATOM 11887 O O . LEU B 2 422 ? 135.512 124.122 75.540 1.00 161.19 1056 LEU B O 1
ATOM 11903 N N . LEU B 2 423 ? 137.608 124.287 76.343 1.00 163.93 1057 LEU B N 1
ATOM 11904 C CA . LEU B 2 423 ? 137.650 125.729 76.137 1.00 163.93 1057 LEU B CA 1
ATOM 11905 C C . LEU B 2 423 ? 137.431 126.066 74.669 1.00 163.93 1057 LEU B C 1
ATOM 11906 O O . LEU B 2 423 ? 136.611 126.926 74.332 1.00 163.93 1057 LEU B O 1
ATOM 11922 N N . LYS B 2 424 ? 138.144 125.378 73.777 1.00 166.72 1058 LYS B N 1
ATOM 11923 C CA . LYS B 2 424 ? 137.997 125.647 72.350 1.00 166.72 1058 LYS B CA 1
ATOM 11924 C C . LYS B 2 424 ? 136.625 125.218 71.843 1.00 166.72 1058 LYS B C 1
ATOM 11925 O O . LYS B 2 424 ? 136.055 125.866 70.960 1.00 166.72 1058 LYS B O 1
ATOM 11944 N N . LYS B 2 425 ? 136.080 124.127 72.385 1.00 162.11 1059 LYS B N 1
ATOM 11945 C CA . LYS B 2 425 ? 134.748 123.688 71.980 1.00 162.11 1059 LYS B CA 1
ATOM 11946 C C . LYS B 2 425 ? 133.706 124.751 72.310 1.00 162.11 1059 LYS B C 1
ATOM 11947 O O . LYS B 2 425 ? 132.877 125.117 71.465 1.00 162.11 1059 LYS B O 1
ATOM 11966 N N . MET B 2 426 ? 133.731 125.255 73.545 1.00 164.80 1060 MET B N 1
ATOM 11967 C CA . MET B 2 426 ? 132.811 126.320 73.924 1.00 164.80 1060 MET B CA 1
ATOM 11968 C C . MET B 2 426 ? 133.090 127.598 73.146 1.00 164.80 1060 MET B C 1
ATOM 11969 O O . MET B 2 426 ? 132.156 128.343 72.835 1.00 164.80 1060 MET B O 1
ATOM 11983 N N . VAL B 2 427 ? 134.355 127.867 72.820 1.00 169.28 1061 VAL B N 1
ATOM 11984 C CA . VAL B 2 427 ? 134.674 129.021 71.985 1.00 169.28 1061 VAL B CA 1
ATOM 11985 C C . VAL B 2 427 ? 133.970 128.899 70.641 1.00 169.28 1061 VAL B C 1
ATOM 11986 O O . VAL B 2 427 ? 133.340 129.846 70.158 1.00 169.28 1061 VAL B O 1
ATOM 11999 N N . LEU B 2 428 ? 134.065 127.721 70.022 1.00 169.94 1062 LEU B N 1
ATOM 12000 C CA . LEU B 2 428 ? 133.407 127.493 68.740 1.00 169.94 1062 LEU B CA 1
ATOM 12001 C C . LEU B 2 428 ? 131.898 127.655 68.865 1.00 169.94 1062 LEU B C 1
ATOM 12002 O O . LEU B 2 428 ? 131.260 128.322 68.040 1.00 169.94 1062 LEU B O 1
ATOM 12018 N N . LYS B 2 429 ? 131.308 127.051 69.898 1.00 171.92 1063 LYS B N 1
ATOM 12019 C CA . LYS B 2 429 ? 129.857 127.109 70.050 1.00 171.92 1063 LYS B CA 1
ATOM 12020 C C . LYS B 2 429 ? 129.381 128.544 70.251 1.00 171.92 1063 LYS B C 1
ATOM 12021 O O . LYS B 2 429 ? 128.398 128.975 69.640 1.00 171.92 1063 LYS B O 1
ATOM 12040 N N . LYS B 2 430 ? 130.069 129.300 71.110 1.00 174.58 1064 LYS B N 1
ATOM 12041 C CA . LYS B 2 430 ? 129.666 130.677 71.374 1.00 174.58 1064 LYS B CA 1
ATOM 12042 C C . LYS B 2 430 ? 129.891 131.562 70.156 1.00 174.58 1064 LYS B C 1
ATOM 12043 O O . LYS B 2 430 ? 129.075 132.444 69.865 1.00 174.58 1064 LYS B O 1
ATOM 12062 N N . LYS B 2 431 ? 130.993 131.349 69.433 1.00 177.71 1065 LYS B N 1
ATOM 12063 C CA . LYS B 2 431 ? 131.236 132.112 68.216 1.00 177.71 1065 LYS B CA 1
ATOM 12064 C C . LYS B 2 431 ? 130.134 131.862 67.197 1.00 177.71 1065 LYS B C 1
ATOM 12065 O O . LYS B 2 431 ? 129.656 132.798 66.545 1.00 177.71 1065 LYS B O 1
ATOM 12084 N N . ALA B 2 432 ? 129.717 130.604 67.044 1.00 175.30 1066 ALA B N 1
ATOM 12085 C CA . ALA B 2 432 ? 128.581 130.317 66.177 1.00 175.30 1066 ALA B CA 1
ATOM 12086 C C . ALA B 2 432 ? 127.324 131.012 66.683 1.00 175.30 1066 ALA B C 1
ATOM 12087 O O . ALA B 2 432 ? 126.580 131.616 65.901 1.00 175.30 1066 ALA B O 1
ATOM 12094 N N . GLU B 2 433 ? 127.077 130.946 67.992 1.00 178.58 1067 GLU B N 1
ATOM 12095 C CA . GLU B 2 433 ? 125.899 131.591 68.562 1.00 178.58 1067 GLU B CA 1
ATOM 12096 C C . GLU B 2 433 ? 125.995 133.108 68.450 1.00 178.58 1067 GLU B C 1
ATOM 12097 O O . GLU B 2 433 ? 125.057 133.767 67.988 1.00 178.58 1067 GLU B O 1
ATOM 12109 N N . GLN B 2 434 ? 127.118 133.676 68.868 1.00 180.76 1068 GLN B N 1
ATOM 12110 C CA . GLN B 2 434 ? 127.278 135.121 68.826 1.00 180.76 1068 GLN B CA 1
ATOM 12111 C C . GLN B 2 434 ? 127.221 135.599 67.378 1.00 180.76 1068 GLN B C 1
ATOM 12112 O O . GLN B 2 434 ? 127.924 135.045 66.520 1.00 180.76 1068 GLN B O 1
ATOM 12126 N N . PRO B 2 435 ? 126.405 136.609 67.059 1.00 183.66 1069 PRO B N 1
ATOM 12127 C CA . PRO B 2 435 ? 126.349 137.073 65.663 1.00 183.66 1069 PRO B CA 1
ATOM 12128 C C . PRO B 2 435 ? 127.693 137.540 65.131 1.00 183.66 1069 PRO B C 1
ATOM 12129 O O . PRO B 2 435 ? 127.978 137.349 63.942 1.00 183.66 1069 PRO B O 1
ATOM 12140 N N . ASP B 2 436 ? 128.529 138.142 65.975 1.00 187.40 1070 ASP B N 1
ATOM 12141 C CA . ASP B 2 436 ? 129.839 138.619 65.548 1.00 187.40 1070 ASP B CA 1
ATOM 12142 C C . ASP B 2 436 ? 130.887 137.514 65.609 1.00 187.40 1070 ASP B C 1
ATOM 12143 O O . ASP B 2 436 ? 131.648 137.323 64.656 1.00 187.40 1070 ASP B O 1
ATOM 12152 N N . GLY B 2 437 ? 130.938 136.780 66.717 1.00 184.84 1071 GLY B N 1
ATOM 12153 C CA . GLY B 2 437 ? 131.932 135.742 66.891 1.00 184.84 1071 GLY B CA 1
ATOM 12154 C C . GLY B 2 437 ? 133.261 136.217 67.428 1.00 184.84 1071 GLY B C 1
ATOM 12155 O O . GLY B 2 437 ? 134.277 135.550 67.202 1.00 184.84 1071 GLY B O 1
ATOM 12159 N N . ILE B 2 438 ? 133.292 137.347 68.127 1.00 181.00 1072 ILE B N 1
ATOM 12160 C CA . ILE B 2 438 ? 134.518 137.916 68.675 1.00 181.00 1072 ILE B CA 1
ATOM 12161 C C . ILE B 2 438 ? 134.433 137.853 70.192 1.00 181.00 1072 ILE B C 1
ATOM 12162 O O . ILE B 2 438 ? 133.438 138.291 70.784 1.00 181.00 1072 ILE B O 1
ATOM 12178 N N . ILE B 2 439 ? 135.475 137.313 70.819 1.00 173.08 1073 ILE B N 1
ATOM 12179 C CA . ILE B 2 439 ? 135.536 137.138 72.265 1.00 173.08 1073 ILE B CA 1
ATOM 12180 C C . ILE B 2 439 ? 136.688 137.974 72.801 1.00 173.08 1073 ILE B C 1
ATOM 12181 O O . ILE B 2 439 ? 137.815 137.882 72.301 1.00 173.08 1073 ILE B O 1
ATOM 12197 N N . ASP B 2 440 ? 136.401 138.791 73.810 1.00 180.34 1074 ASP B N 1
ATOM 12198 C CA . ASP B 2 440 ? 137.418 139.620 74.434 1.00 180.34 1074 ASP B CA 1
ATOM 12199 C C . ASP B 2 440 ? 138.153 138.833 75.518 1.00 180.34 1074 ASP B C 1
ATOM 12200 O O . ASP B 2 440 ? 137.772 137.718 75.884 1.00 180.34 1074 ASP B O 1
ATOM 12209 N N . ASP B 2 441 ? 139.224 139.436 76.038 1.00 176.63 1075 ASP B N 1
ATOM 12210 C CA . ASP B 2 441 ? 139.968 138.805 77.123 1.00 176.63 1075 ASP B CA 1
ATOM 12211 C C . ASP B 2 441 ? 139.075 138.566 78.334 1.00 176.63 1075 ASP B C 1
ATOM 12212 O O . ASP B 2 441 ? 139.190 137.534 79.003 1.00 176.63 1075 ASP B O 1
ATOM 12221 N N . SER B 2 442 ? 138.179 139.508 78.634 1.00 176.29 1076 SER B N 1
ATOM 12222 C CA . SER B 2 442 ? 137.281 139.336 79.772 1.00 176.29 1076 SER B CA 1
ATOM 12223 C C . SER B 2 442 ? 136.321 138.174 79.543 1.00 176.29 1076 SER B C 1
ATOM 12224 O O . SER B 2 442 ? 136.166 137.303 80.407 1.00 176.29 1076 SER B O 1
ATOM 12232 N N . LEU B 2 443 ? 135.666 138.140 78.379 1.00 171.89 1077 LEU B N 1
ATOM 12233 C CA . LEU B 2 443 ? 134.758 137.035 78.083 1.00 171.89 1077 LEU B CA 1
ATOM 12234 C C . LEU B 2 443 ? 135.523 135.736 77.867 1.00 171.89 1077 LEU B C 1
ATOM 12235 O O . LEU B 2 443 ? 135.016 134.656 78.191 1.00 171.89 1077 LEU B O 1
ATOM 12251 N N . HIS B 2 444 ? 136.735 135.821 77.313 1.00 173.61 1078 HIS B N 1
ATOM 12252 C CA . HIS B 2 444 ? 137.608 134.654 77.254 1.00 173.61 1078 HIS B CA 1
ATOM 12253 C C . HIS B 2 444 ? 137.829 134.070 78.643 1.00 173.61 1078 HIS B C 1
ATOM 12254 O O . HIS B 2 444 ? 137.708 132.858 78.849 1.00 173.61 1078 HIS B O 1
ATOM 12268 N N . LEU B 2 445 ? 138.157 134.924 79.612 1.00 172.05 1079 LEU B N 1
ATOM 12269 C CA . LEU B 2 445 ? 138.383 134.452 80.972 1.00 172.05 1079 LEU B CA 1
ATOM 12270 C C . LEU B 2 445 ? 137.095 133.933 81.601 1.00 172.05 1079 LEU B C 1
ATOM 12271 O O . LEU B 2 445 ? 137.129 132.987 82.393 1.00 172.05 1079 LEU B O 1
ATOM 12287 N N . GLU B 2 446 ? 135.954 134.538 81.270 1.00 167.44 1080 GLU B N 1
ATOM 12288 C CA . GLU B 2 446 ? 134.681 134.022 81.767 1.00 167.44 1080 GLU B CA 1
ATOM 12289 C C . GLU B 2 446 ? 134.439 132.603 81.262 1.00 167.44 1080 GLU B C 1
ATOM 12290 O O . GLU B 2 446 ? 134.072 131.705 82.033 1.00 167.44 1080 GLU B O 1
ATOM 12302 N N . LEU B 2 447 ? 134.636 132.381 79.961 1.00 168.73 1081 LEU B N 1
ATOM 12303 C CA . LEU B 2 447 ? 134.521 131.027 79.432 1.00 168.73 1081 LEU B CA 1
ATOM 12304 C C . LEU B 2 447 ? 135.564 130.106 80.045 1.00 168.73 1081 LEU B C 1
ATOM 12305 O O . LEU B 2 447 ? 135.317 128.906 80.201 1.00 168.73 1081 LEU B O 1
ATOM 12321 N N . GLU B 2 448 ? 136.734 130.642 80.391 1.00 169.50 1082 GLU B N 1
ATOM 12322 C CA . GLU B 2 448 ? 137.724 129.844 81.105 1.00 169.50 1082 GLU B CA 1
ATOM 12323 C C . GLU B 2 448 ? 137.176 129.386 82.449 1.00 169.50 1082 GLU B C 1
ATOM 12324 O O . GLU B 2 448 ? 137.343 128.223 82.835 1.00 169.50 1082 GLU B O 1
ATOM 12336 N N . LYS B 2 449 ? 136.516 130.290 83.175 1.00 164.69 1083 LYS B N 1
ATOM 12337 C CA . LYS B 2 449 ? 135.882 129.903 84.431 1.00 164.69 1083 LYS B CA 1
ATOM 12338 C C . LYS B 2 449 ? 134.841 128.821 84.197 1.00 164.69 1083 LYS B C 1
ATOM 12339 O O . LYS B 2 449 ? 134.757 127.852 84.959 1.00 164.69 1083 LYS B O 1
ATOM 12358 N N . GLN B 2 450 ? 134.026 128.979 83.154 1.00 162.82 1084 GLN B N 1
ATOM 12359 C CA . GLN B 2 450 ? 132.990 127.988 82.875 1.00 162.82 1084 GLN B CA 1
ATOM 12360 C C . GLN B 2 450 ? 133.605 126.622 82.591 1.00 162.82 1084 GLN B C 1
ATOM 12361 O O . GLN B 2 450 ? 133.142 125.596 83.106 1.00 162.82 1084 GLN B O 1
ATOM 12375 N N . ALA B 2 451 ? 134.657 126.592 81.772 1.00 158.01 1085 ALA B N 1
ATOM 12376 C CA . ALA B 2 451 ? 135.302 125.328 81.433 1.00 158.01 1085 ALA B CA 1
ATOM 12377 C C . ALA B 2 451 ? 135.956 124.698 82.654 1.00 158.01 1085 ALA B C 1
ATOM 12378 O O . ALA B 2 451 ? 135.904 123.476 82.833 1.00 158.01 1085 ALA B O 1
ATOM 12385 N N . TYR B 2 452 ? 136.586 125.513 83.502 1.00 161.81 1086 TYR B N 1
ATOM 12386 C CA . TYR B 2 452 ? 137.177 124.985 84.726 1.00 161.81 1086 TYR B CA 1
ATOM 12387 C C . TYR B 2 452 ? 136.109 124.407 85.644 1.00 161.81 1086 TYR B C 1
ATOM 12388 O O . TYR B 2 452 ? 136.309 123.352 86.253 1.00 161.81 1086 TYR B O 1
ATOM 12406 N N . TYR B 2 453 ? 134.967 125.087 85.757 1.00 149.41 1087 TYR B N 1
ATOM 12407 C CA . TYR B 2 453 ? 133.855 124.562 86.543 1.00 149.41 1087 TYR B CA 1
ATOM 12408 C C . TYR B 2 453 ? 133.402 123.214 86.000 1.00 149.41 1087 TYR B C 1
ATOM 12409 O O . TYR B 2 453 ? 133.213 122.247 86.754 1.00 149.41 1087 TYR B O 1
ATOM 12427 N N . LEU B 2 454 ? 133.227 123.135 84.681 1.00 150.07 1088 LEU B N 1
ATOM 12428 C CA . LEU B 2 454 ? 132.783 121.890 84.068 1.00 150.07 1088 LEU B CA 1
ATOM 12429 C C . LEU B 2 454 ? 133.777 120.774 84.349 1.00 150.07 1088 LEU B C 1
ATOM 12430 O O . LEU B 2 454 ? 133.392 119.664 84.732 1.00 150.07 1088 LEU B O 1
ATOM 12446 N N . THR B 2 455 ? 135.069 121.062 84.182 1.00 149.18 1089 THR B N 1
ATOM 12447 C CA . THR B 2 455 ? 136.096 120.055 84.426 1.00 149.18 1089 THR B CA 1
ATOM 12448 C C . THR B 2 455 ? 136.106 119.621 85.884 1.00 149.18 1089 THR B C 1
ATOM 12449 O O . THR B 2 455 ? 136.291 118.439 86.185 1.00 149.18 1089 THR B O 1
ATOM 12460 N N . TYR B 2 456 ? 135.935 120.568 86.805 1.00 145.45 1090 TYR B N 1
ATOM 12461 C CA . TYR B 2 456 ? 135.833 120.223 88.218 1.00 145.45 1090 TYR B CA 1
ATOM 12462 C C . TYR B 2 456 ? 134.718 119.211 88.438 1.00 145.45 1090 TYR B C 1
ATOM 12463 O O . TYR B 2 456 ? 134.911 118.173 89.090 1.00 145.45 1090 TYR B O 1
ATOM 12481 N N . ILE B 2 457 ? 133.546 119.485 87.866 1.00 139.09 1091 ILE B N 1
ATOM 12482 C CA . ILE B 2 457 ? 132.424 118.569 88.034 1.00 139.09 1091 ILE B CA 1
ATOM 12483 C C . ILE B 2 457 ? 132.760 117.205 87.444 1.00 139.09 1091 ILE B C 1
ATOM 12484 O O . ILE B 2 457 ? 132.504 116.165 88.065 1.00 139.09 1091 ILE B O 1
ATOM 12500 N N . LEU B 2 458 ? 133.343 117.183 86.241 1.00 145.14 1092 LEU B N 1
ATOM 12501 C CA . LEU B 2 458 ? 133.643 115.903 85.604 1.00 145.14 1092 LEU B CA 1
ATOM 12502 C C . LEU B 2 458 ? 134.638 115.095 86.422 1.00 145.14 1092 LEU B C 1
ATOM 12503 O O . LEU B 2 458 ? 134.472 113.883 86.577 1.00 145.14 1092 LEU B O 1
ATOM 12519 N N . LEU B 2 459 ? 135.688 115.736 86.937 1.00 144.31 1093 LEU B N 1
ATOM 12520 C CA . LEU B 2 459 ? 136.637 115.007 87.770 1.00 144.31 1093 LEU B CA 1
ATOM 12521 C C . LEU B 2 459 ? 135.958 114.463 89.015 1.00 144.31 1093 LEU B C 1
ATOM 12522 O O . LEU B 2 459 ? 136.256 113.346 89.452 1.00 144.31 1093 LEU B O 1
ATOM 12538 N N . HIS B 2 460 ? 135.038 115.229 89.603 1.00 133.58 1094 HIS B N 1
ATOM 12539 C CA . HIS B 2 460 ? 134.268 114.685 90.716 1.00 133.58 1094 HIS B CA 1
ATOM 12540 C C . HIS B 2 460 ? 133.539 113.412 90.302 1.00 133.58 1094 HIS B C 1
ATOM 12541 O O . HIS B 2 460 ? 133.601 112.386 90.994 1.00 133.58 1094 HIS B O 1
ATOM 12555 N N . LEU B 2 461 ? 132.843 113.459 89.167 1.00 137.30 1095 LEU B N 1
ATOM 12556 C CA . LEU B 2 461 ? 132.086 112.287 88.738 1.00 137.30 1095 LEU B CA 1
ATOM 12557 C C . LEU B 2 461 ? 133.011 111.106 88.479 1.00 137.30 1095 LEU B C 1
ATOM 12558 O O . LEU B 2 461 ? 132.665 109.960 88.790 1.00 137.30 1095 LEU B O 1
ATOM 12574 N N . VAL B 2 462 ? 134.186 111.362 87.897 1.00 143.38 1096 VAL B N 1
ATOM 12575 C CA . VAL B 2 462 ? 135.161 110.292 87.695 1.00 143.38 1096 VAL B CA 1
ATOM 12576 C C . VAL B 2 462 ? 135.569 109.701 89.034 1.00 143.38 1096 VAL B C 1
ATOM 12577 O O . VAL B 2 462 ? 135.688 108.478 89.183 1.00 143.38 1096 VAL B O 1
ATOM 12590 N N . GLY B 2 463 ? 135.793 110.558 90.029 1.00 145.78 1097 GLY B N 1
ATOM 12591 C CA . GLY B 2 463 ? 136.158 110.063 91.345 1.00 145.78 1097 GLY B CA 1
ATOM 12592 C C . GLY B 2 463 ? 135.108 109.132 91.916 1.00 145.78 1097 GLY B C 1
ATOM 12593 O O . GLY B 2 463 ? 135.424 108.056 92.429 1.00 145.78 1097 GLY B O 1
ATOM 12597 N N . GLU B 2 464 ? 133.838 109.534 91.833 1.00 142.77 1098 GLU B N 1
ATOM 12598 C CA . GLU B 2 464 ? 132.770 108.662 92.328 1.00 142.77 1098 GLU B CA 1
ATOM 12599 C C . GLU B 2 464 ? 132.696 107.351 91.545 1.00 142.77 1098 GLU B C 1
ATOM 12600 O O . GLU B 2 464 ? 132.639 106.270 92.141 1.00 142.77 1098 GLU B O 1
ATOM 12612 N N . VAL B 2 465 ? 132.702 107.414 90.211 1.00 140.62 1099 VAL B N 1
ATOM 12613 C CA . VAL B 2 465 ? 132.519 106.188 89.430 1.00 140.62 1099 VAL B CA 1
ATOM 12614 C C . VAL B 2 465 ? 133.668 105.220 89.681 1.00 140.62 1099 VAL B C 1
ATOM 12615 O O . VAL B 2 465 ? 133.462 104.007 89.809 1.00 140.62 1099 VAL B O 1
ATOM 12628 N N . SER B 2 466 ? 134.897 105.737 89.736 1.00 150.10 1100 SER B N 1
ATOM 12629 C CA . SER B 2 466 ? 136.063 104.867 89.840 1.00 150.10 1100 SER B CA 1
ATOM 12630 C C . SER B 2 466 ? 135.989 103.959 91.060 1.00 150.10 1100 SER B C 1
ATOM 12631 O O . SER B 2 466 ? 136.474 102.823 91.014 1.00 150.10 1100 SER B O 1
ATOM 12639 N N . CYS B 2 467 ? 135.396 104.435 92.152 1.00 160.31 1101 CYS B N 1
ATOM 12640 C CA . CYS B 2 467 ? 135.333 103.641 93.372 1.00 160.31 1101 CYS B CA 1
ATOM 12641 C C . CYS B 2 467 ? 134.624 102.317 93.113 1.00 160.31 1101 CYS B C 1
ATOM 12642 O O . CYS B 2 467 ? 133.544 102.281 92.516 1.00 160.31 1101 CYS B O 1
ATOM 12650 N N . SER B 2 468 ? 135.240 101.227 93.565 1.00 174.18 1102 SER B N 1
ATOM 12651 C CA . SER B 2 468 ? 134.667 99.897 93.412 1.00 174.18 1102 SER B CA 1
ATOM 12652 C C . SER B 2 468 ? 135.281 98.982 94.460 1.00 174.18 1102 SER B C 1
ATOM 12653 O O . SER B 2 468 ? 136.355 99.259 95.000 1.00 174.18 1102 SER B O 1
ATOM 12661 N N . HIS B 2 469 ? 134.582 97.880 94.740 1.00 171.38 1103 HIS B N 1
ATOM 12662 C CA . HIS B 2 469 ? 135.020 96.923 95.745 1.00 171.38 1103 HIS B CA 1
ATOM 12663 C C . HIS B 2 469 ? 135.553 95.622 95.164 1.00 171.38 1103 HIS B C 1
ATOM 12664 O O . HIS B 2 469 ? 136.314 94.929 95.847 1.00 171.38 1103 HIS B O 1
ATOM 12678 N N . SER B 2 470 ? 135.183 95.277 93.935 1.00 167.60 1104 SER B N 1
ATOM 12679 C CA . SER B 2 470 ? 135.621 94.047 93.288 1.00 167.60 1104 SER B CA 1
ATOM 12680 C C . SER B 2 470 ? 136.633 94.383 92.203 1.00 167.60 1104 SER B C 1
ATOM 12681 O O . SER B 2 470 ? 136.409 95.297 91.402 1.00 167.60 1104 SER B O 1
ATOM 12689 N N . PHE B 2 471 ? 137.742 93.649 92.181 1.00 160.93 1105 PHE B N 1
ATOM 12690 C CA . PHE B 2 471 ? 138.787 93.887 91.197 1.00 160.93 1105 PHE B CA 1
ATOM 12691 C C . PHE B 2 471 ? 139.501 92.583 90.883 1.00 160.93 1105 PHE B C 1
ATOM 12692 O O . PHE B 2 471 ? 139.799 91.795 91.785 1.00 160.93 1105 PHE B O 1
ATOM 12709 N N . SER B 2 472 ? 139.760 92.357 89.601 1.00 166.18 1106 SER B N 1
ATOM 12710 C CA . SER B 2 472 ? 140.696 91.332 89.174 1.00 166.18 1106 SER B CA 1
ATOM 12711 C C . SER B 2 472 ? 142.102 91.923 89.104 1.00 166.18 1106 SER B C 1
ATOM 12712 O O . SER B 2 472 ? 142.299 93.137 89.189 1.00 166.18 1106 SER B O 1
ATOM 12720 N N . SER B 2 473 ? 143.094 91.044 88.950 1.00 173.15 1107 SER B N 1
ATOM 12721 C CA . SER B 2 473 ? 144.477 91.507 88.913 1.00 173.15 1107 SER B CA 1
ATOM 12722 C C . SER B 2 473 ? 144.695 92.498 87.776 1.00 173.15 1107 SER B C 1
ATOM 12723 O O . SER B 2 473 ? 145.286 93.567 87.976 1.00 173.15 1107 SER B O 1
ATOM 12731 N N . GLY B 2 474 ? 144.196 92.176 86.581 1.00 171.86 1108 GLY B N 1
ATOM 12732 C CA . GLY B 2 474 ? 144.374 93.059 85.443 1.00 171.86 1108 GLY B CA 1
ATOM 12733 C C . GLY B 2 474 ? 143.853 94.459 85.678 1.00 171.86 1108 GLY B C 1
ATOM 12734 O O . GLY B 2 474 ? 144.335 95.407 85.046 1.00 171.86 1108 GLY B O 1
ATOM 12738 N N . GLN B 2 475 ? 142.893 94.618 86.595 1.00 166.73 1109 GLN B N 1
ATOM 12739 C CA . GLN B 2 475 ? 142.375 95.947 86.894 1.00 166.73 1109 GLN B CA 1
ATOM 12740 C C . GLN B 2 475 ? 143.501 96.907 87.241 1.00 166.73 1109 GLN B C 1
ATOM 12741 O O . GLN B 2 475 ? 143.419 98.100 86.926 1.00 166.73 1109 GLN B O 1
ATOM 12755 N N . ARG B 2 476 ? 144.558 96.406 87.886 1.00 166.34 1110 ARG B N 1
ATOM 12756 C CA . ARG B 2 476 ? 145.729 97.225 88.168 1.00 166.34 1110 ARG B CA 1
ATOM 12757 C C . ARG B 2 476 ? 146.099 98.075 86.960 1.00 166.34 1110 ARG B C 1
ATOM 12758 O O . ARG B 2 476 ? 146.166 99.308 87.044 1.00 166.34 1110 ARG B O 1
ATOM 12779 N N . LYS B 2 477 ? 146.310 97.422 85.814 1.00 168.55 1111 LYS B N 1
ATOM 12780 C CA . LYS B 2 477 ? 146.723 98.144 84.615 1.00 168.55 1111 LYS B CA 1
ATOM 12781 C C . LYS B 2 477 ? 145.794 99.317 84.340 1.00 168.55 1111 LYS B C 1
ATOM 12782 O O . LYS B 2 477 ? 146.248 100.443 84.103 1.00 168.55 1111 LYS B O 1
ATOM 12801 N N . HIS B 2 478 ? 144.482 99.076 84.394 1.00 166.06 1112 HIS B N 1
ATOM 12802 C CA . HIS B 2 478 ? 143.531 100.155 84.155 1.00 166.06 1112 HIS B CA 1
ATOM 12803 C C . HIS B 2 478 ? 143.830 101.333 85.069 1.00 166.06 1112 HIS B C 1
ATOM 12804 O O . HIS B 2 478 ? 144.030 102.463 84.607 1.00 166.06 1112 HIS B O 1
ATOM 12818 N N . PHE B 2 479 ? 143.921 101.074 86.375 1.00 163.29 1113 PHE B N 1
ATOM 12819 C CA . PHE B 2 479 ? 144.264 102.142 87.304 1.00 163.29 1113 PHE B CA 1
ATOM 12820 C C . PHE B 2 479 ? 145.588 102.780 86.917 1.00 163.29 1113 PHE B C 1
ATOM 12821 O O . PHE B 2 479 ? 145.704 104.011 86.873 1.00 163.29 1113 PHE B O 1
ATOM 12838 N N . VAL B 2 480 ? 146.587 101.958 86.586 1.00 165.16 1114 VAL B N 1
ATOM 12839 C CA . VAL B 2 480 ? 147.870 102.498 86.151 1.00 165.16 1114 VAL B CA 1
ATOM 12840 C C . VAL B 2 480 ? 147.657 103.441 84.977 1.00 165.16 1114 VAL B C 1
ATOM 12841 O O . VAL B 2 480 ? 148.204 104.549 84.938 1.00 165.16 1114 VAL B O 1
ATOM 12854 N N . LEU B 2 481 ? 146.851 103.017 84.004 1.00 162.21 1115 LEU B N 1
ATOM 12855 C CA . LEU B 2 481 ? 146.510 103.912 82.906 1.00 162.21 1115 LEU B CA 1
ATOM 12856 C C . LEU B 2 481 ? 145.725 105.109 83.420 1.00 162.21 1115 LEU B C 1
ATOM 12857 O O . LEU B 2 481 ? 146.044 106.261 83.101 1.00 162.21 1115 LEU B O 1
ATOM 12873 N N . LEU B 2 482 ? 144.714 104.855 84.255 1.00 159.36 1116 LEU B N 1
ATOM 12874 C CA . LEU B 2 482 ? 143.831 105.924 84.707 1.00 159.36 1116 LEU B CA 1
ATOM 12875 C C . LEU B 2 482 ? 144.633 107.085 85.280 1.00 159.36 1116 LEU B C 1
ATOM 12876 O O . LEU B 2 482 ? 144.605 108.202 84.750 1.00 159.36 1116 LEU B O 1
ATOM 12892 N N . CYS B 2 483 ? 145.385 106.827 86.352 1.00 157.86 1117 CYS B N 1
ATOM 12893 C CA . CYS B 2 483 ? 146.214 107.876 86.931 1.00 157.86 1117 CYS B CA 1
ATOM 12894 C C . CYS B 2 483 ? 147.083 108.522 85.864 1.00 157.86 1117 CYS B C 1
ATOM 12895 O O . CYS B 2 483 ? 147.160 109.753 85.774 1.00 157.86 1117 CYS B O 1
ATOM 12903 N N . GLY B 2 484 ? 147.719 107.705 85.021 1.00 155.46 1118 GLY B N 1
ATOM 12904 C CA . GLY B 2 484 ? 148.540 108.262 83.960 1.00 155.46 1118 GLY B CA 1
ATOM 12905 C C . GLY B 2 484 ? 147.782 109.280 83.138 1.00 155.46 1118 GLY B C 1
ATOM 12906 O O . GLY B 2 484 ? 148.255 110.398 82.915 1.00 155.46 1118 GLY B O 1
ATOM 12910 N N . ALA B 2 485 ? 146.569 108.923 82.710 1.00 155.20 1119 ALA B N 1
ATOM 12911 C CA . ALA B 2 485 ? 145.750 109.869 81.964 1.00 155.20 1119 ALA B CA 1
ATOM 12912 C C . ALA B 2 485 ? 145.579 111.160 82.750 1.00 155.20 1119 ALA B C 1
ATOM 12913 O O . ALA B 2 485 ? 145.817 112.256 82.229 1.00 155.20 1119 ALA B O 1
ATOM 12920 N N . LEU B 2 486 ? 145.198 111.046 84.024 1.00 154.85 1120 LEU B N 1
ATOM 12921 C CA . LEU B 2 486 ? 145.088 112.230 84.865 1.00 154.85 1120 LEU B CA 1
ATOM 12922 C C . LEU B 2 486 ? 146.393 113.010 84.847 1.00 154.85 1120 LEU B C 1
ATOM 12923 O O . LEU B 2 486 ? 146.403 114.233 84.676 1.00 154.85 1120 LEU B O 1
ATOM 12939 N N . GLU B 2 487 ? 147.513 112.306 85.013 1.00 158.45 1121 GLU B N 1
ATOM 12940 C CA . GLU B 2 487 ? 148.808 112.967 84.934 1.00 158.45 1121 GLU B CA 1
ATOM 12941 C C . GLU B 2 487 ? 149.061 113.510 83.534 1.00 158.45 1121 GLU B C 1
ATOM 12942 O O . GLU B 2 487 ? 149.587 114.617 83.377 1.00 158.45 1121 GLU B O 1
ATOM 12954 N N . LYS B 2 488 ? 148.689 112.750 82.504 1.00 156.57 1122 LYS B N 1
ATOM 12955 C CA . LYS B 2 488 ? 149.034 113.111 81.133 1.00 156.57 1122 LYS B CA 1
ATOM 12956 C C . LYS B 2 488 ? 147.930 113.955 80.501 1.00 156.57 1122 LYS B C 1
ATOM 12957 O O . LYS B 2 488 ? 148.168 115.092 80.083 1.00 156.57 1122 LYS B O 1
ATOM 12976 N N . HIS B 2 489 ? 146.716 113.411 80.433 1.00 154.68 1123 HIS B N 1
ATOM 12977 C CA . HIS B 2 489 ? 145.624 114.077 79.736 1.00 154.68 1123 HIS B CA 1
ATOM 12978 C C . HIS B 2 489 ? 145.025 115.236 80.521 1.00 154.68 1123 HIS B C 1
ATOM 12979 O O . HIS B 2 489 ? 144.252 116.009 79.944 1.00 154.68 1123 HIS B O 1
ATOM 12993 N N . VAL B 2 490 ? 145.344 115.378 81.807 1.00 157.04 1124 VAL B N 1
ATOM 12994 C CA . VAL B 2 490 ? 144.743 116.428 82.624 1.00 157.04 1124 VAL B CA 1
ATOM 12995 C C . VAL B 2 490 ? 145.821 117.267 83.301 1.00 157.04 1124 VAL B C 1
ATOM 12996 O O . VAL B 2 490 ? 145.852 118.493 83.151 1.00 157.04 1124 VAL B O 1
ATOM 13009 N N . LYS B 2 491 ? 146.708 116.616 84.056 1.00 161.23 1125 LYS B N 1
ATOM 13010 C CA . LYS B 2 491 ? 147.654 117.357 84.887 1.00 161.23 1125 LYS B CA 1
ATOM 13011 C C . LYS B 2 491 ? 148.586 118.214 84.038 1.00 161.23 1125 LYS B C 1
ATOM 13012 O O . LYS B 2 491 ? 148.762 119.409 84.303 1.00 161.23 1125 LYS B O 1
ATOM 13031 N N . CYS B 2 492 ? 149.189 117.621 83.006 1.00 168.31 1126 CYS B N 1
ATOM 13032 C CA . CYS B 2 492 ? 150.205 118.337 82.239 1.00 168.31 1126 CYS B CA 1
ATOM 13033 C C . CYS B 2 492 ? 149.630 119.591 81.595 1.00 168.31 1126 CYS B C 1
ATOM 13034 O O . CYS B 2 492 ? 150.255 120.657 81.629 1.00 168.31 1126 CYS B O 1
ATOM 13042 N N . ASP B 2 493 ? 148.438 119.487 81.006 1.00 163.29 1127 ASP B N 1
ATOM 13043 C CA . ASP B 2 493 ? 147.818 120.651 80.385 1.00 163.29 1127 ASP B CA 1
ATOM 13044 C C . ASP B 2 493 ? 147.469 121.726 81.403 1.00 163.29 1127 ASP B C 1
ATOM 13045 O O . ASP B 2 493 ? 147.244 122.879 81.018 1.00 163.29 1127 ASP B O 1
ATOM 13054 N N . ILE B 2 494 ? 147.415 121.380 82.686 1.00 158.24 1128 ILE B N 1
ATOM 13055 C CA . ILE B 2 494 ? 147.139 122.357 83.733 1.00 158.24 1128 ILE B CA 1
ATOM 13056 C C . ILE B 2 494 ? 148.444 123.046 84.106 1.00 158.24 1128 ILE B C 1
ATOM 13057 O O . ILE B 2 494 ? 149.396 122.397 84.551 1.00 158.24 1128 ILE B O 1
ATOM 13073 N N . ARG B 2 495 ? 148.489 124.362 83.928 1.00 166.37 1129 ARG B N 1
ATOM 13074 C CA . ARG B 2 495 ? 149.646 125.174 84.282 1.00 166.37 1129 ARG B CA 1
ATOM 13075 C C . ARG B 2 495 ? 149.289 126.019 85.495 1.00 166.37 1129 ARG B C 1
ATOM 13076 O O . ARG B 2 495 ? 148.322 126.788 85.457 1.00 166.37 1129 ARG B O 1
ATOM 13097 N N . GLU B 2 496 ? 150.066 125.876 86.564 1.00 164.66 1130 GLU B N 1
ATOM 13098 C CA . GLU B 2 496 ? 149.779 126.597 87.796 1.00 164.66 1130 GLU B CA 1
ATOM 13099 C C . GLU B 2 496 ? 149.990 128.094 87.606 1.00 164.66 1130 GLU B C 1
ATOM 13100 O O . GLU B 2 496 ? 150.977 128.530 87.006 1.00 164.66 1130 GLU B O 1
ATOM 13112 N N . ASP B 2 497 ? 149.050 128.882 88.123 1.00 166.01 1131 ASP B N 1
ATOM 13113 C CA . ASP B 2 497 ? 149.157 130.336 88.124 1.00 166.01 1131 ASP B CA 1
ATOM 13114 C C . ASP B 2 497 ? 148.730 130.834 89.495 1.00 166.01 1131 ASP B C 1
ATOM 13115 O O . ASP B 2 497 ? 147.576 130.649 89.891 1.00 166.01 1131 ASP B O 1
ATOM 13124 N N . ALA B 2 498 ? 149.661 131.465 90.214 1.00 166.40 1132 ALA B N 1
ATOM 13125 C CA . ALA B 2 498 ? 149.388 131.854 91.594 1.00 166.40 1132 ALA B CA 1
ATOM 13126 C C . ALA B 2 498 ? 148.210 132.816 91.676 1.00 166.40 1132 ALA B C 1
ATOM 13127 O O . ALA B 2 498 ? 147.363 132.697 92.569 1.00 166.40 1132 ALA B O 1
ATOM 13134 N N . ARG B 2 499 ? 148.135 133.776 90.753 1.00 169.32 1133 ARG B N 1
ATOM 13135 C CA . ARG B 2 499 ? 147.039 134.736 90.761 1.00 169.32 1133 ARG B CA 1
ATOM 13136 C C . ARG B 2 499 ? 145.693 134.101 90.436 1.00 169.32 1133 ARG B C 1
ATOM 13137 O O . ARG B 2 499 ? 144.660 134.746 90.645 1.00 169.32 1133 ARG B O 1
ATOM 13158 N N . LEU B 2 500 ? 145.676 132.870 89.936 1.00 160.28 1134 LEU B N 1
ATOM 13159 C CA . LEU B 2 500 ? 144.454 132.194 89.505 1.00 160.28 1134 LEU B CA 1
ATOM 13160 C C . LEU B 2 500 ? 144.256 130.973 90.401 1.00 160.28 1134 LEU B C 1
ATOM 13161 O O . LEU B 2 500 ? 144.865 129.923 90.192 1.00 160.28 1134 LEU B O 1
ATOM 13177 N N . PHE B 2 501 ? 143.390 131.121 91.405 1.00 154.94 1135 PHE B N 1
ATOM 13178 C CA . PHE B 2 501 ? 143.242 130.078 92.414 1.00 154.94 1135 PHE B CA 1
ATOM 13179 C C . PHE B 2 501 ? 142.496 128.859 91.881 1.00 154.94 1135 PHE B C 1
ATOM 13180 O O . PHE B 2 501 ? 142.740 127.741 92.346 1.00 154.94 1135 PHE B O 1
ATOM 13197 N N . TYR B 2 502 ? 141.585 129.048 90.924 1.00 156.58 1136 TYR B N 1
ATOM 13198 C CA . TYR B 2 502 ? 140.797 127.924 90.424 1.00 156.58 1136 TYR B CA 1
ATOM 13199 C C . TYR B 2 502 ? 141.691 126.838 89.836 1.00 156.58 1136 TYR B C 1
ATOM 13200 O O . TYR B 2 502 ? 141.412 125.639 89.986 1.00 156.58 1136 TYR B O 1
ATOM 13218 N N . ARG B 2 503 ? 142.762 127.239 89.149 1.00 160.53 1137 ARG B N 1
ATOM 13219 C CA . ARG B 2 503 ? 143.720 126.261 88.649 1.00 160.53 1137 ARG B CA 1
ATOM 13220 C C . ARG B 2 503 ? 144.301 125.448 89.797 1.00 160.53 1137 ARG B C 1
ATOM 13221 O O . ARG B 2 503 ? 144.437 124.223 89.698 1.00 160.53 1137 ARG B O 1
ATOM 13242 N N . THR B 2 504 ? 144.644 126.116 90.899 1.00 158.94 1138 THR B N 1
ATOM 13243 C CA . THR B 2 504 ? 145.151 125.406 92.067 1.00 158.94 1138 THR B CA 1
ATOM 13244 C C . THR B 2 504 ? 144.109 124.442 92.617 1.00 158.94 1138 THR B C 1
ATOM 13245 O O . THR B 2 504 ? 144.440 123.320 93.014 1.00 158.94 1138 THR B O 1
ATOM 13256 N N . LYS B 2 505 ? 142.845 124.867 92.662 1.00 155.15 1139 LYS B N 1
ATOM 13257 C CA . LYS B 2 505 ? 141.793 123.993 93.171 1.00 155.15 1139 LYS B CA 1
ATOM 13258 C C . LYS B 2 505 ? 141.699 122.720 92.341 1.00 155.15 1139 LYS B C 1
ATOM 13259 O O . LYS B 2 505 ? 141.675 121.608 92.883 1.00 155.15 1139 LYS B O 1
ATOM 13278 N N . VAL B 2 506 ? 141.646 122.865 91.016 1.00 153.23 1140 VAL B N 1
ATOM 13279 C CA . VAL B 2 506 ? 141.519 121.685 90.162 1.00 153.23 1140 VAL B CA 1
ATOM 13280 C C . VAL B 2 506 ? 142.762 120.810 90.277 1.00 153.23 1140 VAL B C 1
ATOM 13281 O O . VAL B 2 506 ? 142.669 119.576 90.313 1.00 153.23 1140 VAL B O 1
ATOM 13294 N N . LYS B 2 507 ? 143.942 121.429 90.330 1.00 152.64 1141 LYS B N 1
ATOM 13295 C CA . LYS B 2 507 ? 145.174 120.661 90.459 1.00 152.64 1141 LYS B CA 1
ATOM 13296 C C . LYS B 2 507 ? 145.170 119.843 91.743 1.00 152.64 1141 LYS B C 1
ATOM 13297 O O . LYS B 2 507 ? 145.507 118.654 91.740 1.00 152.64 1141 LYS B O 1
ATOM 13316 N N . ASP B 2 508 ? 144.785 120.468 92.856 1.00 147.42 1142 ASP B N 1
ATOM 13317 C CA . ASP B 2 508 ? 144.752 119.754 94.125 1.00 147.42 1142 ASP B CA 1
ATOM 13318 C C . ASP B 2 508 ? 143.714 118.643 94.098 1.00 147.42 1142 ASP B C 1
ATOM 13319 O O . ASP B 2 508 ? 143.934 117.568 94.665 1.00 147.42 1142 ASP B O 1
ATOM 13328 N N . LEU B 2 509 ? 142.570 118.886 93.456 1.00 145.43 1143 LEU B N 1
ATOM 13329 C CA . LEU B 2 509 ? 141.573 117.831 93.317 1.00 145.43 1143 LEU B CA 1
ATOM 13330 C C . LEU B 2 509 ? 142.160 116.629 92.588 1.00 145.43 1143 LEU B C 1
ATOM 13331 O O . LEU B 2 509 ? 142.008 115.480 93.026 1.00 145.43 1143 LEU B O 1
ATOM 13347 N N . VAL B 2 510 ? 142.844 116.883 91.471 1.00 150.90 1144 VAL B N 1
ATOM 13348 C CA . VAL B 2 510 ? 143.487 115.800 90.735 1.00 150.90 1144 VAL B CA 1
ATOM 13349 C C . VAL B 2 510 ? 144.497 115.090 91.624 1.00 150.90 1144 VAL B C 1
ATOM 13350 O O . VAL B 2 510 ? 144.642 113.863 91.573 1.00 150.90 1144 VAL B O 1
ATOM 13363 N N . ALA B 2 511 ? 145.219 115.854 92.443 1.00 146.50 1145 ALA B N 1
ATOM 13364 C CA . ALA B 2 511 ? 146.184 115.249 93.353 1.00 146.50 1145 ALA B CA 1
ATOM 13365 C C . ALA B 2 511 ? 145.499 114.301 94.329 1.00 146.50 1145 ALA B C 1
ATOM 13366 O O . ALA B 2 511 ? 146.003 113.206 94.601 1.00 146.50 1145 ALA B O 1
ATOM 13373 N N . ARG B 2 512 ? 144.350 114.707 94.872 1.00 148.38 1146 ARG B N 1
ATOM 13374 C CA . ARG B 2 512 ? 143.635 113.826 95.792 1.00 148.38 1146 ARG B CA 1
ATOM 13375 C C . ARG B 2 512 ? 143.180 112.559 95.084 1.00 148.38 1146 ARG B C 1
ATOM 13376 O O . ARG B 2 512 ? 143.291 111.457 95.635 1.00 148.38 1146 ARG B O 1
ATOM 13397 N N . ILE B 2 513 ? 142.652 112.694 93.865 1.00 149.84 1147 ILE B N 1
ATOM 13398 C CA . ILE B 2 513 ? 142.229 111.503 93.129 1.00 149.84 1147 ILE B CA 1
ATOM 13399 C C . ILE B 2 513 ? 143.415 110.573 92.917 1.00 149.84 1147 ILE B C 1
ATOM 13400 O O . ILE B 2 513 ? 143.309 109.350 93.089 1.00 149.84 1147 ILE B O 1
ATOM 13416 N N . HIS B 2 514 ? 144.562 111.138 92.536 1.00 148.67 1148 HIS B N 1
ATOM 13417 C CA . HIS B 2 514 ? 145.759 110.330 92.345 1.00 148.67 1148 HIS B CA 1
ATOM 13418 C C . HIS B 2 514 ? 146.143 109.616 93.631 1.00 148.67 1148 HIS B C 1
ATOM 13419 O O . HIS B 2 514 ? 146.507 108.436 93.610 1.00 148.67 1148 HIS B O 1
ATOM 13433 N N . GLY B 2 515 ? 146.074 110.319 94.761 1.00 151.13 1149 GLY B N 1
ATOM 13434 C CA . GLY B 2 515 ? 146.419 109.693 96.026 1.00 151.13 1149 GLY B CA 1
ATOM 13435 C C . GLY B 2 515 ? 145.512 108.524 96.357 1.00 151.13 1149 GLY B C 1
ATOM 13436 O O . GLY B 2 515 ? 145.977 107.449 96.748 1.00 151.13 1149 GLY B O 1
ATOM 13440 N N . LYS B 2 516 ? 144.200 108.717 96.201 1.00 153.56 1150 LYS B N 1
ATOM 13441 C CA . LYS B 2 516 ? 143.270 107.632 96.509 1.00 153.56 1150 LYS B CA 1
ATOM 13442 C C . LYS B 2 516 ? 143.497 106.440 95.590 1.00 153.56 1150 LYS 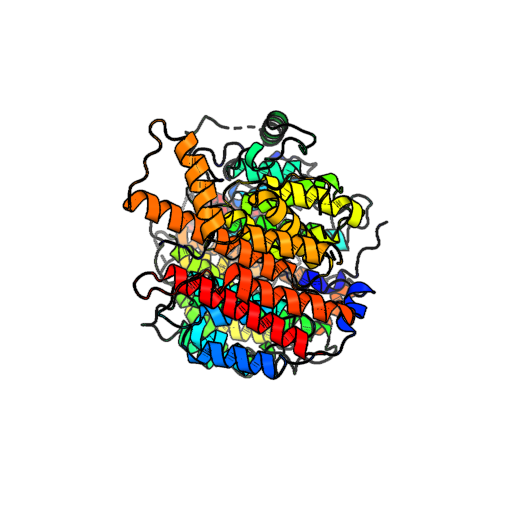B C 1
ATOM 13443 O O . LYS B 2 516 ? 143.502 105.287 96.043 1.00 153.56 1150 LYS B O 1
ATOM 13462 N N . TRP B 2 517 ? 143.688 106.692 94.294 1.00 157.63 1151 TRP B N 1
ATOM 13463 C CA . TRP B 2 517 ? 143.898 105.586 93.367 1.00 157.63 1151 TRP B CA 1
ATOM 13464 C C . TRP B 2 517 ? 145.200 104.856 93.670 1.00 157.63 1151 TRP B C 1
ATOM 13465 O O . TRP B 2 517 ? 145.253 103.622 93.617 1.00 157.63 1151 TRP B O 1
ATOM 13486 N N . GLN B 2 518 ? 146.262 105.597 93.992 1.00 157.94 1152 GLN B N 1
ATOM 13487 C CA . GLN B 2 518 ? 147.524 104.957 94.340 1.00 157.94 1152 GLN B CA 1
ATOM 13488 C C . GLN B 2 518 ? 147.375 104.098 95.586 1.00 157.94 1152 GLN B C 1
ATOM 13489 O O . GLN B 2 518 ? 147.902 102.981 95.647 1.00 157.94 1152 GLN B O 1
ATOM 13503 N N . GLU B 2 519 ? 146.667 104.607 96.597 1.00 163.91 1153 GLU B N 1
ATOM 13504 C CA . GLU B 2 519 ? 146.454 103.819 97.805 1.00 163.91 1153 GLU B CA 1
ATOM 13505 C C . GLU B 2 519 ? 145.691 102.540 97.491 1.00 163.91 1153 GLU B C 1
ATOM 13506 O O . GLU B 2 519 ? 146.066 101.451 97.947 1.00 163.91 1153 GLU B O 1
ATOM 13518 N N . ILE B 2 520 ? 144.627 102.648 96.694 1.00 159.99 1154 ILE B N 1
ATOM 13519 C CA . ILE B 2 520 ? 143.858 101.463 96.332 1.00 159.99 1154 ILE B CA 1
ATOM 13520 C C . ILE B 2 520 ? 144.744 100.464 95.603 1.00 159.99 1154 ILE B C 1
ATOM 13521 O O . ILE B 2 520 ? 144.698 99.257 95.872 1.00 159.99 1154 ILE B O 1
ATOM 13537 N N . ILE B 2 521 ? 145.567 100.948 94.671 1.00 163.33 1155 ILE B N 1
ATOM 13538 C CA . ILE B 2 521 ? 146.435 100.056 93.907 1.00 163.33 1155 ILE B CA 1
ATOM 13539 C C . ILE B 2 521 ? 147.397 99.330 94.837 1.00 163.33 1155 ILE B C 1
ATOM 13540 O O . ILE B 2 521 ? 147.535 98.102 94.784 1.00 163.33 1155 ILE B O 1
ATOM 13556 N N . GLN B 2 522 ? 148.075 100.078 95.709 1.00 161.49 1156 GLN B N 1
ATOM 13557 C CA . GLN B 2 522 ? 149.042 99.464 96.611 1.00 161.49 1156 GLN B CA 1
ATOM 13558 C C . GLN B 2 522 ? 148.378 98.561 97.640 1.00 161.49 1156 GLN B C 1
ATOM 13559 O O . GLN B 2 522 ? 149.065 97.740 98.257 1.00 161.49 1156 GLN B O 1
ATOM 13573 N N . ASN B 2 523 ? 147.064 98.690 97.840 1.00 158.44 1157 ASN B N 1
ATOM 13574 C CA . ASN B 2 523 ? 146.393 97.839 98.816 1.00 158.44 1157 ASN B CA 1
ATOM 13575 C C . ASN B 2 523 ? 146.551 96.362 98.483 1.00 158.44 1157 ASN B C 1
ATOM 13576 O O . ASN B 2 523 ? 146.459 95.514 99.378 1.00 158.44 1157 ASN B O 1
ATOM 13587 N N . CYS B 2 524 ? 146.786 96.031 97.218 1.00 155.00 1158 CYS B N 1
ATOM 13588 C CA . CYS B 2 524 ? 146.993 94.643 96.826 1.00 155.00 1158 CYS B CA 1
ATOM 13589 C C . CYS B 2 524 ? 148.438 94.233 97.081 1.00 155.00 1158 CYS B C 1
ATOM 13590 O O . CYS B 2 524 ? 149.164 94.908 97.812 1.00 155.00 1158 CYS B O 1
#